Protein 6R88 (pdb70)

Solvent-accessible surface area: 40716 Å² total

Foldseek 3Di:
DFEAEEWDAPEPCQFKHADPPDAFDMDHLQVLLVVLLQVPDPDHDDYTYGYDDPNPFTAQLQVSLVCQQVVVGQWYTTQHFPDVVNVVFWFWAAFLFKKFKFKKAQPDDQPQTVVSVLVDQWAEEEEPNDCVLVCCCPVSVHDNVSYDYAGYLVSQLVLRVCDRVNPHTRIYMYMPLSVQVSCLVPVSMDTGDDRDTITHGTMIGHPPDCCSVSSNVSSVVCVVVCVSVVSCCVRRDGRGSD/DFEAEEKQAPEPCQFKHADPPDFFHMDHLQVLLVVLLQVPDPDHDDYTYGYDDPNPFTAQLQVSLVCQQVVVGQWYTTQHFPDDVSVVFWFWAAFLFKKFKFKKAFPVDPQQTVVSVLPDQFAEEEEPNDCVLVCCVPVSVHDNVRYDHDGYLVRQVVLRVCDRVNNHHRIYMYMPQRVLVSCVVPVRMDTHDDGPTMTHGTMIGHPPDCCSVSSNVSSVVCVVVVVSVVSCCVRRND/DFEEEEWDAPEPCQFKHDDPPDDFDIDHLQVVLVVQLQVPDPDHDDYTYDYDDDNPFTAQLQVSLVCQQVVVGQWYTTQHKDDVVNVVFWDWADFLFWWFKFKKAFPPDQPQTDVSVLVDLWAEEEEPNDCVLVCCCPVSVRDNVSYHYDGYLVSLLVLRVCDRVRVHTRIYIYIPLSVLVSCVVVVRMDGGDDRPDGIGGTMIGHPPPPVSVSSNVSSVVCVVVCNSVVSCCVRPDD/DAFEAEEWQALAPCQFKHADPPDQFDMDHLQVVLVVLLQVPFPDHHHYGYHYDDDNPFTAQLQVRLVCQQVVVGQWYTTQHWDDDVSVVFWPWADFLFWWFKFKKAFPPDQCQTDVSVLVDQFAEEEEPNDCVLVCCCPVSVRPNVSYDYDGYLVLVLVLRVCDRVRNHTRIYITIVLSVLQSCQAAVRMDGGDDRPDRIGGTMIGHPPDVVSVSSNVSSVVCVVVCVSVVSCCVRRNPGHYD

Secondary structure (DSSP, 8-state):
-EEEEEE--SS-TTS-EEPTTBSS-EESHHHHHHHHHHHTSSS---EEEEEES-SSS---HHHHHHHHHTTS-SEEEEEEE--HHHHTTSEEPSPSB---EEEEEESSSS--SHHHHHHS---EEEETT-THHHIIIIIS---GGGEEEE-SHHHHHHHHHH-GGGT--SEEEEEHHHHHHHHHT-TTEEEES-------EEEEE-TT-HHHHHHHHHHHHHHHHTHHHHHHHHHH------/-EEEEEE--SS-TTT-EEPTT-SS-EESHHHHHHHHHHTTSSS---EEEEEES-SSS---HHHHHHHHHTTS-SEE-SS-B--HHHHTTSEEPSPSB---EEEEEETT-S--SHHHHHH--S-EEEETT-THHHIIIIIS---GGGEEEE-SHHHHHHHHHHTTTTT--SEEEEEHHHHHHHHHH-TTEEEES--S----B--EE-TT-HHHHHHHHHHHHHHHHTHHHHHHHHHH--/-EEEEEE--SS-TTT-EEPTT-SS-EESHHHHHHHHHHHTSSS---EEEEEES-SSS---HHHHHHHHHTTS-SEEEEEEE--HHHHTTSEE-S-SEE--EEEEEETTSS--SHHHHHHS---EEEETT-THHHHHHTTT---GGGEEEE-SHHHHHHHHHH-GGGT--SEEEEEHHHHHHHHHH-TTEEEES------EEEEEE-TT-HHHHHHHHHHHHHHHTTHHHHHHHHHH--/--EEEEEE--SS-TTT-EEPTT-SS-EESHHHHHHHHHHHTSSS---EEEEEES-SSS---HHHHHHHHHTTS-SEEEEEEE--HHHHTTSEE-S-SEE--EEEEEETTSS--SHHHHHHS---EEEETT-THHHIIIIIS---GGGEEEE-SHHHHHHHHHH-TTTTS-SEEEEEHHHHHHHHHH-TTEEEES------EEEEEESTT-HHHHHHHHHHHHHHHHTHHHHHHHHHHS-----

B-factor: mean 23.09, std 10.53, range [10.16, 86.89]

Organism: Arabidopsis thaliana (NCBI:txid3702)

Sequence (961 aa):
ELKIGVPLRVSYKEFVSQIRGTENMMFKGFCIDVFTTAAVNLLPYAVPVKFIPYGNGKENPSYTHMVVEMITTGNNFDGVVGDVAIVTNRTKIVDFTQPYAASGLVVVAPGGTPIKGIESLRERDDPIIGYQVGSFAESSYLRNELNISESRLVPLGTPEAYAKALKDGPSKGGVAAIVDERPYVELFLSSNCAYRIVGQEFTKSGWGFAFPRDSPLAIDLSTAILELAENGDLQRIHDKWLMKNACTELKIGVPLRVSYKEFVSQIRGTENMMFKGFCIDVFTTAAVNLLPYAVPVKFIPYGNGKENPSYTHMVEMITTGNNFDGVVGDVAIVTNRTKIVDFTQPYAASGLVVVAPGGTPIKGIESLRERDDPIGYQVGSFAESYLRNELNISESRLVPLGTPEAYAKALKDGPSKGGVAAIVDERPYVELFLSSNCAYRIVGQEFTKSGWGFAFPRDSPLAIDLSTAILELAENGDLQRIHDKWLMCELKIGVPLRVSYKEFVSQIRGTENMFKGFCIDVFTAAVNLLPYAVPVKFIPYGNGKENPSYTHMVEMITTGNFDGVVGDVAIVTNRTKIVDFTQPYAASSGLVVVVAPGGTPIKGIESLRERDDPIGYQVGSFAESYLRNELNISESRLVPLGTPEAYAKALKDGPSKGGVAAIVDERPYVEELFLSSSNCAYRIVGQEFTKSGWGFAFPRDSPLAIDLSTAILEELAENGDLQRIHDKWLMCKELKIGVPLRVSYKEFVSQIRGTENMMFKGFCIDVFTAAVNLLPYAVPVVKFIPYGNGKENPSYTHMVVEMITTGNFDGVVGDVAIVTTNRTKIVDFTQPYAASGLVVVVAPGGTPIKGIESLRERDDPIIGYQVGSFAESYLRNELNISESRLVPLGTPEAYAKALKDGPSKGGVAAIVDERPYVELFLSSNCAYRIVGQEFTKSGWGFAFPRDSPLAIDLSTAILELAENGDLQRIHDKWLMKNACT

InterPro domains:
  IPR001320 Ionotropic glutamate receptor, C-terminal [PF00060] (589-840)
  IPR001320 Ionotropic glutamate receptor, C-terminal [SM00079] (465-809)
  IPR001828 Receptor, ligand binding region [PF01094] (46-404)
  IPR015683 Ionotropic glutamate receptor [PTHR18966] (30-866)
  IPR017103 Ionotropic glutamate receptor, plant [PIRSF037090] (5-925)
  IPR019594 Ionotropic glutamate receptor, L-glutamate and glycine-binding domain [PF10613] (482-569)
  IPR028082 Periplasmic binding protein-like I [SSF53822] (25-457)
  IPR044440 Plant glutamate receptor, periplasmic ligand-binding domain [cd19990] (30-423)

Nearest PDB structures (foldseek):
  6r89-assembly4_D  TM=9.942E-01  e=1.234E-53  Arabidopsis thaliana
  6r8a-assembly2_B  TM=9.853E-01  e=6.670E-42  Arabidopsis thaliana
  7lz0-assembly1_A  TM=9.707E-01  e=1.935E-39  Arabidopsis thaliana
  4io7-assembly1_A  TM=8.207E-01  e=1.107E-19  Adineta vaga
  4io4-assembly1_A  TM=8.016E-01  e=4.493E-19  Adineta vaga

Structure (mmCIF, N/CA/C/O backbone):
data_6R88
#
_entry.id   6R88
#
_cell.length_a   96.972
_cell.length_b   98.239
_cell.length_c   114.256
_cell.angle_alpha   90.000
_cell.angle_beta   90.000
_cell.angle_gamma   90.000
#
_symmetry.space_group_name_H-M   'P 21 21 21'
#
loop_
_entity.id
_entity.type
_entity.pdbx_description
1 polymer 'Glutamate receptor 3.3,Glutamate receptor 3.3'
2 non-polymer GLYCINE
3 non-polymer GLYCEROL
4 non-polymer 'SODIUM ION'
5 non-polymer 'CHLORIDE ION'
6 non-polymer 'SULFATE ION'
7 water water
#
loop_
_atom_site.group_PDB
_atom_site.id
_atom_site.type_symbol
_atom_site.label_atom_id
_atom_site.label_alt_id
_atom_site.label_comp_id
_atom_site.label_asym_id
_atom_site.label_entity_id
_atom_site.label_seq_id
_atom_site.pdbx_PDB_ins_code
_atom_site.Cartn_x
_atom_site.Cartn_y
_atom_site.Cartn_z
_atom_site.occupancy
_atom_site.B_iso_or_equiv
_atom_site.auth_seq_id
_atom_site.auth_comp_id
_atom_site.auth_asym_id
_atom_site.auth_atom_id
_atom_site.pdbx_PDB_model_num
ATOM 1 N N . GLU A 1 6 ? -26.700 -33.941 11.229 1.00 35.07 3 GLU A N 1
ATOM 2 C CA . GLU A 1 6 ? -27.199 -32.572 11.652 1.00 31.26 3 GLU A CA 1
ATOM 3 C C . GLU A 1 6 ? -26.805 -31.529 10.614 1.00 28.44 3 GLU A C 1
ATOM 4 O O . GLU A 1 6 ? -25.601 -31.426 10.326 1.00 28.79 3 GLU A O 1
ATOM 10 N N . LEU A 1 7 ? -27.755 -30.807 10.011 1.00 20.65 4 LEU A N 1
ATOM 11 C CA . LEU A 1 7 ? -27.375 -29.823 8.987 1.00 19.57 4 LEU A CA 1
ATOM 12 C C . LEU A 1 7 ? -26.981 -28.509 9.670 1.00 16.33 4 LEU A C 1
ATOM 13 O O . LEU A 1 7 ? -27.684 -28.054 10.582 1.00 18.20 4 LEU A O 1
ATOM 18 N N . LYS A 1 8 ? -25.946 -27.885 9.145 1.00 17.25 5 LYS A N 1
ATOM 19 C CA . LYS A 1 8 ? -25.507 -26.543 9.579 1.00 18.03 5 LYS A CA 1
ATOM 20 C C . LYS A 1 8 ? -26.249 -25.585 8.671 1.00 14.51 5 LYS A C 1
ATOM 21 O O . LYS A 1 8 ? -25.891 -25.443 7.503 1.00 16.48 5 LYS A O 1
ATOM 27 N N . ILE A 1 9 ? -27.220 -24.898 9.223 1.00 13.67 6 ILE A N 1
ATOM 28 C CA . ILE A 1 9 ? -28.100 -23.999 8.443 1.00 13.84 6 ILE A CA 1
ATOM 29 C C . ILE A 1 9 ? -27.745 -22.567 8.830 1.00 13.25 6 ILE A C 1
ATOM 30 O O . ILE A 1 9 ? -27.994 -22.136 9.982 1.00 14.75 6 ILE A O 1
ATOM 35 N N . GLY A 1 10 ? -27.257 -21.823 7.864 1.00 13.23 7 GLY A N 1
ATOM 36 C CA . GLY A 1 10 ? -26.995 -20.386 8.031 1.00 12.16 7 GLY A CA 1
ATOM 37 C C . GLY A 1 10 ? -28.270 -19.599 8.208 1.00 11.33 7 GLY A C 1
ATOM 38 O O . GLY A 1 10 ? -29.235 -19.884 7.419 1.00 12.56 7 GLY A O 1
ATOM 39 N N . VAL A 1 11 ? -28.304 -18.645 9.147 1.00 12.85 8 VAL A N 1
ATOM 40 C CA . VAL A 1 11 ? -29.487 -17.779 9.315 1.00 11.91 8 VAL A CA 1
ATOM 41 C C . VAL A 1 11 ? -28.975 -16.352 9.401 1.00 13.00 8 VAL A C 1
ATOM 42 O O . VAL A 1 11 ? -28.020 -16.110 10.155 1.00 13.90 8 VAL A O 1
ATOM 46 N N . PRO A 1 12 ? -29.562 -15.397 8.674 1.00 12.96 9 PRO A N 1
ATOM 47 C CA . PRO A 1 12 ? -29.049 -14.019 8.712 1.00 13.70 9 PRO A CA 1
ATOM 48 C C . PRO A 1 12 ? -29.248 -13.430 10.114 1.00 13.77 9 PRO A C 1
ATOM 49 O O . PRO A 1 12 ? -30.367 -13.543 10.685 1.00 14.55 9 PRO A O 1
ATOM 53 N N . LEU A 1 13 ? -28.181 -12.811 10.628 1.00 13.55 10 LEU A N 1
ATOM 54 C CA . LEU A 1 13 ? -28.241 -12.130 11.930 1.00 13.93 10 LEU A CA 1
ATOM 55 C C . LEU A 1 13 ? -28.727 -10.708 11.700 1.00 14.84 10 LEU A C 1
ATOM 56 O O . LEU A 1 13 ? -27.929 -9.804 11.474 1.00 16.25 10 LEU A O 1
ATOM 61 N N . ARG A 1 14 ? -30.050 -10.529 11.698 1.00 16.48 11 ARG A N 1
ATOM 62 C CA . ARG A 1 14 ? -30.663 -9.232 11.357 1.00 16.04 11 ARG A CA 1
ATOM 63 C C . ARG A 1 14 ? -30.612 -8.284 12.559 1.00 17.44 11 ARG A C 1
ATOM 64 O O . ARG A 1 14 ? -30.806 -8.728 13.708 1.00 15.88 11 ARG A O 1
ATOM 72 N N . VAL A 1 15 ? -30.383 -6.999 12.275 1.00 16.09 12 VAL A N 1
ATOM 73 C CA . VAL A 1 15 ? -30.380 -5.906 13.286 1.00 17.28 12 VAL A CA 1
ATOM 74 C C . VAL A 1 15 ? -31.695 -5.135 13.179 1.00 17.09 12 VAL A C 1
ATOM 75 O O . VAL A 1 15 ? -32.020 -4.424 14.111 1.00 20.16 12 VAL A O 1
ATOM 79 N N . SER A 1 16 ? -32.462 -5.263 12.098 1.00 15.69 13 SER A N 1
ATOM 80 C CA . SER A 1 16 ? -33.715 -4.532 11.861 1.00 15.08 13 SER A CA 1
ATOM 81 C C . SER A 1 16 ? -34.732 -5.473 11.213 1.00 15.81 13 SER A C 1
ATOM 82 O O . SER A 1 16 ? -34.312 -6.540 10.709 1.00 15.12 13 SER A O 1
ATOM 85 N N . TYR A 1 17 ? -36.007 -5.082 11.215 1.00 14.47 14 TYR A N 1
ATOM 86 C CA . TYR A 1 17 ? -37.116 -5.896 10.676 1.00 13.94 14 TYR A CA 1
ATOM 87 C C . TYR A 1 17 ? -36.953 -7.311 11.215 1.00 13.43 14 TYR A C 1
ATOM 88 O O . TYR A 1 17 ? -37.066 -8.289 10.434 1.00 14.59 14 TYR A O 1
ATOM 97 N N . LYS A 1 18 ? -36.846 -7.426 12.537 1.00 14.43 15 LYS A N 1
ATOM 98 C CA . LYS A 1 18 ? -36.589 -8.736 13.201 1.00 15.33 15 LYS A CA 1
ATOM 99 C C . LYS A 1 18 ? -37.846 -9.603 13.223 1.00 14.73 15 LYS A C 1
ATOM 100 O O . LYS A 1 18 ? -37.689 -10.850 13.565 1.00 15.33 15 LYS A O 1
ATOM 106 N N . GLU A 1 19 ? -39.016 -9.077 12.844 1.00 14.22 16 GLU A N 1
ATOM 107 C CA . GLU A 1 19 ? -40.246 -9.883 12.669 1.00 15.93 16 GLU A CA 1
ATOM 108 C C . GLU A 1 19 ? -39.963 -11.066 11.726 1.00 14.36 16 GLU A C 1
ATOM 109 O O . GLU A 1 19 ? -40.553 -12.147 11.877 1.00 14.37 16 GLU A O 1
ATOM 115 N N . PHE A 1 20 ? -39.114 -10.864 10.736 1.00 13.16 17 PHE A N 1
ATOM 116 C CA . PHE A 1 20 ? -38.826 -11.915 9.749 1.00 13.55 17 PHE A CA 1
ATOM 117 C C . PHE A 1 20 ? -37.981 -13.006 10.371 1.00 13.83 17 PHE A C 1
ATOM 118 O O . PHE A 1 20 ? -38.300 -14.188 10.166 1.00 14.00 17 PHE A O 1
ATOM 126 N N . VAL A 1 21 ? -36.889 -12.620 11.022 1.00 14.07 18 VAL A N 1
ATOM 127 C CA . VAL A 1 21 ? -35.982 -13.572 11.697 1.00 14.84 18 VAL A CA 1
ATOM 128 C C . VAL A 1 21 ? -35.104 -12.783 12.635 1.00 14.76 18 VAL A C 1
ATOM 129 O O . VAL A 1 21 ? -34.562 -11.720 12.236 1.00 14.41 18 VAL A O 1
ATOM 133 N N . SER A 1 22 ? -34.915 -13.328 13.842 1.00 15.76 19 SER A N 1
ATOM 134 C CA . SER A 1 22 ? -33.968 -12.704 14.790 1.00 18.72 19 SER A CA 1
ATOM 135 C C . SER A 1 22 ? -33.378 -13.781 15.660 1.00 17.40 19 SER A C 1
ATOM 136 O O . SER A 1 22 ? -34.021 -14.808 15.870 1.00 16.54 19 SER A O 1
ATOM 139 N N . GLN A 1 23 ? -32.148 -13.527 16.093 1.00 16.88 20 GLN A N 1
ATOM 140 C CA . GLN A 1 23 ? -31.470 -14.367 17.096 1.00 15.43 20 GLN A CA 1
ATOM 141 C C . GLN A 1 23 ? -32.116 -14.065 18.442 1.00 16.23 20 GLN A C 1
ATOM 142 O O . GLN A 1 23 ? -32.253 -12.890 18.806 1.00 19.13 20 GLN A O 1
ATOM 148 N N . ILE A 1 24 ? -32.436 -15.115 19.175 1.00 15.88 21 ILE A N 1
ATOM 149 C CA . ILE A 1 24 ? -32.980 -14.975 20.546 1.00 17.11 21 ILE A CA 1
ATOM 150 C C . ILE A 1 24 ? -31.877 -14.411 21.445 1.00 18.97 21 ILE A C 1
ATOM 151 O O . ILE A 1 24 ? -30.711 -14.868 21.386 1.00 16.72 21 ILE A O 1
ATOM 156 N N . ARG A 1 25 ? -32.208 -13.326 22.158 1.00 21.54 22 ARG A N 1
ATOM 157 C CA . ARG A 1 25 ? -31.233 -12.567 22.963 1.00 22.11 22 ARG A CA 1
ATOM 158 C C . ARG A 1 25 ? -30.594 -13.540 23.958 1.00 18.24 22 ARG A C 1
ATOM 159 O O . ARG A 1 25 ? -31.272 -14.336 24.543 1.00 18.83 22 ARG A O 1
ATOM 167 N N . GLY A 1 26 ? -29.284 -13.411 24.090 1.00 16.60 23 GLY A N 1
ATOM 168 C CA . GLY A 1 26 ? -28.463 -14.205 24.996 1.00 15.98 23 GLY A CA 1
ATOM 169 C C . GLY A 1 26 ? -28.095 -15.559 24.416 1.00 15.78 23 GLY A C 1
ATOM 170 O O . GLY A 1 26 ? -27.457 -16.361 25.141 1.00 16.48 23 GLY A O 1
ATOM 171 N N . THR A 1 27 ? -28.448 -15.832 23.164 1.00 14.41 24 THR A N 1
ATOM 172 C CA . THR A 1 27 ? -28.166 -17.152 22.535 1.00 13.32 24 THR A CA 1
ATOM 173 C C . THR A 1 27 ? -27.404 -16.960 21.237 1.00 13.27 24 THR A C 1
ATOM 174 O O . THR A 1 27 ? -27.463 -15.868 20.665 1.00 14.51 24 THR A O 1
ATOM 178 N N . GLU A 1 28 ? -26.677 -17.997 20.863 1.00 13.95 25 GLU A N 1
ATOM 179 C CA . GLU A 1 28 ? -25.933 -17.990 19.598 1.00 14.63 25 GLU A CA 1
ATOM 180 C C . GLU A 1 28 ? -26.727 -18.718 18.500 1.00 15.05 25 GLU A C 1
ATOM 181 O O . GLU A 1 28 ? -26.737 -18.234 17.409 1.00 14.56 25 GLU A O 1
ATOM 187 N N . ASN A 1 29 ? -27.422 -19.798 18.855 1.00 13.40 26 ASN A N 1
ATOM 188 C CA . ASN A 1 29 ? -27.968 -20.715 17.814 1.00 12.95 26 ASN A CA 1
ATOM 189 C C . ASN A 1 29 ? -29.492 -20.751 17.835 1.00 14.86 26 ASN A C 1
ATOM 190 O O . ASN A 1 29 ? -30.067 -21.607 17.075 1.00 15.26 26 ASN A O 1
ATOM 195 N N . MET A 1 30 ? -30.158 -19.926 18.622 1.00 13.63 27 MET A N 1
ATOM 196 C CA A MET A 1 30 ? -31.638 -19.988 18.681 0.50 15.00 27 MET A CA 1
ATOM 197 C CA B MET A 1 30 ? -31.645 -19.982 18.693 0.50 14.04 27 MET A CA 1
ATOM 198 C C . MET A 1 30 ? -32.224 -18.763 17.980 1.00 14.14 27 MET A C 1
ATOM 199 O O . MET A 1 30 ? -31.742 -17.667 18.186 1.00 13.78 27 MET A O 1
ATOM 208 N N . PHE A 1 31 ? -33.204 -19.016 17.136 1.00 13.61 28 PHE A N 1
ATOM 209 C CA . PHE A 1 31 ? -33.838 -18.001 16.294 1.00 14.74 28 PHE A CA 1
ATOM 210 C C . PHE A 1 31 ? -35.354 -18.112 16.380 1.00 14.33 28 PHE A C 1
ATOM 211 O O . PHE A 1 31 ? -35.908 -19.162 16.653 1.00 15.78 28 PHE A O 1
ATOM 219 N N . LYS A 1 32 ? -35.996 -16.982 16.090 1.00 13.06 29 LYS A N 1
ATOM 220 C CA . LYS A 1 32 ? -37.464 -16.878 15.966 1.00 15.01 29 LYS A CA 1
ATOM 221 C C . LYS A 1 32 ? -37.813 -15.913 14.852 1.00 15.20 29 LYS A C 1
ATOM 222 O O . LYS A 1 32 ? -36.971 -15.134 14.400 1.00 16.16 29 LYS A O 1
ATOM 228 N N . GLY A 1 33 ? -39.089 -15.998 14.475 1.00 13.85 30 GLY A N 1
ATOM 229 C CA . GLY A 1 33 ? -39.657 -15.087 13.491 1.00 12.85 30 GLY A CA 1
ATOM 230 C C . GLY A 1 33 ? -40.464 -15.805 12.463 1.00 12.05 30 GLY A C 1
ATOM 231 O O . GLY A 1 33 ? -40.540 -17.043 12.427 1.00 13.42 30 GLY A O 1
ATOM 232 N N . PHE A 1 34 ? -41.078 -15.010 11.610 1.00 12.74 31 PHE A N 1
ATOM 233 C CA . PHE A 1 34 ? -41.893 -15.521 10.485 1.00 13.33 31 PHE A CA 1
ATOM 234 C C . PHE A 1 34 ? -41.153 -16.638 9.715 1.00 12.66 31 PHE A C 1
ATOM 235 O O . PHE A 1 34 ? -41.690 -17.742 9.477 1.00 12.70 31 PHE A O 1
ATOM 243 N N . CYS A 1 35 ? -39.932 -16.343 9.278 1.00 12.77 32 CYS A N 1
ATOM 244 C CA . CYS A 1 35 ? -39.197 -17.269 8.375 1.00 13.43 32 CYS A CA 1
ATOM 245 C C . CYS A 1 35 ? -38.879 -18.564 9.120 1.00 13.71 32 CYS A C 1
ATOM 246 O O . CYS A 1 35 ? -38.857 -19.648 8.485 1.00 13.96 32 CYS A O 1
ATOM 249 N N . ILE A 1 36 ? -38.539 -18.470 10.408 1.00 13.24 33 ILE A N 1
ATOM 250 C CA . ILE A 1 36 ? -38.229 -19.659 11.232 1.00 13.17 33 ILE A CA 1
ATOM 251 C C . ILE A 1 36 ? -39.494 -20.509 11.393 1.00 13.04 33 ILE A C 1
ATOM 252 O O . ILE A 1 36 ? -39.419 -21.729 11.253 1.00 13.90 33 ILE A O 1
ATOM 257 N N . ASP A 1 37 ? -40.628 -19.884 11.714 1.00 13.83 34 ASP A N 1
ATOM 258 C CA . ASP A 1 37 ? -41.885 -20.649 11.913 1.00 15.19 34 ASP A CA 1
ATOM 259 C C . ASP A 1 37 ? -42.312 -21.319 10.624 1.00 13.83 34 ASP A C 1
ATOM 260 O O . ASP A 1 37 ? -42.736 -22.517 10.675 1.00 14.90 34 ASP A O 1
ATOM 265 N N . VAL A 1 38 ? -42.123 -20.685 9.465 1.00 12.49 35 VAL A N 1
ATOM 266 C CA . VAL A 1 38 ? -42.483 -21.348 8.186 1.00 12.53 35 VAL A CA 1
ATOM 267 C C . VAL A 1 38 ? -41.541 -22.534 7.939 1.00 12.38 35 VAL A C 1
ATOM 268 O O . VAL A 1 38 ? -42.005 -23.613 7.583 1.00 13.27 35 VAL A O 1
ATOM 272 N N . PHE A 1 39 ? -40.218 -22.349 8.110 1.00 12.26 36 PHE A N 1
ATOM 273 C CA . PHE A 1 39 ? -39.269 -23.442 7.916 1.00 13.31 36 PHE A CA 1
ATOM 274 C C . PHE A 1 39 ? -39.582 -24.608 8.858 1.00 13.54 36 PHE A C 1
ATOM 275 O O . PHE A 1 39 ? -39.611 -25.726 8.383 1.00 14.42 36 PHE A O 1
ATOM 283 N N . THR A 1 40 ? -39.846 -24.369 10.128 1.00 14.08 37 THR A N 1
ATOM 284 C CA A THR A 1 40 ? -40.126 -25.429 11.130 0.50 13.96 37 THR A CA 1
ATOM 285 C CA B THR A 1 40 ? -40.055 -25.516 11.051 0.50 15.15 37 THR A CA 1
ATOM 286 C C . THR A 1 40 ? -41.397 -26.180 10.708 1.00 14.30 37 THR A C 1
ATOM 287 O O . THR A 1 40 ? -41.434 -27.439 10.754 1.00 14.88 37 THR A O 1
ATOM 294 N N . ALA A 1 41 ? -42.426 -25.406 10.360 1.00 14.14 38 ALA A N 1
ATOM 295 C CA . ALA A 1 41 ? -43.746 -25.974 9.987 1.00 14.45 38 ALA A 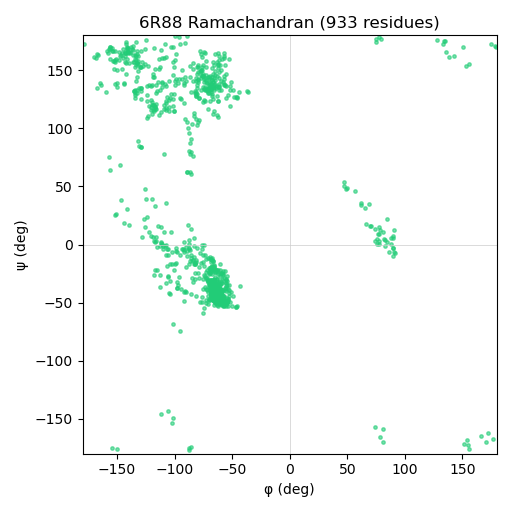CA 1
ATOM 296 C C . ALA A 1 41 ? -43.546 -26.842 8.752 1.00 15.74 38 ALA A C 1
ATOM 297 O O . ALA A 1 41 ? -44.133 -27.947 8.657 1.00 15.25 38 ALA A O 1
ATOM 299 N N . ALA A 1 42 ? -42.755 -26.368 7.803 1.00 13.93 39 ALA A N 1
ATOM 300 C CA . ALA A 1 42 ? -42.497 -27.143 6.570 1.00 15.00 39 ALA A CA 1
ATOM 301 C C . ALA A 1 42 ? -41.724 -28.411 6.868 1.00 13.86 39 ALA A C 1
ATOM 302 O O . ALA A 1 42 ? -42.113 -29.530 6.352 1.00 13.58 39 ALA A O 1
ATOM 304 N N . VAL A 1 43 ? -40.627 -28.309 7.644 1.00 15.08 40 VAL A N 1
ATOM 305 C CA . VAL A 1 43 ? -39.824 -29.509 7.989 1.00 14.49 40 VAL A CA 1
ATOM 306 C C . VAL A 1 43 ? -40.704 -30.537 8.723 1.00 14.86 40 VAL A C 1
ATOM 307 O O . VAL A 1 43 ? -40.538 -31.755 8.440 1.00 14.48 40 VAL A O 1
ATOM 311 N N . ASN A 1 44 ? -41.665 -30.073 9.501 1.00 15.18 41 ASN A N 1
ATOM 312 C CA . ASN A 1 44 ? -42.468 -30.998 10.327 1.00 16.51 41 ASN A CA 1
ATOM 313 C C . ASN A 1 44 ? -43.421 -31.776 9.394 1.00 17.46 41 ASN A C 1
ATOM 314 O O . ASN A 1 44 ? -43.921 -32.841 9.818 1.00 19.88 41 ASN A O 1
ATOM 319 N N . LEU A 1 45 ? -43.592 -31.366 8.121 1.00 16.23 42 LEU A N 1
ATOM 320 C CA . LEU A 1 45 ? -44.462 -32.112 7.183 1.00 16.78 42 LEU A CA 1
ATOM 321 C C . LEU A 1 45 ? -43.679 -33.151 6.384 1.00 17.79 42 LEU A C 1
ATOM 322 O O . LEU A 1 45 ? -44.341 -33.900 5.610 1.00 18.68 42 LEU A O 1
ATOM 327 N N . LEU A 1 46 ? -42.367 -33.220 6.529 1.00 17.09 43 LEU A N 1
ATOM 328 C CA . LEU A 1 46 ? -41.548 -34.206 5.808 1.00 17.31 43 LEU A CA 1
ATOM 329 C C . LEU A 1 46 ? -41.676 -35.549 6.491 1.00 17.23 43 LEU A C 1
ATOM 330 O O . LEU A 1 46 ? -41.815 -35.650 7.717 1.00 17.43 43 LEU A O 1
ATOM 335 N N . PRO A 1 47 ? -41.575 -36.632 5.702 1.00 19.29 44 PRO A N 1
ATOM 336 C CA . PRO A 1 47 ? -41.683 -37.974 6.267 1.00 20.42 44 PRO A CA 1
ATOM 337 C C . PRO A 1 47 ? -40.370 -38.496 6.866 1.00 24.19 44 PRO A C 1
ATOM 338 O O . PRO A 1 47 ? -40.294 -39.657 7.280 1.00 27.98 44 PRO A O 1
ATOM 342 N N . TYR A 1 48 ? -39.335 -37.670 6.928 1.00 18.30 45 TYR A N 1
ATOM 343 C CA . TYR A 1 48 ? -38.026 -38.008 7.513 1.00 17.71 45 TYR A CA 1
ATOM 344 C C . TYR A 1 48 ? -37.604 -36.868 8.433 1.00 17.95 45 TYR A C 1
ATOM 345 O O . TYR A 1 48 ? -38.078 -35.734 8.245 1.00 19.38 45 TYR A O 1
ATOM 354 N N . ALA A 1 49 ? -36.749 -37.188 9.376 1.00 19.96 46 ALA A N 1
ATOM 355 C CA . ALA A 1 49 ? -36.173 -36.192 10.293 1.00 21.03 46 ALA A CA 1
ATOM 356 C C . ALA A 1 49 ? -35.133 -35.360 9.542 1.00 17.76 46 ALA A C 1
ATOM 357 O O . ALA A 1 49 ? -34.379 -35.901 8.678 1.00 18.54 46 ALA A O 1
ATOM 359 N N . VAL A 1 50 ? -35.090 -34.074 9.875 1.00 17.79 47 VAL A N 1
ATOM 360 C CA . VAL A 1 50 ? -34.062 -33.141 9.351 1.00 19.17 47 VAL A CA 1
ATOM 361 C C . VAL A 1 50 ? -33.493 -32.407 10.553 1.00 18.27 47 VAL A C 1
ATOM 362 O O . VAL A 1 50 ? -33.936 -31.331 10.921 1.00 20.11 47 VAL A O 1
ATOM 366 N N . PRO A 1 51 ? -32.510 -32.997 11.221 1.00 18.86 48 PRO A N 1
ATOM 367 C CA . PRO A 1 51 ? -31.904 -32.337 12.360 1.00 20.33 48 PRO A CA 1
ATOM 368 C C . PRO A 1 51 ? -31.101 -31.136 11.852 1.00 19.81 48 PRO A C 1
ATOM 369 O O . PRO A 1 51 ? -30.420 -31.246 10.855 1.00 19.56 48 PRO A O 1
ATOM 373 N N . VAL A 1 52 ? -31.268 -30.035 12.545 1.00 17.88 49 VAL A N 1
ATOM 374 C CA . VAL A 1 52 ? -30.694 -28.729 12.110 1.00 17.11 49 VAL A CA 1
ATOM 375 C C . VAL A 1 52 ? -30.011 -28.067 13.296 1.00 17.35 49 VAL A C 1
ATOM 376 O O . VAL A 1 52 ? -30.501 -28.156 14.420 1.00 19.75 49 VAL A O 1
ATOM 380 N N . LYS A 1 53 ? -28.926 -27.390 13.010 1.00 16.41 50 LYS A N 1
ATOM 381 C CA . LYS A 1 53 ? -28.368 -26.394 13.945 1.00 16.20 50 LYS A CA 1
ATOM 382 C C . LYS A 1 53 ? -28.274 -25.067 13.197 1.00 14.89 50 LYS A C 1
ATOM 383 O O . LYS A 1 53 ? -27.628 -25.049 12.126 1.00 16.16 50 LYS A O 1
ATOM 389 N N . PHE A 1 54 ? -28.901 -24.038 13.739 1.00 14.82 51 PHE A N 1
ATOM 390 C CA . PHE A 1 54 ? -28.883 -22.702 13.121 1.00 14.28 51 PHE A CA 1
ATOM 391 C C . PHE A 1 54 ? -27.576 -21.991 13.467 1.00 15.30 51 PHE A C 1
ATOM 392 O O . PHE A 1 54 ? -27.219 -21.938 14.668 1.00 15.73 51 PHE A O 1
ATOM 400 N N . ILE A 1 55 ? -26.905 -21.463 12.453 1.00 13.51 52 ILE A N 1
ATOM 401 C CA . ILE A 1 55 ? -25.617 -20.757 12.581 1.00 14.14 52 ILE A CA 1
ATOM 402 C C . ILE A 1 55 ? -25.815 -19.310 12.167 1.00 14.29 52 ILE A C 1
ATOM 403 O O . ILE A 1 55 ? -26.144 -19.041 11.011 1.00 13.68 52 ILE A O 1
ATOM 408 N N . PRO A 1 56 ? -25.553 -18.318 13.031 1.00 13.55 53 PRO A N 1
ATOM 409 C CA . PRO A 1 56 ? -25.747 -16.933 12.645 1.00 14.60 53 PRO A CA 1
ATOM 410 C C . PRO A 1 56 ? -24.719 -16.537 11.591 1.00 13.90 53 PRO A C 1
ATOM 411 O O . PRO A 1 56 ? -23.503 -16.864 11.714 1.00 16.77 53 PRO A O 1
ATOM 415 N N . TYR A 1 57 ? -25.178 -15.801 10.586 1.00 13.36 54 TYR A N 1
ATOM 416 C CA . TYR A 1 57 ? -24.346 -15.149 9.567 1.00 13.94 54 TYR A CA 1
ATOM 417 C C . TYR A 1 57 ? -24.553 -13.641 9.659 1.00 14.13 54 TYR A C 1
ATOM 418 O O . TYR A 1 57 ? -25.644 -13.116 9.457 1.00 14.83 54 TYR A O 1
ATOM 427 N N . GLY A 1 58 ? -23.431 -12.961 9.924 1.00 17.18 55 GLY A N 1
ATOM 428 C CA . GLY A 1 58 ? -23.376 -11.503 10.086 1.00 16.88 55 GLY A CA 1
ATOM 429 C C . GLY A 1 58 ? -22.485 -11.095 11.238 1.00 19.11 55 GLY A C 1
ATOM 430 O O . GLY A 1 58 ? -22.258 -11.901 12.143 1.00 18.98 55 GLY A O 1
ATOM 431 N N . ASN A 1 59 ? -22.082 -9.820 11.210 1.00 18.73 56 ASN A N 1
ATOM 432 C CA . ASN A 1 59 ? -21.171 -9.302 12.267 1.00 21.74 56 ASN A CA 1
ATOM 433 C C . ASN A 1 59 ? -21.953 -8.791 13.464 1.00 23.52 56 ASN A C 1
ATOM 434 O O . ASN A 1 59 ? -21.285 -8.272 14.424 1.00 23.89 56 ASN A O 1
ATOM 439 N N . GLY A 1 60 ? -23.290 -8.774 13.426 1.00 20.16 57 GLY A N 1
ATOM 440 C CA . GLY A 1 60 ? -24.073 -8.345 14.595 1.00 22.23 57 GLY A CA 1
ATOM 441 C C . GLY A 1 60 ? -24.268 -6.839 14.648 1.00 23.95 57 GLY A C 1
ATOM 442 O O . GLY A 1 60 ? -25.053 -6.394 15.502 1.00 27.14 57 GLY A O 1
ATOM 443 N N . LYS A 1 61 ? -23.625 -6.077 13.752 1.00 23.73 58 LYS A N 1
ATOM 444 C CA . LYS A 1 61 ? -23.622 -4.584 13.762 1.00 24.66 58 LYS A CA 1
ATOM 445 C C . LYS A 1 61 ? -24.508 -4.051 12.645 1.00 25.92 58 LYS A C 1
ATOM 446 O O . LYS A 1 61 ? -24.979 -2.925 12.743 1.00 24.23 58 LYS A O 1
ATOM 452 N N . GLU A 1 62 ? -24.686 -4.811 11.555 1.00 20.77 59 GLU A N 1
ATOM 453 C CA . GLU A 1 62 ? -25.473 -4.370 10.393 1.00 20.84 59 GLU A CA 1
ATOM 454 C C . GLU A 1 62 ? -26.002 -5.632 9.734 1.00 17.32 59 GLU A C 1
ATOM 455 O O . GLU A 1 62 ? -25.398 -6.709 9.921 1.00 16.65 59 GLU A O 1
ATOM 461 N N . ASN A 1 63 ? -27.069 -5.499 8.966 1.00 17.69 60 ASN A N 1
ATOM 462 C CA . ASN A 1 63 ? -27.604 -6.677 8.233 1.00 17.02 60 ASN A CA 1
ATOM 463 C C . ASN A 1 63 ? -26.525 -7.208 7.306 1.00 17.29 60 ASN A C 1
ATOM 464 O O . ASN A 1 63 ? -25.767 -6.427 6.683 1.00 17.72 60 ASN A O 1
ATOM 469 N N . PRO A 1 64 ? -26.382 -8.546 7.167 1.00 15.22 61 PRO A N 1
ATOM 470 C CA . PRO A 1 64 ? -25.331 -9.090 6.319 1.00 17.36 61 PRO A CA 1
ATOM 471 C C . PRO A 1 64 ? -25.673 -9.010 4.836 1.00 16.11 61 PRO A C 1
ATOM 472 O O . PRO A 1 64 ? -26.848 -8.835 4.453 1.00 15.53 61 PRO A O 1
ATOM 476 N N . SER A 1 65 ? -24.649 -9.233 4.000 1.00 16.30 62 SER A N 1
ATOM 477 C CA . SER A 1 65 ? -24.820 -9.495 2.557 1.00 15.69 62 SER A CA 1
ATOM 478 C C . SER A 1 65 ? -25.550 -10.829 2.391 1.00 13.88 62 SER A C 1
ATOM 479 O O . SER A 1 65 ? -24.942 -11.858 2.708 1.00 14.20 62 SER A O 1
ATOM 482 N N . TYR A 1 66 ? -26.755 -10.823 1.857 1.00 14.23 63 TYR A N 1
ATOM 483 C CA . TYR A 1 66 ? -27.545 -12.084 1.669 1.00 13.79 63 TYR A CA 1
ATOM 484 C C . TYR A 1 66 ? -26.904 -12.916 0.562 1.00 14.55 63 TYR A C 1
ATOM 485 O O . TYR A 1 66 ? -26.905 -14.128 0.624 1.00 14.75 63 TYR A O 1
ATOM 494 N N . THR A 1 67 ? -26.293 -12.283 -0.453 1.00 14.84 64 THR A N 1
ATOM 495 C CA . THR A 1 67 ? -25.613 -13.074 -1.520 1.00 15.42 64 THR A CA 1
ATOM 496 C C . THR A 1 67 ? -24.385 -13.766 -0.943 1.00 14.08 64 THR A C 1
ATOM 497 O O . THR A 1 67 ? -24.179 -15.007 -1.189 1.00 14.91 64 THR A O 1
ATOM 501 N N . HIS A 1 68 ? -23.579 -13.039 -0.156 1.00 14.90 65 HIS A N 1
ATOM 502 C CA . HIS A 1 68 ? -22.437 -13.694 0.518 1.00 16.16 65 HIS A CA 1
ATOM 503 C C . HIS A 1 68 ? -22.895 -14.823 1.430 1.00 16.09 65 HIS A C 1
ATOM 504 O O . HIS A 1 68 ? -22.170 -15.815 1.580 1.00 15.49 65 HIS A O 1
ATOM 511 N N . MET A 1 69 ? -24.028 -14.644 2.119 1.00 15.68 66 MET A N 1
ATOM 512 C CA . MET A 1 69 ? -24.566 -15.698 2.989 1.00 13.71 66 MET A CA 1
ATOM 513 C C . MET A 1 69 ? -24.837 -16.954 2.160 1.00 13.76 66 MET A C 1
ATOM 514 O O . MET A 1 69 ? -24.413 -18.060 2.586 1.00 13.99 66 MET A O 1
ATOM 519 N N . VAL A 1 70 ? -25.502 -16.839 1.027 1.00 14.23 67 VAL A N 1
ATOM 520 C CA A VAL A 1 70 ? -25.819 -18.100 0.292 0.50 14.26 67 VAL A CA 1
ATOM 521 C CA B VAL A 1 70 ? -25.843 -17.999 0.171 0.50 14.21 67 VAL A CA 1
ATOM 522 C C . VAL A 1 70 ? -24.557 -18.649 -0.371 1.00 14.74 67 VAL A C 1
ATOM 523 O O . VAL A 1 70 ? -24.515 -19.870 -0.493 1.00 14.85 67 VAL A O 1
ATOM 530 N N . GLU A 1 71 ? -23.604 -17.814 -0.744 1.00 15.15 68 GLU A N 1
ATOM 531 C CA . GLU A 1 71 ? -22.287 -18.319 -1.235 1.00 16.37 68 GLU A CA 1
ATOM 532 C C . GLU A 1 71 ? -21.632 -19.272 -0.237 1.00 16.43 68 GLU A C 1
ATOM 533 O O . GLU A 1 71 ? -20.880 -20.135 -0.684 1.00 19.24 68 GLU A O 1
ATOM 539 N N . MET A 1 72 ? -21.899 -19.163 1.066 1.00 17.46 69 MET A N 1
ATOM 540 C CA . MET A 1 72 ? -21.342 -20.082 2.076 1.00 16.93 69 MET A CA 1
ATOM 541 C C . MET A 1 72 ? -21.879 -21.492 1.898 1.00 15.40 69 MET A C 1
ATOM 542 O O . MET A 1 72 ? -21.257 -22.414 2.456 1.00 16.36 69 MET A O 1
ATOM 547 N N . ILE A 1 73 ? -22.994 -21.697 1.182 1.00 14.30 70 ILE A N 1
ATOM 548 C CA . ILE A 1 73 ? -23.420 -23.076 0.827 1.00 14.72 70 ILE A CA 1
ATOM 549 C C . ILE A 1 73 ? -22.401 -23.661 -0.161 1.00 15.91 70 ILE A C 1
ATOM 550 O O . ILE A 1 73 ? -22.084 -24.878 -0.029 1.00 18.20 70 ILE A O 1
ATOM 555 N N . THR A 1 74 ? -21.923 -22.872 -1.088 1.00 16.46 71 THR A N 1
ATOM 556 C CA . THR A 1 74 ? -21.115 -23.387 -2.252 1.00 18.40 71 THR A CA 1
ATOM 557 C C . THR A 1 74 ? -19.751 -23.813 -1.736 1.00 23.37 71 THR A C 1
ATOM 558 O O . THR A 1 74 ? -19.167 -24.767 -2.322 1.00 24.34 71 THR A O 1
ATOM 562 N N . THR A 1 75 ? -19.271 -23.203 -0.670 1.00 22.21 72 THR A N 1
ATOM 563 C CA . THR A 1 75 ? -17.939 -23.523 -0.106 1.00 28.40 72 THR A CA 1
ATOM 564 C C . THR A 1 75 ? -18.057 -24.643 0.919 1.00 29.52 72 THR A C 1
ATOM 565 O O . THR A 1 75 ? -17.003 -25.067 1.411 1.00 31.64 72 THR A O 1
ATOM 569 N N . GLY A 1 76 ? -19.277 -25.033 1.328 1.00 24.28 73 GLY A N 1
ATOM 570 C CA . GLY A 1 76 ? -19.522 -26.119 2.286 1.00 22.60 73 GLY A CA 1
ATOM 571 C C . GLY A 1 76 ? -19.544 -25.620 3.718 1.00 21.34 73 GLY A C 1
ATOM 572 O O . GLY A 1 76 ? -19.757 -26.439 4.626 1.00 24.83 73 GLY A O 1
ATOM 573 N N . ASN A 1 77 ? -19.467 -24.326 3.969 1.00 17.95 74 ASN A N 1
ATOM 574 C CA A ASN A 1 77 ? -19.605 -23.798 5.347 0.50 18.27 74 ASN A CA 1
ATOM 575 C CA B ASN A 1 77 ? -19.608 -23.775 5.344 0.50 18.59 74 ASN A CA 1
ATOM 576 C C . ASN A 1 77 ? -21.012 -24.092 5.885 1.00 18.33 74 ASN A C 1
ATOM 577 O O . ASN A 1 77 ? -21.124 -24.391 7.080 1.00 19.55 74 ASN A O 1
ATOM 586 N N . PHE A 1 78 ? -22.028 -23.942 5.033 1.00 16.15 75 PHE A N 1
ATOM 587 C CA . PHE A 1 78 ? -23.439 -24.194 5.393 1.00 14.88 75 PHE A CA 1
ATOM 588 C C . PHE A 1 78 ? -23.970 -25.341 4.518 1.00 14.82 75 PHE A C 1
ATOM 589 O O . PHE A 1 78 ? -23.611 -25.415 3.326 1.00 15.20 75 PHE A O 1
ATOM 597 N N . ASP A 1 79 ? -24.821 -26.164 5.114 1.00 14.13 76 ASP A N 1
ATOM 598 C CA . ASP A 1 79 ? -25.635 -27.195 4.423 1.00 15.01 76 ASP A CA 1
ATOM 599 C C . ASP A 1 79 ? -26.906 -26.560 3.835 1.00 14.38 76 ASP A C 1
ATOM 600 O O . ASP A 1 79 ? -27.569 -27.245 3.016 1.00 15.22 76 ASP A O 1
ATOM 605 N N . GLY A 1 80 ? -27.229 -25.309 4.178 1.00 13.10 77 GLY A N 1
ATOM 606 C CA . GLY A 1 80 ? -28.423 -24.621 3.655 1.00 12.75 77 GLY A CA 1
ATOM 607 C C . GLY A 1 80 ? -28.520 -23.284 4.357 1.00 12.99 77 GLY A C 1
ATOM 608 O O . GLY A 1 80 ? -27.719 -23.045 5.305 1.00 12.56 77 GLY A O 1
ATOM 609 N N . VAL A 1 81 ? -29.445 -22.451 3.902 1.00 12.77 78 VAL A N 1
ATOM 610 C CA . VAL A 1 81 ? -29.654 -21.107 4.487 1.00 12.28 78 VAL A CA 1
ATOM 611 C C . VAL A 1 81 ? -31.153 -20.960 4.649 1.00 10.90 78 VAL A C 1
ATOM 612 O O . VAL A 1 81 ? -31.886 -21.143 3.670 1.00 12.16 78 VAL A O 1
ATOM 616 N N . VAL A 1 82 ? -31.580 -20.509 5.815 1.00 11.32 79 VAL A N 1
ATOM 617 C CA . VAL A 1 82 ? -32.998 -20.266 6.150 1.00 12.59 79 VAL A CA 1
ATOM 618 C C . VAL A 1 82 ? -33.158 -18.805 6.552 1.00 12.85 79 VAL A C 1
ATOM 619 O O . VAL A 1 82 ? -32.538 -18.356 7.523 1.00 12.62 79 VAL A O 1
ATOM 623 N N . GLY A 1 83 ? -33.969 -18.084 5.819 1.00 13.63 80 GLY A N 1
ATOM 624 C CA . GLY A 1 83 ? -34.163 -16.664 6.096 1.00 14.13 80 GLY A CA 1
ATOM 625 C C . GLY A 1 83 ? -35.070 -16.039 5.055 1.00 13.19 80 GLY A C 1
ATOM 626 O O . GLY A 1 83 ? -35.557 -16.746 4.137 1.00 14.03 80 GLY A O 1
ATOM 627 N N . ASP A 1 84 ? -35.080 -14.729 5.083 1.00 12.68 81 ASP A N 1
ATOM 628 C CA . ASP A 1 84 ? -35.863 -13.886 4.149 1.00 13.50 81 ASP A CA 1
ATOM 629 C C . ASP A 1 84 ? -35.043 -13.649 2.877 1.00 12.39 81 ASP A C 1
ATOM 630 O O . ASP A 1 84 ? -34.754 -12.481 2.555 1.00 12.54 81 ASP A O 1
ATOM 635 N N . VAL A 1 85 ? -34.733 -14.717 2.176 1.00 12.66 82 VAL A N 1
ATOM 636 C CA . VAL A 1 85 ? -33.737 -14.695 1.081 1.00 12.67 82 VAL A CA 1
ATOM 637 C C . VAL A 1 85 ? -34.464 -14.642 -0.274 1.00 12.74 82 VAL A C 1
ATOM 638 O O . VAL A 1 85 ? -35.127 -15.613 -0.669 1.00 12.82 82 VAL A O 1
ATOM 642 N N . ALA A 1 86 ? -34.286 -13.541 -1.014 1.00 13.16 83 ALA A N 1
ATOM 643 C CA . ALA A 1 86 ? -34.900 -13.402 -2.336 1.00 13.02 83 ALA A CA 1
ATOM 644 C C . ALA A 1 86 ? -34.267 -14.366 -3.352 1.00 13.75 83 ALA A C 1
ATOM 645 O O . ALA A 1 86 ? -33.037 -14.575 -3.385 1.00 13.46 83 ALA A O 1
ATOM 647 N N . ILE A 1 87 ? -35.151 -14.951 -4.142 1.00 13.85 84 ILE A N 1
ATOM 648 C CA . ILE A 1 87 ? -34.788 -15.977 -5.154 1.00 14.01 84 ILE A CA 1
ATOM 649 C C . ILE A 1 87 ? -34.420 -15.247 -6.432 1.00 14.63 84 ILE A C 1
ATOM 650 O O . ILE A 1 87 ? -35.256 -15.104 -7.354 1.00 18.21 84 ILE A O 1
ATOM 655 N N . VAL A 1 88 ? -33.207 -14.750 -6.502 1.00 15.46 85 VAL A N 1
ATOM 656 C CA . VAL A 1 88 ? -32.745 -13.929 -7.656 1.00 17.52 85 VAL A CA 1
ATOM 657 C C . VAL A 1 88 ? -31.660 -14.688 -8.429 1.00 19.71 85 VAL A C 1
ATOM 658 O O . VAL A 1 88 ? -30.951 -15.596 -7.899 1.00 21.22 85 VAL A O 1
ATOM 662 N N . THR A 1 89 ? -31.445 -14.288 -9.691 1.00 24.49 86 THR A N 1
ATOM 663 C CA . THR A 1 89 ? -30.645 -15.092 -10.661 1.00 24.78 86 THR A CA 1
ATOM 664 C C . THR A 1 89 ? -29.199 -15.288 -10.249 1.00 26.34 86 THR A C 1
ATOM 665 O O . THR A 1 89 ? -28.661 -16.410 -10.413 1.00 31.52 86 THR A O 1
ATOM 669 N N . ASN A 1 90 ? -28.506 -14.311 -9.729 1.00 27.18 87 ASN A N 1
ATOM 670 C CA . ASN A 1 90 ? -27.103 -14.646 -9.415 1.00 31.55 87 ASN A CA 1
ATOM 671 C C . ASN A 1 90 ? -27.094 -15.670 -8.249 1.00 33.04 87 ASN A C 1
ATOM 672 O O . ASN A 1 90 ? -25.994 -16.225 -7.979 1.00 38.65 87 ASN A O 1
ATOM 677 N N . ARG A 1 91 ? -28.217 -15.902 -7.530 1.00 20.15 88 ARG A N 1
ATOM 678 C CA . ARG A 1 91 ? -28.197 -16.922 -6.452 1.00 16.91 88 ARG A CA 1
ATOM 679 C C . ARG A 1 91 ? -28.690 -18.291 -6.965 1.00 16.89 88 ARG A C 1
ATOM 680 O O . ARG A 1 91 ? -28.159 -19.317 -6.528 1.00 16.28 88 ARG A O 1
ATOM 688 N N . THR A 1 92 ? -29.685 -18.349 -7.831 1.00 17.20 89 THR A N 1
ATOM 689 C CA . THR A 1 92 ? -30.247 -19.630 -8.343 1.00 17.15 89 THR A CA 1
ATOM 690 C C . THR A 1 92 ? -29.191 -20.320 -9.229 1.00 18.31 89 THR A C 1
ATOM 691 O O . THR A 1 92 ? -29.307 -21.520 -9.430 1.00 18.43 89 THR A O 1
ATOM 695 N N . LYS A 1 93 ? -28.203 -19.571 -9.687 1.00 19.19 90 LYS A N 1
ATOM 696 C CA . LYS A 1 93 ? -27.154 -20.214 -10.526 1.00 21.84 90 LYS A CA 1
ATOM 697 C C . LYS A 1 93 ? -26.115 -20.927 -9.667 1.00 22.38 90 LYS A C 1
ATOM 698 O O . LYS A 1 93 ? -25.470 -21.838 -10.214 1.00 23.92 90 LYS A O 1
ATOM 704 N N . ILE A 1 94 ? -26.072 -20.701 -8.345 1.00 17.89 91 ILE A N 1
ATOM 705 C CA . ILE A 1 94 ? -25.046 -21.325 -7.479 1.00 18.89 91 ILE A CA 1
ATOM 706 C C . ILE A 1 94 ? -25.668 -22.263 -6.430 1.00 17.46 91 ILE A C 1
ATOM 707 O O . ILE A 1 94 ? -24.899 -23.108 -5.918 1.00 18.79 91 ILE A O 1
ATOM 712 N N . VAL A 1 95 ? -26.955 -22.103 -6.092 1.00 16.05 92 VAL A N 1
ATOM 713 C CA . VAL A 1 95 ? -27.612 -22.957 -5.068 1.00 15.10 92 VAL A CA 1
ATOM 714 C C . VAL A 1 95 ? -29.027 -23.255 -5.550 1.00 15.74 92 VAL A C 1
ATOM 715 O O . VAL A 1 95 ? -29.487 -22.551 -6.443 1.00 15.66 92 VAL A O 1
ATOM 719 N N . ASP A 1 96 ? -29.695 -24.214 -4.946 1.00 15.22 93 ASP A N 1
ATOM 720 C CA . ASP A 1 96 ? -31.093 -24.537 -5.285 1.00 14.86 93 ASP A CA 1
ATOM 721 C C . ASP A 1 96 ? -32.000 -24.009 -4.195 1.00 15.84 93 ASP A C 1
ATOM 722 O O . ASP A 1 96 ? -31.811 -24.366 -3.025 1.00 17.22 93 ASP A O 1
ATOM 727 N N . PHE A 1 97 ? -32.960 -23.198 -4.580 1.00 14.22 94 PHE A N 1
ATOM 728 C CA . PHE A 1 97 ? -34.026 -22.715 -3.704 1.00 12.84 94 PHE A CA 1
ATOM 729 C C . PHE A 1 97 ? -35.268 -23.599 -3.788 1.00 13.29 94 PHE A C 1
ATOM 730 O O . PHE A 1 97 ? -35.603 -24.148 -4.816 1.00 13.76 94 PHE A O 1
ATOM 738 N N . THR A 1 98 ? -35.968 -23.649 -2.688 1.00 13.15 95 THR A N 1
ATOM 739 C CA . THR A 1 98 ? -37.401 -23.996 -2.694 1.00 12.04 95 THR A CA 1
ATOM 740 C C . THR A 1 98 ? -38.128 -23.020 -3.587 1.00 12.51 95 THR A C 1
ATOM 741 O O . THR A 1 98 ? -37.670 -21.908 -3.898 1.00 13.05 95 THR A O 1
ATOM 745 N N . GLN A 1 99 ? -39.329 -23.406 -3.976 1.00 13.19 96 GLN A N 1
ATOM 746 C CA . GLN A 1 99 ? -40.322 -22.416 -4.421 1.00 13.38 96 GLN A CA 1
ATOM 747 C C . GLN A 1 99 ? -40.555 -21.390 -3.320 1.00 12.42 96 GLN A C 1
ATOM 748 O O . GLN A 1 99 ? -40.295 -21.628 -2.139 1.00 13.45 96 GLN A O 1
ATOM 754 N N . PRO A 1 100 ? -41.098 -20.207 -3.653 1.00 13.81 97 PRO A N 1
ATOM 755 C CA . PRO A 1 100 ? -41.324 -19.184 -2.637 1.00 13.12 97 PRO A CA 1
ATOM 756 C C . PRO A 1 100 ? -42.295 -19.626 -1.554 1.00 14.22 97 PRO A C 1
ATOM 757 O O . PRO A 1 100 ? -43.342 -20.163 -1.877 1.00 15.70 97 PRO A O 1
ATOM 761 N N . TYR A 1 101 ? -41.964 -19.351 -0.292 1.00 13.34 98 TYR A N 1
ATOM 762 C CA . TYR A 1 101 ? -42.922 -19.484 0.840 1.00 15.19 98 TYR A CA 1
ATOM 763 C C . TYR A 1 101 ? -43.570 -18.146 1.137 1.00 14.71 98 TYR A C 1
ATOM 764 O O . TYR A 1 101 ? -44.517 -18.061 1.917 1.00 16.37 98 TYR A O 1
ATOM 773 N N . ALA A 1 102 ? -43.086 -17.075 0.524 1.00 14.24 99 ALA A N 1
ATOM 774 C CA . ALA A 1 102 ? -43.588 -15.708 0.721 1.00 14.39 99 ALA A CA 1
ATOM 775 C C . ALA A 1 102 ? -43.364 -14.943 -0.563 1.00 15.92 99 ALA A C 1
ATOM 776 O O . ALA A 1 102 ? -42.264 -15.055 -1.155 1.00 14.45 99 ALA A O 1
ATOM 778 N N . ALA A 1 103 ? -44.368 -14.138 -0.924 1.00 15.36 100 ALA A N 1
ATOM 779 C CA . ALA A 1 103 ? -44.233 -13.278 -2.090 1.00 15.80 100 ALA A CA 1
ATOM 780 C C . ALA A 1 103 ? -43.379 -12.077 -1.732 1.00 16.22 100 ALA A C 1
ATOM 781 O O . ALA A 1 103 ? -43.434 -11.512 -0.570 1.00 16.49 100 ALA A O 1
ATOM 783 N N . SER A 1 104 ? -42.607 -11.617 -2.695 1.00 15.25 101 SER A N 1
ATOM 784 C CA . SER A 1 104 ? -41.846 -10.364 -2.527 1.00 14.52 101 SER A CA 1
ATOM 785 C C . SER A 1 104 ? -41.667 -9.684 -3.889 1.00 16.18 101 SER A C 1
ATOM 786 O O . SER A 1 104 ? -42.251 -10.133 -4.886 1.00 16.52 101 SER A O 1
ATOM 789 N N . GLY A 1 105 ? -40.943 -8.602 -3.889 1.00 14.94 102 GLY A N 1
ATOM 790 C CA . GLY A 1 105 ? -40.798 -7.761 -5.076 1.00 15.49 102 GLY A CA 1
ATOM 791 C C . GLY A 1 105 ? -40.445 -6.368 -4.662 1.00 15.63 102 GLY A C 1
ATOM 792 O O . GLY A 1 105 ? -40.733 -5.948 -3.518 1.00 14.94 102 GLY A O 1
ATOM 793 N N . LEU A 1 106 ? -39.794 -5.631 -5.562 1.00 13.46 103 LEU A N 1
ATOM 794 C CA . LEU A 1 106 ? -39.289 -4.277 -5.223 1.00 13.57 103 LEU A CA 1
ATOM 795 C C . LEU A 1 106 ? -40.405 -3.245 -5.466 1.00 14.53 103 LEU A C 1
ATOM 796 O O . LEU A 1 106 ? -41.202 -3.314 -6.432 1.00 16.37 103 LEU A O 1
ATOM 801 N N . VAL A 1 107 ? -40.413 -2.263 -4.594 1.00 13.38 104 VAL A N 1
ATOM 802 C CA . VAL A 1 107 ? -41.260 -1.043 -4.676 1.00 15.61 104 VAL A CA 1
ATOM 803 C C . VAL A 1 107 ? -40.397 0.190 -4.438 1.00 13.34 104 VAL A C 1
ATOM 804 O O . VAL A 1 107 ? -39.314 0.112 -3.816 1.00 14.06 104 VAL A O 1
ATOM 808 N N . VAL A 1 108 ? -40.940 1.357 -4.852 1.00 15.60 105 VAL A N 1
ATOM 809 C CA . VAL A 1 108 ? -40.380 2.690 -4.560 1.00 15.07 105 VAL A CA 1
ATOM 810 C C . VAL A 1 108 ? -41.176 3.334 -3.415 1.00 16.25 105 VAL A C 1
ATOM 811 O O . VAL A 1 108 ? -42.422 3.378 -3.488 1.00 17.36 105 VAL A O 1
ATOM 815 N N . VAL A 1 109 ? -40.464 3.735 -2.374 1.00 16.84 106 VAL A N 1
ATOM 816 C CA . VAL A 1 109 ? -41.053 4.497 -1.233 1.00 18.18 106 VAL A CA 1
ATOM 817 C C . VAL A 1 109 ? -40.574 5.932 -1.340 1.00 18.12 106 VAL A C 1
ATOM 818 O O . VAL A 1 109 ? -39.366 6.187 -1.488 1.00 18.21 106 VAL A O 1
ATOM 822 N N . ALA A 1 110 ? -41.479 6.890 -1.139 1.00 16.63 107 ALA A N 1
ATOM 823 C CA . ALA A 1 110 ? -41.111 8.309 -1.294 1.00 17.20 107 ALA A CA 1
ATOM 824 C C . ALA A 1 110 ? -42.124 9.088 -0.470 1.00 21.14 107 ALA A C 1
ATOM 825 O O . ALA A 1 110 ? -43.148 8.554 -0.075 1.00 20.94 107 ALA A O 1
ATOM 827 N N . PRO A 1 111 ? -41.861 10.382 -0.255 1.00 21.44 108 PRO A N 1
ATOM 828 C CA . PRO A 1 111 ? -42.929 11.262 0.259 1.00 23.13 108 PRO A CA 1
ATOM 829 C C . PRO A 1 111 ? -43.987 11.335 -0.857 1.00 25.15 108 PRO A C 1
ATOM 830 O O . PRO A 1 111 ? -43.644 11.172 -2.032 1.00 29.04 108 PRO A O 1
ATOM 834 N N . GLY A 1 112 ? -45.250 11.599 -0.567 1.00 34.60 109 GLY A N 1
ATOM 835 C CA . GLY A 1 112 ? -46.151 11.994 -1.688 1.00 36.00 109 GLY A CA 1
ATOM 836 C C . GLY A 1 112 ? -45.681 13.300 -2.344 1.00 30.49 109 GLY A C 1
ATOM 837 O O . GLY A 1 112 ? -44.859 14.014 -1.753 1.00 28.21 109 GLY A O 1
ATOM 838 N N . GLY A 1 113 ? -46.181 13.633 -3.535 1.00 32.08 110 GLY A N 1
ATOM 839 C CA . GLY A 1 113 ? -46.112 15.024 -4.030 1.00 30.15 110 GLY A CA 1
ATOM 840 C C . GLY A 1 113 ? -44.711 15.500 -4.367 1.00 33.69 110 GLY A C 1
ATOM 841 O O . GLY A 1 113 ? -44.407 16.709 -4.166 1.00 38.13 110 GLY A O 1
ATOM 842 N N . THR A 1 114 ? -43.854 14.607 -4.873 1.00 32.11 111 THR A N 1
ATOM 843 C CA . THR A 1 114 ? -42.544 14.987 -5.446 1.00 26.76 111 THR A CA 1
ATOM 844 C C . THR A 1 114 ? -42.481 14.441 -6.869 1.00 25.06 111 THR A C 1
ATOM 845 O O . THR A 1 114 ? -43.372 13.724 -7.315 1.00 27.38 111 THR A O 1
ATOM 849 N N . PRO A 1 115 ? -41.394 14.745 -7.600 1.00 29.53 112 PRO A N 1
ATOM 850 C CA . PRO A 1 115 ? -41.204 14.172 -8.943 1.00 28.98 112 PRO A CA 1
ATOM 851 C C . PRO A 1 115 ? -41.108 12.633 -9.015 1.00 32.67 112 PRO A C 1
ATOM 852 O O . PRO A 1 115 ? -41.316 12.050 -10.108 1.00 28.90 112 PRO A O 1
ATOM 856 N N . ILE A 1 116 ? -40.865 11.985 -7.870 1.00 27.08 113 ILE A N 1
ATOM 857 C CA . ILE A 1 116 ? -40.776 10.502 -7.834 1.00 24.33 113 ILE A CA 1
ATOM 858 C C . ILE A 1 116 ? -42.194 9.927 -7.817 1.00 25.86 113 ILE A C 1
ATOM 859 O O . ILE A 1 116 ? -42.830 9.935 -6.755 1.00 25.71 113 ILE A O 1
ATOM 864 N N . LYS A 1 117 ? -42.656 9.371 -8.940 1.00 24.34 114 LYS A N 1
ATOM 865 C CA . LYS A 1 117 ? -43.978 8.742 -9.064 1.00 24.89 114 LYS A CA 1
ATOM 866 C C . LYS A 1 117 ? -43.869 7.230 -9.246 1.00 22.68 114 LYS A C 1
ATOM 867 O O . LYS A 1 117 ? -44.880 6.572 -9.408 1.00 24.68 114 LYS A O 1
ATOM 873 N N . GLY A 1 118 ? -42.658 6.691 -9.267 1.00 22.64 115 GLY A N 1
ATOM 874 C CA . GLY A 1 118 ? -42.496 5.258 -9.550 1.00 21.77 115 GLY A CA 1
ATOM 875 C C . GLY A 1 118 ? -41.105 5.043 -10.100 1.00 19.54 115 GLY A C 1
ATOM 876 O O . GLY A 1 118 ? -40.290 5.971 -10.059 1.00 19.02 115 GLY A O 1
ATOM 877 N N . ILE A 1 119 ? -40.798 3.798 -10.501 1.00 20.79 116 ILE A N 1
ATOM 878 C CA . ILE A 1 119 ? -39.391 3.456 -10.818 1.00 19.81 116 ILE A CA 1
ATOM 879 C C . ILE A 1 119 ? -38.955 4.212 -12.095 1.00 20.35 116 ILE A C 1
ATOM 880 O O . ILE A 1 119 ? -37.785 4.591 -12.142 1.00 20.46 116 ILE A O 1
ATOM 885 N N . GLU A 1 120 ? -39.872 4.497 -13.016 1.00 22.82 117 GLU A N 1
ATOM 886 C CA . GLU A 1 120 ? -39.419 5.088 -14.316 1.00 24.43 117 GLU A CA 1
ATOM 887 C C . GLU A 1 120 ? -39.001 6.530 -14.070 1.00 25.50 117 GLU A C 1
ATOM 888 O O . GLU A 1 120 ? -37.909 6.889 -14.490 1.00 24.78 117 GLU A O 1
ATOM 894 N N . SER A 1 121 ? -39.810 7.317 -13.365 1.00 24.68 118 SER A N 1
ATOM 895 C CA . SER A 1 121 ? -39.456 8.709 -13.020 1.00 25.34 118 SER A CA 1
ATOM 896 C C . SER A 1 121 ? -38.220 8.725 -12.134 1.00 23.16 118 SER A C 1
ATOM 897 O O . SER A 1 121 ? -37.417 9.633 -12.263 1.00 27.47 118 SER A O 1
ATOM 900 N N . LEU A 1 122 ? -37.991 7.723 -11.292 1.00 24.63 119 LEU A N 1
ATOM 901 C CA . LEU A 1 122 ? -36.725 7.656 -10.516 1.00 22.37 119 LEU A CA 1
ATOM 902 C C . LEU A 1 122 ? -35.506 7.461 -11.439 1.00 24.60 119 LEU A C 1
ATOM 903 O O . LEU A 1 122 ? -34.448 8.113 -11.241 1.00 25.85 119 LEU A O 1
ATOM 908 N N . ARG A 1 123 ? -35.601 6.551 -12.417 1.00 25.56 120 ARG A N 1
ATOM 909 C CA . ARG A 1 123 ? -34.479 6.297 -13.371 1.00 28.22 120 ARG A CA 1
ATOM 910 C C . ARG A 1 123 ? -34.235 7.505 -14.283 1.00 29.45 120 ARG A C 1
ATOM 911 O O . ARG A 1 123 ? -33.103 7.732 -14.662 1.00 34.95 120 ARG A O 1
ATOM 919 N N . GLU A 1 124 ? -35.270 8.264 -14.616 1.00 31.94 121 GLU A N 1
ATOM 920 C CA . GLU A 1 124 ? -35.143 9.453 -15.516 1.00 32.02 121 GLU A CA 1
ATOM 921 C C . GLU A 1 124 ? -34.373 10.555 -14.800 1.00 31.03 121 GLU A C 1
ATOM 922 O O . GLU A 1 124 ? -33.851 11.460 -15.486 1.00 33.46 121 GLU A O 1
ATOM 928 N N . ARG A 1 125 ? -34.377 10.549 -13.468 1.00 28.62 122 ARG A N 1
ATOM 929 C CA . ARG A 1 125 ? -33.777 11.608 -12.613 1.00 26.37 122 ARG A CA 1
ATOM 930 C C . ARG A 1 125 ? -32.391 11.191 -12.098 1.00 24.61 122 ARG A C 1
ATOM 931 O O . ARG A 1 125 ? -31.886 10.115 -12.514 1.00 27.51 122 ARG A O 1
ATOM 939 N N . ASP A 1 126 ? -31.722 12.044 -11.329 1.00 21.32 123 ASP A N 1
ATOM 940 C CA . ASP A 1 126 ? -30.329 11.814 -10.875 1.00 25.36 123 ASP A CA 1
ATOM 941 C C . ASP A 1 126 ? -30.219 11.941 -9.350 1.00 25.58 123 ASP A C 1
ATOM 942 O O . ASP A 1 126 ? -29.139 12.156 -8.845 1.00 28.02 123 ASP A O 1
ATOM 947 N N . ASP A 1 127 ? -31.342 11.772 -8.644 1.00 28.24 124 ASP A N 1
ATOM 948 C CA . ASP A 1 127 ? -31.447 11.938 -7.175 1.00 26.96 124 ASP A CA 1
ATOM 949 C C . ASP A 1 127 ? -30.816 10.742 -6.446 1.00 24.84 124 ASP A C 1
ATOM 950 O O . ASP A 1 127 ? -30.799 9.639 -6.986 1.00 23.08 124 ASP A O 1
ATOM 955 N N . PRO A 1 128 ? -30.350 10.920 -5.199 1.00 22.98 125 PRO A N 1
ATOM 956 C CA . PRO A 1 128 ? -29.904 9.799 -4.367 1.00 23.02 125 PRO A CA 1
ATOM 957 C C . PRO A 1 128 ? -31.099 8.891 -4.034 1.00 19.81 125 PRO A C 1
ATOM 958 O O . PRO A 1 128 ? -32.226 9.329 -3.811 1.00 18.23 125 PRO A O 1
ATOM 962 N N . ILE A 1 129 ? -30.786 7.598 -4.001 1.00 17.82 126 ILE A N 1
ATOM 963 C CA A ILE A 1 129 ? -31.783 6.510 -3.798 0.50 16.52 126 ILE A CA 1
ATOM 964 C CA B ILE A 1 129 ? -31.770 6.498 -3.810 0.50 16.69 126 ILE A CA 1
ATOM 965 C C . ILE A 1 129 ? -31.263 5.620 -2.676 1.00 15.84 126 ILE A C 1
ATOM 966 O O . ILE A 1 129 ? -30.108 5.158 -2.769 1.00 18.54 126 ILE A O 1
ATOM 975 N N . GLY A 1 130 ? -32.081 5.424 -1.645 1.00 14.06 127 GLY A N 1
ATOM 976 C CA . GLY A 1 130 ? -31.741 4.493 -0.574 1.00 14.09 127 GLY A CA 1
ATOM 977 C C . GLY A 1 130 ? -32.041 3.068 -0.966 1.00 13.22 127 GLY A C 1
ATOM 978 O O . GLY A 1 130 ? -32.921 2.802 -1.798 1.00 15.25 127 GLY A O 1
ATOM 979 N N . TYR A 1 131 ? -31.294 2.154 -0.358 1.00 14.00 128 TYR A N 1
ATOM 980 C CA . TYR A 1 131 ? -31.610 0.699 -0.435 1.00 13.42 128 TYR A CA 1
ATOM 981 C C . TYR A 1 131 ? -31.169 0.066 0.871 1.00 13.47 128 TYR A C 1
ATOM 982 O O . TYR A 1 131 ? -30.440 0.682 1.675 1.00 14.27 128 TYR A O 1
ATOM 991 N N . GLN A 1 132 ? -31.636 -1.156 1.107 1.00 14.10 129 GLN A N 1
ATOM 992 C CA . GLN A 1 132 ? -31.361 -1.798 2.421 1.00 14.13 129 GLN A CA 1
ATOM 993 C C . GLN A 1 132 ? -29.958 -2.415 2.399 1.00 13.86 129 GLN A C 1
ATOM 994 O O . GLN A 1 132 ? -29.653 -3.223 1.469 1.00 13.91 129 GLN A O 1
ATOM 1000 N N . VAL A 1 133 ? -29.158 -2.120 3.414 1.00 14.43 130 VAL A N 1
ATOM 1001 C CA . VAL A 1 133 ? -27.801 -2.710 3.626 1.00 16.56 130 VAL A CA 1
ATOM 1002 C C . VAL A 1 133 ? -27.879 -4.238 3.431 1.00 17.01 130 VAL A C 1
ATOM 1003 O O . VAL A 1 133 ? -28.755 -4.876 4.062 1.00 15.54 130 VAL A O 1
ATOM 1007 N N . GLY A 1 134 ? -27.014 -4.788 2.565 1.00 16.33 131 GLY A N 1
ATOM 1008 C CA . GLY A 1 134 ? -26.910 -6.250 2.386 1.00 15.19 131 GLY A CA 1
ATOM 1009 C C . GLY A 1 134 ? -27.845 -6.817 1.313 1.00 14.66 131 GLY A C 1
ATOM 1010 O O . GLY A 1 134 ? -27.776 -8.056 1.072 1.00 16.31 131 GLY A O 1
ATOM 1011 N N . SER A 1 135 ? -28.787 -6.029 0.779 1.00 14.09 132 SER A N 1
ATOM 1012 C CA . SER A 1 135 ? -29.839 -6.490 -0.140 1.00 15.25 132 SER A CA 1
ATOM 1013 C C . SER A 1 135 ? -29.291 -6.699 -1.547 1.00 15.62 132 SER A C 1
ATOM 1014 O O . SER A 1 135 ? -28.376 -5.945 -1.975 1.00 15.81 132 SER A O 1
ATOM 1017 N N . PHE A 1 136 ? -29.898 -7.637 -2.255 1.00 13.59 133 PHE A N 1
ATOM 1018 C CA . PHE A 1 136 ? -29.679 -7.750 -3.726 1.00 13.07 133 PHE A CA 1
ATOM 1019 C C . PHE A 1 136 ? -30.060 -6.446 -4.417 1.00 15.97 133 PHE A C 1
ATOM 1020 O O . PHE A 1 136 ? -29.629 -6.270 -5.592 1.00 14.82 133 PHE A O 1
ATOM 1028 N N . ALA A 1 137 ? -30.919 -5.590 -3.832 1.00 13.66 134 ALA A N 1
ATOM 1029 C CA . ALA A 1 137 ? -31.463 -4.415 -4.541 1.00 14.21 134 ALA A CA 1
ATOM 1030 C C . ALA A 1 137 ? -30.335 -3.512 -5.070 1.00 14.14 134 ALA A C 1
ATOM 1031 O O . ALA A 1 137 ? -30.525 -2.882 -6.107 1.00 16.30 134 ALA A O 1
ATOM 1033 N N . GLU A 1 138 ? -29.215 -3.448 -4.361 1.00 14.94 135 GLU A N 1
ATOM 1034 C CA . GLU A 1 138 ? -28.074 -2.600 -4.775 1.00 17.06 135 GLU A CA 1
ATOM 1035 C C . GLU A 1 138 ? -27.604 -3.022 -6.178 1.00 17.36 135 GLU A C 1
ATOM 1036 O O . GLU A 1 138 ? -27.499 -2.199 -7.070 1.00 16.81 135 GLU A O 1
ATOM 1042 N N . SER A 1 139 ? -27.354 -4.316 -6.333 1.00 17.77 136 SER A N 1
ATOM 1043 C CA A SER A 1 139 ? -26.899 -4.878 -7.636 0.50 18.13 136 SER A CA 1
ATOM 1044 C CA B SER A 1 139 ? -26.910 -4.914 -7.621 0.50 18.94 136 SER A CA 1
ATOM 1045 C C . SER A 1 139 ? -27.972 -4.729 -8.699 1.00 18.54 136 SER A C 1
ATOM 1046 O O . SER A 1 139 ? -27.636 -4.468 -9.873 1.00 17.76 136 SER A O 1
ATOM 1051 N N . TYR A 1 140 ? -29.227 -4.935 -8.331 1.00 16.96 137 TYR A N 1
ATOM 1052 C CA . TYR A 1 140 ? -30.344 -4.822 -9.270 1.00 16.97 137 TYR A CA 1
ATOM 1053 C C . TYR A 1 140 ? -30.366 -3.385 -9.804 1.00 17.09 137 TYR A C 1
ATOM 1054 O O . TYR A 1 140 ? -30.426 -3.171 -11.037 1.00 17.56 137 TYR A O 1
ATOM 1063 N N . LEU A 1 141 ? -30.343 -2.407 -8.908 1.00 15.96 138 LEU A N 1
ATOM 1064 C CA . LEU A 1 141 ? -30.385 -0.993 -9.354 1.00 16.00 138 LEU A CA 1
ATOM 1065 C C . LEU A 1 141 ? -29.172 -0.719 -10.264 1.00 16.51 138 LEU A C 1
ATOM 1066 O O . LEU A 1 141 ? -29.394 -0.064 -11.298 1.00 18.10 138 LEU A O 1
ATOM 1071 N N . ARG A 1 142 ? -27.976 -1.073 -9.813 1.00 16.81 139 ARG A N 1
ATOM 1072 C CA . ARG A 1 142 ? -26.720 -0.764 -10.568 1.00 19.06 139 ARG A CA 1
ATOM 1073 C C . ARG A 1 142 ? -26.724 -1.482 -11.913 1.00 19.73 139 ARG A C 1
ATOM 1074 O O . ARG A 1 142 ? -26.371 -0.871 -12.947 1.00 19.96 139 ARG A O 1
ATOM 1082 N N . ASN A 1 143 ? -27.009 -2.768 -11.923 1.00 16.65 140 ASN A N 1
ATOM 1083 C CA . ASN A 1 143 ? -26.770 -3.613 -13.127 1.00 16.96 140 ASN A CA 1
ATOM 1084 C C . ASN A 1 143 ? -27.983 -3.682 -14.027 1.00 18.60 140 ASN A C 1
ATOM 1085 O O . ASN A 1 143 ? -27.782 -3.483 -15.214 1.00 20.93 140 ASN A O 1
ATOM 1090 N N . GLU A 1 144 ? -29.182 -3.958 -13.528 1.00 16.39 141 GLU A N 1
ATOM 1091 C CA . GLU A 1 144 ? -30.362 -4.140 -14.368 1.00 16.34 141 GLU A CA 1
ATOM 1092 C C . GLU A 1 144 ? -30.839 -2.769 -14.841 1.00 16.98 141 GLU A C 1
ATOM 1093 O O . GLU A 1 144 ? -31.211 -2.627 -16.040 1.00 17.84 141 GLU A O 1
ATOM 1099 N N . LEU A 1 145 ? -30.900 -1.791 -13.932 1.00 17.86 142 LEU A N 1
ATOM 1100 C CA . LEU A 1 145 ? -31.475 -0.449 -14.251 1.00 19.10 142 LEU A CA 1
ATOM 1101 C C . LEU A 1 145 ? -30.407 0.591 -14.561 1.00 19.80 142 LEU A C 1
ATOM 1102 O O . LEU A 1 145 ? -30.800 1.741 -14.935 1.00 22.29 142 LEU A O 1
ATOM 1107 N N . ASN A 1 146 ? -29.122 0.276 -14.471 1.00 19.89 143 ASN A N 1
ATOM 1108 C CA . ASN A 1 146 ? -28.017 1.162 -14.878 1.00 23.55 143 ASN A CA 1
ATOM 1109 C C . ASN A 1 146 ? -28.042 2.445 -14.043 1.00 23.89 143 ASN A C 1
ATOM 1110 O O . ASN A 1 146 ? -27.791 3.558 -14.567 1.00 22.60 143 ASN A O 1
ATOM 1115 N N . ILE A 1 147 ? -28.438 2.351 -12.778 1.00 19.80 144 ILE A N 1
ATOM 1116 C CA . ILE A 1 147 ? -28.365 3.521 -11.878 1.00 21.88 144 ILE A CA 1
ATOM 1117 C C . ILE A 1 147 ? -26.937 3.659 -11.382 1.00 20.29 144 ILE A C 1
ATOM 1118 O O . ILE A 1 147 ? -26.300 2.702 -10.950 1.00 24.01 144 ILE A O 1
ATOM 1123 N N . SER A 1 148 ? -26.400 4.894 -11.400 1.00 24.64 145 SER A N 1
ATOM 1124 C CA . SER A 1 148 ? -25.014 5.172 -10.973 1.00 26.37 145 SER A CA 1
ATOM 1125 C C . SER A 1 148 ? -24.795 4.770 -9.520 1.00 26.50 145 SER A C 1
ATOM 1126 O O . SER A 1 148 ? -25.664 5.158 -8.687 1.00 23.63 145 SER A O 1
ATOM 1129 N N . GLU A 1 149 ? -23.719 4.069 -9.208 1.00 27.01 146 GLU A N 1
ATOM 1130 C CA . GLU A 1 149 ? -23.410 3.625 -7.828 1.00 32.12 146 GLU A CA 1
ATOM 1131 C C . GLU A 1 149 ? -23.358 4.882 -6.942 1.00 29.37 146 GLU A C 1
ATOM 1132 O O . GLU A 1 149 ? -23.696 4.805 -5.755 1.00 25.84 146 GLU A O 1
ATOM 1138 N N . SER A 1 150 ? -22.996 6.027 -7.506 1.00 26.53 147 SER A N 1
ATOM 1139 C CA . SER A 1 150 ? -22.855 7.287 -6.728 1.00 28.73 147 SER A CA 1
ATOM 1140 C C . SER A 1 150 ? -24.208 7.745 -6.173 1.00 25.44 147 SER A C 1
ATOM 1141 O O . SER A 1 150 ? -24.190 8.527 -5.234 1.00 28.90 147 SER A O 1
ATOM 1144 N N . ARG A 1 151 ? -25.332 7.345 -6.759 1.00 22.38 148 ARG A N 1
ATOM 1145 C CA . ARG A 1 151 ? -26.666 7.734 -6.249 1.00 20.24 148 ARG A CA 1
ATOM 1146 C C . ARG A 1 151 ? -27.092 6.795 -5.123 1.00 20.13 148 ARG A C 1
ATOM 1147 O O . ARG A 1 151 ? -28.074 7.094 -4.496 1.00 21.46 148 ARG A O 1
ATOM 1155 N N . LEU A 1 152 ? -26.431 5.674 -4.922 1.00 20.29 149 LEU A N 1
ATOM 1156 C CA . LEU A 1 152 ? -27.051 4.612 -4.065 1.00 20.26 149 LEU A CA 1
ATOM 1157 C C . LEU A 1 152 ? -26.549 4.734 -2.639 1.00 21.21 149 LEU A C 1
ATOM 1158 O O . LEU A 1 152 ? -25.329 4.699 -2.404 1.00 22.37 149 LEU A O 1
ATOM 1163 N N . VAL A 1 153 ? -27.491 4.825 -1.702 1.00 17.36 150 VAL A N 1
ATOM 1164 C CA . VAL A 1 153 ? -27.189 5.091 -0.281 1.00 17.48 150 VAL A CA 1
ATOM 1165 C C . VAL A 1 153 ? -27.666 3.908 0.553 1.00 17.31 150 VAL A C 1
ATOM 1166 O O . VAL A 1 153 ? -28.877 3.655 0.632 1.00 18.03 150 VAL A O 1
ATOM 1170 N N . PRO A 1 154 ? -26.772 3.169 1.216 1.00 17.89 151 PRO A N 1
ATOM 1171 C CA . PRO A 1 154 ? -27.213 2.061 2.061 1.00 17.89 151 PRO A CA 1
ATOM 1172 C C . PRO A 1 154 ? -27.808 2.553 3.373 1.00 17.74 151 PRO A C 1
ATOM 1173 O O . PRO A 1 154 ? -27.238 3.452 4.013 1.00 17.02 151 PRO A O 1
ATOM 1177 N N . LEU A 1 155 ? -28.945 1.947 3.726 1.00 17.01 152 LEU A N 1
ATOM 1178 C CA . LEU A 1 155 ? -29.685 2.274 4.966 1.00 15.43 152 LEU A CA 1
ATOM 1179 C C . LEU A 1 155 ? -29.961 0.976 5.704 1.00 16.20 152 LEU A C 1
ATOM 1180 O O . LEU A 1 155 ? -30.395 0.024 5.100 1.00 16.86 152 LEU A O 1
ATOM 1185 N N . GLY A 1 156 ? -29.738 0.969 7.014 1.00 16.59 153 GLY A N 1
ATOM 1186 C CA . GLY A 1 156 ? -29.720 -0.265 7.796 1.00 16.70 153 GLY A CA 1
ATOM 1187 C C . GLY A 1 156 ? -30.982 -0.554 8.570 1.00 16.81 153 GLY A C 1
ATOM 1188 O O . GLY A 1 156 ? -31.189 -1.732 8.875 1.00 19.15 153 GLY A O 1
ATOM 1189 N N . THR A 1 157 ? -31.816 0.455 8.875 1.00 16.37 154 THR A N 1
ATOM 1190 C CA . THR A 1 157 ? -32.961 0.363 9.815 1.00 15.16 154 THR A CA 1
ATOM 1191 C C . THR A 1 157 ? -34.117 1.238 9.342 1.00 13.99 154 THR A C 1
ATOM 1192 O O . THR A 1 157 ? -33.917 2.217 8.590 1.00 15.06 154 THR A O 1
ATOM 1196 N N . PRO A 1 158 ? -35.356 0.976 9.835 1.00 14.78 155 PRO A N 1
ATOM 1197 C CA . PRO A 1 158 ? -36.480 1.864 9.546 1.00 15.60 155 PRO A CA 1
ATOM 1198 C C . PRO A 1 158 ? -36.240 3.286 10.077 1.00 17.59 155 PRO A C 1
ATOM 1199 O O . PRO A 1 158 ? -36.608 4.240 9.388 1.00 16.19 155 PRO A O 1
ATOM 1203 N N . GLU A 1 159 ? -35.542 3.433 11.210 1.00 16.90 156 GLU A N 1
ATOM 1204 C CA . GLU A 1 159 ? -35.183 4.813 11.654 1.00 18.52 156 GLU A CA 1
ATOM 1205 C C . GLU A 1 159 ? -34.258 5.475 10.639 1.00 17.31 156 GLU A C 1
ATOM 1206 O O . GLU A 1 159 ? -34.443 6.674 10.375 1.00 18.42 156 GLU A O 1
ATOM 1212 N N . ALA A 1 160 ? -33.322 4.737 10.052 1.00 15.69 157 ALA A N 1
ATOM 1213 C CA . ALA A 1 160 ? -32.405 5.286 9.034 1.00 14.98 157 ALA A CA 1
ATOM 1214 C C . ALA A 1 160 ? -33.216 5.634 7.780 1.00 16.13 157 ALA A C 1
ATOM 1215 O O . ALA A 1 160 ? -32.909 6.681 7.136 1.00 15.84 157 ALA A O 1
ATOM 1217 N N . TYR A 1 161 ? -34.174 4.785 7.416 1.00 13.86 158 TYR A N 1
ATOM 1218 C CA . TYR A 1 161 ? -35.013 5.051 6.221 1.00 14.28 158 TYR A CA 1
ATOM 1219 C C . TYR A 1 161 ? -35.751 6.383 6.415 1.00 15.38 158 TYR A C 1
ATOM 1220 O O . TYR A 1 161 ? -35.766 7.192 5.566 1.00 15.78 158 TYR A O 1
ATOM 1229 N N . ALA A 1 162 ? -36.377 6.525 7.569 1.00 15.42 159 ALA A N 1
ATOM 1230 C CA . ALA A 1 162 ? -37.179 7.720 7.884 1.00 16.61 159 ALA A CA 1
ATOM 1231 C C . ALA A 1 162 ? -36.309 8.966 7.915 1.00 16.31 159 ALA A C 1
ATOM 1232 O O . ALA A 1 162 ? -36.748 9.996 7.308 1.00 16.23 159 ALA A O 1
ATOM 1234 N N . LYS A 1 163 ? -35.118 8.877 8.491 1.00 16.95 160 LYS A N 1
ATOM 1235 C CA . LYS A 1 163 ? -34.234 10.066 8.602 1.00 18.32 160 LYS A CA 1
ATOM 1236 C C . LYS A 1 163 ? -33.831 10.459 7.174 1.00 19.37 160 LYS A C 1
ATOM 1237 O O . LYS A 1 163 ? -33.811 11.673 6.833 1.00 17.88 160 LYS A O 1
ATOM 1243 N N . ALA A 1 164 ? -33.455 9.486 6.341 1.00 17.14 161 ALA A N 1
ATOM 1244 C CA . ALA A 1 164 ? -32.967 9.799 4.982 1.00 18.08 161 ALA A CA 1
ATOM 1245 C C . ALA A 1 164 ? -34.096 10.425 4.160 1.00 16.37 161 ALA A C 1
ATOM 1246 O O . ALA A 1 164 ? -33.814 11.377 3.342 1.00 17.48 161 ALA A O 1
ATOM 1248 N N . LEU A 1 165 ? -35.326 9.957 4.310 1.00 16.77 162 LEU A N 1
ATOM 1249 C CA . LEU A 1 165 ? -36.464 10.480 3.535 1.00 15.85 162 LEU A CA 1
ATOM 1250 C C . LEU A 1 165 ? -36.805 11.870 4.072 1.00 18.05 162 LEU A C 1
ATOM 1251 O O . LEU A 1 165 ? -37.198 12.726 3.271 1.00 19.95 162 LEU A O 1
ATOM 1256 N N . LYS A 1 166 ? -36.726 12.048 5.370 1.00 17.25 163 LYS A N 1
ATOM 1257 C CA . LYS A 1 166 ? -37.083 13.346 6.010 1.00 18.07 163 LYS A CA 1
ATOM 1258 C C . LYS A 1 166 ? -36.065 14.388 5.544 1.00 19.85 163 LYS A C 1
ATOM 1259 O O . LYS A 1 166 ? -36.524 15.534 5.147 1.00 22.67 163 LYS A O 1
ATOM 1265 N N . ASP A 1 167 ? -34.783 14.082 5.614 1.00 20.68 164 ASP A N 1
ATOM 1266 C CA . ASP A 1 167 ? -33.670 15.004 5.255 1.00 22.93 164 ASP A CA 1
ATOM 1267 C C . ASP A 1 167 ? -33.717 15.310 3.764 1.00 26.81 164 ASP A C 1
ATOM 1268 O O . ASP A 1 167 ? -33.530 16.485 3.367 1.00 25.12 164 ASP A O 1
ATOM 1273 N N . GLY A 1 168 ? -33.943 14.304 2.944 1.00 21.25 165 GLY A N 1
ATOM 1274 C CA . GLY A 1 168 ? -34.066 14.470 1.490 1.00 22.35 165 GLY A CA 1
ATOM 1275 C C . GLY A 1 168 ? -32.701 14.706 0.852 1.00 21.27 165 GLY A C 1
ATOM 1276 O O . GLY A 1 168 ? -31.668 14.728 1.507 1.00 24.66 165 GLY A O 1
ATOM 1277 N N . PRO A 1 169 ? -32.642 14.818 -0.485 1.00 27.51 166 PRO A N 1
ATOM 1278 C CA . PRO A 1 169 ? -31.337 14.883 -1.165 1.00 30.75 166 PRO A CA 1
ATOM 1279 C C . PRO A 1 169 ? -30.351 16.015 -0.804 1.00 38.76 166 PRO A C 1
ATOM 1280 O O . PRO A 1 169 ? -29.131 15.831 -0.905 1.00 37.60 166 PRO A O 1
ATOM 1284 N N . SER A 1 170 ? -30.874 17.165 -0.393 1.00 34.51 167 SER A N 1
ATOM 1285 C CA . SER A 1 170 ? -30.059 18.373 -0.110 1.00 38.95 167 SER A CA 1
ATOM 1286 C C . SER A 1 170 ? -29.380 18.285 1.248 1.00 42.23 167 SER A C 1
ATOM 1287 O O . SER A 1 170 ? -28.466 19.086 1.471 1.00 43.30 167 SER A O 1
ATOM 1290 N N . LYS A 1 171 ? -29.864 17.428 2.152 1.00 36.52 168 LYS A N 1
ATOM 1291 C CA . LYS A 1 171 ? -29.340 17.340 3.537 1.00 40.28 168 LYS A CA 1
ATOM 1292 C C . LYS A 1 171 ? -28.748 15.955 3.768 1.00 36.41 168 LYS A C 1
ATOM 1293 O O . LYS A 1 171 ? -28.836 15.455 4.886 1.00 38.55 168 LYS A O 1
ATOM 1299 N N . GLY A 1 172 ? -28.169 15.346 2.738 1.00 31.54 169 GLY A N 1
ATOM 1300 C CA . GLY A 1 172 ? -27.459 14.062 2.888 1.00 31.71 169 GLY A CA 1
ATOM 1301 C C . GLY A 1 172 ? -28.412 12.866 2.983 1.00 27.42 169 GLY A C 1
ATOM 1302 O O . GLY A 1 172 ? -27.904 11.783 3.262 1.00 31.30 169 GLY A O 1
ATOM 1303 N N . GLY A 1 173 ? -29.691 13.018 2.623 1.00 26.16 170 GLY A N 1
ATOM 1304 C CA . GLY A 1 173 ? -30.631 11.871 2.532 1.00 24.11 170 GLY A CA 1
ATOM 1305 C C . GLY A 1 173 ? -30.927 11.488 1.109 1.00 22.45 170 GLY A C 1
ATOM 1306 O O . GLY A 1 173 ? -30.018 11.601 0.245 1.00 21.69 170 GLY A O 1
ATOM 1307 N N . VAL A 1 174 ? -32.173 11.084 0.836 1.00 18.14 171 VAL A N 1
ATOM 1308 C CA . VAL A 1 174 ? -32.556 10.436 -0.427 1.00 18.84 171 VAL A CA 1
ATOM 1309 C C . VAL A 1 174 ? -33.897 10.960 -0.888 1.00 18.99 171 VAL A C 1
ATOM 1310 O O . VAL A 1 174 ? -34.679 11.432 -0.056 1.00 19.62 171 VAL A O 1
ATOM 1314 N N . ALA A 1 175 ? -34.167 10.869 -2.190 1.00 16.80 172 ALA A N 1
ATOM 1315 C CA . ALA A 1 175 ? -35.481 11.207 -2.785 1.00 19.08 172 ALA A CA 1
ATOM 1316 C C . ALA A 1 175 ? -36.464 10.079 -2.603 1.00 18.53 172 ALA A C 1
ATOM 1317 O O . ALA A 1 175 ? -37.667 10.300 -2.716 1.00 18.70 172 ALA A O 1
ATOM 1319 N N . ALA A 1 176 ? -35.939 8.852 -2.446 1.00 18.64 173 ALA A N 1
ATOM 1320 C CA . ALA A 1 176 ? -36.771 7.634 -2.464 1.00 16.03 173 ALA A CA 1
ATOM 1321 C C . ALA A 1 176 ? -35.908 6.477 -1.981 1.00 14.59 173 ALA A C 1
ATOM 1322 O O . ALA A 1 176 ? -34.693 6.591 -1.958 1.00 15.44 173 ALA A O 1
ATOM 1324 N N . ILE A 1 177 ? -36.587 5.424 -1.557 1.00 15.57 174 ILE A N 1
ATOM 1325 C CA . ILE A 1 177 ? -35.915 4.176 -1.150 1.00 14.18 174 ILE A CA 1
ATOM 1326 C C . ILE A 1 177 ? -36.512 3.100 -2.045 1.00 13.94 174 ILE A C 1
ATOM 1327 O O . ILE A 1 177 ? -37.736 3.032 -2.225 1.00 15.13 174 ILE A O 1
ATOM 1332 N N . VAL A 1 178 ? -35.643 2.225 -2.532 1.00 14.51 175 VAL A N 1
ATOM 1333 C CA . VAL A 1 178 ? -36.092 1.023 -3.235 1.00 13.01 175 VAL A CA 1
ATOM 1334 C C . VAL A 1 178 ? -35.818 -0.190 -2.362 1.00 13.05 175 VAL A C 1
ATOM 1335 O O . VAL A 1 178 ? -34.683 -0.404 -1.965 1.00 13.96 175 VAL A O 1
ATOM 1339 N N . ASP A 1 179 ? -36.865 -0.918 -2.021 1.00 14.66 176 ASP A N 1
ATOM 1340 C CA . ASP A 1 179 ? -36.700 -2.110 -1.162 1.00 14.04 176 ASP A CA 1
ATOM 1341 C C . ASP A 1 179 ? -37.862 -3.060 -1.409 1.00 13.64 176 ASP A C 1
ATOM 1342 O O . ASP A 1 179 ? -38.870 -2.719 -2.030 1.00 14.78 176 ASP A O 1
ATOM 1347 N N . GLU A 1 180 ? -37.756 -4.273 -0.868 1.00 13.13 177 GLU A N 1
ATOM 1348 C CA . GLU A 1 180 ? -38.767 -5.310 -1.035 1.00 13.15 177 GLU A CA 1
ATOM 1349 C C . GLU A 1 180 ? -40.011 -4.939 -0.255 1.00 13.52 177 GLU A C 1
ATOM 1350 O O . GLU A 1 180 ? -39.883 -4.454 0.894 1.00 13.63 177 GLU A O 1
ATOM 1356 N N . ARG A 1 181 ? -41.144 -5.278 -0.818 1.00 14.03 178 ARG A N 1
ATOM 1357 C CA . ARG A 1 181 ? -42.451 -4.924 -0.248 1.00 15.09 178 ARG A CA 1
ATOM 1358 C C . ARG A 1 181 ? -42.580 -5.339 1.212 1.00 14.08 178 ARG A C 1
ATOM 1359 O O . ARG A 1 181 ? -43.141 -4.562 1.975 1.00 15.36 178 ARG A O 1
ATOM 1367 N N . PRO A 1 182 ? -42.183 -6.541 1.651 1.00 13.04 179 PRO A N 1
ATOM 1368 C CA . PRO A 1 182 ? -42.446 -6.902 3.053 1.00 13.50 179 PRO A CA 1
ATOM 1369 C C . PRO A 1 182 ? -41.780 -5.941 4.046 1.00 14.09 179 PRO A C 1
ATOM 1370 O O . PRO A 1 182 ? -42.401 -5.576 5.071 1.00 14.37 179 PRO A O 1
ATOM 1374 N N . TYR A 1 183 ? -40.554 -5.499 3.777 1.00 12.91 180 TYR A N 1
ATOM 1375 C CA . TYR A 1 183 ? -39.864 -4.557 4.659 1.00 12.57 180 TYR A CA 1
ATOM 1376 C C . TYR A 1 183 ? -40.603 -3.236 4.594 1.00 13.07 180 TYR A C 1
ATOM 1377 O O . TYR A 1 183 ? -40.796 -2.529 5.600 1.00 14.47 180 TYR A O 1
ATOM 1386 N N . VAL A 1 184 ? -40.927 -2.814 3.379 1.00 13.70 181 VAL A N 1
ATOM 1387 C CA . VAL A 1 184 ? -41.575 -1.499 3.188 1.00 14.84 181 VAL A CA 1
ATOM 1388 C C . VAL A 1 184 ? -42.932 -1.435 3.912 1.00 16.06 181 VAL A C 1
ATOM 1389 O O . VAL A 1 184 ? -43.238 -0.396 4.497 1.00 15.29 181 VAL A O 1
ATOM 1393 N N . GLU A 1 185 ? -43.739 -2.491 3.895 1.00 15.43 182 GLU A N 1
ATOM 1394 C CA . GLU A 1 185 ? -45.035 -2.440 4.618 1.00 17.30 182 GLU A CA 1
ATOM 1395 C C . GLU A 1 185 ? -44.769 -2.248 6.123 1.00 17.86 182 GLU A C 1
ATOM 1396 O O . GLU A 1 185 ? -45.519 -1.490 6.772 1.00 16.26 182 GLU A O 1
ATOM 1402 N N . LEU A 1 186 ? -43.786 -2.955 6.708 1.00 17.06 183 LEU A N 1
ATOM 1403 C CA . LEU A 1 186 ? -43.449 -2.760 8.139 1.00 17.21 183 LEU A CA 1
ATOM 1404 C C . LEU A 1 186 ? -42.982 -1.331 8.360 1.00 18.86 183 LEU A C 1
ATOM 1405 O O . LEU A 1 186 ? -43.349 -0.699 9.359 1.00 19.20 183 LEU A O 1
ATOM 1410 N N . PHE A 1 187 ? -42.088 -0.850 7.520 1.00 16.09 184 PHE A N 1
ATOM 1411 C CA . PHE A 1 187 ? -41.584 0.527 7.606 1.00 17.03 184 PHE A CA 1
ATOM 1412 C C . PHE A 1 187 ? -42.774 1.509 7.620 1.00 18.42 184 PHE A C 1
ATOM 1413 O O . PHE A 1 187 ? -42.910 2.373 8.559 1.00 18.22 184 PHE A O 1
ATOM 1421 N N . LEU A 1 188 ? -43.675 1.416 6.655 1.00 16.85 185 LEU A N 1
ATOM 1422 C CA . LEU A 1 188 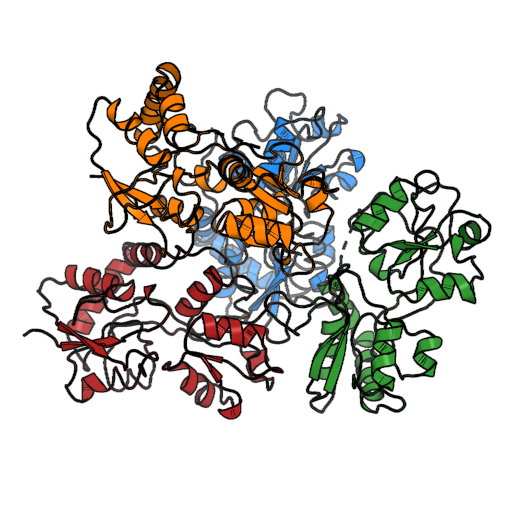? -44.738 2.469 6.500 1.00 16.91 185 LEU A CA 1
ATOM 1423 C C . LEU A 1 188 ? -45.712 2.387 7.666 1.00 19.54 185 LEU A C 1
ATOM 1424 O O . LEU A 1 188 ? -46.185 3.429 8.064 1.00 19.19 185 LEU A O 1
ATOM 1429 N N . SER A 1 189 ? -45.986 1.207 8.185 1.00 18.33 186 SER A N 1
ATOM 1430 C CA . SER A 1 189 ? -46.936 1.063 9.315 1.00 21.53 186 SER A CA 1
ATOM 1431 C C . SER A 1 189 ? -46.476 1.893 10.521 1.00 19.66 186 SER A C 1
ATOM 1432 O O . SER A 1 189 ? -47.361 2.227 11.340 1.00 21.85 186 SER A O 1
ATOM 1435 N N . SER A 1 190 ? -45.183 2.192 10.668 1.00 19.56 187 SER A N 1
ATOM 1436 C CA . SER A 1 190 ? -44.645 3.072 11.754 1.00 22.02 187 SER A CA 1
ATOM 1437 C C . SER A 1 190 ? -44.168 4.427 11.211 1.00 20.31 187 SER A C 1
ATOM 1438 O O . SER A 1 190 ? -43.416 5.054 11.922 1.00 19.68 187 SER A O 1
ATOM 1441 N N . ASN A 1 191 ? -44.470 4.772 9.953 1.00 17.96 188 ASN A N 1
ATOM 1442 C CA . ASN A 1 191 ? -43.882 5.957 9.270 1.00 18.16 188 ASN A CA 1
ATOM 1443 C C . ASN A 1 191 ? -44.826 6.382 8.152 1.00 18.20 188 ASN A C 1
ATOM 1444 O O . ASN A 1 191 ? -44.469 6.332 6.958 1.00 18.12 188 ASN A O 1
ATOM 1449 N N . CYS A 1 192 ? -46.049 6.812 8.501 1.00 18.28 189 CYS A N 1
ATOM 1450 C CA . CYS A 1 192 ? -47.098 7.077 7.493 1.00 16.06 189 CYS A CA 1
ATOM 1451 C C . CYS A 1 192 ? -46.903 8.391 6.710 1.00 16.92 189 CYS A C 1
ATOM 1452 O O . CYS A 1 192 ? -47.737 8.661 5.799 1.00 19.18 189 CYS A O 1
ATOM 1455 N N . ALA A 1 193 ? -45.885 9.166 6.974 1.00 17.94 190 ALA A N 1
ATOM 1456 C CA . ALA A 1 193 ? -45.574 10.375 6.173 1.00 20.36 190 ALA A CA 1
ATOM 1457 C C . ALA A 1 193 ? -45.095 9.962 4.781 1.00 21.38 190 ALA A C 1
ATOM 1458 O O . ALA A 1 193 ? -44.920 10.880 3.957 1.00 21.51 190 ALA A O 1
ATOM 1460 N N . TYR A 1 194 ? -44.820 8.655 4.577 1.00 18.88 191 TYR A N 1
ATOM 1461 C CA . TYR A 1 194 ? -44.259 8.153 3.298 1.00 18.05 191 TYR A CA 1
ATOM 1462 C C . TYR A 1 194 ? -45.272 7.178 2.699 1.00 17.70 191 TYR A C 1
ATOM 1463 O O . TYR A 1 194 ? -46.237 6.735 3.354 1.00 19.56 191 TYR A O 1
ATOM 1472 N N . ARG A 1 195 ? -45.038 6.794 1.421 1.00 19.64 192 ARG A N 1
ATOM 1473 C CA . ARG A 1 195 ? -45.925 5.879 0.713 1.00 18.04 192 ARG A CA 1
ATOM 1474 C C . ARG A 1 195 ? -45.171 5.159 -0.422 1.00 18.31 192 ARG A C 1
ATOM 1475 O O . ARG A 1 195 ? -44.105 5.648 -0.853 1.00 17.89 192 ARG A O 1
ATOM 1483 N N . ILE A 1 196 ? -45.732 4.033 -0.838 1.00 18.93 193 ILE A N 1
ATOM 1484 C CA . ILE A 1 196 ? -45.340 3.375 -2.117 1.00 17.62 193 ILE A CA 1
ATOM 1485 C C . ILE A 1 196 ? -45.872 4.257 -3.240 1.00 18.81 193 ILE A C 1
ATOM 1486 O O . ILE A 1 196 ? -47.068 4.645 -3.191 1.00 20.53 193 ILE A O 1
ATOM 1491 N N . VAL A 1 197 ? -45.012 4.564 -4.189 1.00 18.51 194 VAL A N 1
ATOM 1492 C CA . VAL A 1 197 ? -45.375 5.305 -5.421 1.00 18.62 194 VAL A CA 1
ATOM 1493 C C . VAL A 1 197 ? -45.162 4.357 -6.595 1.00 21.98 194 VAL A C 1
ATOM 1494 O O . VAL A 1 197 ? -44.123 3.641 -6.658 1.00 19.35 194 VAL A O 1
ATOM 1498 N N . GLY A 1 198 ? -46.146 4.288 -7.463 1.00 24.29 195 GLY A N 1
ATOM 1499 C CA . GLY A 1 198 ? -46.049 3.384 -8.614 1.00 26.46 195 GLY A CA 1
ATOM 1500 C C . GLY A 1 198 ? -46.337 1.947 -8.228 1.00 28.88 195 GLY A C 1
ATOM 1501 O O . GLY A 1 198 ? -46.848 1.679 -7.126 1.00 29.38 195 GLY A O 1
ATOM 1502 N N . GLN A 1 199 ? -45.994 1.031 -9.117 1.00 27.11 196 GLN A N 1
ATOM 1503 C CA . GLN A 1 199 ? -46.284 -0.404 -8.954 1.00 29.05 196 GLN A CA 1
ATOM 1504 C C . GLN A 1 199 ? -45.048 -1.153 -8.453 1.00 24.25 196 GLN A C 1
ATOM 1505 O O . GLN A 1 199 ? -43.963 -0.646 -8.587 1.00 23.98 196 GLN A O 1
ATOM 1511 N N . GLU A 1 200 ? -45.284 -2.307 -7.867 1.00 23.97 197 GLU A N 1
ATOM 1512 C CA . GLU A 1 200 ? -44.247 -3.313 -7.585 1.00 21.89 197 GLU A CA 1
ATOM 1513 C C . GLU A 1 200 ? -43.681 -3.763 -8.936 1.00 21.77 197 GLU A C 1
ATOM 1514 O O . GLU A 1 200 ? -44.485 -4.088 -9.838 1.00 24.28 197 GLU A O 1
ATOM 1520 N N . PHE A 1 201 ? -42.376 -3.635 -9.130 1.00 18.73 198 PHE A N 1
ATOM 1521 C CA . PHE A 1 201 ? -41.802 -3.737 -10.485 1.00 19.28 198 PHE A CA 1
ATOM 1522 C C . PHE A 1 201 ? -40.834 -4.922 -10.617 1.00 20.83 198 PHE A C 1
ATOM 1523 O O . PHE A 1 201 ? -40.247 -5.108 -11.707 1.00 21.05 198 PHE A O 1
ATOM 1531 N N . THR A 1 202 ? -40.663 -5.712 -9.556 1.00 17.19 199 THR A N 1
ATOM 1532 C CA . THR A 1 202 ? -40.085 -7.086 -9.628 1.00 16.01 199 THR A CA 1
ATOM 1533 C C . THR A 1 202 ? -40.968 -8.020 -8.790 1.00 16.01 199 THR A C 1
ATOM 1534 O O . THR A 1 202 ? -41.857 -7.511 -8.075 1.00 18.01 199 THR A O 1
ATOM 1538 N N . LYS A 1 203 ? -40.699 -9.330 -8.799 1.00 16.60 200 LYS A N 1
ATOM 1539 C CA . LYS A 1 203 ? -41.600 -10.282 -8.125 1.00 17.54 200 LYS A CA 1
ATOM 1540 C C . LYS A 1 203 ? -40.867 -11.522 -7.622 1.00 15.13 200 LYS A C 1
ATOM 1541 O O . LYS A 1 203 ? -41.553 -12.554 -7.441 1.00 17.70 200 LYS A O 1
ATOM 1547 N N . SER A 1 204 ? -39.577 -11.469 -7.324 1.00 13.86 201 SER A N 1
ATOM 1548 C CA . SER A 1 204 ? -38.909 -12.661 -6.764 1.00 15.83 201 SER A CA 1
ATOM 1549 C C . SER A 1 204 ? -39.415 -12.867 -5.341 1.00 13.58 201 SER A C 1
ATOM 1550 O O . SER A 1 204 ? -39.433 -11.925 -4.587 1.00 16.12 201 SER A O 1
ATOM 1553 N N . GLY A 1 205 ? -39.749 -14.088 -5.003 1.00 13.97 202 GLY A N 1
ATOM 1554 C CA . GLY A 1 205 ? -40.161 -14.425 -3.649 1.00 14.09 202 GLY A CA 1
ATOM 1555 C C . GLY A 1 205 ? -38.984 -14.784 -2.746 1.00 13.77 202 GLY A C 1
ATOM 1556 O O . GLY A 1 205 ? -37.807 -14.666 -3.161 1.00 14.61 202 GLY A O 1
ATOM 1557 N N . TRP A 1 206 ? -39.317 -15.195 -1.536 1.00 13.81 203 TRP A N 1
ATOM 1558 C CA . TRP A 1 206 ? -38.330 -15.715 -0.575 1.00 13.34 203 TRP A CA 1
ATOM 1559 C C . TRP A 1 206 ? -38.367 -17.243 -0.583 1.00 13.69 203 TRP A C 1
ATOM 1560 O O . TRP A 1 206 ? -39.489 -17.805 -0.530 1.00 13.02 203 TRP A O 1
ATOM 1571 N N . GLY A 1 207 ? -37.213 -17.871 -0.562 1.00 13.34 204 GLY A N 1
ATOM 1572 C CA . GLY A 1 207 ? -37.130 -19.339 -0.483 1.00 13.14 204 GLY A CA 1
ATOM 1573 C C . GLY A 1 207 ? -36.061 -19.757 0.494 1.00 13.54 204 GLY A C 1
ATOM 1574 O O . GLY A 1 207 ? -35.224 -18.917 0.894 1.00 14.24 204 GLY A O 1
ATOM 1575 N N . PHE A 1 208 ? -36.059 -21.032 0.821 1.00 12.85 205 PHE A N 1
ATOM 1576 C CA . PHE A 1 208 ? -34.990 -21.693 1.591 1.00 13.41 205 PHE A CA 1
ATOM 1577 C C . PHE A 1 208 ? -33.957 -22.230 0.605 1.00 14.26 205 PHE A C 1
ATOM 1578 O O . PHE A 1 208 ? -34.356 -22.748 -0.451 1.00 13.72 205 PHE A O 1
ATOM 1586 N N . ALA A 1 209 ? -32.683 -22.124 0.934 1.00 12.55 206 ALA A N 1
ATOM 1587 C CA . ALA A 1 209 ? -31.600 -22.415 -0.025 1.00 12.57 206 ALA A CA 1
ATOM 1588 C C . ALA A 1 209 ? -30.812 -23.644 0.430 1.00 12.23 206 ALA A C 1
ATOM 1589 O O . ALA A 1 209 ? -30.459 -23.738 1.644 1.00 13.66 206 ALA A O 1
ATOM 1591 N N . PHE A 1 210 ? -30.449 -24.484 -0.541 1.00 12.49 207 PHE A N 1
ATOM 1592 C CA . PHE A 1 210 ? -29.694 -25.734 -0.337 1.00 12.34 207 PHE A CA 1
ATOM 1593 C C . PHE A 1 210 ? -28.694 -25.939 -1.464 1.00 13.14 207 PHE A C 1
ATOM 1594 O O . PHE A 1 210 ? -28.705 -25.221 -2.470 1.00 13.88 207 PHE A O 1
ATOM 1602 N N . PRO A 1 211 ? -27.781 -26.903 -1.337 1.00 15.05 208 PRO A N 1
ATOM 1603 C CA . PRO A 1 211 ? -26.855 -27.121 -2.433 1.00 14.94 208 PRO A CA 1
ATOM 1604 C C . PRO A 1 211 ? -27.585 -27.534 -3.711 1.00 14.58 208 PRO A C 1
ATOM 1605 O O . PRO A 1 211 ? -28.702 -28.101 -3.725 1.00 17.15 208 PRO A O 1
ATOM 1609 N N . ARG A 1 212 ? -26.948 -27.264 -4.844 1.00 16.19 209 ARG A N 1
ATOM 1610 C CA . ARG A 1 212 ? -27.445 -27.688 -6.168 1.00 19.34 209 ARG A CA 1
ATOM 1611 C C . ARG A 1 212 ? -27.721 -29.179 -6.115 1.00 18.13 209 ARG A C 1
ATOM 1612 O O . ARG A 1 212 ? -26.894 -29.924 -5.500 1.00 19.27 209 ARG A O 1
ATOM 1620 N N . ASP A 1 213 ? -28.883 -29.540 -6.624 1.00 20.51 210 ASP A N 1
ATOM 1621 C CA . ASP A 1 213 ? -29.411 -30.930 -6.731 1.00 20.70 210 ASP A CA 1
ATOM 1622 C C . ASP A 1 213 ? -29.935 -31.458 -5.397 1.00 21.16 210 ASP A C 1
ATOM 1623 O O . ASP A 1 213 ? -30.295 -32.656 -5.290 1.00 21.29 210 ASP A O 1
ATOM 1628 N N . SER A 1 214 ? -30.047 -30.628 -4.361 1.00 19.61 211 SER A N 1
ATOM 1629 C CA . SER A 1 214 ? -30.533 -31.089 -3.046 1.00 18.35 211 SER A CA 1
ATOM 1630 C C . SER A 1 214 ? -31.995 -31.501 -3.116 1.00 18.51 211 SER A C 1
ATOM 1631 O O . SER A 1 214 ? -32.857 -30.728 -3.535 1.00 18.52 211 SER A O 1
ATOM 1634 N N . PRO A 1 215 ? -32.364 -32.718 -2.715 1.00 17.54 212 PRO A N 1
ATOM 1635 C CA . PRO A 1 215 ? -33.768 -33.078 -2.688 1.00 20.98 212 PRO A CA 1
ATOM 1636 C C . PRO A 1 215 ? -34.566 -32.266 -1.664 1.00 18.18 212 PRO A C 1
ATOM 1637 O O . PRO A 1 215 ? -35.804 -32.251 -1.773 1.00 18.08 212 PRO A O 1
ATOM 1641 N N . LEU A 1 216 ? -33.926 -31.648 -0.672 1.00 18.83 213 LEU A N 1
ATOM 1642 C CA . LEU A 1 216 ? -34.689 -30.795 0.300 1.00 19.79 213 LEU A CA 1
ATOM 1643 C C . LEU A 1 216 ? -35.377 -29.629 -0.421 1.00 17.55 213 LEU A C 1
ATOM 1644 O O . LEU A 1 216 ? -36.468 -29.190 0.005 1.00 17.48 213 LEU A O 1
ATOM 1649 N N . ALA A 1 217 ? -34.753 -29.068 -1.422 1.00 16.42 214 ALA A N 1
ATOM 1650 C CA . ALA A 1 217 ? -35.277 -27.893 -2.128 1.00 18.25 214 ALA A CA 1
ATOM 1651 C C . ALA A 1 217 ? -36.554 -28.356 -2.834 1.00 20.04 214 ALA A C 1
ATOM 1652 O O . ALA A 1 217 ? -37.493 -27.570 -2.964 1.00 18.25 214 ALA A O 1
ATOM 1654 N N . ILE A 1 218 ? -36.596 -29.626 -3.270 1.00 15.60 215 ILE A N 1
ATOM 1655 C CA . ILE A 1 218 ? -37.832 -30.170 -3.899 1.00 16.25 215 ILE A CA 1
ATOM 1656 C C . ILE A 1 218 ? -38.884 -30.458 -2.846 1.00 13.92 215 ILE A C 1
ATOM 1657 O O . ILE A 1 218 ? -40.043 -29.982 -2.965 1.00 14.89 215 ILE A O 1
ATOM 1662 N N . ASP A 1 219 ? -38.557 -31.328 -1.877 1.00 14.73 216 ASP A N 1
ATOM 1663 C CA . ASP A 1 219 ? -39.550 -31.813 -0.897 1.00 14.17 216 ASP A CA 1
ATOM 1664 C C . ASP A 1 219 ? -40.152 -30.647 -0.114 1.00 13.20 216 ASP A C 1
ATOM 1665 O O . ASP A 1 219 ? -41.368 -30.657 0.117 1.00 14.41 216 ASP A O 1
ATOM 1670 N N . LEU A 1 220 ? -39.370 -29.629 0.265 1.00 13.82 217 LEU A N 1
ATOM 1671 C CA . LEU A 1 220 ? -39.948 -28.518 1.038 1.00 14.21 217 LEU A CA 1
ATOM 1672 C C . LEU A 1 220 ? -40.900 -27.694 0.165 1.00 12.53 217 LEU A C 1
ATOM 1673 O O . LEU A 1 220 ? -41.766 -27.047 0.734 1.00 13.42 217 LEU A O 1
ATOM 1678 N N . SER A 1 221 ? -40.809 -27.724 -1.172 1.00 13.45 218 SER A N 1
ATOM 1679 C CA . SER A 1 221 ? -41.790 -26.982 -1.983 1.00 14.40 218 SER A CA 1
ATOM 1680 C C . SER A 1 221 ? -43.166 -27.684 -1.930 1.00 13.73 218 SER A C 1
ATOM 1681 O O . SER A 1 221 ? -44.206 -26.996 -1.942 1.00 14.70 218 SER A O 1
ATOM 1684 N N . THR A 1 222 ? -43.172 -29.008 -1.786 1.00 14.00 219 THR A N 1
ATOM 1685 C CA . THR A 1 222 ? -44.443 -29.725 -1.555 1.00 14.24 219 THR A CA 1
ATOM 1686 C C . THR A 1 222 ? -44.998 -29.381 -0.174 1.00 14.76 219 THR A C 1
ATOM 1687 O O . THR A 1 222 ? -46.226 -29.221 -0.002 1.00 14.22 219 THR A O 1
ATOM 1691 N N . ALA A 1 223 ? -44.145 -29.313 0.829 1.00 14.11 220 ALA A N 1
ATOM 1692 C CA . ALA A 1 223 ? -44.575 -28.901 2.174 1.00 14.15 220 ALA A CA 1
ATOM 1693 C C . ALA A 1 223 ? -45.195 -27.488 2.125 1.00 14.15 220 ALA A C 1
ATOM 1694 O O . ALA A 1 223 ? -46.205 -27.213 2.819 1.00 14.51 220 ALA A O 1
ATOM 1696 N N . ILE A 1 224 ? -44.569 -26.587 1.394 1.00 12.43 221 ILE A N 1
ATOM 1697 C CA . ILE A 1 224 ? -45.098 -25.213 1.226 1.00 13.60 221 ILE A CA 1
ATOM 1698 C C . ILE A 1 224 ? -46.535 -25.272 0.649 1.00 14.56 221 ILE A C 1
ATOM 1699 O O . ILE A 1 224 ? -47.400 -24.513 1.117 1.00 14.94 221 ILE A O 1
ATOM 1704 N N . LEU A 1 225 ? -46.782 -26.107 -0.351 1.00 14.39 222 LEU A N 1
ATOM 1705 C CA . LEU A 1 225 ? -48.134 -26.281 -0.910 1.00 15.02 222 LEU A CA 1
ATOM 1706 C C . LEU A 1 225 ? -49.100 -26.627 0.212 1.00 13.04 222 LEU A C 1
ATOM 1707 O O . LEU A 1 225 ? -50.169 -25.978 0.292 1.00 15.36 222 LEU A O 1
ATOM 1712 N N . GLU A 1 226 ? -48.713 -27.552 1.060 1.00 13.86 223 GLU A N 1
ATOM 1713 C CA . GLU A 1 226 ? -49.601 -28.033 2.140 1.00 15.70 223 GLU A CA 1
ATOM 1714 C C . GLU A 1 226 ? -49.842 -26.923 3.161 1.00 15.61 223 GLU A C 1
ATOM 1715 O O . GLU A 1 226 ? -51.017 -26.741 3.580 1.00 16.65 223 GLU A O 1
ATOM 1721 N N . LEU A 1 227 ? -48.811 -26.154 3.513 1.00 14.27 224 LEU A N 1
ATOM 1722 C CA . LEU A 1 227 ? -48.999 -24.991 4.428 1.00 15.46 224 LEU A CA 1
ATOM 1723 C C . LEU A 1 227 ? -49.925 -23.944 3.789 1.00 14.13 224 LEU A C 1
ATOM 1724 O O . LEU A 1 227 ? -50.742 -23.308 4.476 1.00 16.34 224 LEU A O 1
ATOM 1729 N N . ALA A 1 228 ? -49.789 -23.701 2.495 1.00 13.74 225 ALA A N 1
ATOM 1730 C CA . ALA A 1 228 ? -50.645 -22.751 1.769 1.00 14.51 225 ALA A CA 1
ATOM 1731 C C . ALA A 1 228 ? -52.088 -23.256 1.830 1.00 16.53 225 ALA A C 1
ATOM 1732 O O . ALA A 1 228 ? -52.982 -22.464 2.187 1.00 18.60 225 ALA A O 1
ATOM 1734 N N . GLU A 1 229 ? -52.321 -24.537 1.528 1.00 17.28 226 GLU A N 1
ATOM 1735 C CA . GLU A 1 229 ? -53.701 -25.087 1.463 1.00 17.93 226 GLU A CA 1
ATOM 1736 C C . GLU A 1 229 ? -54.334 -25.157 2.845 1.00 20.00 226 GLU A C 1
ATOM 1737 O O . GLU A 1 229 ? -55.568 -24.947 2.930 1.00 21.34 226 GLU A O 1
ATOM 1743 N N . ASN A 1 230 ? -53.565 -25.470 3.891 1.00 18.00 227 ASN A N 1
ATOM 1744 C CA . ASN A 1 230 ? -54.151 -25.745 5.229 1.00 20.50 227 ASN A CA 1
ATOM 1745 C C . ASN A 1 230 ? -54.339 -24.446 6.025 1.00 21.72 227 ASN A C 1
ATOM 1746 O O . ASN A 1 230 ? -54.832 -24.554 7.147 1.00 24.84 227 ASN A O 1
ATOM 1751 N N . GLY A 1 231 ? -53.899 -23.295 5.505 1.00 20.17 228 GLY A N 1
ATOM 1752 C CA . GLY A 1 231 ? -54.070 -21.967 6.100 1.00 21.65 228 GLY A CA 1
ATOM 1753 C C . GLY A 1 231 ? -52.911 -21.622 7.017 1.00 20.70 228 GLY A C 1
ATOM 1754 O O . GLY A 1 231 ? -52.915 -20.518 7.519 1.00 20.47 228 GLY A O 1
ATOM 1755 N N . ASP A 1 232 ? -51.945 -22.527 7.218 1.00 21.17 229 ASP A N 1
ATOM 1756 C CA . ASP A 1 232 ? -50.817 -22.264 8.149 1.00 20.83 229 ASP A CA 1
ATOM 1757 C C . ASP A 1 232 ? -49.896 -21.163 7.604 1.00 20.19 229 ASP A C 1
ATOM 1758 O O . ASP A 1 232 ? -49.386 -20.348 8.411 1.00 19.02 229 ASP A O 1
ATOM 1763 N N . LEU A 1 233 ? -49.707 -21.024 6.296 1.00 19.54 230 LEU A N 1
ATOM 1764 C CA . LEU A 1 233 ? -48.854 -19.938 5.789 1.00 19.79 230 LEU A CA 1
ATOM 1765 C C . LEU A 1 233 ? -49.457 -18.576 6.154 1.00 18.43 230 LEU A C 1
ATOM 1766 O O . LEU A 1 233 ? -48.776 -17.684 6.674 1.00 19.85 230 LEU A O 1
ATOM 1771 N N . GLN A 1 234 ? -50.767 -18.437 5.983 1.00 18.43 231 GLN A N 1
ATOM 1772 C CA . GLN A 1 234 ? -51.465 -17.184 6.352 1.00 19.76 231 GLN A CA 1
ATOM 1773 C C . GLN A 1 234 ? -51.433 -16.984 7.861 1.00 19.31 231 GLN A C 1
ATOM 1774 O O . GLN A 1 234 ? -51.284 -15.855 8.281 1.00 19.29 231 GLN A O 1
ATOM 1780 N N . ARG A 1 235 ? -51.675 -18.017 8.652 1.00 17.66 232 ARG A N 1
ATOM 1781 C CA . ARG A 1 235 ? -51.676 -17.923 10.133 1.00 19.69 232 ARG A CA 1
ATOM 1782 C C . ARG A 1 235 ? -50.279 -17.457 10.616 1.00 17.58 232 ARG A C 1
ATOM 1783 O O . ARG A 1 235 ? -50.204 -16.536 11.430 1.00 17.46 232 ARG A O 1
ATOM 1791 N N . ILE A 1 236 ? -49.208 -18.007 10.045 1.00 16.32 233 ILE A N 1
ATOM 1792 C CA . ILE A 1 236 ? -47.836 -17.619 10.497 1.00 15.34 233 ILE A CA 1
ATOM 1793 C C . ILE A 1 236 ? -47.582 -16.184 10.063 1.00 15.43 233 ILE A C 1
ATOM 1794 O O . ILE A 1 236 ? -47.006 -15.418 10.843 1.00 16.78 233 ILE A O 1
ATOM 1799 N N . HIS A 1 237 ? -48.040 -15.791 8.873 1.00 15.40 234 HIS A N 1
ATOM 1800 C CA . HIS A 1 237 ? -47.997 -14.373 8.435 1.00 18.53 234 HIS A CA 1
ATOM 1801 C C . HIS A 1 237 ? -48.710 -13.502 9.445 1.00 22.82 234 HIS A C 1
ATOM 1802 O O . HIS A 1 237 ? -48.108 -12.491 9.911 1.00 22.65 234 HIS A O 1
ATOM 1809 N N . ASP A 1 238 ? -49.930 -13.870 9.831 1.00 21.44 235 ASP A N 1
ATOM 1810 C CA . ASP A 1 238 ? -50.724 -13.028 10.766 1.00 24.42 235 ASP A CA 1
ATOM 1811 C C . ASP A 1 238 ? -50.049 -12.949 12.149 1.00 25.41 235 ASP A C 1
ATOM 1812 O O . ASP A 1 238 ? -50.133 -11.899 12.805 1.00 26.74 235 ASP A O 1
ATOM 1817 N N . LYS A 1 239 ? -49.386 -14.010 12.593 1.00 18.93 236 LYS A N 1
ATOM 1818 C CA . LYS A 1 239 ? -48.688 -14.057 13.876 1.00 18.40 236 LYS A CA 1
ATOM 1819 C C . LYS A 1 239 ? -47.630 -12.945 13.947 1.00 20.46 236 LYS A C 1
ATOM 1820 O O . LYS A 1 239 ? -47.484 -12.306 15.035 1.00 22.57 236 LYS A O 1
ATOM 1826 N N . TRP A 1 240 ? -46.871 -12.765 12.881 1.00 17.47 237 TRP A N 1
ATOM 1827 C CA . TRP A 1 240 ? -45.663 -11.922 12.947 1.00 16.19 237 TRP A CA 1
ATOM 1828 C C . TRP A 1 240 ? -45.849 -10.579 12.259 1.00 16.46 237 TRP A C 1
ATOM 1829 O O . TRP A 1 240 ? -45.097 -9.639 12.625 1.00 18.22 237 TRP A O 1
ATOM 1840 N N . LEU A 1 241 ? -46.724 -10.489 11.240 1.00 16.92 238 LEU A N 1
ATOM 1841 C CA . LEU A 1 241 ? -46.603 -9.384 10.245 1.00 18.84 238 LEU A CA 1
ATOM 1842 C C . LEU A 1 241 ? -47.897 -8.597 10.098 1.00 23.10 238 LEU A C 1
ATOM 1843 O O . LEU A 1 241 ? -47.956 -7.792 9.174 1.00 25.31 238 LEU A O 1
ATOM 1848 N N . MET A 1 242 ? -48.827 -8.750 11.031 1.00 25.89 239 MET A N 1
ATOM 1849 C CA . MET A 1 242 ? -50.057 -7.914 11.019 1.00 31.72 239 MET A CA 1
ATOM 1850 C C . MET A 1 242 ? -49.571 -6.508 11.323 1.00 32.51 239 MET A C 1
ATOM 1851 O O . MET A 1 242 ? -48.746 -6.347 12.221 1.00 36.55 239 MET A O 1
ATOM 1856 N N . LYS A 1 243 ? -49.958 -5.540 10.532 1.00 30.96 240 LYS A N 1
ATOM 1857 C CA . LYS A 1 243 ? -49.543 -4.148 10.817 1.00 37.73 240 LYS A CA 1
ATOM 1858 C C . LYS A 1 243 ? -50.766 -3.230 10.696 1.00 34.95 240 LYS A C 1
ATOM 1859 O O . LYS A 1 243 ? -51.799 -3.674 10.178 1.00 33.56 240 LYS A O 1
ATOM 1865 N N . ASN A 1 244 ? -50.608 -2.055 11.274 1.00 34.81 241 ASN A N 1
ATOM 1866 C CA . ASN A 1 244 ? -51.561 -0.928 11.290 1.00 36.38 241 ASN A CA 1
ATOM 1867 C C . ASN A 1 244 ? -51.394 -0.257 9.919 1.00 32.86 241 ASN A C 1
ATOM 1868 O O . ASN A 1 244 ? -50.340 0.338 9.680 1.00 33.12 241 ASN A O 1
ATOM 1873 N N . ALA A 1 245 ? -52.350 -0.398 9.007 1.00 30.92 242 ALA A N 1
ATOM 1874 C CA . ALA A 1 245 ? -52.330 0.288 7.701 1.00 30.18 242 ALA A CA 1
ATOM 1875 C C . ALA A 1 245 ? -52.346 1.802 7.954 1.00 25.43 242 ALA A C 1
ATOM 1876 O O . ALA A 1 245 ? -52.950 2.241 8.951 1.00 26.29 242 ALA A O 1
ATOM 1878 N N . CYS A 1 246 ? -51.717 2.578 7.083 1.00 23.54 243 CYS A N 1
ATOM 1879 C CA . CYS A 1 246 ? -51.725 4.066 7.181 1.00 23.99 243 CYS A CA 1
ATOM 1880 C C . CYS A 1 246 ? -53.047 4.621 6.637 1.00 28.05 243 CYS A C 1
ATOM 1881 O O . CYS A 1 246 ? -53.470 5.735 7.022 1.00 26.27 243 CYS A O 1
ATOM 1884 N N . THR A 1 247 ? -53.654 3.906 5.692 1.00 31.09 244 THR A N 1
ATOM 1885 C CA . THR A 1 247 ? -54.940 4.284 5.056 1.00 37.70 244 THR A CA 1
ATOM 1886 C C . THR A 1 247 ? -56.048 3.441 5.694 1.00 45.41 244 THR A C 1
ATOM 1887 O O . THR A 1 247 ? -57.102 3.965 6.041 1.00 51.32 244 THR A O 1
ATOM 1892 N N . GLU B 1 6 ? -58.775 1.822 40.469 1.00 32.03 3 GLU B N 1
ATOM 1893 C CA . GLU B 1 6 ? -57.366 2.223 40.825 1.00 33.67 3 GLU B CA 1
ATOM 1894 C C . GLU B 1 6 ? -56.354 1.691 39.790 1.00 26.69 3 GLU B C 1
ATOM 1895 O O . GLU B 1 6 ? -56.249 0.481 39.627 1.00 28.83 3 GLU B O 1
ATOM 1901 N N . LEU B 1 7 ? -55.591 2.561 39.155 1.00 20.84 4 LEU B N 1
ATOM 1902 C CA . LEU B 1 7 ? -54.590 2.142 38.154 1.00 17.76 4 LEU B CA 1
ATOM 1903 C C . LEU B 1 7 ? -53.312 1.655 38.858 1.00 15.49 4 LEU B C 1
ATOM 1904 O O . LEU B 1 7 ? -52.796 2.344 39.746 1.00 16.23 4 LEU B O 1
ATOM 1909 N N . LYS B 1 8 ? -52.753 0.559 38.370 1.00 14.77 5 LYS B N 1
ATOM 1910 C CA . LYS B 1 8 ? -51.449 0.055 38.823 1.00 15.85 5 LYS B CA 1
ATOM 1911 C C . LYS B 1 8 ? -50.373 0.693 37.959 1.00 14.26 5 LYS B C 1
ATOM 1912 O O . LYS B 1 8 ? -50.295 0.346 36.777 1.00 14.63 5 LYS B O 1
ATOM 1918 N N . ILE B 1 9 ? -49.649 1.648 38.513 1.00 13.16 6 ILE B N 1
ATOM 1919 C CA . ILE B 1 9 ? -48.690 2.436 37.718 1.00 12.54 6 ILE B CA 1
ATOM 1920 C C . ILE B 1 9 ? -47.281 1.989 38.120 1.00 12.78 6 ILE B C 1
ATOM 1921 O O . ILE B 1 9 ? -46.835 2.235 39.245 1.00 12.44 6 ILE B O 1
ATOM 1926 N N . GLY B 1 10 ? -46.562 1.400 37.173 1.00 11.97 7 GLY B N 1
ATOM 1927 C CA . GLY B 1 10 ? -45.175 1.028 37.413 1.00 12.35 7 GLY B CA 1
ATOM 1928 C C . GLY B 1 10 ? -44.279 2.261 37.505 1.00 12.18 7 GLY B C 1
ATOM 1929 O O . GLY B 1 10 ? -44.469 3.236 36.724 1.00 12.16 7 GLY B O 1
ATOM 1930 N N . VAL B 1 11 ? -43.293 2.235 38.403 1.00 12.40 8 VAL B N 1
ATOM 1931 C CA . VAL B 1 11 ? -42.312 3.333 38.583 1.00 11.89 8 VAL B CA 1
ATOM 1932 C C . VAL B 1 11 ? -40.937 2.709 38.683 1.00 12.64 8 VAL B C 1
ATOM 1933 O O . VAL B 1 11 ? -40.763 1.748 39.434 1.00 12.83 8 VAL B O 1
ATOM 1937 N N . PRO B 1 12 ? -39.947 3.120 37.864 1.00 12.07 9 PRO B N 1
ATOM 1938 C CA . PRO B 1 12 ? -38.637 2.486 37.958 1.00 12.84 9 PRO B CA 1
ATOM 1939 C C . PRO B 1 12 ? -37.955 2.715 39.311 1.00 11.86 9 PRO B C 1
ATOM 1940 O O . PRO B 1 12 ? -37.968 3.837 39.844 1.00 12.77 9 PRO B O 1
ATOM 1944 N N . LEU B 1 13 ? -37.404 1.637 39.865 1.00 13.34 10 LEU B N 1
ATOM 1945 C CA . LEU B 1 13 ? -36.694 1.681 41.149 1.00 13.81 10 LEU B CA 1
ATOM 1946 C C . LEU B 1 13 ? -35.249 2.130 40.870 1.00 14.18 10 LEU B C 1
ATOM 1947 O O . LEU B 1 13 ? -34.342 1.314 40.778 1.00 16.95 10 LEU B O 1
ATOM 1952 N N . ARG B 1 14 ? -35.039 3.420 40.620 1.00 13.93 11 ARG B N 1
ATOM 1953 C CA . ARG B 1 14 ? -33.726 3.954 40.310 1.00 13.19 11 ARG B CA 1
ATOM 1954 C C . ARG B 1 14 ? -32.808 3.851 41.520 1.00 13.74 11 ARG B C 1
ATOM 1955 O O . ARG B 1 14 ? -33.298 4.069 42.665 1.00 15.96 11 ARG B O 1
ATOM 1963 N N . VAL B 1 15 ? -31.523 3.635 41.258 1.00 13.90 12 VAL B N 1
ATOM 1964 C CA . VAL B 1 15 ? -30.476 3.529 42.269 1.00 13.67 12 VAL B CA 1
ATOM 1965 C C . VAL B 1 15 ? -29.566 4.732 42.200 1.00 14.95 12 VAL B C 1
ATOM 1966 O O . VAL B 1 15 ? -28.651 4.837 43.051 1.00 18.64 12 VAL B O 1
ATOM 1970 N N . SER B 1 16 ? -29.797 5.648 41.279 1.00 13.87 13 SER B N 1
ATOM 1971 C CA . SER B 1 16 ? -28.902 6.788 41.027 1.00 13.29 13 SER B CA 1
ATOM 1972 C C . SER B 1 16 ? -29.733 7.874 40.348 1.00 13.17 13 SER B C 1
ATOM 1973 O O . SER B 1 16 ? -30.840 7.589 39.860 1.00 12.78 13 SER B O 1
ATOM 1976 N N . TYR B 1 17 ? -29.209 9.100 40.320 1.00 13.75 14 TYR B N 1
ATOM 1977 C CA . TYR B 1 17 ? -29.914 10.254 39.722 1.00 13.49 14 TYR B CA 1
ATOM 1978 C C . TYR B 1 17 ? -31.341 10.280 40.263 1.00 13.26 14 TYR B C 1
ATOM 1979 O O . TYR B 1 17 ? -32.314 10.453 39.550 1.00 13.48 14 TYR B O 1
ATOM 1988 N N . LYS B 1 18 ? -31.460 10.150 41.585 1.00 14.15 15 LYS B N 1
ATOM 1989 C CA . LYS B 1 18 ? -32.762 10.018 42.273 1.00 14.38 15 LYS B CA 1
ATOM 1990 C C . LYS B 1 18 ? -33.556 11.326 42.262 1.00 15.77 15 LYS B C 1
ATOM 1991 O O . LYS B 1 18 ? -34.751 11.268 42.570 1.00 15.49 15 LYS B O 1
ATOM 1997 N N . GLU B 1 19 ? -32.960 12.445 41.883 1.00 15.19 16 GLU B N 1
ATOM 1998 C CA . GLU B 1 19 ? -33.689 13.709 41.679 1.00 15.44 16 GLU B CA 1
ATOM 1999 C C . GLU B 1 19 ? -34.824 13.473 40.685 1.00 14.84 16 GLU B C 1
ATOM 2000 O O . GLU B 1 19 ? -35.837 14.140 40.790 1.00 14.26 16 GLU B O 1
ATOM 2006 N N . PHE B 1 20 ? -34.684 12.537 39.745 1.00 13.61 17 PHE B N 1
ATOM 2007 C CA . PHE B 1 20 ? -35.767 12.334 38.755 1.00 13.49 17 PHE B CA 1
ATOM 2008 C C . PHE B 1 20 ? -36.919 11.535 39.374 1.00 14.52 17 PHE B C 1
ATOM 2009 O O . PHE B 1 20 ? -38.116 11.919 39.238 1.00 13.89 17 PHE B O 1
ATOM 2017 N N . VAL B 1 21 ? -36.576 10.419 40.009 1.00 14.67 18 VAL B N 1
ATOM 2018 C CA . VAL B 1 21 ? -37.596 9.576 40.685 1.00 15.20 18 VAL B CA 1
ATOM 2019 C C . VAL B 1 21 ? -36.865 8.619 41.610 1.00 15.18 18 VAL B C 1
ATOM 2020 O O . VAL B 1 21 ? -35.845 8.024 41.203 1.00 15.85 18 VAL B O 1
ATOM 2024 N N . SER B 1 22 ? -37.422 8.427 42.805 1.00 14.99 19 SER B N 1
ATOM 2025 C CA . SER B 1 22 ? -36.926 7.366 43.703 1.00 16.98 19 SER B CA 1
ATOM 2026 C C . SER B 1 22 ? -38.043 6.917 44.628 1.00 15.70 19 SER B C 1
ATOM 2027 O O . SER B 1 22 ? -39.047 7.619 44.821 1.00 15.29 19 SER B O 1
ATOM 2030 N N . GLN B 1 23 ? -37.874 5.703 45.135 1.00 15.95 20 GLN B N 1
ATOM 2031 C CA . GLN B 1 23 ? -38.786 5.166 46.135 1.00 14.63 20 GLN B CA 1
ATOM 2032 C C . GLN B 1 23 ? -38.387 5.784 47.480 1.00 17.16 20 GLN B C 1
ATOM 2033 O O . GLN B 1 23 ? -37.198 5.802 47.811 1.00 19.06 20 GLN B O 1
ATOM 2039 N N . ILE B 1 24 ? -39.374 6.146 48.270 1.00 15.60 21 ILE B N 1
ATOM 2040 C CA . ILE B 1 24 ? -39.169 6.708 49.635 1.00 18.42 21 ILE B CA 1
ATOM 2041 C C . ILE B 1 24 ? -38.747 5.538 50.524 1.00 19.61 21 ILE B C 1
ATOM 2042 O O . ILE B 1 24 ? -39.393 4.485 50.486 1.00 18.24 21 ILE B O 1
ATOM 2047 N N . ARG B 1 25 ? -37.584 5.666 51.179 1.00 20.10 22 ARG B N 1
ATOM 2048 C CA . ARG B 1 25 ? -36.974 4.579 51.977 1.00 23.35 22 ARG B CA 1
ATOM 2049 C C . ARG B 1 25 ? -37.974 4.135 53.057 1.00 18.60 22 ARG B C 1
ATOM 2050 O O . ARG B 1 25 ? -38.606 4.964 53.636 1.00 20.05 22 ARG B O 1
ATOM 2058 N N . GLY B 1 26 ? -38.039 2.828 53.228 1.00 20.89 23 GLY B N 1
ATOM 2059 C CA . GLY B 1 26 ? -38.940 2.181 54.190 1.00 21.85 23 GLY B CA 1
ATOM 2060 C C . GLY B 1 26 ? -40.324 1.988 53.605 1.00 21.60 23 GLY B C 1
ATOM 2061 O O . GLY B 1 26 ? -41.185 1.502 54.339 1.00 20.52 23 GLY B O 1
ATOM 2062 N N . THR B 1 27 ? -40.562 2.361 52.339 1.00 16.53 24 THR B N 1
ATOM 2063 C CA . THR B 1 27 ? -41.897 2.198 51.706 1.00 15.05 24 THR B CA 1
ATOM 2064 C C . THR B 1 27 ? -41.802 1.354 50.440 1.00 14.56 24 THR B C 1
ATOM 2065 O O . THR B 1 27 ? -40.737 1.287 49.807 1.00 15.35 24 THR B O 1
ATOM 2069 N N . GLU B 1 28 ? -42.912 0.702 50.122 1.00 14.09 25 GLU B N 1
ATOM 2070 C CA . GLU B 1 28 ? -43.033 -0.064 48.864 1.00 14.78 25 GLU B CA 1
ATOM 2071 C C . GLU B 1 28 ? -43.600 0.814 47.739 1.00 15.11 25 GLU B C 1
ATOM 2072 O O . GLU B 1 28 ? -43.068 0.736 46.582 1.00 15.05 25 GLU B O 1
ATOM 2078 N N . ASN B 1 29 ? -44.584 1.668 48.070 1.00 14.50 26 ASN B N 1
ATOM 2079 C CA . ASN B 1 29 ? -45.468 2.299 47.070 1.00 13.97 26 ASN B CA 1
ATOM 2080 C C . ASN B 1 29 ? -45.372 3.813 47.064 1.00 13.48 26 ASN B C 1
ATOM 2081 O O . ASN B 1 29 ? -46.159 4.429 46.333 1.00 14.63 26 ASN B O 1
ATOM 2086 N N . MET B 1 30 ? -44.471 4.416 47.800 1.00 12.86 27 MET B N 1
ATOM 2087 C CA A MET B 1 30 ? -44.361 5.883 47.852 0.50 14.04 27 MET B CA 1
ATOM 2088 C CA B MET B 1 30 ? -44.348 5.881 47.875 0.50 14.33 27 MET B CA 1
ATOM 2089 C C . MET B 1 30 ? -43.091 6.317 47.119 1.00 14.68 27 MET B C 1
ATOM 2090 O O . MET B 1 30 ? -41.996 5.710 47.316 1.00 14.55 27 MET B O 1
ATOM 2099 N N . PHE B 1 31 ? -43.259 7.307 46.242 1.00 14.32 28 PHE B N 1
ATOM 2100 C CA . PHE B 1 31 ? -42.174 7.793 45.359 1.00 14.66 28 PHE B CA 1
ATOM 2101 C C . PHE B 1 31 ? -42.128 9.308 45.390 1.00 15.01 28 PHE B C 1
ATOM 2102 O O . PHE B 1 31 ? -43.108 9.948 45.716 1.00 14.85 28 PHE B O 1
ATOM 2110 N N . LYS B 1 32 ? -40.946 9.843 45.110 1.00 14.13 29 LYS B N 1
ATOM 2111 C CA . LYS B 1 32 ? -40.780 11.300 45.029 1.00 16.10 29 LYS B CA 1
ATOM 2112 C C . LYS B 1 32 ? -39.832 11.606 43.884 1.00 15.11 29 LYS B C 1
ATOM 2113 O O . LYS B 1 32 ? -39.102 10.745 43.437 1.00 14.60 29 LYS B O 1
ATOM 2119 N N . GLY B 1 33 ? -39.774 12.877 43.522 1.00 14.15 30 GLY B N 1
ATOM 2120 C CA . GLY B 1 33 ? -38.840 13.332 42.493 1.00 13.90 30 GLY B CA 1
ATOM 2121 C C . GLY B 1 33 ? -39.518 14.232 41.482 1.00 12.19 30 GLY B C 1
ATOM 2122 O O . GLY B 1 33 ? -40.757 14.338 41.449 1.00 12.61 30 GLY B O 1
ATOM 2123 N N . PHE B 1 34 ? -38.693 14.806 40.608 1.00 12.50 31 PHE B N 1
ATOM 2124 C CA . PHE B 1 34 ? -39.145 15.645 39.466 1.00 12.11 31 PHE B CA 1
ATOM 2125 C C . PHE B 1 34 ? -40.295 14.985 38.698 1.00 12.30 31 PHE B C 1
ATOM 2126 O O . PHE B 1 34 ? -41.377 15.524 38.515 1.00 13.03 31 PHE B O 1
ATOM 2134 N N . CYS B 1 35 ? -40.068 13.735 38.282 1.00 12.94 32 CYS B N 1
ATOM 2135 C CA . CYS B 1 35 ? -41.065 13.044 37.426 1.00 12.85 32 CYS B CA 1
ATOM 2136 C C . CYS B 1 35 ? -42.391 12.801 38.162 1.00 12.55 32 CYS B C 1
ATOM 2137 O O . CYS B 1 35 ? -43.499 12.848 37.547 1.00 12.92 32 CYS B O 1
ATOM 2140 N N . ILE B 1 36 ? -42.338 12.464 39.449 1.00 12.91 33 ILE B N 1
ATOM 2141 C CA . ILE B 1 36 ? -43.535 12.261 40.308 1.00 14.17 33 ILE B CA 1
ATOM 2142 C C . ILE B 1 36 ? -44.269 13.584 40.493 1.00 13.54 33 ILE B C 1
ATOM 2143 O O . ILE B 1 36 ? -45.493 13.604 40.344 1.00 14.59 33 ILE B O 1
ATOM 2148 N N . ASP B 1 37 ? -43.534 14.655 40.798 1.00 14.07 34 ASP B N 1
ATOM 2149 C CA . ASP B 1 37 ? -44.180 15.974 40.962 1.00 14.00 34 ASP B CA 1
ATOM 2150 C C . ASP B 1 37 ? -44.893 16.386 39.664 1.00 14.54 34 ASP B C 1
ATOM 2151 O O . ASP B 1 37 ? -46.018 16.966 39.728 1.00 14.92 34 ASP B O 1
ATOM 2156 N N . VAL B 1 38 ? -44.257 16.212 38.505 1.00 12.89 35 VAL B N 1
ATOM 2157 C CA . VAL B 1 38 ? -44.934 16.569 37.229 1.00 12.34 35 VAL B CA 1
ATOM 2158 C C . VAL B 1 38 ? -46.205 15.752 37.070 1.00 13.68 35 VAL B C 1
ATOM 2159 O O . VAL B 1 38 ? -47.248 16.279 36.730 1.00 13.22 35 VAL B O 1
ATOM 2163 N N . PHE B 1 39 ? -46.102 14.435 37.258 1.00 13.23 36 PHE B N 1
ATOM 2164 C CA . PHE B 1 39 ? -47.271 13.558 37.089 1.00 12.71 36 PHE B CA 1
ATOM 2165 C C . PHE B 1 39 ? -48.414 13.962 38.008 1.00 13.93 36 PHE B C 1
ATOM 2166 O O . PHE B 1 39 ? -49.556 14.074 37.582 1.00 14.36 36 PHE B O 1
ATOM 2174 N N . THR B 1 40 ? -48.109 14.194 39.263 1.00 14.48 37 THR B N 1
ATOM 2175 C CA A THR B 1 40 ? -49.132 14.515 40.284 0.50 14.35 37 THR B CA 1
ATOM 2176 C CA B THR B 1 40 ? -49.216 14.465 40.219 0.50 14.68 37 THR B CA 1
ATOM 2177 C C . THR B 1 40 ? -49.795 15.846 39.920 1.00 14.43 37 THR B C 1
ATOM 2178 O O . THR B 1 40 ? -51.032 15.945 39.963 1.00 15.83 37 THR B O 1
ATOM 2185 N N . ALA B 1 41 ? -48.956 16.808 39.556 1.00 13.09 38 ALA B N 1
ATOM 2186 C CA . ALA B 1 41 ? -49.416 18.160 39.175 1.00 14.89 38 ALA B CA 1
ATOM 2187 C C . ALA B 1 41 ? -50.343 18.036 37.973 1.00 15.23 38 ALA B C 1
ATOM 2188 O O . ALA B 1 41 ? -51.358 18.742 37.921 1.00 15.20 38 ALA B O 1
ATOM 2190 N N . ALA B 1 42 ? -49.952 17.252 36.954 1.00 12.96 39 ALA B N 1
ATOM 2191 C CA . ALA B 1 42 ? -50.773 17.075 35.751 1.00 12.89 39 ALA B CA 1
ATOM 2192 C C . ALA B 1 42 ? -52.096 16.393 36.080 1.00 13.21 39 ALA B C 1
ATOM 2193 O O . ALA B 1 42 ? -53.168 16.843 35.611 1.00 14.68 39 ALA B O 1
ATOM 2195 N N . VAL B 1 43 ? -52.077 15.301 36.853 1.00 13.10 40 VAL B N 1
ATOM 2196 C CA . VAL B 1 43 ? -53.312 14.605 37.242 1.00 13.81 40 VAL B CA 1
ATOM 2197 C C . VAL B 1 43 ? -54.249 15.564 37.987 1.00 14.11 40 VAL B C 1
ATOM 2198 O O . VAL B 1 43 ? -55.468 15.525 37.721 1.00 15.99 40 VAL B O 1
ATOM 2202 N N . ASN B 1 44 ? -53.701 16.407 38.828 1.00 15.26 41 ASN B N 1
ATOM 2203 C CA . ASN B 1 44 ? -54.524 17.354 39.655 1.00 16.15 41 ASN B CA 1
ATOM 2204 C C . ASN B 1 44 ? -55.226 18.387 38.773 1.00 16.92 41 ASN B C 1
ATOM 2205 O O . ASN B 1 44 ? -56.152 19.061 39.282 1.00 19.11 41 ASN B O 1
ATOM 2210 N N . LEU B 1 45 ? -54.837 18.543 37.498 1.00 15.29 42 LEU B N 1
ATOM 2211 C CA . LEU B 1 45 ? -55.540 19.468 36.556 1.00 15.30 42 LEU B CA 1
ATOM 2212 C C . LEU B 1 45 ? -56.629 18.770 35.765 1.00 15.75 42 LEU B C 1
ATOM 2213 O O . LEU B 1 45 ? -57.340 19.458 34.951 1.00 18.69 42 LEU B O 1
ATOM 2218 N N . LEU B 1 46 ? -56.777 17.455 35.855 1.00 15.82 43 LEU B N 1
ATOM 2219 C CA . LEU B 1 46 ? -57.861 16.771 35.116 1.00 15.95 43 LEU B CA 1
ATOM 2220 C C . LEU B 1 46 ? -59.192 16.985 35.806 1.00 16.86 43 LEU B C 1
ATOM 2221 O O . LEU B 1 46 ? -59.252 17.097 37.021 1.00 18.75 43 LEU B O 1
ATOM 2226 N N . PRO B 1 47 ? -60.313 16.947 35.061 1.00 19.16 44 PRO B N 1
ATOM 2227 C CA . PRO B 1 47 ? -61.621 17.160 35.672 1.00 20.93 44 PRO B CA 1
ATOM 2228 C C . PRO B 1 47 ? -62.259 15.912 36.255 1.00 24.74 44 PRO B C 1
ATOM 2229 O O . PRO B 1 47 ? -63.458 15.916 36.567 1.00 29.56 44 PRO B O 1
ATOM 2233 N N . TYR B 1 48 ? -61.483 14.851 36.403 1.00 20.22 45 TYR B N 1
ATOM 2234 C CA . TYR B 1 48 ? -61.969 13.582 36.968 1.00 19.57 45 TYR B CA 1
ATOM 2235 C C . TYR B 1 48 ? -60.831 13.073 37.828 1.00 18.89 45 TYR B C 1
ATOM 2236 O O . TYR B 1 48 ? -59.689 13.492 37.603 1.00 17.62 45 TYR B O 1
ATOM 2245 N N . ALA B 1 49 ? -61.164 12.180 38.750 1.00 20.99 46 ALA B N 1
ATOM 2246 C CA . ALA B 1 49 ? -60.211 11.595 39.704 1.00 21.38 46 ALA B CA 1
ATOM 2247 C C . ALA B 1 49 ? -59.492 10.484 38.943 1.00 18.94 46 ALA B C 1
ATOM 2248 O O . ALA B 1 49 ? -60.077 9.847 38.072 1.00 21.57 46 ALA B O 1
ATOM 2250 N N . VAL B 1 50 ? -58.235 10.290 39.265 1.00 18.72 47 VAL B N 1
ATOM 2251 C CA . VAL B 1 50 ? -57.439 9.159 38.724 1.00 17.58 47 VAL B CA 1
ATOM 2252 C C . VAL B 1 50 ? -56.736 8.517 39.910 1.00 18.40 47 VAL B C 1
ATOM 2253 O O . VAL B 1 50 ? -55.558 8.776 40.208 1.00 20.38 47 VAL B O 1
ATOM 2257 N N . PRO B 1 51 ? -57.394 7.550 40.542 1.00 21.58 48 PRO B N 1
ATOM 2258 C CA . PRO B 1 51 ? -56.748 6.857 41.647 1.00 21.83 48 PRO B CA 1
ATOM 2259 C C . PRO B 1 51 ? -55.625 5.942 41.111 1.00 20.19 48 PRO B C 1
ATOM 2260 O O . PRO B 1 51 ? -55.808 5.251 40.119 1.00 20.69 48 PRO B O 1
ATOM 2264 N N . VAL B 1 52 ? -54.483 6.039 41.779 1.00 19.45 49 VAL B N 1
ATOM 2265 C CA . VAL B 1 52 ? -53.217 5.409 41.300 1.00 19.47 49 VAL B CA 1
ATOM 2266 C C . VAL B 1 52 ? -52.589 4.691 42.485 1.00 18.18 49 VAL B C 1
ATOM 2267 O O . VAL B 1 52 ? -52.542 5.274 43.593 1.00 20.62 49 VAL B O 1
ATOM 2271 N N . LYS B 1 53 ? -52.030 3.528 42.246 1.00 15.86 50 LYS B N 1
ATOM 2272 C CA . LYS B 1 53 ? -51.064 2.914 43.145 1.00 16.18 50 LYS B CA 1
ATOM 2273 C C . LYS B 1 53 ? -49.749 2.724 42.393 1.00 14.73 50 LYS B C 1
ATOM 2274 O O . LYS B 1 53 ? -49.770 2.084 41.360 1.00 15.85 50 LYS B O 1
ATOM 2280 N N . PHE B 1 54 ? -48.691 3.290 42.925 1.00 14.53 51 PHE B N 1
ATOM 2281 C CA . PHE B 1 54 ? -47.381 3.190 42.303 1.00 13.95 51 PHE B CA 1
ATOM 2282 C C . PHE B 1 54 ? -46.759 1.859 42.712 1.00 14.83 51 PHE B C 1
ATOM 2283 O O . PHE B 1 54 ? -46.703 1.562 43.942 1.00 15.44 51 PHE B O 1
ATOM 2291 N N . ILE B 1 55 ? -46.233 1.145 41.726 1.00 12.97 52 ILE B N 1
ATOM 2292 C CA . ILE B 1 55 ? -45.678 -0.232 41.913 1.00 14.43 52 ILE B CA 1
ATOM 2293 C C . ILE B 1 55 ? -44.213 -0.159 41.541 1.00 12.95 52 ILE B C 1
ATOM 2294 O O . ILE B 1 55 ? -43.874 0.179 40.380 1.00 13.35 52 ILE B O 1
ATOM 2299 N N . PRO B 1 56 ? -43.260 -0.471 42.425 1.00 12.94 53 PRO B N 1
ATOM 2300 C CA . PRO B 1 56 ? -41.850 -0.372 42.030 1.00 13.15 53 PRO B CA 1
ATOM 2301 C C . PRO B 1 56 ? -41.524 -1.434 40.984 1.00 13.40 53 PRO B C 1
ATOM 2302 O O . PRO B 1 56 ? -41.929 -2.649 41.103 1.00 14.58 53 PRO B O 1
ATOM 2306 N N . TYR B 1 57 ? -40.711 -1.052 40.021 1.00 12.23 54 TYR B N 1
ATOM 2307 C CA . TYR B 1 57 ? -40.126 -1.965 39.015 1.00 12.19 54 TYR B CA 1
ATOM 2308 C C . TYR B 1 57 ? -38.596 -1.960 39.096 1.00 12.82 54 TYR B C 1
ATOM 2309 O O . TYR B 1 57 ? -37.968 -0.970 38.714 1.00 13.52 54 TYR B O 1
ATOM 2318 N N . GLY B 1 58 ? -38.000 -3.074 39.521 1.00 13.41 55 GLY B N 1
ATOM 2319 C CA . GLY B 1 58 ? -36.547 -3.240 39.503 1.00 12.80 55 GLY B CA 1
ATOM 2320 C C . GLY B 1 58 ? -36.104 -4.175 40.621 1.00 17.20 55 GLY B C 1
ATOM 2321 O O . GLY B 1 58 ? -36.935 -4.460 41.516 1.00 16.70 55 GLY B O 1
ATOM 2322 N N . ASN B 1 59 ? -34.847 -4.570 40.590 1.00 17.16 56 ASN B N 1
ATOM 2323 C CA . ASN B 1 59 ? -34.318 -5.472 41.631 1.00 20.12 56 ASN B CA 1
ATOM 2324 C C . ASN B 1 59 ? -33.803 -4.712 42.836 1.00 21.87 56 ASN B C 1
ATOM 2325 O O . ASN B 1 59 ? -33.396 -5.394 43.780 1.00 20.61 56 ASN B O 1
ATOM 2330 N N . GLY B 1 60 ? -33.806 -3.376 42.840 1.00 19.16 57 GLY B N 1
ATOM 2331 C CA . GLY B 1 60 ? -33.303 -2.541 43.933 1.00 20.16 57 GLY B CA 1
ATOM 2332 C C . GLY B 1 60 ? -31.780 -2.474 44.003 1.00 19.03 57 GLY B C 1
ATOM 2333 O O . GLY B 1 60 ? -31.265 -1.811 44.925 1.00 22.46 57 GLY B O 1
ATOM 2334 N N . LYS B 1 61 ? -31.070 -3.125 43.121 1.00 17.29 58 LYS B N 1
ATOM 2335 C CA . LYS B 1 61 ? -29.570 -3.188 43.096 1.00 18.87 58 LYS B CA 1
ATOM 2336 C C . LYS B 1 61 ? -29.018 -2.311 41.989 1.00 17.60 58 LYS B C 1
ATOM 2337 O O . LYS B 1 61 ? -27.972 -1.687 42.176 1.00 18.44 58 LYS B O 1
ATOM 2343 N N . GLU B 1 62 ? -29.671 -2.356 40.843 1.00 17.03 59 GLU B N 1
ATOM 2344 C CA . GLU B 1 62 ? -29.305 -1.517 39.689 1.00 15.89 59 GLU B CA 1
ATOM 2345 C C . GLU B 1 62 ? -30.578 -1.063 38.989 1.00 15.39 59 GLU B C 1
ATOM 2346 O O . GLU B 1 62 ? -31.606 -1.643 39.204 1.00 15.39 59 GLU B O 1
ATOM 2352 N N . ASN B 1 63 ? -30.416 -0.069 38.142 1.00 14.72 60 ASN B N 1
ATOM 2353 C CA . ASN B 1 63 ? -31.589 0.399 37.378 1.00 14.07 60 ASN B CA 1
ATOM 2354 C C . ASN B 1 63 ? -32.164 -0.789 36.586 1.00 13.60 60 ASN B C 1
ATOM 2355 O O . ASN B 1 63 ? -31.439 -1.657 36.065 1.00 13.69 60 ASN B O 1
ATOM 2360 N N . PRO B 1 64 ? -33.503 -0.861 36.428 1.00 13.62 61 PRO B N 1
ATOM 2361 C CA . PRO B 1 64 ? -34.135 -1.882 35.603 1.00 13.64 61 PRO B CA 1
ATOM 2362 C C . PRO B 1 64 ? -33.959 -1.610 34.114 1.00 12.16 61 PRO B C 1
ATOM 2363 O O . PRO B 1 64 ? -33.615 -0.455 33.745 1.00 13.56 61 PRO B O 1
ATOM 2367 N N . SER B 1 65 ? -34.235 -2.613 33.296 1.00 13.25 62 SER B N 1
ATOM 2368 C CA . SER B 1 65 ? -34.481 -2.465 31.841 1.00 12.68 62 SER B CA 1
ATOM 2369 C C . SER B 1 65 ? -35.721 -1.592 31.650 1.00 12.09 62 SER B C 1
ATOM 2370 O O . SER B 1 65 ? -36.821 -1.998 32.019 1.00 12.94 62 SER B O 1
ATOM 2373 N N . TYR B 1 66 ? -35.544 -0.364 31.164 1.00 12.36 63 TYR B N 1
ATOM 2374 C CA . TYR B 1 66 ? -36.671 0.543 30.968 1.00 11.71 63 TYR B CA 1
ATOM 2375 C C . TYR B 1 66 ? -37.596 -0.001 29.893 1.00 11.91 63 TYR B C 1
ATOM 2376 O O . TYR B 1 66 ? -38.772 0.139 29.983 1.00 12.04 63 TYR B O 1
ATOM 2385 N N . THR B 1 67 ? -37.064 -0.610 28.851 1.00 12.30 64 THR B N 1
ATOM 2386 C CA . THR B 1 67 ? -37.922 -1.165 27.793 1.00 11.09 64 THR B CA 1
ATOM 2387 C C . THR B 1 67 ? -38.762 -2.329 28.347 1.00 11.91 64 THR B C 1
ATOM 2388 O O . THR B 1 67 ? -39.990 -2.365 28.083 1.00 12.73 64 THR B O 1
ATOM 2392 N N . HIS B 1 68 ? -38.185 -3.190 29.158 1.00 13.03 65 HIS B N 1
ATOM 2393 C CA . HIS B 1 68 ? -38.974 -4.305 29.760 1.00 12.30 65 HIS B CA 1
ATOM 2394 C C . HIS B 1 68 ? -40.029 -3.739 30.727 1.00 12.29 65 HIS B C 1
ATOM 2395 O O . HIS B 1 68 ? -41.122 -4.244 30.826 1.00 12.57 65 HIS B O 1
ATOM 2402 N N . MET B 1 69 ? -39.709 -2.649 31.420 1.00 11.85 66 MET B N 1
ATOM 2403 C CA . MET B 1 69 ? -40.679 -1.952 32.297 1.00 11.87 66 MET B CA 1
ATOM 2404 C C . MET B 1 69 ? -41.883 -1.547 31.435 1.00 11.93 66 MET B C 1
ATOM 2405 O O . MET B 1 69 ? -43.013 -1.766 31.877 1.00 12.07 66 MET B O 1
ATOM 2410 N N . VAL B 1 70 ? -41.665 -0.883 30.300 1.00 11.88 67 VAL B N 1
ATOM 2411 C CA . VAL B 1 70 ? -42.797 -0.415 29.469 1.00 13.58 67 VAL B CA 1
ATOM 2412 C C . VAL B 1 70 ? -43.571 -1.619 28.922 1.00 12.23 67 VAL B C 1
ATOM 2413 O O . VAL B 1 70 ? -44.826 -1.546 28.833 1.00 12.97 67 VAL B O 1
ATOM 2417 N N . GLU B 1 71 ? -42.892 -2.725 28.625 1.00 12.94 68 GLU B N 1
ATOM 2418 C CA . GLU B 1 71 ? -43.575 -3.957 28.143 1.00 13.58 68 GLU B CA 1
ATOM 2419 C C . GLU B 1 71 ? -44.589 -4.473 29.169 1.00 15.00 68 GLU B C 1
ATOM 2420 O O . GLU B 1 71 ? -45.493 -5.255 28.755 1.00 18.30 68 GLU B O 1
ATOM 2426 N N . MET B 1 72 ? -44.425 -4.154 30.448 1.00 13.98 69 MET B N 1
ATOM 2427 C CA . MET B 1 72 ? -45.382 -4.569 31.490 1.00 15.30 69 MET B CA 1
ATOM 2428 C C . MET B 1 72 ? -46.773 -4.033 31.150 1.00 16.13 69 MET B C 1
ATOM 2429 O O . MET B 1 72 ? -47.730 -4.598 31.654 1.00 15.70 69 MET B O 1
ATOM 2434 N N . ILE B 1 73 ? -46.880 -2.935 30.405 1.00 14.23 70 ILE B N 1
ATOM 2435 C CA . ILE B 1 73 ? -48.212 -2.412 30.025 1.00 15.06 70 ILE B CA 1
ATOM 2436 C C . ILE B 1 73 ? -48.889 -3.364 29.047 1.00 17.83 70 ILE B C 1
ATOM 2437 O O . ILE B 1 73 ? -50.092 -3.586 29.189 1.00 18.58 70 ILE B O 1
ATOM 2442 N N . THR B 1 74 ? -48.139 -3.875 28.063 1.00 18.91 71 THR B N 1
ATOM 2443 C CA . THR B 1 74 ? -48.713 -4.679 26.942 1.00 20.76 71 THR B CA 1
ATOM 2444 C C . THR B 1 74 ? -49.209 -6.026 27.438 1.00 27.49 71 THR B C 1
ATOM 2445 O O . THR B 1 74 ? -50.100 -6.580 26.761 1.00 29.14 71 THR B O 1
ATOM 2449 N N . THR B 1 75 ? -48.681 -6.535 28.545 1.00 29.90 72 THR B N 1
ATOM 2450 C CA . THR B 1 75 ? -49.128 -7.827 29.131 1.00 33.42 72 THR B CA 1
ATOM 2451 C C . THR B 1 75 ? -50.264 -7.595 30.112 1.00 34.46 72 THR B C 1
ATOM 2452 O O . THR B 1 75 ? -50.764 -8.601 30.626 1.00 37.67 72 THR B O 1
ATOM 2456 N N . GLY B 1 76 ? -50.613 -6.334 30.405 1.00 27.39 73 GLY B N 1
ATOM 2457 C CA . GLY B 1 76 ? -51.613 -5.949 31.397 1.00 23.20 73 GLY B CA 1
ATOM 2458 C C . GLY B 1 76 ? -51.130 -6.034 32.822 1.00 22.99 73 GLY B C 1
ATOM 2459 O O . GLY B 1 76 ? -51.917 -5.738 33.734 1.00 25.17 73 GLY B O 1
ATOM 2460 N N . ASN B 1 77 ? -49.831 -6.262 33.066 1.00 17.77 74 ASN B N 1
ATOM 2461 C CA A ASN B 1 77 ? -49.307 -6.221 34.448 0.50 16.42 74 ASN B CA 1
ATOM 2462 C CA B ASN B 1 77 ? -49.245 -6.210 34.425 0.50 16.78 74 ASN B CA 1
ATOM 2463 C C . ASN B 1 77 ? -49.425 -4.808 35.025 1.00 15.66 74 ASN B C 1
ATOM 2464 O O . ASN B 1 77 ? -49.745 -4.693 36.211 1.00 19.30 74 ASN B O 1
ATOM 2473 N N . PHE B 1 78 ? -49.172 -3.783 34.218 1.00 14.91 75 PHE B N 1
ATOM 2474 C CA . PHE B 1 78 ? -49.316 -2.378 34.659 1.00 14.03 75 PHE B CA 1
ATOM 2475 C C . PHE B 1 78 ? -50.406 -1.739 33.802 1.00 12.84 75 PHE B C 1
ATOM 2476 O O . PHE B 1 78 ? -50.454 -2.006 32.596 1.00 14.08 75 PHE B O 1
ATOM 2484 N N . ASP B 1 79 ? -51.091 -0.763 34.379 1.00 12.88 76 ASP B N 1
ATOM 2485 C CA . ASP B 1 79 ? -52.053 0.107 33.659 1.00 13.88 76 ASP B CA 1
ATOM 2486 C C . ASP B 1 79 ? -51.299 1.299 33.045 1.00 14.10 76 ASP B C 1
ATOM 2487 O O . ASP B 1 79 ? -51.896 2.059 32.301 1.00 14.86 76 ASP B O 1
ATOM 2492 N N . GLY B 1 80 ? -50.061 1.541 33.452 1.00 11.41 77 GLY B N 1
ATOM 2493 C CA . GLY B 1 80 ? -49.264 2.663 32.954 1.00 12.39 77 GLY B CA 1
ATOM 2494 C C . GLY B 1 80 ? -47.930 2.659 33.652 1.00 12.47 77 GLY B C 1
ATOM 2495 O O . GLY B 1 80 ? -47.693 1.806 34.527 1.00 13.25 77 GLY B O 1
ATOM 2496 N N . VAL B 1 81 ? -47.021 3.496 33.175 1.00 11.55 78 VAL B N 1
ATOM 2497 C CA . VAL B 1 81 ? -45.675 3.658 33.743 1.00 11.28 78 VAL B CA 1
ATOM 2498 C C . VAL B 1 81 ? -45.361 5.148 33.858 1.00 11.65 78 VAL B C 1
ATOM 2499 O O . VAL B 1 81 ? -45.555 5.892 32.868 1.00 11.75 78 VAL B O 1
ATOM 2503 N N . VAL B 1 82 ? -44.907 5.543 35.040 1.00 11.05 79 VAL B N 1
ATOM 2504 C CA . VAL B 1 82 ? -44.541 6.955 35.362 1.00 11.13 79 VAL B CA 1
ATOM 2505 C C . VAL B 1 82 ? -43.086 7.007 35.774 1.00 11.73 79 VAL B C 1
ATOM 2506 O O . VAL B 1 82 ? -42.708 6.388 36.782 1.00 11.35 79 VAL B O 1
ATOM 2510 N N . GLY B 1 83 ? -42.283 7.749 35.014 1.00 11.97 80 GLY B N 1
ATOM 2511 C CA . GLY B 1 83 ? -40.877 7.919 35.325 1.00 12.53 80 GLY B CA 1
ATOM 2512 C C . GLY B 1 83 ? -40.208 8.629 34.196 1.00 11.69 80 GLY B C 1
ATOM 2513 O O . GLY B 1 83 ? -40.915 9.249 33.359 1.00 13.57 80 GLY B O 1
ATOM 2514 N N . ASP B 1 84 ? -38.916 8.517 34.204 1.00 11.52 81 ASP B N 1
ATOM 2515 C CA . ASP B 1 84 ? -37.972 9.210 33.318 1.00 11.30 81 ASP B CA 1
ATOM 2516 C C . ASP B 1 84 ? -37.780 8.354 32.079 1.00 11.82 81 ASP B C 1
ATOM 2517 O O . ASP B 1 84 ? -36.672 7.903 31.785 1.00 12.70 81 ASP B O 1
ATOM 2522 N N . VAL B 1 85 ? -38.872 8.152 31.350 1.00 11.93 82 VAL B N 1
ATOM 2523 C CA . VAL B 1 85 ? -38.933 7.154 30.268 1.00 11.48 82 VAL B CA 1
ATOM 2524 C C . VAL B 1 85 ? -38.888 7.824 28.898 1.00 11.20 82 VAL B C 1
ATOM 2525 O O . VAL B 1 85 ? -39.816 8.594 28.551 1.00 11.85 82 VAL B O 1
ATOM 2529 N N . ALA B 1 86 ? -37.808 7.553 28.162 1.00 10.16 83 ALA B N 1
ATOM 2530 C CA . ALA B 1 86 ? -37.617 8.114 26.824 1.00 10.40 83 ALA B CA 1
ATOM 2531 C C . ALA B 1 86 ? -38.653 7.592 25.830 1.00 10.97 83 ALA B C 1
ATOM 2532 O O . ALA B 1 86 ? -38.923 6.392 25.780 1.00 10.99 83 ALA B O 1
ATOM 2534 N N . ILE B 1 87 ? -39.218 8.492 25.048 1.00 11.25 84 ILE B N 1
ATOM 2535 C CA . ILE B 1 87 ? -40.299 8.211 24.070 1.00 11.60 84 ILE B CA 1
ATOM 2536 C C . ILE B 1 87 ? -39.629 7.775 22.760 1.00 12.68 84 ILE B C 1
ATOM 2537 O O . ILE B 1 87 ? -39.485 8.596 21.823 1.00 13.97 84 ILE B O 1
ATOM 2542 N N . VAL B 1 88 ? -39.185 6.519 22.717 1.00 12.91 85 VAL B N 1
ATOM 2543 C CA . VAL B 1 88 ? -38.343 6.011 21.602 1.00 14.08 85 VAL B CA 1
ATOM 2544 C C . VAL B 1 88 ? -39.163 5.029 20.761 1.00 16.84 85 VAL B C 1
ATOM 2545 O O . VAL B 1 88 ? -40.149 4.454 21.246 1.00 15.27 85 VAL B O 1
ATOM 2549 N N . THR B 1 89 ? -38.705 4.811 19.524 1.00 16.62 86 THR B N 1
ATOM 2550 C CA . THR B 1 89 ? -39.567 4.198 18.486 1.00 18.19 86 THR B CA 1
ATOM 2551 C C . THR B 1 89 ? -40.003 2.810 18.910 1.00 17.44 86 THR B C 1
ATOM 2552 O O . THR B 1 89 ? -41.157 2.482 18.628 1.00 17.88 86 THR B O 1
ATOM 2556 N N . ASN B 1 90 ? -39.148 1.980 19.494 1.00 18.26 87 ASN B N 1
ATOM 2557 C CA . ASN B 1 90 ? -39.569 0.601 19.809 1.00 19.82 87 ASN B CA 1
ATOM 2558 C C . ASN B 1 90 ? -40.624 0.609 20.923 1.00 20.86 87 ASN B C 1
ATOM 2559 O O . ASN B 1 90 ? -41.374 -0.373 21.053 1.00 22.31 87 ASN B O 1
ATOM 2564 N N . ARG B 1 91 ? -40.729 1.684 21.701 1.00 14.77 88 ARG B N 1
ATOM 2565 C CA . ARG B 1 91 ? -41.739 1.755 22.774 1.00 14.07 88 ARG B CA 1
ATOM 2566 C C . ARG B 1 91 ? -43.037 2.356 22.227 1.00 14.27 88 ARG B C 1
ATOM 2567 O O . ARG B 1 91 ? -44.092 1.904 22.651 1.00 14.00 88 ARG B O 1
ATOM 2575 N N . THR B 1 92 ? -42.985 3.393 21.375 1.00 13.45 89 THR B N 1
ATOM 2576 C CA . THR B 1 92 ? -44.231 3.991 20.837 1.00 14.91 89 THR B CA 1
ATOM 2577 C C . THR B 1 92 ? -44.989 2.981 19.979 1.00 17.34 89 THR B C 1
ATOM 2578 O O . THR B 1 92 ? -46.205 3.189 19.781 1.00 17.81 89 THR B O 1
ATOM 2582 N N . LYS B 1 93 ? -44.306 1.971 19.467 1.00 17.94 90 LYS B N 1
ATOM 2583 C CA . LYS B 1 93 ? -44.960 0.928 18.661 1.00 22.51 90 LYS B CA 1
ATOM 2584 C C . LYS B 1 93 ? -45.938 0.152 19.552 1.00 20.72 90 LYS B C 1
ATOM 2585 O O . LYS B 1 93 ? -46.930 -0.387 19.040 1.00 24.02 90 LYS B O 1
ATOM 2591 N N . ILE B 1 94 ? -45.696 0.061 20.857 1.00 18.32 91 ILE B N 1
ATOM 2592 C CA . ILE B 1 94 ? -46.390 -0.895 21.744 1.00 16.62 91 ILE B CA 1
ATOM 2593 C C . ILE B 1 94 ? -47.253 -0.233 22.809 1.00 16.17 91 ILE B C 1
ATOM 2594 O O . ILE B 1 94 ? -48.141 -0.954 23.346 1.00 16.82 91 ILE B O 1
ATOM 2599 N N . VAL B 1 95 ? -46.994 1.028 23.157 1.00 14.59 92 VAL B N 1
ATOM 2600 C CA . VAL B 1 95 ? -47.765 1.767 24.182 1.00 14.37 92 VAL B CA 1
ATOM 2601 C C . VAL B 1 95 ? -47.970 3.197 23.670 1.00 13.38 92 VAL B C 1
ATOM 2602 O O . VAL B 1 95 ? -47.303 3.593 22.725 1.00 14.69 92 VAL B O 1
ATOM 2606 N N . ASP B 1 96 ? -48.890 3.907 24.307 1.00 12.98 93 ASP B N 1
ATOM 2607 C CA . ASP B 1 96 ? -49.096 5.339 24.005 1.00 14.04 93 ASP B CA 1
ATOM 2608 C C . ASP B 1 96 ? -48.463 6.160 25.098 1.00 15.56 93 ASP B C 1
ATOM 2609 O O . ASP B 1 96 ? -48.848 6.053 26.290 1.00 17.70 93 ASP B O 1
ATOM 2614 N N . PHE B 1 97 ? -47.659 7.103 24.692 1.00 13.99 94 PHE B N 1
ATOM 2615 C CA . PHE B 1 97 ? -47.076 8.087 25.630 1.00 11.78 94 PHE B CA 1
ATOM 2616 C C . PHE B 1 97 ? -47.865 9.410 25.556 1.00 12.99 94 PHE B C 1
ATOM 2617 O O . PHE B 1 97 ? -48.420 9.770 24.491 1.00 13.04 94 PHE B O 1
ATOM 2625 N N . THR B 1 98 ? -47.850 10.136 26.667 1.00 12.64 95 THR B N 1
ATOM 2626 C CA . THR B 1 98 ? -48.130 11.580 26.636 1.00 12.17 95 THR B CA 1
ATOM 2627 C C . THR B 1 98 ? -47.125 12.195 25.683 1.00 11.90 95 THR B C 1
ATOM 2628 O O . THR B 1 98 ? -46.026 11.625 25.396 1.00 12.71 95 THR B O 1
ATOM 2632 N N . GLN B 1 99 ? -47.411 13.447 25.270 1.00 13.21 96 GLN B N 1
ATOM 2633 C CA . GLN B 1 99 ? -46.372 14.306 24.758 1.00 13.49 96 GLN B CA 1
ATOM 2634 C C . GLN B 1 99 ? -45.308 14.476 25.830 1.00 13.49 96 GLN B C 1
ATOM 2635 O O . GLN B 1 99 ? -45.516 14.296 27.044 1.00 13.55 96 GLN B O 1
ATOM 2641 N N . PRO B 1 100 ? -44.087 14.879 25.462 1.00 12.72 97 PRO B N 1
ATOM 2642 C CA . PRO B 1 100 ? -43.025 15.031 26.427 1.00 13.10 97 PRO B CA 1
ATOM 2643 C C . PRO B 1 100 ? -43.305 16.068 27.514 1.00 15.60 97 PRO B C 1
ATOM 2644 O O . PRO B 1 100 ? -43.794 17.174 27.215 1.00 15.85 97 PRO B O 1
ATOM 2648 N N . TYR B 1 101 ? -43.013 15.733 28.758 1.00 12.72 98 TYR B N 1
ATOM 2649 C CA . TYR B 1 101 ? -43.047 16.717 29.861 1.00 14.28 98 TYR B CA 1
ATOM 2650 C C . TYR B 1 101 ? -41.632 17.218 30.163 1.00 15.84 98 TYR B C 1
ATOM 2651 O O . TYR B 1 101 ? -41.461 18.164 30.955 1.00 16.22 98 TYR B O 1
ATOM 2660 N N . ALA B 1 102 ? -40.609 16.660 29.519 1.00 15.34 99 ALA B N 1
ATOM 2661 C CA . ALA B 1 102 ? -39.197 17.044 29.695 1.00 14.30 99 ALA B CA 1
ATOM 2662 C C . ALA B 1 102 ? -38.495 16.744 28.379 1.00 14.50 99 ALA B C 1
ATOM 2663 O O . ALA B 1 102 ? -38.694 15.614 27.827 1.00 14.17 99 ALA B O 1
ATOM 2665 N N . ALA B 1 103 ? -37.615 17.651 27.924 1.00 14.89 100 ALA B N 1
ATOM 2666 C CA . ALA B 1 103 ? -36.766 17.388 26.767 1.00 15.28 100 ALA B CA 1
ATOM 2667 C C . ALA B 1 103 ? -35.607 16.477 27.135 1.00 13.35 100 ALA B C 1
ATOM 2668 O O . ALA B 1 103 ? -35.078 16.521 28.276 1.00 15.50 100 ALA B O 1
ATOM 2670 N N . SER B 1 104 ? -35.157 15.670 26.180 1.00 13.22 101 SER B N 1
ATOM 2671 C CA . SER B 1 104 ? -34.000 14.793 26.411 1.00 13.36 101 SER B CA 1
ATOM 2672 C C . SER B 1 104 ? -33.326 14.500 25.073 1.00 16.50 101 SER B C 1
ATOM 2673 O O . SER B 1 104 ? -33.734 15.108 24.037 1.00 16.66 101 SER B O 1
ATOM 2676 N N . GLY B 1 105 ? -32.327 13.645 25.094 1.00 15.81 102 GLY B N 1
ATOM 2677 C CA . GLY B 1 105 ? -31.549 13.301 23.902 1.00 15.79 102 GLY B CA 1
ATOM 2678 C C . GLY B 1 105 ? -30.163 12.872 24.270 1.00 16.09 102 GLY B C 1
ATOM 2679 O O . GLY B 1 105 ? -29.650 13.295 25.312 1.00 14.63 102 GLY B O 1
ATOM 2680 N N . LEU B 1 106 ? -29.547 12.044 23.434 1.00 13.67 103 LEU B N 1
ATOM 2681 C CA . LEU B 1 106 ? -28.219 11.483 23.751 1.00 14.06 103 LEU B CA 1
ATOM 2682 C C . LEU B 1 106 ? -27.117 12.511 23.458 1.00 15.24 103 LEU B C 1
ATOM 2683 O O . LEU B 1 106 ? -27.135 13.180 22.436 1.00 16.11 103 LEU B O 1
ATOM 2688 N N . VAL B 1 107 ? -26.138 12.514 24.341 1.00 13.49 104 VAL B N 1
ATOM 2689 C CA . VAL B 1 107 ? -24.875 13.288 24.169 1.00 14.55 104 VAL B CA 1
ATOM 2690 C C . VAL B 1 107 ? -23.692 12.415 24.524 1.00 14.16 104 VAL B C 1
ATOM 2691 O O . VAL B 1 107 ? -23.822 11.340 25.171 1.00 14.30 104 VAL B O 1
ATOM 2695 N N . VAL B 1 108 ? -22.512 12.867 24.086 1.00 15.00 105 VAL B N 1
ATOM 2696 C CA . VAL B 1 108 ? -21.217 12.265 24.427 1.00 16.16 105 VAL B CA 1
ATOM 2697 C C . VAL B 1 108 ? -20.588 13.106 25.537 1.00 16.19 105 VAL B C 1
ATOM 2698 O O . VAL B 1 108 ? -20.495 14.318 25.390 1.00 15.98 105 VAL B O 1
ATOM 2702 N N . VAL B 1 109 ? -20.164 12.438 26.598 1.00 16.91 106 VAL B N 1
ATOM 2703 C CA . VAL B 1 109 ? -19.403 13.071 27.712 1.00 17.31 106 VAL B CA 1
ATOM 2704 C C . VAL B 1 109 ? -18.015 12.444 27.758 1.00 17.55 106 VAL B C 1
ATOM 2705 O O . VAL B 1 109 ? -17.852 11.222 27.633 1.00 16.39 106 VAL B O 1
ATOM 2709 N N . ALA B 1 110 ? -16.976 13.273 27.943 1.00 18.06 107 ALA B N 1
ATOM 2710 C CA . ALA B 1 110 ? -15.569 12.824 27.895 1.00 18.15 107 ALA B CA 1
ATOM 2711 C C . ALA B 1 110 ? -14.729 13.785 28.741 1.00 17.32 107 ALA B C 1
ATOM 2712 O O . ALA B 1 110 ? -15.240 14.823 29.144 1.00 19.25 107 ALA B O 1
ATOM 2714 N N . PRO B 1 111 ? -13.463 13.421 29.002 1.00 20.33 108 PRO B N 1
ATOM 2715 C CA . PRO B 1 111 ? -12.550 14.316 29.718 1.00 23.21 108 PRO B CA 1
ATOM 2716 C C . PRO B 1 111 ? -12.333 15.622 28.959 1.00 27.12 108 PRO B C 1
ATOM 2717 O O . PRO B 1 111 ? -12.315 15.606 27.763 1.00 26.46 108 PRO B O 1
ATOM 2721 N N . GLY B 1 112 ? -12.217 16.709 29.737 1.00 35.90 109 GLY B N 1
ATOM 2722 C CA . GLY B 1 112 ? -12.145 18.125 29.308 1.00 41.96 109 GLY B CA 1
ATOM 2723 C C . GLY B 1 112 ? -11.254 18.407 28.104 1.00 48.06 109 GLY B C 1
ATOM 2724 O O . GLY B 1 112 ? -11.609 19.337 27.333 1.00 62.46 109 GLY B O 1
ATOM 2725 N N . GLY B 1 113 ? -10.122 17.713 27.949 1.00 42.97 110 GLY B N 1
ATOM 2726 C CA . GLY B 1 113 ? -9.143 18.047 26.892 1.00 41.70 110 GLY B CA 1
ATOM 2727 C C . GLY B 1 113 ? -9.079 16.975 25.825 1.00 46.59 110 GLY B C 1
ATOM 2728 O O . GLY B 1 113 ? -8.110 16.915 25.076 1.00 43.29 110 GLY B O 1
ATOM 2729 N N . THR B 1 114 ? -10.065 16.092 25.787 1.00 41.16 111 THR B N 1
ATOM 2730 C CA . THR B 1 114 ? -10.119 14.963 24.832 1.00 34.98 111 THR B CA 1
ATOM 2731 C C . THR B 1 114 ? -10.024 15.463 23.397 1.00 35.77 111 THR B C 1
ATOM 2732 O O . THR B 1 114 ? -10.475 16.563 23.066 1.00 41.31 111 THR B O 1
ATOM 2736 N N . PRO B 1 115 ? -9.535 14.588 22.513 1.00 33.58 112 PRO B N 1
ATOM 2737 C CA . PRO B 1 115 ? -9.655 14.758 21.077 1.00 39.92 112 PRO B CA 1
ATOM 2738 C C . PRO B 1 115 ? -10.976 14.241 20.483 1.00 42.54 112 PRO B C 1
ATOM 2739 O O . PRO B 1 115 ? -11.218 14.544 19.326 1.00 36.59 112 PRO B O 1
ATOM 2743 N N . ILE B 1 116 ? -11.751 13.440 21.243 1.00 36.83 113 ILE B N 1
ATOM 2744 C CA . ILE B 1 116 ? -13.121 12.989 20.837 1.00 33.16 113 ILE B CA 1
ATOM 2745 C C . ILE B 1 116 ? -13.958 14.222 20.545 1.00 26.90 113 ILE B C 1
ATOM 2746 O O . ILE B 1 116 ? -14.104 15.086 21.420 1.00 31.82 113 ILE B O 1
ATOM 2751 N N . LYS B 1 117 ? -14.555 14.289 19.361 1.00 29.05 114 LYS B N 1
ATOM 2752 C CA . LYS B 1 117 ? -15.325 15.474 18.936 1.00 32.08 114 LYS B CA 1
ATOM 2753 C C . LYS B 1 117 ? -16.823 15.246 19.144 1.00 33.03 114 LYS B C 1
ATOM 2754 O O . LYS B 1 117 ? -17.588 16.210 19.015 1.00 29.54 114 LYS B O 1
ATOM 2760 N N . GLY B 1 118 ? -17.241 14.000 19.341 1.00 26.87 115 GLY B N 1
ATOM 2761 C CA . GLY B 1 118 ? -18.681 13.674 19.267 1.00 23.67 115 GLY B CA 1
ATOM 2762 C C . GLY B 1 118 ? -18.892 12.240 18.886 1.00 19.97 115 GLY B C 1
ATOM 2763 O O . GLY B 1 118 ? -17.944 11.429 18.900 1.00 19.55 115 GLY B O 1
ATOM 2764 N N . ILE B 1 119 ? -20.130 11.881 18.549 1.00 20.75 116 ILE B N 1
ATOM 2765 C CA . ILE B 1 119 ? -20.486 10.459 18.341 1.00 20.56 116 ILE B CA 1
ATOM 2766 C C . ILE B 1 119 ? -19.760 9.882 17.103 1.00 20.44 116 ILE B C 1
ATOM 2767 O O . ILE B 1 119 ? -19.403 8.734 17.147 1.00 20.27 116 ILE B O 1
ATOM 2772 N N . GLU B 1 120 ? -19.545 10.645 16.045 1.00 24.24 117 GLU B N 1
ATOM 2773 C CA . GLU B 1 120 ? -18.778 10.122 14.880 1.00 26.34 117 GLU B CA 1
ATOM 2774 C C . GLU B 1 120 ? -17.341 9.727 15.270 1.00 23.74 117 GLU B C 1
ATOM 2775 O O . GLU B 1 120 ? -16.925 8.631 14.884 1.00 25.18 117 GLU B O 1
ATOM 2781 N N . SER B 1 121 ? -16.655 10.478 16.142 1.00 24.97 118 SER B N 1
ATOM 2782 C CA . SER B 1 121 ? -15.336 10.056 16.704 1.00 26.84 118 SER B CA 1
ATOM 2783 C C . SER B 1 121 ? -15.449 8.676 17.338 1.00 27.99 118 SER B C 1
ATOM 2784 O O . SER B 1 121 ? -14.595 7.829 17.094 1.00 25.37 118 SER B O 1
ATOM 2787 N N . LEU B 1 122 ? -16.456 8.459 18.188 1.00 24.07 119 LEU B N 1
ATOM 2788 C CA . LEU B 1 122 ? -16.646 7.134 18.839 1.00 24.02 119 LEU B CA 1
ATOM 2789 C C . LEU B 1 122 ? -16.888 6.030 17.836 1.00 24.03 119 LEU B C 1
ATOM 2790 O O . LEU B 1 122 ? -16.386 4.921 18.062 1.00 26.34 119 LEU B O 1
ATOM 2795 N N . ARG B 1 123 ? -17.683 6.280 16.801 1.00 22.92 120 ARG B N 1
ATOM 2796 C CA . ARG B 1 123 ? -17.969 5.203 15.818 1.00 23.99 120 ARG B CA 1
ATOM 2797 C C . ARG B 1 123 ? -16.665 4.834 15.083 1.00 26.31 120 ARG B C 1
ATOM 2798 O O . ARG B 1 123 ? -16.481 3.699 14.637 1.00 31.87 120 ARG B O 1
ATOM 2806 N N . GLU B 1 124 ? -15.775 5.782 14.924 1.00 29.12 121 GLU B N 1
ATOM 2807 C CA . GLU B 1 124 ? -14.489 5.539 14.214 1.00 31.64 121 GLU B CA 1
ATOM 2808 C C . GLU B 1 124 ? -13.500 4.730 15.068 1.00 32.77 121 GLU B C 1
ATOM 2809 O O . GLU B 1 124 ? -12.647 4.078 14.465 1.00 36.20 121 GLU B O 1
ATOM 2815 N N . ARG B 1 125 ? -13.573 4.768 16.414 1.00 29.94 122 ARG B N 1
ATOM 2816 C CA . ARG B 1 125 ? -12.603 4.118 17.334 1.00 31.27 122 ARG B CA 1
ATOM 2817 C C . ARG B 1 125 ? -13.063 2.707 17.674 1.00 28.79 122 ARG B C 1
ATOM 2818 O O . ARG B 1 125 ? -14.168 2.334 17.238 1.00 33.60 122 ARG B O 1
ATOM 2826 N N . ASP B 1 126 ? -12.227 1.945 18.382 1.00 27.75 123 ASP B N 1
ATOM 2827 C CA . ASP B 1 126 ? -12.448 0.527 18.748 1.00 31.60 123 ASP B CA 1
ATOM 2828 C C . ASP B 1 126 ? -12.513 0.384 20.283 1.00 25.31 123 ASP B C 1
ATOM 2829 O O . ASP B 1 126 ? -12.589 -0.789 20.765 1.00 31.10 123 ASP B O 1
ATOM 2834 N N . ASP B 1 127 ? -12.427 1.486 20.989 1.00 22.75 124 ASP B N 1
ATOM 2835 C CA . ASP B 1 127 ? -12.214 1.337 22.451 1.00 28.93 124 ASP B CA 1
ATOM 2836 C C . ASP B 1 127 ? -13.553 1.557 23.162 1.00 24.76 124 ASP B C 1
ATOM 2837 O O . ASP B 1 127 ? -14.600 1.847 22.552 1.00 20.46 124 ASP B O 1
ATOM 2842 N N . PRO B 1 128 ? -13.570 1.251 24.477 1.00 23.43 125 PRO B N 1
ATOM 2843 C CA . PRO B 1 128 ? -14.849 1.144 25.166 1.00 20.41 125 PRO B CA 1
ATOM 2844 C C . PRO B 1 128 ? -15.607 2.452 25.299 1.00 18.11 125 PRO B C 1
ATOM 2845 O O . PRO B 1 128 ? -15.043 3.514 25.421 1.00 18.33 125 PRO B O 1
ATOM 2849 N N . ILE B 1 129 ? -16.943 2.296 25.365 1.00 17.20 126 ILE B N 1
ATOM 2850 C CA . ILE B 1 129 ? -17.926 3.384 25.485 1.00 16.65 126 ILE B CA 1
ATOM 2851 C C . ILE B 1 129 ? -18.850 3.015 26.655 1.00 14.85 126 ILE B C 1
ATOM 2852 O O . ILE B 1 129 ? -19.369 1.857 26.647 1.00 16.91 126 ILE B O 1
ATOM 2857 N N . GLY B 1 130 ? -18.969 3.908 27.617 1.00 13.55 127 GLY B N 1
ATOM 2858 C CA . GLY B 1 130 ? -19.940 3.746 28.715 1.00 14.84 127 GLY B CA 1
ATOM 2859 C C . GLY B 1 130 ? -21.355 4.138 28.299 1.00 14.00 127 GLY B C 1
ATOM 2860 O O . GLY B 1 130 ? -21.548 4.999 27.427 1.00 14.05 127 GLY B O 1
ATOM 2861 N N . TYR B 1 131 ? -22.349 3.559 28.984 1.00 13.48 128 TYR B N 1
ATOM 2862 C CA . TYR B 1 131 ? -23.751 3.989 28.871 1.00 12.12 128 TYR B CA 1
ATOM 2863 C C . TYR B 1 131 ? -24.441 3.611 30.178 1.00 12.18 128 TYR B C 1
ATOM 2864 O O . TYR B 1 131 ? -23.859 2.880 30.981 1.00 12.38 128 TYR B O 1
ATOM 2873 N N . GLN B 1 132 ? -25.626 4.144 30.416 1.00 12.29 129 GLN B N 1
ATOM 2874 C CA . GLN B 1 132 ? -26.356 3.948 31.682 1.00 11.54 129 GLN B CA 1
ATOM 2875 C C . GLN B 1 132 ? -27.110 2.617 31.717 1.00 11.18 129 GLN B C 1
ATOM 2876 O O . GLN B 1 132 ? -27.853 2.303 30.766 1.00 11.76 129 GLN B O 1
ATOM 2882 N N . VAL B 1 133 ? -26.867 1.859 32.773 1.00 12.36 130 VAL B N 1
ATOM 2883 C CA . VAL B 1 133 ? -27.542 0.557 32.991 1.00 12.74 130 VAL B CA 1
ATOM 2884 C C . VAL B 1 133 ? -29.054 0.749 32.720 1.00 12.37 130 VAL B C 1
ATOM 2885 O O . VAL B 1 133 ? -29.660 1.682 33.321 1.00 12.81 130 VAL B O 1
ATOM 2889 N N . GLY B 1 134 ? -29.628 -0.068 31.857 1.00 13.27 131 GLY B N 1
ATOM 2890 C CA . GLY B 1 134 ? -31.078 -0.150 31.665 1.00 13.20 131 GLY B CA 1
ATOM 2891 C C . GLY B 1 134 ? -31.617 0.790 30.595 1.00 13.73 131 GLY B C 1
ATOM 2892 O O . GLY B 1 134 ? -32.800 0.703 30.287 1.00 13.75 131 GLY B O 1
ATOM 2893 N N . SER B 1 135 ? -30.771 1.647 30.058 1.00 13.16 132 SER B N 1
ATOM 2894 C CA . SER B 1 135 ? -31.113 2.699 29.080 1.00 12.69 132 SER B CA 1
ATOM 2895 C C . SER B 1 135 ? -31.350 2.094 27.698 1.00 14.28 132 SER B C 1
ATOM 2896 O O . SER B 1 135 ? -30.693 1.114 27.286 1.00 14.18 132 SER B O 1
ATOM 2899 N N . PHE B 1 136 ? -32.260 2.712 26.963 1.00 11.96 133 PHE B N 1
ATOM 2900 C CA . PHE B 1 136 ? -32.420 2.438 25.518 1.00 12.62 133 PHE B CA 1
ATOM 2901 C C . PHE B 1 136 ? -31.085 2.676 24.794 1.00 13.17 133 PHE B C 1
ATOM 2902 O O . PHE B 1 136 ? -30.971 2.210 23.653 1.00 13.34 133 PHE B O 1
ATOM 2910 N N . ALA B 1 137 ? -30.177 3.466 25.328 1.00 12.08 134 ALA B N 1
ATOM 2911 C CA . ALA B 1 137 ? -28.949 3.868 24.617 1.00 14.11 134 ALA B CA 1
ATOM 2912 C C . ALA B 1 137 ? -28.175 2.625 24.146 1.00 14.53 134 ALA B C 1
ATOM 2913 O O . ALA B 1 137 ? -27.581 2.693 23.068 1.00 16.14 134 ALA B O 1
ATOM 2915 N N . GLU B 1 138 ? -28.211 1.522 24.896 1.00 15.16 135 GLU B N 1
ATOM 2916 C CA . GLU B 1 138 ? -27.471 0.256 24.577 1.00 18.08 135 GLU B CA 1
ATOM 2917 C C . GLU B 1 138 ? -27.932 -0.196 23.187 1.00 16.77 135 GLU B C 1
ATOM 2918 O O . GLU B 1 138 ? -27.108 -0.380 22.267 1.00 17.98 135 GLU B O 1
ATOM 2924 N N . SER B 1 139 ? -29.230 -0.297 23.024 1.00 14.93 136 SER B N 1
ATOM 2925 C CA . SER B 1 139 ? -29.840 -0.792 21.767 1.00 17.59 136 SER B CA 1
ATOM 2926 C C . SER B 1 139 ? -29.578 0.228 20.649 1.00 16.53 136 SER B C 1
ATOM 2927 O O . SER B 1 139 ? -29.370 -0.163 19.475 1.00 18.30 136 SER B O 1
ATOM 2930 N N . TYR B 1 140 ? -29.673 1.520 20.945 1.00 14.47 137 TYR B N 1
ATOM 2931 C CA . TYR B 1 140 ? -29.447 2.594 19.952 1.00 15.31 137 TYR B CA 1
ATOM 2932 C C . TYR B 1 140 ? -27.998 2.473 19.415 1.00 16.58 137 TYR B C 1
ATOM 2933 O O . TYR B 1 140 ? -27.761 2.487 18.183 1.00 15.91 137 TYR B O 1
ATOM 2942 N N . LEU B 1 141 ? -27.023 2.384 20.320 1.00 15.47 138 LEU B N 1
ATOM 2943 C CA . LEU B 1 141 ? -25.605 2.299 19.906 1.00 16.95 138 LEU B CA 1
ATOM 2944 C C . LEU B 1 141 ? -25.351 1.039 19.061 1.00 19.99 138 LEU B C 1
ATOM 2945 O O . LEU B 1 141 ? -24.667 1.169 18.006 1.00 19.90 138 LEU B O 1
ATOM 2950 N N . ARG B 1 142 ? -25.918 -0.099 19.452 1.00 19.08 139 ARG B N 1
ATOM 2951 C CA . ARG B 1 142 ? -25.719 -1.391 18.762 1.00 19.39 139 ARG B CA 1
ATOM 2952 C C . ARG B 1 142 ? -26.441 -1.381 17.422 1.00 22.00 139 ARG B C 1
ATOM 2953 O O . ARG B 1 142 ? -25.798 -1.771 16.400 1.00 25.86 139 ARG B O 1
ATOM 2961 N N . ASN B 1 143 ? -27.713 -1.025 17.396 1.00 17.79 140 ASN B N 1
ATOM 2962 C CA . ASN B 1 143 ? -28.535 -1.312 16.195 1.00 20.02 140 ASN B CA 1
ATOM 2963 C C . ASN B 1 143 ? -28.610 -0.119 15.248 1.00 20.85 140 ASN B C 1
ATOM 2964 O O . ASN B 1 143 ? -28.763 -0.349 14.007 1.00 20.95 140 ASN B O 1
ATOM 2969 N N . GLU B 1 144 ? -28.499 1.122 15.731 1.00 17.00 141 GLU B N 1
ATOM 2970 C CA . GLU B 1 144 ? -28.586 2.285 14.825 1.00 16.62 141 GLU B CA 1
ATOM 2971 C C . GLU B 1 144 ? -27.187 2.772 14.419 1.00 18.80 141 GLU B C 1
ATOM 2972 O O . GLU B 1 144 ? -27.069 3.328 13.285 1.00 21.35 141 GLU B O 1
ATOM 2978 N N . LEU B 1 145 ? -26.201 2.686 15.319 1.00 18.76 142 LEU B N 1
ATOM 2979 C CA . LEU B 1 145 ? -24.861 3.289 15.087 1.00 19.25 142 LEU B CA 1
ATOM 2980 C C . LEU B 1 145 ? -23.802 2.225 14.839 1.00 22.49 142 LEU B C 1
ATOM 2981 O O . LEU B 1 145 ? -22.668 2.668 14.611 1.00 21.91 142 LEU B O 1
ATOM 2986 N N . ASN B 1 146 ? -24.154 0.925 14.884 1.00 20.84 143 ASN B N 1
ATOM 2987 C CA . ASN B 1 146 ? -23.263 -0.192 14.447 1.00 22.68 143 ASN B CA 1
ATOM 2988 C C . ASN B 1 146 ? -22.048 -0.275 15.366 1.00 23.03 143 ASN B C 1
ATOM 2989 O O . ASN B 1 146 ? -21.002 -0.755 14.927 1.00 23.58 143 ASN B O 1
ATOM 2994 N N . ILE B 1 147 ? -22.228 0.093 16.635 1.00 20.51 144 ILE B N 1
ATOM 2995 C CA . ILE B 1 147 ? -21.151 -0.051 17.647 1.00 20.19 144 ILE B CA 1
ATOM 2996 C C . ILE B 1 147 ? -21.112 -1.473 18.146 1.00 21.28 144 ILE B C 1
ATOM 2997 O O . ILE B 1 147 ? -22.152 -2.014 18.598 1.00 20.28 144 ILE B O 1
ATOM 3002 N N . SER B 1 148 ? -19.934 -2.115 18.111 1.00 20.83 145 SER B N 1
ATOM 3003 C CA . SER B 1 148 ? -19.810 -3.496 18.604 1.00 21.31 145 SER B CA 1
ATOM 3004 C C . SER B 1 148 ? -20.294 -3.593 20.050 1.00 23.35 145 SER B C 1
ATOM 3005 O O . SER B 1 148 ? -19.847 -2.807 20.897 1.00 20.88 145 SER B O 1
ATOM 3008 N N . GLU B 1 149 ? -21.067 -4.639 20.328 1.00 25.70 146 GLU B N 1
ATOM 3009 C CA . GLU B 1 149 ? -21.530 -4.965 21.699 1.00 28.51 146 GLU B CA 1
ATOM 3010 C C . GLU B 1 149 ? -20.342 -5.062 22.664 1.00 25.86 146 GLU B C 1
ATOM 3011 O O . GLU B 1 149 ? -20.470 -4.633 23.828 1.00 23.11 146 GLU B O 1
ATOM 3017 N N . SER B 1 150 ? -19.212 -5.602 22.239 1.00 23.42 147 SER B N 1
ATOM 3018 C CA . SER B 1 150 ? -18.015 -5.844 23.083 1.00 26.40 147 SER B CA 1
ATOM 3019 C C . SER B 1 150 ? -17.381 -4.524 23.553 1.00 23.56 147 SER B C 1
ATOM 3020 O O . SER B 1 150 ? -16.593 -4.552 24.507 1.00 23.37 147 SER B O 1
ATOM 3023 N N . ARG B 1 151 ? -17.726 -3.370 22.969 1.00 20.62 148 ARG B N 1
ATOM 3024 C CA . ARG B 1 151 ? -17.181 -2.070 23.380 1.00 19.30 148 ARG B CA 1
ATOM 3025 C C . ARG B 1 151 ? -18.019 -1.476 24.515 1.00 19.05 148 ARG B C 1
ATOM 3026 O O . ARG B 1 151 ? -17.583 -0.497 25.095 1.00 19.48 148 ARG B O 1
ATOM 3034 N N . LEU B 1 152 ? -19.240 -1.969 24.729 1.00 20.73 149 LEU B N 1
ATOM 3035 C CA . LEU B 1 152 ? -20.219 -1.246 25.582 1.00 19.58 149 LEU B CA 1
ATOM 3036 C C . LEU B 1 152 ? -20.028 -1.612 27.055 1.00 20.10 149 LEU B C 1
ATOM 3037 O O . LEU B 1 152 ? -19.913 -2.831 27.414 1.00 24.00 149 LEU B O 1
ATOM 3042 N N . VAL B 1 153 ? -19.974 -0.592 27.900 1.00 16.80 150 VAL B N 1
ATOM 3043 C CA . VAL B 1 153 ? -19.686 -0.795 29.340 1.00 17.24 150 VAL B CA 1
ATOM 3044 C C . VAL B 1 153 ? -20.829 -0.167 30.141 1.00 14.41 150 VAL B C 1
ATOM 3045 O O . VAL B 1 153 ? -20.957 1.045 30.152 1.00 15.32 150 VAL B O 1
ATOM 3049 N N . PRO B 1 154 ? -21.698 -0.961 30.771 1.00 14.86 151 PRO B N 1
ATOM 3050 C CA . PRO B 1 154 ? -22.809 -0.429 31.557 1.00 13.96 151 PRO B CA 1
ATOM 3051 C C . PRO B 1 154 ? -22.312 0.191 32.855 1.00 14.01 151 PRO B C 1
ATOM 3052 O O . PRO B 1 154 ? -21.499 -0.396 33.519 1.00 15.38 151 PRO B O 1
ATOM 3056 N N . LEU B 1 155 ? -22.776 1.386 33.142 1.00 12.85 152 LEU B N 1
ATOM 3057 C CA . LEU B 1 155 ? -22.375 2.170 34.316 1.00 12.78 152 LEU B CA 1
ATOM 3058 C C . LEU B 1 155 ? -23.625 2.676 35.002 1.00 13.16 152 LEU B C 1
ATOM 3059 O O . LEU B 1 155 ? -24.576 3.124 34.328 1.00 13.10 152 LEU B O 1
ATOM 3064 N N . GLY B 1 156 ? -23.688 2.571 36.333 1.00 13.27 153 GLY B N 1
ATOM 3065 C CA . GLY B 1 156 ? -24.989 2.688 37.011 1.00 13.84 153 GLY B CA 1
ATOM 3066 C C . GLY B 1 156 ? -25.197 3.988 37.751 1.00 14.48 153 GLY B C 1
ATOM 3067 O O . GLY B 1 156 ? -26.347 4.193 38.190 1.00 16.35 153 GLY B O 1
ATOM 3068 N N . THR B 1 157 ? -24.118 4.736 38.057 1.00 13.14 154 THR B N 1
ATOM 3069 C CA . THR B 1 157 ? -24.105 5.926 38.970 1.00 13.10 154 THR B CA 1
ATOM 3070 C C . THR B 1 157 ? -23.147 6.982 38.449 1.00 14.24 154 THR B C 1
ATOM 3071 O O . THR B 1 157 ? -22.198 6.659 37.718 1.00 14.92 154 THR B O 1
ATOM 3075 N N . PRO B 1 158 ? -23.334 8.266 38.827 1.00 13.83 155 PRO B N 1
ATOM 3076 C CA . PRO B 1 158 ? -22.396 9.317 38.426 1.00 15.20 155 PRO B CA 1
ATOM 3077 C C . PRO B 1 158 ? -21.004 9.048 39.022 1.00 14.75 155 PRO B C 1
ATOM 3078 O O . PRO B 1 158 ? -19.991 9.327 38.354 1.00 15.23 155 PRO B O 1
ATOM 3082 N N . GLU B 1 159 ? -20.924 8.395 40.192 1.00 15.14 156 GLU B N 1
ATOM 3083 C CA . GLU B 1 159 ? -19.595 8.038 40.769 1.00 16.29 156 GLU B CA 1
ATOM 3084 C C . GLU B 1 159 ? -18.874 7.072 39.848 1.00 14.98 156 GLU B C 1
ATOM 3085 O O . GLU B 1 159 ? -17.654 7.242 39.638 1.00 16.30 156 GLU B O 1
ATOM 3091 N N . ALA B 1 160 ? -19.591 6.080 39.294 1.00 14.65 157 ALA B N 1
ATOM 3092 C CA . ALA B 1 160 ? -19.015 5.094 38.359 1.00 13.71 157 ALA B CA 1
ATOM 3093 C C . ALA B 1 160 ? -18.694 5.773 37.027 1.00 13.76 157 ALA B C 1
ATOM 3094 O O . ALA B 1 160 ? -17.708 5.395 36.385 1.00 15.69 157 ALA B O 1
ATOM 3096 N N . TYR B 1 161 ? -19.515 6.714 36.601 1.00 13.68 158 TYR B N 1
ATOM 3097 C CA . TYR B 1 161 ? -19.206 7.496 35.367 1.00 13.79 158 TYR B CA 1
ATOM 3098 C C . TYR B 1 161 ? -17.815 8.141 35.523 1.00 14.98 158 TYR B C 1
ATOM 3099 O O . TYR B 1 161 ? -16.977 7.989 34.630 1.00 16.38 158 TYR B O 1
ATOM 3108 N N . ALA B 1 162 ? -17.625 8.864 36.629 1.00 16.35 159 ALA B N 1
ATOM 3109 C CA . ALA B 1 162 ? -16.359 9.630 36.838 1.00 17.94 159 ALA B CA 1
ATOM 3110 C C . ALA B 1 162 ? -15.192 8.649 36.910 1.00 18.22 159 ALA B C 1
ATOM 3111 O O . ALA B 1 162 ? -14.117 8.928 36.328 1.00 19.75 159 ALA B O 1
ATOM 3113 N N . LYS B 1 163 ? -15.334 7.555 37.630 1.00 18.02 160 LYS B N 1
ATOM 3114 C CA . LYS B 1 163 ? -14.243 6.568 37.735 1.00 18.63 160 LYS B CA 1
ATOM 3115 C C . LYS B 1 163 ? -13.889 6.017 36.356 1.00 19.31 160 LYS B C 1
ATOM 3116 O O . LYS B 1 163 ? -12.709 5.869 36.014 1.00 18.76 160 LYS B O 1
ATOM 3122 N N . ALA B 1 164 ? -14.892 5.641 35.557 1.00 16.85 161 ALA B N 1
ATOM 3123 C CA . ALA B 1 164 ? -14.637 5.022 34.253 1.00 18.71 161 ALA B CA 1
ATOM 3124 C C . ALA B 1 164 ? -13.896 6.023 33.362 1.00 17.08 161 ALA B C 1
ATOM 3125 O O . ALA B 1 164 ? -13.013 5.577 32.614 1.00 19.24 161 ALA B O 1
ATOM 3127 N N . LEU B 1 165 ? -14.246 7.295 33.418 1.00 17.76 162 LEU B N 1
ATOM 3128 C CA . LEU B 1 165 ? -13.668 8.337 32.553 1.00 18.84 162 LEU B CA 1
ATOM 3129 C C . LEU B 1 165 ? -12.259 8.652 33.075 1.00 23.30 162 LEU B C 1
ATOM 3130 O O . LEU B 1 165 ? -11.372 8.906 32.249 1.00 23.88 162 LEU B O 1
ATOM 3135 N N . LYS B 1 166 ? -12.101 8.660 34.386 1.00 23.31 163 LYS B N 1
ATOM 3136 C CA . LYS B 1 166 ? -10.753 8.927 34.978 1.00 23.48 163 LYS B CA 1
ATOM 3137 C C . LYS B 1 166 ? -9.811 7.777 34.636 1.00 24.08 163 LYS B C 1
ATOM 3138 O O . LYS B 1 166 ? -8.652 8.025 34.184 1.00 27.66 163 LYS B O 1
ATOM 3144 N N . ASP B 1 167 ? -10.229 6.538 34.827 1.00 21.09 164 ASP B N 1
ATOM 3145 C CA . ASP B 1 167 ? -9.387 5.353 34.578 1.00 23.07 164 ASP B CA 1
ATOM 3146 C C . ASP B 1 167 ? -9.089 5.240 33.082 1.00 26.89 164 ASP B C 1
ATOM 3147 O O . ASP B 1 167 ? -7.946 4.932 32.692 1.00 26.54 164 ASP B O 1
ATOM 3152 N N . GLY B 1 168 ? -10.077 5.523 32.254 1.00 25.60 165 GLY B N 1
ATOM 3153 C CA . GLY B 1 168 ? -9.842 5.446 30.803 1.00 26.43 165 GLY B CA 1
ATOM 3154 C C . GLY B 1 168 ? -9.771 4.028 30.278 1.00 23.08 165 GLY B C 1
ATOM 3155 O O . GLY B 1 168 ? -9.855 3.009 30.980 1.00 26.78 165 GLY B O 1
ATOM 3156 N N . PRO B 1 169 ? -9.671 3.944 28.935 1.00 26.60 166 PRO B N 1
ATOM 3157 C CA . PRO B 1 169 ? -9.835 2.691 28.216 1.00 28.08 166 PRO B CA 1
ATOM 3158 C C . PRO B 1 169 ? -8.835 1.566 28.482 1.00 38.96 166 PRO B C 1
ATOM 3159 O O . PRO B 1 169 ? -9.208 0.454 28.244 1.00 47.47 166 PRO B O 1
ATOM 3163 N N . SER B 1 170 ? -7.644 1.872 28.990 1.00 41.32 167 SER B N 1
ATOM 3164 C CA . SER B 1 170 ? -6.599 0.863 29.315 1.00 50.15 167 SER B CA 1
ATOM 3165 C C . SER B 1 170 ? -6.816 0.268 30.717 1.00 51.59 167 SER B C 1
ATOM 3166 O O . SER B 1 170 ? -6.401 -0.892 30.922 1.00 56.88 167 SER B O 1
ATOM 3169 N N . LYS B 1 171 ? -7.422 1.019 31.647 1.00 41.56 168 LYS B N 1
ATOM 3170 C CA . LYS B 1 171 ? -7.530 0.632 33.081 1.00 39.35 168 LYS B CA 1
ATOM 3171 C C . LYS B 1 171 ? -8.967 0.235 33.410 1.00 35.66 168 LYS B C 1
ATOM 3172 O O . LYS B 1 171 ? -9.410 0.477 34.536 1.00 34.01 168 LYS B O 1
ATOM 3178 N N . GLY B 1 172 ? -9.643 -0.408 32.462 1.00 30.70 169 GLY B N 1
ATOM 3179 C CA . GLY B 1 172 ? -10.948 -1.037 32.673 1.00 30.00 169 GLY B CA 1
ATOM 3180 C C . GLY B 1 172 ? -12.056 -0.003 32.593 1.00 24.82 169 GLY B C 1
ATOM 3181 O O . GLY B 1 172 ? -13.202 -0.351 32.893 1.00 28.15 169 GLY B O 1
ATOM 3182 N N . GLY B 1 173 ? -11.725 1.200 32.151 1.00 23.38 170 GLY B N 1
ATOM 3183 C CA . GLY B 1 173 ? -12.663 2.323 31.991 1.00 21.01 170 GLY B CA 1
ATOM 3184 C C . GLY B 1 173 ? -13.065 2.543 30.564 1.00 17.91 170 GLY B C 1
ATOM 3185 O O . GLY B 1 173 ? -13.067 1.565 29.808 1.00 20.08 170 GLY B O 1
ATOM 3186 N N . VAL B 1 174 ? -13.427 3.772 30.234 1.00 16.21 171 VAL B N 1
ATOM 3187 C CA . VAL B 1 174 ? -14.032 4.080 28.904 1.00 18.25 171 VAL B CA 1
ATOM 3188 C C . VAL B 1 174 ? -13.406 5.346 28.350 1.00 19.57 171 VAL B C 1
ATOM 3189 O O . VAL B 1 174 ? -13.004 6.231 29.121 1.00 19.26 171 VAL B O 1
ATOM 3193 N N . ALA B 1 175 ? -13.467 5.501 27.029 1.00 18.72 172 ALA B N 1
ATOM 3194 C CA . ALA B 1 175 ? -13.032 6.742 26.356 1.00 20.70 172 ALA B CA 1
ATOM 3195 C C . ALA B 1 175 ? -14.050 7.862 26.526 1.00 19.18 172 ALA B C 1
ATOM 3196 O O . ALA B 1 175 ? -13.701 9.042 26.517 1.00 18.86 172 ALA B O 1
ATOM 3198 N N . ALA B 1 176 ? -15.349 7.499 26.658 1.00 18.04 173 ALA B N 1
ATOM 3199 C CA . ALA B 1 176 ? -16.465 8.443 26.707 1.00 15.88 173 ALA B CA 1
ATOM 3200 C C . ALA B 1 176 ? -17.698 7.697 27.189 1.00 13.89 173 ALA B C 1
ATOM 3201 O O . ALA B 1 176 ? -17.686 6.451 27.097 1.00 14.66 173 ALA B O 1
ATOM 3203 N N . ILE B 1 177 ? -18.668 8.478 27.605 1.00 14.65 174 ILE B N 1
ATOM 3204 C CA . ILE B 1 177 ? -20.016 7.929 27.980 1.00 14.64 174 ILE B CA 1
ATOM 3205 C C . ILE B 1 177 ? -21.071 8.555 27.087 1.00 13.80 174 ILE B C 1
ATOM 3206 O O . ILE B 1 177 ? -21.051 9.754 26.791 1.00 15.49 174 ILE B O 1
ATOM 3211 N N . VAL B 1 178 ? -21.989 7.722 26.635 1.00 13.44 175 VAL B N 1
ATOM 3212 C CA . VAL B 1 178 ? -23.173 8.149 25.875 1.00 14.59 175 VAL B CA 1
ATOM 3213 C C . VAL B 1 178 ? -24.355 8.052 26.819 1.00 13.40 175 VAL B C 1
ATOM 3214 O O . VAL B 1 178 ? -24.610 6.968 27.298 1.00 14.11 175 VAL B O 1
ATOM 3218 N N . ASP B 1 179 ? -25.017 9.155 27.097 1.00 12.75 176 ASP B N 1
ATOM 3219 C CA . ASP B 1 179 ? -26.234 9.095 27.933 1.00 12.34 176 ASP B CA 1
ATOM 3220 C C . ASP B 1 179 ? -27.113 10.303 27.626 1.00 13.23 176 ASP B C 1
ATOM 3221 O O . ASP B 1 179 ? -26.710 11.281 26.953 1.00 12.66 176 ASP B O 1
ATOM 3226 N N . GLU B 1 180 ? -28.333 10.270 28.143 1.00 13.03 177 GLU B N 1
ATOM 3227 C CA . GLU B 1 180 ? -29.284 11.362 27.905 1.00 12.82 177 GLU B CA 1
ATOM 3228 C C . GLU B 1 180 ? -28.858 12.616 28.661 1.00 13.63 177 GLU B C 1
ATOM 3229 O O . GLU B 1 180 ? -28.370 12.536 29.801 1.00 13.19 177 GLU B O 1
ATOM 3235 N N . ARG B 1 181 ? -29.098 13.757 28.038 1.00 13.14 178 ARG B N 1
ATOM 3236 C CA . ARG B 1 181 ? -28.644 15.064 28.560 1.00 15.03 178 ARG B CA 1
ATOM 3237 C C . ARG B 1 181 ? -29.065 15.303 30.010 1.00 15.10 178 ARG B C 1
ATOM 3238 O O . ARG B 1 181 ? -28.229 15.787 30.749 1.00 15.48 178 ARG B O 1
ATOM 3246 N N . PRO B 1 182 ? -30.289 14.979 30.509 1.00 14.57 179 PRO B N 1
ATOM 3247 C CA . PRO B 1 182 ? -30.631 15.316 31.906 1.00 14.37 179 PRO B CA 1
ATOM 3248 C C . PRO B 1 182 ? -29.691 14.660 32.905 1.00 14.80 179 PRO B C 1
ATOM 3249 O O . PRO B 1 182 ? -29.355 15.303 33.879 1.00 15.37 179 PRO B O 1
ATOM 3253 N N . TYR B 1 183 ? -29.344 13.389 32.741 1.00 12.53 180 TYR B N 1
ATOM 3254 C CA . TYR B 1 183 ? -28.416 12.712 33.679 1.00 13.18 180 TYR B CA 1
ATOM 3255 C C . TYR B 1 183 ? -27.032 13.351 33.554 1.00 14.63 180 TYR B C 1
ATOM 3256 O O . TYR B 1 183 ? -26.307 13.560 34.552 1.00 15.12 180 TYR B O 1
ATOM 3265 N N . VAL B 1 184 ? -26.632 13.605 32.310 1.00 13.15 181 VAL B N 1
ATOM 3266 C CA . VAL B 1 184 ? -25.269 14.155 32.037 1.00 14.08 181 VAL B CA 1
ATOM 3267 C C . VAL B 1 184 ? -25.146 15.531 32.697 1.00 14.61 181 VAL B C 1
ATOM 3268 O O . VAL B 1 184 ? -24.057 15.789 33.313 1.00 17.21 181 VAL B O 1
ATOM 3272 N N . GLU B 1 185 ? -26.194 16.365 32.673 1.00 15.40 182 GLU B N 1
ATOM 3273 C CA . GLU B 1 185 ? -26.133 17.689 33.372 1.00 17.68 182 GLU B CA 1
ATOM 3274 C C . GLU B 1 185 ? -25.949 17.501 34.893 1.00 18.25 182 GLU B C 1
ATOM 3275 O O . GLU B 1 185 ? -25.115 18.231 35.517 1.00 18.37 182 GLU B O 1
ATOM 3281 N N . LEU B 1 186 ? -26.653 16.553 35.514 1.00 16.25 183 LEU B N 1
ATOM 3282 C CA . LEU B 1 186 ? -26.437 16.296 36.964 1.00 15.44 183 LEU B CA 1
ATOM 3283 C C . LEU B 1 186 ? -25.032 15.756 37.188 1.00 16.58 183 LEU B C 1
ATOM 3284 O O . LEU B 1 186 ? -24.405 16.161 38.225 1.00 18.54 183 LEU B O 1
ATOM 3289 N N . PHE B 1 187 ? -24.562 14.844 36.355 1.00 16.29 184 PHE B N 1
ATOM 3290 C CA . PHE B 1 187 ? -23.208 14.290 36.459 1.00 15.27 184 PHE B CA 1
ATOM 3291 C C . PHE B 1 187 ? -22.212 15.459 36.434 1.00 17.84 184 PHE B C 1
ATOM 3292 O O . PHE B 1 187 ? -21.321 15.507 37.336 1.00 18.19 184 PHE B O 1
ATOM 3300 N N . LEU B 1 188 ? -22.339 16.350 35.438 1.00 16.97 185 LEU B N 1
ATOM 3301 C CA . LEU B 1 188 ? -21.297 17.407 35.267 1.00 18.08 185 LEU B CA 1
ATOM 3302 C C . LEU B 1 188 ? -21.325 18.315 36.478 1.00 20.51 185 LEU B C 1
ATOM 3303 O O . LEU B 1 188 ? -20.209 18.775 36.872 1.00 20.49 185 LEU B O 1
ATOM 3308 N N . SER B 1 189 ? -22.500 18.607 37.003 1.00 18.38 186 SER B N 1
ATOM 3309 C CA . SER B 1 189 ? -22.633 19.491 38.204 1.00 21.87 186 SER B CA 1
ATOM 3310 C C . SER B 1 189 ? -21.800 18.919 39.343 1.00 23.32 186 SER B C 1
ATOM 3311 O O . SER B 1 189 ? -21.204 19.757 40.089 1.00 31.56 186 SER B O 1
ATOM 3314 N N . SER B 1 190 ? -21.762 17.595 39.457 1.00 26.82 187 SER B N 1
ATOM 3315 C CA . SER B 1 190 ? -21.055 16.867 40.549 1.00 29.43 187 SER B CA 1
ATOM 3316 C C . SER B 1 190 ? -19.555 16.741 40.225 1.00 28.71 187 SER B C 1
ATOM 3317 O O . SER B 1 190 ? -18.801 16.430 41.163 1.00 29.95 187 SER B O 1
ATOM 3320 N N . ASN B 1 191 ? -19.130 16.943 38.966 1.00 24.72 188 ASN B N 1
ATOM 3321 C CA . ASN B 1 191 ? -17.842 16.449 38.450 1.00 25.37 188 ASN B CA 1
ATOM 3322 C C . ASN B 1 191 ? -17.457 17.322 37.264 1.00 23.47 188 ASN B C 1
ATOM 3323 O O . ASN B 1 191 ? -17.477 16.842 36.087 1.00 25.67 188 ASN B O 1
ATOM 3328 N N . CYS B 1 192 ? -16.995 18.558 37.519 1.00 22.80 189 CYS B N 1
ATOM 3329 C CA . CYS B 1 192 ? -16.775 19.565 36.451 1.00 22.78 189 CYS B CA 1
ATOM 3330 C C . CYS B 1 192 ? -15.532 19.305 35.570 1.00 21.33 189 CYS B C 1
ATOM 3331 O O . CYS B 1 192 ? -15.323 20.046 34.595 1.00 23.77 189 CYS B O 1
ATOM 3334 N N . ALA B 1 193 ? -14.763 18.251 35.815 1.00 23.33 190 ALA B N 1
ATOM 3335 C CA . ALA B 1 193 ? -13.533 17.912 35.066 1.00 24.86 190 ALA B CA 1
ATOM 3336 C C . ALA B 1 193 ? -13.911 17.277 33.725 1.00 26.00 190 ALA B C 1
ATOM 3337 O O . ALA B 1 193 ? -13.033 17.094 32.855 1.00 26.06 190 ALA B O 1
ATOM 3339 N N . TYR B 1 194 ? -15.197 16.994 33.518 1.00 20.92 191 TYR B N 1
ATOM 3340 C CA . TYR B 1 194 ? -15.677 16.348 32.272 1.00 20.15 191 TYR B CA 1
ATOM 3341 C C . TYR B 1 194 ? -16.515 17.326 31.488 1.00 19.13 191 TYR B C 1
ATOM 3342 O O . TYR B 1 194 ? -16.908 18.384 32.005 1.00 20.94 191 TYR B O 1
ATOM 3351 N N . ARG B 1 195 ? -16.827 17.011 30.221 1.00 18.92 192 ARG B N 1
ATOM 3352 C CA . ARG B 1 195 ? -17.642 17.939 29.433 1.00 20.01 192 ARG B CA 1
ATOM 3353 C C . ARG B 1 195 ? -18.423 17.157 28.385 1.00 16.81 192 ARG B C 1
ATOM 3354 O O . ARG B 1 195 ? -17.991 16.059 27.971 1.00 19.49 192 ARG B O 1
ATOM 3362 N N . ILE B 1 196 ? -19.497 17.760 27.945 1.00 18.32 193 ILE B N 1
ATOM 3363 C CA . ILE B 1 196 ? -20.130 17.274 26.688 1.00 18.53 193 ILE B CA 1
ATOM 3364 C C . ILE B 1 196 ? -19.279 17.681 25.493 1.00 20.08 193 ILE B C 1
ATOM 3365 O O . ILE B 1 196 ? -18.870 18.860 25.414 1.00 21.74 193 ILE B O 1
ATOM 3370 N N . VAL B 1 197 ? -19.087 16.752 24.574 1.00 20.41 194 VAL B N 1
ATOM 3371 C CA . VAL B 1 197 ? -18.431 17.054 23.261 1.00 20.79 194 VAL B CA 1
ATOM 3372 C C . VAL B 1 197 ? -19.430 16.815 22.134 1.00 21.64 194 VAL B C 1
ATOM 3373 O O . VAL B 1 197 ? -20.103 15.771 22.112 1.00 20.20 194 VAL B O 1
ATOM 3377 N N . GLY B 1 198 ? -19.555 17.793 21.233 1.00 22.25 195 GLY B N 1
ATOM 3378 C CA . GLY B 1 198 ? -20.539 17.712 20.153 1.00 23.73 195 GLY B CA 1
ATOM 3379 C C . GLY B 1 198 ? -21.920 18.109 20.651 1.00 24.39 195 GLY B C 1
ATOM 3380 O O . GLY B 1 198 ? -22.072 18.717 21.707 1.00 29.27 195 GLY B O 1
ATOM 3381 N N . GLN B 1 199 ? -22.913 17.874 19.834 1.00 27.73 196 GLN B N 1
ATOM 3382 C CA . GLN B 1 199 ? -24.289 18.318 20.100 1.00 28.28 196 GLN B CA 1
ATOM 3383 C C . GLN B 1 199 ? -25.088 17.056 20.436 1.00 22.74 196 GLN B C 1
ATOM 3384 O O . GLN B 1 199 ? -24.531 15.942 20.233 1.00 22.59 196 GLN B O 1
ATOM 3390 N N . GLU B 1 200 ? -26.332 17.204 20.857 1.00 23.44 197 GLU B N 1
ATOM 3391 C CA . GLU B 1 200 ? -27.229 16.039 21.038 1.00 21.63 197 GLU B CA 1
ATOM 3392 C C . GLU B 1 200 ? -27.388 15.369 19.683 1.00 19.80 197 GLU B C 1
ATOM 3393 O O . GLU B 1 200 ? -27.565 16.102 18.687 1.00 24.59 197 GLU B O 1
ATOM 3399 N N . PHE B 1 201 ? -27.359 14.064 19.629 1.00 18.72 198 PHE B N 1
ATOM 3400 C CA . PHE B 1 201 ? -27.464 13.321 18.345 1.00 18.53 198 PHE B CA 1
ATOM 3401 C C . PHE B 1 201 ? -28.749 12.499 18.311 1.00 17.88 198 PHE B C 1
ATOM 3402 O O . PHE B 1 201 ? -29.032 11.854 17.293 1.00 20.13 198 PHE B O 1
ATOM 3410 N N . THR B 1 202 ? -29.535 12.529 19.390 1.00 15.89 199 THR B N 1
ATOM 3411 C CA . THR B 1 202 ? -30.962 12.151 19.368 1.00 16.48 199 THR B CA 1
ATOM 3412 C C . THR B 1 202 ? -31.740 13.136 20.203 1.00 16.15 199 THR B C 1
ATOM 3413 O O . THR B 1 202 ? -31.069 13.985 20.825 1.00 16.79 199 THR B O 1
ATOM 3417 N N . LYS B 1 203 ? -33.085 13.086 20.137 1.00 17.92 200 LYS B N 1
ATOM 3418 C CA . LYS B 1 203 ? -33.888 14.199 20.720 1.00 17.94 200 LYS B CA 1
ATOM 3419 C C . LYS B 1 203 ? -35.192 13.727 21.359 1.00 17.29 200 LYS B C 1
ATOM 3420 O O . LYS B 1 203 ? -36.088 14.538 21.520 1.00 15.71 200 LYS B O 1
ATOM 3426 N N . SER B 1 204 ? -35.351 12.444 21.687 1.00 15.37 201 SER B N 1
ATOM 3427 C CA . SER B 1 204 ? -36.614 11.976 22.294 1.00 14.27 201 SER B CA 1
ATOM 3428 C C . SER B 1 204 ? -36.759 12.534 23.698 1.00 13.44 201 SER B C 1
ATOM 3429 O O . SER B 1 204 ? -35.803 12.502 24.509 1.00 14.73 201 SER B O 1
ATOM 3432 N N . GLY B 1 205 ? -37.962 12.995 23.977 1.00 13.62 202 GLY B N 1
ATOM 3433 C CA . GLY B 1 205 ? -38.287 13.492 25.320 1.00 13.59 202 GLY B CA 1
ATOM 3434 C C . GLY B 1 205 ? -38.721 12.369 26.270 1.00 13.36 202 GLY B C 1
ATOM 3435 O O . GLY B 1 205 ? -38.691 11.167 25.911 1.00 13.06 202 GLY B O 1
ATOM 3436 N N . TRP B 1 206 ? -39.131 12.768 27.452 1.00 12.59 203 TRP B N 1
ATOM 3437 C CA . TRP B 1 206 ? -39.686 11.837 28.440 1.00 12.70 203 TRP B CA 1
ATOM 3438 C C . TRP B 1 206 ? -41.187 12.023 28.494 1.00 11.83 203 TRP B C 1
ATOM 3439 O O . TRP B 1 206 ? -41.661 13.173 28.509 1.00 12.43 203 TRP B O 1
ATOM 3450 N N . GLY B 1 207 ? -41.901 10.884 28.631 1.00 11.31 204 GLY B N 1
ATOM 3451 C CA . GLY B 1 207 ? -43.352 10.892 28.680 1.00 11.49 204 GLY B CA 1
ATOM 3452 C C . GLY B 1 207 ? -43.871 9.897 29.692 1.00 11.70 204 GLY B C 1
ATOM 3453 O O . GLY B 1 207 ? -43.136 8.980 30.078 1.00 12.88 204 GLY B O 1
ATOM 3454 N N . PHE B 1 208 ? -45.141 10.006 30.050 1.00 11.47 205 PHE B N 1
ATOM 3455 C CA . PHE B 1 208 ? -45.846 8.986 30.844 1.00 11.50 205 PHE B CA 1
ATOM 3456 C C . PHE B 1 208 ? -46.502 8.012 29.863 1.00 12.21 205 PHE B C 1
ATOM 3457 O O . PHE B 1 208 ? -47.066 8.428 28.814 1.00 12.33 205 PHE B O 1
ATOM 3465 N N . ALA B 1 209 ? -46.434 6.723 30.175 1.00 12.07 206 ALA B N 1
ATOM 3466 C CA . ALA B 1 209 ? -46.860 5.657 29.239 1.00 12.93 206 ALA B CA 1
ATOM 3467 C C . ALA B 1 209 ? -48.120 4.969 29.724 1.00 12.98 206 ALA B C 1
ATOM 3468 O O . ALA B 1 209 ? -48.227 4.657 30.908 1.00 13.70 206 ALA B O 1
ATOM 3470 N N . PHE B 1 210 ? -49.002 4.692 28.765 1.00 13.03 207 PHE B N 1
ATOM 3471 C CA . PHE B 1 210 ? -50.327 4.077 28.990 1.00 13.23 207 PHE B CA 1
ATOM 3472 C C . PHE B 1 210 ? -50.591 3.088 27.873 1.00 14.23 207 PHE B C 1
ATOM 3473 O O . PHE B 1 210 ? -49.900 3.083 26.849 1.00 13.99 207 PHE B O 1
ATOM 3481 N N . PRO B 1 211 ? -51.640 2.241 27.991 1.00 13.40 208 PRO B N 1
ATOM 3482 C CA . PRO B 1 211 ? -51.988 1.351 26.896 1.00 14.81 208 PRO B CA 1
ATOM 3483 C C . PRO B 1 211 ? -52.341 2.111 25.610 1.00 15.50 208 PRO B C 1
ATOM 3484 O O . PRO B 1 211 ? -52.790 3.266 25.664 1.00 15.74 208 PRO B O 1
ATOM 3488 N N . ARG B 1 212 ? -52.065 1.473 24.465 1.00 16.32 209 ARG B N 1
ATOM 3489 C CA . ARG B 1 212 ? -52.549 1.970 23.158 1.00 17.73 209 ARG B CA 1
ATOM 3490 C C . ARG B 1 212 ? -54.022 2.411 23.262 1.00 17.50 209 ARG B C 1
ATOM 3491 O O . ARG B 1 212 ? -54.862 1.698 23.838 1.00 18.68 209 ARG B O 1
ATOM 3499 N N . ASP B 1 213 ? -54.284 3.608 22.746 1.00 18.21 210 ASP B N 1
ATOM 3500 C CA . ASP B 1 213 ? -55.597 4.288 22.619 1.00 20.88 210 ASP B CA 1
ATOM 3501 C C . ASP B 1 213 ? -56.085 4.816 23.976 1.00 18.98 210 ASP B C 1
ATOM 3502 O O . ASP B 1 213 ? -57.268 5.243 24.106 1.00 19.80 210 ASP B O 1
ATOM 3507 N N . SER B 1 214 ? -55.198 4.861 24.987 1.00 17.47 211 SER B N 1
ATOM 3508 C CA . SER B 1 214 ? -55.587 5.407 26.302 1.00 16.52 211 SER B CA 1
ATOM 3509 C C . SER B 1 214 ? -55.956 6.873 26.187 1.00 16.11 211 SER B C 1
ATOM 3510 O O . SER B 1 214 ? -55.140 7.673 25.770 1.00 17.54 211 SER B O 1
ATOM 3513 N N . PRO B 1 215 ? -57.140 7.298 26.683 1.00 16.67 212 PRO B N 1
ATOM 3514 C CA . PRO B 1 215 ? -57.487 8.720 26.711 1.00 18.04 212 PRO B CA 1
ATOM 3515 C C . PRO B 1 215 ? -56.666 9.508 27.733 1.00 18.36 212 PRO B C 1
ATOM 3516 O O . PRO B 1 215 ? -56.544 10.701 27.651 1.00 19.36 212 PRO B O 1
ATOM 3520 N N . LEU B 1 216 ? -56.083 8.838 28.722 1.00 17.63 213 LEU B N 1
ATOM 3521 C CA . LEU B 1 216 ? -55.163 9.499 29.662 1.00 20.68 213 LEU B CA 1
ATOM 3522 C C . LEU B 1 216 ? -53.947 10.070 28.961 1.00 18.39 213 LEU B C 1
ATOM 3523 O O . LEU B 1 216 ? -53.454 11.152 29.376 1.00 18.50 213 LEU B O 1
ATOM 3528 N N . ALA B 1 217 ? -53.383 9.373 28.000 1.00 16.75 214 ALA B N 1
ATOM 3529 C CA . ALA B 1 217 ? -52.186 9.879 27.289 1.00 17.94 214 ALA B CA 1
ATOM 3530 C C . ALA B 1 217 ? -52.568 11.212 26.620 1.00 18.88 214 ALA B C 1
ATOM 3531 O O . ALA B 1 217 ? -51.692 12.060 26.440 1.00 20.86 214 ALA B O 1
ATOM 3533 N N . ILE B 1 218 ? -53.825 11.346 26.142 1.00 16.20 215 ILE B N 1
ATOM 3534 C CA . ILE B 1 218 ? -54.276 12.594 25.470 1.00 16.90 215 ILE B CA 1
ATOM 3535 C C . ILE B 1 218 ? -54.496 13.681 26.520 1.00 14.16 215 ILE B C 1
ATOM 3536 O O . ILE B 1 218 ? -53.919 14.782 26.427 1.00 15.60 215 ILE B O 1
ATOM 3541 N N . ASP B 1 219 ? -55.327 13.385 27.533 1.00 14.64 216 ASP B N 1
ATOM 3542 C CA . ASP B 1 219 ? -55.731 14.418 28.506 1.00 15.53 216 ASP B CA 1
ATOM 3543 C C . ASP B 1 219 ? -54.499 14.958 29.239 1.00 13.54 216 ASP B C 1
ATOM 3544 O O . ASP B 1 219 ? -54.410 16.151 29.524 1.00 14.59 216 ASP B O 1
ATOM 3549 N N . LEU B 1 220 ? -53.572 14.080 29.646 1.00 12.80 217 LEU B N 1
ATOM 3550 C CA . LEU B 1 220 ? -52.419 14.568 30.395 1.00 12.78 217 LEU B CA 1
ATOM 3551 C C . LEU B 1 220 ? -51.499 15.444 29.522 1.00 12.33 217 LEU B C 1
ATOM 3552 O O . LEU B 1 220 ? -50.814 16.277 30.078 1.00 13.17 217 LEU B O 1
ATOM 3557 N N . SER B 1 221 ? -51.539 15.344 28.200 1.00 12.38 218 SER B N 1
ATOM 3558 C CA . SER B 1 221 ? -50.757 16.252 27.317 1.00 13.52 218 SER B CA 1
ATOM 3559 C C . SER B 1 221 ? -51.352 17.677 27.371 1.00 13.11 218 SER B C 1
ATOM 3560 O O . SER B 1 221 ? -50.588 18.681 27.321 1.00 12.83 218 SER B O 1
ATOM 3563 N N . THR B 1 222 ? -52.654 17.792 27.521 1.00 12.28 219 THR B N 1
ATOM 3564 C CA . THR B 1 222 ? -53.279 19.126 27.753 1.00 12.95 219 THR B CA 1
ATOM 3565 C C . THR B 1 222 ? -52.872 19.638 29.124 1.00 12.26 219 THR B C 1
ATOM 3566 O O . THR B 1 222 ? -52.548 20.853 29.258 1.00 12.06 219 THR B O 1
ATOM 3570 N N . ALA B 1 223 ? -52.852 18.776 30.138 1.00 13.45 220 ALA B N 1
ATOM 3571 C CA . ALA B 1 223 ? -52.371 19.191 31.469 1.00 14.29 220 ALA B CA 1
ATOM 3572 C C . ALA B 1 223 ? -50.934 19.690 31.387 1.00 13.53 220 ALA B C 1
ATOM 3573 O O . ALA B 1 223 ? -50.566 20.690 32.057 1.00 13.98 220 ALA B O 1
ATOM 3575 N N . ILE B 1 224 ? -50.081 19.022 30.606 1.00 12.78 221 ILE B N 1
ATOM 3576 C CA . ILE B 1 224 ? -48.668 19.419 30.448 1.00 13.65 221 ILE B CA 1
ATOM 3577 C C . ILE B 1 224 ? -48.605 20.844 29.842 1.00 13.44 221 ILE B C 1
ATOM 3578 O O . ILE B 1 224 ? -47.755 21.635 30.268 1.00 15.08 221 ILE B O 1
ATOM 3583 N N . LEU B 1 225 ? -49.417 21.130 28.835 1.00 13.22 222 LEU B N 1
ATOM 3584 C CA . LEU B 1 225 ? -49.493 22.511 28.283 1.00 12.99 222 LEU B CA 1
ATOM 3585 C C . LEU B 1 225 ? -49.769 23.497 29.412 1.00 14.06 222 LEU B C 1
ATOM 3586 O O . LEU B 1 225 ? -49.091 24.561 29.483 1.00 14.52 222 LEU B O 1
ATOM 3591 N N . GLU B 1 226 ? -50.717 23.192 30.262 1.00 14.37 223 GLU B N 1
ATOM 3592 C CA . GLU B 1 226 ? -51.117 24.130 31.361 1.00 16.31 223 GLU B CA 1
ATOM 3593 C C . GLU B 1 226 ? -49.947 24.293 32.329 1.00 15.65 223 GLU B C 1
ATOM 3594 O O . GLU B 1 226 ? -49.671 25.426 32.751 1.00 16.21 223 GLU B O 1
ATOM 3600 N N . LEU B 1 227 ? -49.267 23.220 32.737 1.00 15.03 224 LEU B N 1
ATOM 3601 C CA . LEU B 1 227 ? -48.095 23.342 33.625 1.00 14.77 224 LEU B CA 1
ATOM 3602 C C . LEU B 1 227 ? -47.009 24.172 32.962 1.00 14.65 224 LEU B C 1
ATOM 3603 O O . LEU B 1 227 ? -46.281 24.874 33.630 1.00 16.03 224 LEU B O 1
ATOM 3608 N N . ALA B 1 228 ? -46.794 24.034 31.656 1.00 14.01 225 ALA B N 1
ATOM 3609 C CA . ALA B 1 228 ? -45.778 24.794 30.920 1.00 14.41 225 ALA B CA 1
ATOM 3610 C C . ALA B 1 228 ? -46.155 26.288 30.992 1.00 16.72 225 ALA B C 1
ATOM 3611 O O . ALA B 1 228 ? -45.317 27.096 31.317 1.00 17.69 225 ALA B O 1
ATOM 3613 N N . GLU B 1 229 ? -47.378 26.602 30.635 1.00 17.05 226 GLU B N 1
ATOM 3614 C CA . GLU B 1 229 ? -47.825 28.023 30.576 1.00 18.33 226 GLU B CA 1
ATOM 3615 C C . GLU B 1 229 ? -47.838 28.671 31.963 1.00 19.86 226 GLU B C 1
ATOM 3616 O O . GLU B 1 229 ? -47.528 29.900 32.042 1.00 20.93 226 GLU B O 1
ATOM 3622 N N . ASN B 1 230 ? -48.256 27.956 32.993 1.00 19.39 227 ASN B N 1
ATOM 3623 C CA . ASN B 1 230 ? -48.448 28.538 34.345 1.00 20.94 227 ASN B CA 1
ATOM 3624 C C . ASN B 1 230 ? -47.138 28.601 35.121 1.00 21.26 227 ASN B C 1
ATOM 3625 O O . ASN B 1 230 ? -47.204 29.165 36.225 1.00 22.79 227 ASN B O 1
ATOM 3630 N N . GLY B 1 231 ? -46.008 28.133 34.565 1.00 20.11 228 GLY B N 1
ATOM 3631 C CA . GLY B 1 231 ? -44.679 28.134 35.188 1.00 21.05 228 GLY B CA 1
ATOM 3632 C C . GLY B 1 231 ? -44.394 26.987 36.141 1.00 19.56 228 GLY B C 1
ATOM 3633 O O . GLY B 1 231 ? -43.222 26.928 36.672 1.00 20.64 228 GLY B O 1
ATOM 3634 N N . ASP B 1 232 ? -45.367 26.106 36.358 1.00 20.70 229 ASP B N 1
ATOM 3635 C CA . ASP B 1 232 ? -45.217 24.986 37.317 1.00 21.01 229 ASP B CA 1
ATOM 3636 C C . ASP B 1 232 ? -44.173 24.002 36.779 1.00 19.58 229 ASP B C 1
ATOM 3637 O O . ASP B 1 232 ? -43.395 23.436 37.555 1.00 17.48 229 ASP B O 1
ATOM 3642 N N . LEU B 1 233 ? -44.087 23.785 35.469 1.00 20.01 230 LEU B N 1
ATOM 3643 C CA . LEU B 1 233 ? -43.087 22.848 34.938 1.00 19.82 230 LEU B CA 1
ATOM 3644 C C . LEU B 1 233 ? -41.686 23.353 35.249 1.00 21.37 230 LEU B C 1
ATOM 3645 O O . LEU B 1 233 ? -40.829 22.565 35.655 1.00 19.67 230 LEU B O 1
ATOM 3650 N N . GLN B 1 234 ? -41.426 24.645 35.004 1.00 18.43 231 GLN B N 1
ATOM 3651 C CA . GLN B 1 234 ? -40.112 25.215 35.324 1.00 20.50 231 GLN B CA 1
ATOM 3652 C C . GLN B 1 234 ? -39.891 25.211 36.847 1.00 19.62 231 GLN B C 1
ATOM 3653 O O . GLN B 1 234 ? -38.765 24.931 37.300 1.00 19.06 231 GLN B O 1
ATOM 3659 N N . ARG B 1 235 ? -40.914 25.487 37.634 1.00 17.12 232 ARG B N 1
ATOM 3660 C CA . ARG B 1 235 ? -40.799 25.504 39.122 1.00 18.93 232 ARG B CA 1
ATOM 3661 C C . ARG B 1 235 ? -40.385 24.115 39.625 1.00 18.16 232 ARG B C 1
ATOM 3662 O O . ARG B 1 235 ? -39.525 24.002 40.515 1.00 18.05 232 ARG B O 1
ATOM 3670 N N . ILE B 1 236 ? -41.062 23.096 39.112 1.00 17.03 233 ILE B N 1
ATOM 3671 C CA . ILE B 1 236 ? -40.762 21.688 39.523 1.00 15.66 233 ILE B CA 1
ATOM 3672 C C . ILE B 1 236 ? -39.352 21.325 39.077 1.00 16.98 233 ILE B C 1
ATOM 3673 O O . ILE B 1 236 ? -38.637 20.703 39.835 1.00 17.10 233 ILE B O 1
ATOM 3678 N N . HIS B 1 237 ? -38.938 21.711 37.876 1.00 17.61 234 HIS B N 1
ATOM 3679 C CA . HIS B 1 237 ? -37.542 21.539 37.411 1.00 20.35 234 HIS B CA 1
ATOM 3680 C C . HIS B 1 23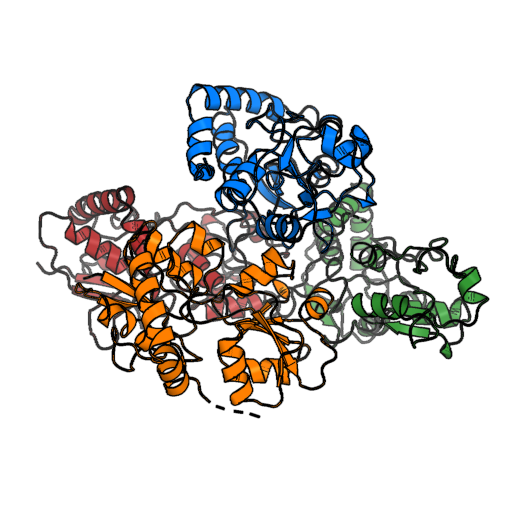7 ? -36.569 22.177 38.420 1.00 22.80 234 HIS B C 1
ATOM 3681 O O . HIS B 1 237 ? -35.605 21.529 38.842 1.00 21.32 234 HIS B O 1
ATOM 3688 N N . ASP B 1 238 ? -36.821 23.411 38.829 1.00 23.34 235 ASP B N 1
ATOM 3689 C CA . ASP B 1 238 ? -35.886 24.141 39.727 1.00 27.63 235 ASP B CA 1
ATOM 3690 C C . ASP B 1 238 ? -35.890 23.508 41.131 1.00 24.39 235 ASP B C 1
ATOM 3691 O O . ASP B 1 238 ? -34.870 23.553 41.806 1.00 27.50 235 ASP B O 1
ATOM 3696 N N . LYS B 1 239 ? -36.992 22.934 41.586 1.00 20.55 236 LYS B N 1
ATOM 3697 C CA . LYS B 1 239 ? -37.096 22.298 42.902 1.00 20.02 236 LYS B CA 1
ATOM 3698 C C . LYS B 1 239 ? -36.070 21.155 42.957 1.00 20.93 236 LYS B C 1
ATOM 3699 O O . LYS B 1 239 ? -35.500 20.925 44.046 1.00 20.70 236 LYS B O 1
ATOM 3705 N N . TRP B 1 240 ? -35.965 20.378 41.873 1.00 19.53 237 TRP B N 1
ATOM 3706 C CA . TRP B 1 240 ? -35.195 19.122 41.899 1.00 17.48 237 TRP B CA 1
ATOM 3707 C C . TRP B 1 240 ? -33.844 19.226 41.203 1.00 17.30 237 TRP B C 1
ATOM 3708 O O . TRP B 1 240 ? -32.982 18.409 41.602 1.00 18.33 237 TRP B O 1
ATOM 3719 N N . LEU B 1 241 ? -33.693 20.046 40.158 1.00 18.95 238 LEU B N 1
ATOM 3720 C CA . LEU B 1 241 ? -32.624 19.891 39.123 1.00 20.70 238 LEU B CA 1
ATOM 3721 C C . LEU B 1 241 ? -31.683 21.107 38.997 1.00 27.43 238 LEU B C 1
ATOM 3722 O O . LEU B 1 241 ? -30.824 21.046 38.141 1.00 28.85 238 LEU B O 1
ATOM 3727 N N . MET B 1 242 ? -31.748 22.120 39.854 1.00 31.01 239 MET B N 1
ATOM 3728 C CA . MET B 1 242 ? -30.895 23.343 39.684 1.00 39.81 239 MET B CA 1
ATOM 3729 C C . MET B 1 242 ? -29.381 23.047 39.762 1.00 40.27 239 MET B C 1
ATOM 3730 O O . MET B 1 242 ? -29.009 22.363 40.685 1.00 44.98 239 MET B O 1
ATOM 3735 N N . CYS B 1 246 ? -20.233 24.893 37.591 1.00 39.00 243 CYS B N 1
ATOM 3736 C CA . CYS B 1 246 ? -18.923 24.548 36.950 1.00 43.05 243 CYS B CA 1
ATOM 3737 C C . CYS B 1 246 ? -18.225 25.833 36.440 1.00 43.61 243 CYS B C 1
ATOM 3738 O O . CYS B 1 246 ? -16.952 25.869 36.443 1.00 42.74 243 CYS B O 1
ATOM 3741 N N . GLU C 1 6 ? 0.423 -29.234 30.298 1.00 34.70 3 GLU C N 1
ATOM 3742 C CA . GLU C 1 6 ? -0.288 -27.970 29.822 1.00 35.31 3 GLU C CA 1
ATOM 3743 C C . GLU C 1 6 ? 0.699 -26.909 29.288 1.00 28.56 3 GLU C C 1
ATOM 3744 O O . GLU C 1 6 ? 1.389 -26.257 30.072 1.00 29.48 3 GLU C O 1
ATOM 3750 N N . LEU C 1 7 ? 0.650 -26.622 27.985 1.00 25.25 4 LEU C N 1
ATOM 3751 C CA . LEU C 1 7 ? 1.555 -25.673 27.337 1.00 23.15 4 LEU C CA 1
ATOM 3752 C C . LEU C 1 7 ? 1.156 -24.228 27.624 1.00 21.38 4 LEU C C 1
ATOM 3753 O O . LEU C 1 7 ? -0.066 -23.915 27.552 1.00 21.05 4 LEU C O 1
ATOM 3758 N N . LYS C 1 8 ? 2.146 -23.431 27.986 1.00 18.58 5 LYS C N 1
ATOM 3759 C CA . LYS C 1 8 ? 2.037 -21.968 28.150 1.00 19.71 5 LYS C CA 1
ATOM 3760 C C . LYS C 1 8 ? 2.136 -21.317 26.763 1.00 20.96 5 LYS C C 1
ATOM 3761 O O . LYS C 1 8 ? 3.254 -21.220 26.245 1.00 21.42 5 LYS C O 1
ATOM 3767 N N . ILE C 1 9 ? 1.001 -20.888 26.204 1.00 18.76 6 ILE C N 1
ATOM 3768 C CA . ILE C 1 9 ? 1.016 -20.394 24.802 1.00 16.82 6 ILE C CA 1
ATOM 3769 C C . ILE C 1 9 ? 0.737 -18.906 24.824 1.00 16.10 6 ILE C C 1
ATOM 3770 O O . ILE C 1 9 ? -0.393 -18.493 25.188 1.00 16.51 6 ILE C O 1
ATOM 3775 N N . GLY C 1 10 ? 1.719 -18.099 24.426 1.00 15.81 7 GLY C N 1
ATOM 3776 C CA . GLY C 1 10 ? 1.567 -16.658 24.317 1.00 15.44 7 GLY C CA 1
ATOM 3777 C C . GLY C 1 10 ? 0.655 -16.360 23.142 1.00 16.35 7 GLY C C 1
ATOM 3778 O O . GLY C 1 10 ? 0.737 -17.056 22.125 1.00 15.37 7 GLY C O 1
ATOM 3779 N N . VAL C 1 11 ? -0.218 -15.386 23.357 1.00 16.23 8 VAL C N 1
ATOM 3780 C CA . VAL C 1 11 ? -1.180 -14.899 22.321 1.00 14.18 8 VAL C CA 1
ATOM 3781 C C . VAL C 1 11 ? -1.159 -13.399 22.372 1.00 14.24 8 VAL C C 1
ATOM 3782 O O . VAL C 1 11 ? -1.290 -12.786 23.452 1.00 15.70 8 VAL C O 1
ATOM 3786 N N . PRO C 1 12 ? -1.033 -12.729 21.212 1.00 13.28 9 PRO C N 1
ATOM 3787 C CA . PRO C 1 12 ? -0.969 -11.285 21.212 1.00 13.59 9 PRO C CA 1
ATOM 3788 C C . PRO C 1 12 ? -2.311 -10.684 21.624 1.00 14.53 9 PRO C C 1
ATOM 3789 O O . PRO C 1 12 ? -3.382 -11.113 21.121 1.00 14.55 9 PRO C O 1
ATOM 3793 N N . LEU C 1 13 ? -2.245 -9.700 22.524 1.00 15.28 10 LEU C N 1
ATOM 3794 C CA . LEU C 1 13 ? -3.428 -8.935 22.968 1.00 16.19 10 LEU C CA 1
ATOM 3795 C C . LEU C 1 13 ? -3.648 -7.793 21.981 1.00 17.23 10 LEU C C 1
ATOM 3796 O O . LEU C 1 13 ? -3.067 -6.702 22.130 1.00 17.67 10 LEU C O 1
ATOM 3801 N N . ARG C 1 14 ? -4.450 -8.062 20.944 1.00 17.16 11 ARG C N 1
ATOM 3802 C CA . ARG C 1 14 ? -4.626 -7.063 19.870 1.00 16.51 11 ARG C CA 1
ATOM 3803 C C . ARG C 1 14 ? -5.647 -6.019 20.308 1.00 17.83 11 ARG C C 1
ATOM 3804 O O . ARG C 1 14 ? -6.677 -6.397 20.965 1.00 18.92 11 ARG C O 1
ATOM 3812 N N . VAL C 1 15 ? -5.411 -4.779 19.921 1.00 17.92 12 VAL C N 1
ATOM 3813 C CA . VAL C 1 15 ? -6.320 -3.628 20.180 1.00 19.38 12 VAL C CA 1
ATOM 3814 C C . VAL C 1 15 ? -7.035 -3.227 18.901 1.00 20.77 12 VAL C C 1
ATOM 3815 O O . VAL C 1 15 ? -7.914 -2.356 18.953 1.00 19.74 12 VAL C O 1
ATOM 3819 N N . SER C 1 16 ? -6.634 -3.802 17.770 1.00 17.69 13 SER C N 1
ATOM 3820 C CA . SER C 1 16 ? -7.199 -3.542 16.439 1.00 17.91 13 SER C CA 1
ATOM 3821 C C . SER C 1 16 ? -7.219 -4.833 15.639 1.00 15.41 13 SER C C 1
ATOM 3822 O O . SER C 1 16 ? -6.473 -5.766 15.939 1.00 16.11 13 SER C O 1
ATOM 3825 N N . TYR C 1 17 ? -8.016 -4.840 14.582 1.00 15.37 14 TYR C N 1
ATOM 3826 C CA . TYR C 1 17 ? -8.115 -5.970 13.638 1.00 15.00 14 TYR C CA 1
ATOM 3827 C C . TYR C 1 17 ? -8.326 -7.246 14.438 1.00 15.13 14 TYR C C 1
ATOM 3828 O O . TYR C 1 17 ? -7.684 -8.276 14.202 1.00 14.66 14 TYR C O 1
ATOM 3837 N N . LYS C 1 18 ? -9.278 -7.186 15.370 1.00 15.34 15 LYS C N 1
ATOM 3838 C CA . LYS C 1 18 ? -9.560 -8.292 16.320 1.00 15.94 15 LYS C CA 1
ATOM 3839 C C . LYS C 1 18 ? -10.175 -9.505 15.634 1.00 16.30 15 LYS C C 1
ATOM 3840 O O . LYS C 1 18 ? -10.214 -10.591 16.256 1.00 16.06 15 LYS C O 1
ATOM 3846 N N . GLU C 1 19 ? -10.624 -9.403 14.386 1.00 16.05 16 GLU C N 1
ATOM 3847 C CA . GLU C 1 19 ? -11.102 -10.583 13.622 1.00 15.84 16 GLU C CA 1
ATOM 3848 C C . GLU C 1 19 ? -10.022 -11.665 13.568 1.00 15.33 16 GLU C C 1
ATOM 3849 O O . GLU C 1 19 ? -10.327 -12.860 13.428 1.00 16.72 16 GLU C O 1
ATOM 3855 N N . PHE C 1 20 ? -8.749 -11.292 13.585 1.00 14.32 17 PHE C N 1
ATOM 3856 C CA . PHE C 1 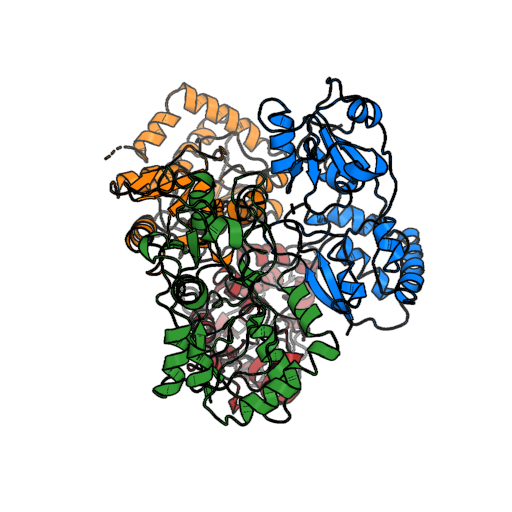20 ? -7.644 -12.282 13.501 1.00 13.56 17 PHE C CA 1
ATOM 3857 C C . PHE C 1 20 ? -7.476 -12.999 14.856 1.00 13.85 17 PHE C C 1
ATOM 3858 O O . PHE C 1 20 ? -7.350 -14.203 14.899 1.00 15.03 17 PHE C O 1
ATOM 3866 N N . VAL C 1 21 ? -7.398 -12.227 15.918 1.00 14.27 18 VAL C N 1
ATOM 3867 C CA . VAL C 1 21 ? -7.263 -12.768 17.295 1.00 16.19 18 VAL C CA 1
ATOM 3868 C C . VAL C 1 21 ? -7.700 -11.689 18.264 1.00 15.94 18 VAL C C 1
ATOM 3869 O O . VAL C 1 21 ? -7.279 -10.560 18.198 1.00 15.23 18 VAL C O 1
ATOM 3873 N N . SER C 1 22 ? -8.550 -12.096 19.186 1.00 16.63 19 SER C N 1
ATOM 3874 C CA . SER C 1 22 ? -9.155 -11.171 20.157 1.00 17.97 19 SER C CA 1
ATOM 3875 C C . SER C 1 22 ? -9.294 -11.910 21.499 1.00 16.69 19 SER C C 1
ATOM 3876 O O . SER C 1 22 ? -9.697 -13.089 21.516 1.00 16.62 19 SER C O 1
ATOM 3879 N N . GLN C 1 23 ? -8.989 -11.210 22.579 1.00 17.42 20 GLN C N 1
ATOM 3880 C CA . GLN C 1 23 ? -9.325 -11.708 23.933 1.00 17.46 20 GLN C CA 1
ATOM 3881 C C . GLN C 1 23 ? -10.841 -11.648 24.041 1.00 18.40 20 GLN C C 1
ATOM 3882 O O . GLN C 1 23 ? -11.430 -10.629 23.751 1.00 20.05 20 GLN C O 1
ATOM 3888 N N . ILE C 1 24 ? -11.467 -12.702 24.515 1.00 15.90 21 ILE C N 1
ATOM 3889 C CA . ILE C 1 24 ? -12.954 -12.771 24.583 1.00 16.46 21 ILE C CA 1
ATOM 3890 C C . ILE C 1 24 ? -13.446 -11.978 25.798 1.00 18.15 21 ILE C C 1
ATOM 3891 O O . ILE C 1 24 ? -12.973 -12.198 26.929 1.00 16.26 21 ILE C O 1
ATOM 3896 N N . ARG C 1 25 ? -14.357 -11.047 25.569 1.00 18.22 22 ARG C N 1
ATOM 3897 C CA . ARG C 1 25 ? -14.943 -10.220 26.658 1.00 20.76 22 ARG C CA 1
ATOM 3898 C C . ARG C 1 25 ? -15.544 -11.190 27.684 1.00 16.79 22 ARG C C 1
ATOM 3899 O O . ARG C 1 25 ? -16.180 -12.158 27.323 1.00 19.38 22 ARG C O 1
ATOM 3907 N N . GLY C 1 26 ? -15.303 -10.881 28.935 1.00 17.53 23 GLY C N 1
ATOM 3908 C CA . GLY C 1 26 ? -15.799 -11.672 30.068 1.00 17.38 23 GLY C CA 1
ATOM 3909 C C . GLY C 1 26 ? -14.857 -12.795 30.455 1.00 16.81 23 GLY C C 1
ATOM 3910 O O . GLY C 1 26 ? -15.252 -13.658 31.214 1.00 18.21 23 GLY C O 1
ATOM 3911 N N . THR C 1 27 ? -13.681 -12.874 29.840 1.00 15.84 24 THR C N 1
ATOM 3912 C CA . THR C 1 27 ? -12.678 -13.896 30.156 1.00 14.70 24 THR C CA 1
ATOM 3913 C C . THR C 1 27 ? -11.347 -13.219 30.397 1.00 15.31 24 THR C C 1
ATOM 3914 O O . THR C 1 27 ? -11.071 -12.134 29.786 1.00 17.12 24 THR C O 1
ATOM 3918 N N . GLU C 1 28 ? -10.531 -13.862 31.202 1.00 17.95 25 GLU C N 1
ATOM 3919 C CA . GLU C 1 28 ? -9.129 -13.409 31.433 1.00 20.21 25 GLU C CA 1
ATOM 3920 C C . GLU C 1 28 ? -8.188 -13.911 30.354 1.00 19.99 25 GLU C C 1
ATOM 3921 O O . GLU C 1 28 ? -7.155 -13.199 30.154 1.00 23.22 25 GLU C O 1
ATOM 3927 N N . ASN C 1 29 ? -8.427 -15.088 29.776 1.00 18.15 26 ASN C N 1
ATOM 3928 C CA . ASN C 1 29 ? -7.387 -15.663 28.877 1.00 19.78 26 ASN C CA 1
ATOM 3929 C C . ASN C 1 29 ? -7.978 -16.556 27.811 1.00 19.83 26 ASN C C 1
ATOM 3930 O O . ASN C 1 29 ? -7.292 -17.509 27.402 1.00 20.86 26 ASN C O 1
ATOM 3935 N N . MET C 1 30 ? -9.237 -16.364 27.440 1.00 16.53 27 MET C N 1
ATOM 3936 C CA . MET C 1 30 ? -9.831 -17.086 26.299 1.00 16.23 27 MET C CA 1
ATOM 3937 C C . MET C 1 30 ? -9.716 -16.143 25.103 1.00 15.13 27 MET C C 1
ATOM 3938 O O . MET C 1 30 ? -9.770 -14.903 25.269 1.00 15.61 27 MET C O 1
ATOM 3943 N N . PHE C 1 31 ? -9.442 -16.717 23.938 1.00 14.89 28 PHE C N 1
ATOM 3944 C CA . PHE C 1 31 ? -9.266 -15.954 22.692 1.00 13.99 28 PHE C CA 1
ATOM 3945 C C . PHE C 1 31 ? -10.126 -16.557 21.584 1.00 15.56 28 PHE C C 1
ATOM 3946 O O . PHE C 1 31 ? -10.361 -17.781 21.561 1.00 15.75 28 PHE C O 1
ATOM 3954 N N . LYS C 1 32 ? -10.516 -15.718 20.623 1.00 14.27 29 LYS C N 1
ATOM 3955 C CA . LYS C 1 32 ? -11.274 -16.124 19.453 1.00 14.34 29 LYS C CA 1
ATOM 3956 C C . LYS C 1 32 ? -10.678 -15.455 18.219 1.00 13.95 29 LYS C C 1
ATOM 3957 O O . LYS C 1 32 ? -9.864 -14.521 18.382 1.00 15.58 29 LYS C O 1
ATOM 3963 N N . GLY C 1 33 ? -11.130 -15.866 17.060 1.00 15.61 30 GLY C N 1
ATOM 3964 C CA . GLY C 1 33 ? -10.781 -15.206 15.806 1.00 14.95 30 GLY C CA 1
ATOM 3965 C C . GLY C 1 33 ? -10.253 -16.204 14.801 1.00 13.76 30 GLY C C 1
ATOM 3966 O O . GLY C 1 33 ? -10.091 -17.407 15.083 1.00 14.68 30 GLY C O 1
ATOM 3967 N N . PHE C 1 34 ? -9.983 -15.721 13.614 1.00 12.65 31 PHE C N 1
ATOM 3968 C CA . PHE C 1 34 ? -9.482 -16.555 12.503 1.00 12.28 31 PHE C CA 1
ATOM 3969 C C . PHE C 1 34 ? -8.244 -17.390 12.903 1.00 13.57 31 PHE C C 1
ATOM 3970 O O . PHE C 1 34 ? -8.228 -18.601 12.682 1.00 12.85 31 PHE C O 1
ATOM 3978 N N . CYS C 1 35 ? -7.249 -16.755 13.509 1.00 13.39 32 CYS C N 1
ATOM 3979 C CA . CYS C 1 35 ? -5.964 -17.425 13.837 1.00 13.45 32 CYS C CA 1
ATOM 3980 C C . CYS C 1 35 ? -6.197 -18.512 14.895 1.00 14.45 32 CYS C C 1
ATOM 3981 O O . CYS C 1 35 ? -5.567 -19.557 14.859 1.00 13.52 32 CYS C O 1
ATOM 3984 N N . ILE C 1 36 ? -7.045 -18.209 15.868 1.00 14.00 33 ILE C N 1
ATOM 3985 C CA . ILE C 1 36 ? -7.396 -19.185 16.926 1.00 13.94 33 ILE C CA 1
ATOM 3986 C C . ILE C 1 36 ? -8.161 -20.346 16.332 1.00 14.25 33 ILE C C 1
ATOM 3987 O O . ILE C 1 36 ? -7.861 -21.499 16.686 1.00 14.27 33 ILE C O 1
ATOM 3992 N N . ASP C 1 37 ? -9.135 -20.097 15.440 1.00 13.08 34 ASP C N 1
ATOM 3993 C CA . ASP C 1 37 ? -9.883 -21.192 14.825 1.00 13.71 34 ASP C CA 1
ATOM 3994 C C . ASP C 1 37 ? -8.961 -22.099 14.006 1.00 14.02 34 ASP C C 1
ATOM 3995 O O . ASP C 1 37 ? -9.144 -23.326 14.055 1.00 14.19 34 ASP C O 1
ATOM 4000 N N . VAL C 1 38 ? -7.958 -21.537 13.318 1.00 13.80 35 VAL C N 1
ATOM 4001 C CA . VAL C 1 38 ? -6.969 -22.402 12.605 1.00 13.77 35 VAL C CA 1
ATOM 4002 C C . VAL C 1 38 ? -6.211 -23.262 13.621 1.00 14.64 35 VAL C C 1
ATOM 4003 O O . VAL C 1 38 ? -6.030 -24.475 13.361 1.00 14.89 35 VAL C O 1
ATOM 4007 N N . PHE C 1 39 ? -5.713 -22.662 14.689 1.00 13.50 36 PHE C N 1
ATOM 4008 C CA . PHE C 1 39 ? -5.007 -23.441 15.740 1.00 15.31 36 PHE C CA 1
ATOM 4009 C C . PHE C 1 39 ? -5.883 -24.569 16.270 1.00 15.70 36 PHE C C 1
ATOM 4010 O O . PHE C 1 39 ? -5.472 -25.767 16.288 1.00 16.82 36 PHE C O 1
ATOM 4018 N N . THR C 1 40 ? -7.133 -24.239 16.635 1.00 14.92 37 THR C N 1
ATOM 4019 C CA . THR C 1 40 ? -8.104 -25.246 17.122 1.00 15.33 37 THR C CA 1
ATOM 4020 C C . THR C 1 40 ? -8.315 -26.365 16.104 1.00 15.82 37 THR C C 1
ATOM 4021 O O . THR C 1 40 ? -8.228 -27.582 16.471 1.00 16.62 37 THR C O 1
ATOM 4025 N N . ALA C 1 41 ? -8.541 -26.026 14.839 1.00 16.09 38 ALA C N 1
ATOM 4026 C CA . ALA C 1 41 ? -8.801 -26.999 13.763 1.00 16.37 38 ALA C CA 1
ATOM 4027 C C . ALA C 1 41 ? -7.564 -27.883 13.563 1.00 17.19 38 ALA C C 1
ATOM 4028 O O . ALA C 1 41 ? -7.693 -29.111 13.325 1.00 17.85 38 ALA C O 1
ATOM 4030 N N . ALA C 1 42 ? -6.379 -27.284 13.652 1.00 15.30 39 ALA C N 1
ATOM 4031 C CA . ALA C 1 42 ? -5.120 -28.030 13.437 1.00 15.66 39 ALA C CA 1
ATOM 4032 C C . ALA C 1 42 ? -4.884 -28.978 14.604 1.00 16.64 39 ALA C C 1
ATOM 4033 O O . ALA C 1 42 ? -4.590 -30.182 14.339 1.00 16.42 39 ALA C O 1
ATOM 4035 N N . VAL C 1 43 ? -5.090 -28.506 15.831 1.00 16.36 40 VAL C N 1
ATOM 4036 C CA . VAL C 1 43 ? -4.949 -29.391 17.032 1.00 18.23 40 VAL C CA 1
ATOM 4037 C C . VAL C 1 43 ? -5.974 -30.537 16.934 1.00 19.70 40 VAL C C 1
ATOM 4038 O O . VAL C 1 43 ? -5.630 -31.732 17.307 1.00 20.07 40 VAL C O 1
ATOM 4042 N N . ASN C 1 44 ? -7.166 -30.275 16.412 1.00 18.37 41 ASN C N 1
ATOM 4043 C CA . ASN C 1 44 ? -8.236 -31.323 16.389 1.00 21.75 41 ASN C CA 1
ATOM 4044 C C . ASN C 1 44 ? -7.851 -32.443 15.412 1.00 22.48 41 ASN C C 1
ATOM 4045 O O . ASN C 1 44 ? -8.335 -33.579 15.601 1.00 22.92 41 ASN C O 1
ATOM 4050 N N . LEU C 1 45 ? -6.949 -32.190 14.456 1.00 20.26 42 LEU C N 1
ATOM 4051 C CA . LEU C 1 45 ? -6.464 -33.233 13.515 1.00 21.29 42 LEU C CA 1
ATOM 4052 C C . LEU C 1 45 ? -5.376 -34.095 14.133 1.00 23.00 42 LEU C C 1
ATOM 4053 O O . LEU C 1 45 ? -5.089 -35.146 13.501 1.00 24.89 42 LEU C O 1
ATOM 4058 N N . LEU C 1 46 ? -4.759 -33.704 15.237 1.00 20.03 43 LEU C N 1
ATOM 4059 C CA . LEU C 1 46 ? -3.660 -34.488 15.833 1.00 20.53 43 LEU C CA 1
ATOM 4060 C C . LEU C 1 46 ? -4.282 -35.688 16.540 1.00 24.32 43 LEU C C 1
ATOM 4061 O O . LEU C 1 46 ? -5.377 -35.574 17.070 1.00 23.54 43 LEU C O 1
ATOM 4066 N N . PRO C 1 47 ? -3.564 -36.824 16.631 1.00 26.05 44 PRO C N 1
ATOM 4067 C CA . PRO C 1 47 ? -4.100 -38.004 17.330 1.00 30.15 44 PRO C CA 1
ATOM 4068 C C . PRO C 1 47 ? -3.812 -38.055 18.834 1.00 32.75 44 PRO C C 1
ATOM 4069 O O . PRO C 1 47 ? -3.909 -39.113 19.431 1.00 36.04 44 PRO C O 1
ATOM 4073 N N . TYR C 1 48 ? -3.441 -36.926 19.425 1.00 28.17 45 TYR C N 1
ATOM 4074 C CA . TYR C 1 48 ? -3.116 -36.802 20.854 1.00 25.86 45 TYR C CA 1
ATOM 4075 C C . TYR C 1 48 ? -3.658 -35.454 21.310 1.00 30.59 45 TYR C C 1
ATOM 4076 O O . TYR C 1 48 ? -3.851 -34.538 20.460 1.00 27.73 45 TYR C O 1
ATOM 4085 N N . ALA C 1 49 ? -3.909 -35.347 22.606 1.00 28.93 46 ALA C N 1
ATOM 4086 C CA . ALA C 1 49 ? -4.393 -34.108 23.241 1.00 28.50 46 ALA C CA 1
ATOM 4087 C C . ALA C 1 49 ? -3.241 -33.111 23.357 1.00 25.14 46 ALA C C 1
ATOM 4088 O O . ALA C 1 49 ? -2.106 -33.504 23.604 1.00 27.15 46 ALA C O 1
ATOM 4090 N N . VAL C 1 50 ? -3.557 -31.828 23.214 1.00 23.87 47 VAL C N 1
ATOM 4091 C CA . VAL C 1 50 ? -2.619 -30.689 23.399 1.00 25.03 47 VAL C CA 1
ATOM 4092 C C . VAL C 1 50 ? -3.279 -29.690 24.341 1.00 24.89 47 VAL C C 1
ATOM 4093 O O . VAL C 1 50 ? -3.885 -28.700 23.922 1.00 25.83 47 VAL C O 1
ATOM 4097 N N . PRO C 1 51 ? -3.165 -29.917 25.654 1.00 26.40 48 PRO C N 1
ATOM 4098 C CA . PRO C 1 51 ? -3.762 -29.015 26.629 1.00 27.65 48 PRO C CA 1
ATOM 4099 C C . PRO C 1 51 ? -2.969 -27.710 26.614 1.00 25.87 48 PRO C C 1
ATOM 4100 O O . PRO C 1 51 ? -1.731 -27.785 26.622 1.00 23.14 48 PRO C O 1
ATOM 4104 N N . VAL C 1 52 ? -3.669 -26.574 26.513 1.00 22.46 49 VAL C N 1
ATOM 4105 C CA . VAL C 1 52 ? -2.980 -25.264 26.462 1.00 23.53 49 VAL C CA 1
ATOM 4106 C C . VAL C 1 52 ? -3.613 -24.303 27.439 1.00 20.71 49 VAL C C 1
ATOM 4107 O O . VAL C 1 52 ? -4.818 -24.351 27.659 1.00 23.69 49 VAL C O 1
ATOM 4111 N N . LYS C 1 53 ? -2.794 -23.410 27.938 1.00 18.81 50 LYS C N 1
ATOM 4112 C CA . LYS C 1 53 ? -3.207 -22.204 28.669 1.00 21.45 50 LYS C CA 1
ATOM 4113 C C . LYS C 1 53 ? -2.732 -21.014 27.856 1.00 22.38 50 LYS C C 1
ATOM 4114 O O . LYS C 1 53 ? -1.484 -20.844 27.696 1.00 19.44 50 LYS C O 1
ATOM 4120 N N . PHE C 1 54 ? -3.648 -20.183 27.360 1.00 16.87 51 PHE C N 1
ATOM 4121 C CA . PHE C 1 54 ? -3.208 -18.982 26.640 1.00 18.14 51 PHE C CA 1
ATOM 4122 C C . PHE C 1 54 ? -2.750 -17.935 27.628 1.00 16.77 51 PHE C C 1
ATOM 4123 O O . PHE C 1 54 ? -3.357 -17.719 28.728 1.00 20.08 51 PHE C O 1
ATOM 4131 N N . ILE C 1 55 ? -1.709 -17.213 27.251 1.00 18.03 52 ILE C N 1
ATOM 4132 C CA . ILE C 1 55 ? -1.148 -16.118 28.063 1.00 18.10 52 ILE C CA 1
ATOM 4133 C C . ILE C 1 55 ? -1.167 -14.865 27.212 1.00 18.12 52 ILE C C 1
ATOM 4134 O O . ILE C 1 55 ? -0.369 -14.733 26.276 1.00 17.96 52 ILE C O 1
ATOM 4139 N N . PRO C 1 56 ? -2.017 -13.884 27.550 1.00 16.36 53 PRO C N 1
ATOM 4140 C CA . PRO C 1 56 ? -2.077 -12.638 26.807 1.00 18.26 53 PRO C CA 1
ATOM 4141 C C . PRO C 1 56 ? -0.737 -11.915 26.864 1.00 21.56 53 PRO C C 1
ATOM 4142 O O . PRO C 1 56 ? -0.129 -11.820 27.928 1.00 22.10 53 PRO C O 1
ATOM 4146 N N . TYR C 1 57 ? -0.266 -11.456 25.707 1.00 18.59 54 TYR C N 1
ATOM 4147 C CA . TYR C 1 57 ? 0.992 -10.698 25.605 1.00 16.70 54 TYR C CA 1
ATOM 4148 C C . TYR C 1 57 ? 0.679 -9.314 25.013 1.00 19.72 54 TYR C C 1
ATOM 4149 O O . TYR C 1 57 ? 0.197 -9.180 23.877 1.00 16.96 54 TYR C O 1
ATOM 4158 N N . GLY C 1 58 ? 0.897 -8.268 25.798 1.00 19.04 55 GLY C N 1
ATOM 4159 C CA . GLY C 1 58 ? 0.612 -6.885 25.446 1.00 20.31 55 GLY C CA 1
ATOM 4160 C C . GLY C 1 58 ? 0.097 -6.086 26.607 1.00 21.35 55 GLY C C 1
ATOM 4161 O O . GLY C 1 58 ? -0.416 -6.701 27.575 1.00 21.00 55 GLY C O 1
ATOM 4162 N N . ASN C 1 59 ? 0.167 -4.771 26.482 1.00 20.85 56 ASN C N 1
ATOM 4163 C CA . ASN C 1 59 ? -0.201 -3.856 27.590 1.00 23.32 56 ASN C CA 1
ATOM 4164 C C . ASN C 1 59 ? -1.661 -3.438 27.483 1.00 24.33 56 ASN C C 1
ATOM 4165 O O . ASN C 1 59 ? -2.103 -2.683 28.351 1.00 27.38 56 ASN C O 1
ATOM 4170 N N . GLY C 1 60 ? -2.367 -3.839 26.431 1.00 24.85 57 GLY C N 1
ATOM 4171 C CA . GLY C 1 60 ? -3.782 -3.476 26.241 1.00 25.36 57 GLY C CA 1
ATOM 4172 C C . GLY C 1 60 ? -4.029 -2.071 25.752 1.00 24.19 57 GLY C C 1
ATOM 4173 O O . GLY C 1 60 ? -5.205 -1.750 25.536 1.00 28.05 57 GLY C O 1
ATOM 4174 N N . LYS C 1 61 ? -2.996 -1.267 25.511 1.00 22.72 58 LYS C N 1
ATOM 4175 C CA . LYS C 1 61 ? -3.110 0.084 24.933 1.00 24.25 58 LYS C CA 1
ATOM 4176 C C . LYS C 1 61 ? -2.691 0.057 23.466 1.00 22.92 58 LYS C C 1
ATOM 4177 O O . LYS C 1 61 ? -3.276 0.752 22.669 1.00 29.29 58 LYS C O 1
ATOM 4183 N N . GLU C 1 62 ? -1.617 -0.652 23.163 1.00 20.92 59 GLU C N 1
ATOM 4184 C CA . GLU C 1 62 ? -1.072 -0.729 21.801 1.00 19.65 59 GLU C CA 1
ATOM 4185 C C . GLU C 1 62 ? -0.875 -2.205 21.490 1.00 18.84 59 GLU C C 1
ATOM 4186 O O . GLU C 1 62 ? -0.636 -3.004 22.395 1.00 18.86 59 GLU C O 1
ATOM 4192 N N . ASN C 1 63 ? -0.934 -2.566 20.216 1.00 17.06 60 ASN C N 1
ATOM 4193 C CA . ASN C 1 63 ? -0.504 -3.910 19.822 1.00 16.77 60 ASN C CA 1
ATOM 4194 C C . ASN C 1 63 ? 0.947 -4.126 20.254 1.00 16.34 60 ASN C C 1
ATOM 4195 O O . ASN C 1 63 ? 1.789 -3.220 20.179 1.00 17.47 60 ASN C O 1
ATOM 4200 N N . PRO C 1 64 ? 1.286 -5.351 20.697 1.00 16.96 61 PRO C N 1
ATOM 4201 C CA . PRO C 1 64 ? 2.623 -5.646 21.164 1.00 17.40 61 PRO C CA 1
ATOM 4202 C C . PRO C 1 64 ? 3.642 -5.755 20.025 1.00 18.48 61 PRO C C 1
ATOM 4203 O O . PRO C 1 64 ? 3.298 -5.923 18.838 1.00 16.30 61 PRO C O 1
ATOM 4207 N N . SER C 1 65 ? 4.916 -5.707 20.402 1.00 18.64 62 SER C N 1
ATOM 4208 C CA . SER C 1 65 ? 6.027 -6.110 19.521 1.00 17.46 62 SER C CA 1
ATOM 4209 C C . SER C 1 65 ? 5.928 -7.611 19.272 1.00 15.60 62 SER C C 1
ATOM 4210 O O . SER C 1 65 ? 6.086 -8.391 20.223 1.00 16.80 62 SER C O 1
ATOM 4213 N N . TYR C 1 66 ? 5.626 -8.073 18.059 1.00 14.09 63 TYR C N 1
ATOM 4214 C CA . TYR C 1 66 ? 5.533 -9.505 17.765 1.00 14.64 63 TYR C CA 1
ATOM 4215 C C . TYR C 1 66 ? 6.911 -10.186 17.877 1.00 16.19 63 TYR C C 1
ATOM 4216 O O . TYR C 1 66 ? 6.970 -11.359 18.263 1.00 16.76 63 TYR C O 1
ATOM 4225 N N . THR C 1 67 ? 8.000 -9.464 17.586 1.00 16.61 64 THR C N 1
ATOM 4226 C CA . THR C 1 67 ? 9.342 -10.043 17.761 1.00 18.01 64 THR C CA 1
ATOM 4227 C C . THR C 1 67 ? 9.602 -10.264 19.257 1.00 16.83 64 THR C C 1
ATOM 4228 O O . THR C 1 67 ? 10.033 -11.367 19.599 1.00 18.71 64 THR C O 1
ATOM 4232 N N . HIS C 1 68 ? 9.325 -9.292 20.126 1.00 18.49 65 HIS C N 1
ATOM 4233 C CA . HIS C 1 68 ? 9.528 -9.490 21.591 1.00 19.66 65 HIS C CA 1
ATOM 4234 C C . HIS C 1 68 ? 8.625 -10.629 22.096 1.00 18.04 65 HIS C C 1
ATOM 4235 O O . HIS C 1 68 ? 9.034 -11.429 22.914 1.00 18.08 65 HIS C O 1
ATOM 4242 N N . MET C 1 69 ? 7.419 -10.753 21.554 1.00 17.67 66 MET C N 1
ATOM 4243 C CA . MET C 1 69 ? 6.530 -11.853 21.933 1.00 16.22 66 MET C CA 1
ATOM 4244 C C . MET C 1 69 ? 7.239 -13.192 21.654 1.00 16.78 66 MET C C 1
ATOM 4245 O O . MET C 1 69 ? 7.197 -14.108 22.487 1.00 17.37 66 MET C O 1
ATOM 4250 N N . VAL C 1 70 ? 7.744 -13.396 20.438 1.00 15.66 67 VAL C N 1
ATOM 4251 C CA . VAL C 1 70 ? 8.382 -14.672 20.042 1.00 16.39 67 VAL C CA 1
ATOM 4252 C C . VAL C 1 70 ? 9.647 -14.909 20.895 1.00 17.45 67 VAL C C 1
ATOM 4253 O O . VAL C 1 70 ? 9.944 -16.099 21.173 1.00 16.74 67 VAL C O 1
ATOM 4257 N N . GLU C 1 71 ? 10.358 -13.832 21.251 1.00 17.62 68 GLU C N 1
ATOM 4258 C CA . GLU C 1 71 ? 11.601 -13.953 22.076 1.00 18.79 68 GLU C CA 1
ATOM 4259 C C . GLU C 1 71 ? 11.281 -14.553 23.458 1.00 22.74 68 GLU C C 1
ATOM 4260 O O . GLU C 1 71 ? 12.187 -15.133 24.094 1.00 21.84 68 GLU C O 1
ATOM 4266 N N . MET C 1 72 ? 10.043 -14.462 23.914 1.00 20.12 69 MET C N 1
ATOM 4267 C CA . MET C 1 72 ? 9.620 -15.056 25.202 1.00 20.96 69 MET C CA 1
ATOM 4268 C C . MET C 1 72 ? 9.650 -16.565 25.126 1.00 20.51 69 MET C C 1
ATOM 4269 O O . MET C 1 72 ? 9.655 -17.180 26.184 1.00 22.18 69 MET C O 1
ATOM 4274 N N . ILE C 1 73 ? 9.641 -17.180 23.927 1.00 19.00 70 ILE C N 1
ATOM 4275 C CA . ILE C 1 73 ? 9.828 -18.643 23.811 1.00 18.04 70 ILE C CA 1
ATOM 4276 C C . ILE C 1 73 ? 11.291 -18.955 24.245 1.00 21.33 70 ILE C C 1
ATOM 4277 O O . ILE C 1 73 ? 11.502 -19.998 24.913 1.00 22.60 70 ILE C O 1
ATOM 4282 N N . THR C 1 74 ? 12.239 -18.111 23.860 1.00 22.36 71 THR C N 1
ATOM 4283 C CA . THR C 1 74 ? 13.697 -18.394 24.036 1.00 26.70 71 THR C CA 1
ATOM 4284 C C . THR C 1 74 ? 14.069 -18.252 25.513 1.00 30.30 71 THR C C 1
ATOM 4285 O O . THR C 1 74 ? 14.975 -18.940 25.932 1.00 31.49 71 THR C O 1
ATOM 4289 N N . THR C 1 75 ? 13.354 -17.445 26.280 1.00 29.41 72 THR C N 1
ATOM 4290 C CA . THR C 1 75 ? 13.581 -17.330 27.753 1.00 33.92 72 THR C CA 1
ATOM 4291 C C . THR C 1 75 ? 12.774 -18.377 28.534 1.00 36.54 72 THR C C 1
ATOM 4292 O O . THR C 1 75 ? 12.835 -18.321 29.778 1.00 40.89 72 THR C O 1
ATOM 4296 N N . GLY C 1 76 ? 12.050 -19.297 27.889 1.00 30.38 73 GLY C N 1
ATOM 4297 C CA . GLY C 1 76 ? 11.214 -20.301 28.575 1.00 31.79 73 GLY C CA 1
ATOM 4298 C C . GLY C 1 76 ? 9.912 -19.752 29.186 1.00 32.38 73 GLY C C 1
ATOM 4299 O O . GLY C 1 76 ? 9.156 -20.546 29.734 1.00 36.82 73 GLY C O 1
ATOM 4300 N N . ASN C 1 77 ? 9.572 -18.475 29.032 1.00 29.34 74 ASN C N 1
ATOM 4301 C CA . ASN C 1 77 ? 8.281 -17.928 29.552 1.00 28.04 74 ASN C CA 1
ATOM 4302 C C . ASN C 1 77 ? 7.102 -18.569 28.796 1.00 26.85 74 ASN C C 1
ATOM 4303 O O . ASN C 1 77 ? 6.042 -18.879 29.419 1.00 25.71 74 ASN C O 1
ATOM 4308 N N . PHE C 1 78 ? 7.249 -18.792 27.482 1.00 21.89 75 PHE C N 1
ATOM 4309 C CA . PHE C 1 78 ? 6.220 -19.456 26.648 1.00 20.83 75 PHE C CA 1
ATOM 4310 C C . PHE C 1 78 ? 6.784 -20.746 26.055 1.00 20.85 75 PHE C C 1
ATOM 4311 O O . PHE C 1 78 ? 7.983 -20.758 25.667 1.00 22.56 75 PHE C O 1
ATOM 4319 N N . ASP C 1 79 ? 5.946 -21.763 25.938 1.00 17.64 76 ASP C N 1
ATOM 4320 C CA . ASP C 1 79 ? 6.164 -23.031 25.232 1.00 19.30 76 ASP C CA 1
ATOM 4321 C C . ASP C 1 79 ? 5.881 -22.844 23.739 1.00 17.62 76 ASP C C 1
ATOM 4322 O O . ASP C 1 79 ? 6.261 -23.723 22.963 1.00 19.13 76 ASP C O 1
ATOM 4327 N N . GLY C 1 80 ? 5.185 -21.747 23.398 1.00 17.53 77 GLY C N 1
ATOM 4328 C CA . GLY C 1 80 ? 4.831 -21.487 21.995 1.00 16.43 77 GLY C CA 1
ATOM 4329 C C . GLY C 1 80 ? 4.027 -20.205 21.913 1.00 15.46 77 GLY C C 1
ATOM 4330 O O . GLY C 1 80 ? 3.688 -19.605 22.961 1.00 15.89 77 GLY C O 1
ATOM 4331 N N . VAL C 1 81 ? 3.819 -19.741 20.691 1.00 14.90 78 VAL C N 1
ATOM 4332 C CA . VAL C 1 81 ? 3.087 -18.473 20.448 1.00 13.94 78 VAL C CA 1
ATOM 4333 C C . VAL C 1 81 ? 2.119 -18.803 19.312 1.00 14.09 78 VAL C C 1
ATOM 4334 O O . VAL C 1 81 ? 2.523 -19.288 18.244 1.00 15.50 78 VAL C O 1
ATOM 4338 N N . VAL C 1 82 ? 0.857 -18.473 19.540 1.00 14.11 79 VAL C N 1
ATOM 4339 C CA . VAL C 1 82 ? -0.243 -18.680 18.579 1.00 13.72 79 VAL C CA 1
ATOM 4340 C C . VAL C 1 82 ? -0.872 -17.316 18.256 1.00 14.72 79 VAL C C 1
ATOM 4341 O O . VAL C 1 82 ? -1.347 -16.613 19.174 1.00 13.56 79 VAL C O 1
ATOM 4345 N N . GLY C 1 83 ? -0.928 -16.980 16.976 1.00 15.14 80 GLY C N 1
ATOM 4346 C CA . GLY C 1 83 ? -1.456 -15.679 16.552 1.00 13.86 80 GLY C CA 1
ATOM 4347 C C . GLY C 1 83 ? -1.104 -15.422 15.117 1.00 13.25 80 GLY C C 1
ATOM 4348 O O . GLY C 1 83 ? -0.605 -16.342 14.441 1.00 13.99 80 GLY C O 1
ATOM 4349 N N . ASP C 1 84 ? -1.244 -14.172 14.745 1.00 13.69 81 ASP C N 1
ATOM 4350 C CA . ASP C 1 84 ? -1.041 -13.629 13.380 1.00 12.96 81 ASP C CA 1
ATOM 4351 C C . ASP C 1 84 ? 0.440 -13.224 13.262 1.00 13.66 81 ASP C C 1
ATOM 4352 O O . ASP C 1 84 ? 0.762 -12.048 13.041 1.00 14.11 81 ASP C O 1
ATOM 4357 N N . VAL C 1 85 ? 1.329 -14.221 13.391 1.00 13.37 82 VAL C N 1
ATOM 4358 C CA . VAL C 1 85 ? 2.788 -13.962 13.524 1.00 13.86 82 VAL C CA 1
ATOM 4359 C C . VAL C 1 85 ? 3.472 -14.189 12.187 1.00 12.72 82 VAL C C 1
ATOM 4360 O O . VAL C 1 85 ? 3.563 -15.316 11.726 1.00 13.22 82 VAL C O 1
ATOM 4364 N N . ALA C 1 86 ? 4.021 -13.126 11.617 1.00 14.60 83 ALA C N 1
ATOM 4365 C CA . ALA C 1 86 ? 4.767 -13.265 10.359 1.00 13.63 83 ALA C CA 1
ATOM 4366 C C . ALA C 1 86 ? 6.049 -14.083 10.561 1.00 13.66 83 ALA C C 1
ATOM 4367 O O . ALA C 1 86 ? 6.831 -13.875 11.533 1.00 14.27 83 ALA C O 1
ATOM 4369 N N . ILE C 1 87 ? 6.292 -14.915 9.579 1.00 13.01 84 ILE C N 1
ATOM 4370 C CA . ILE C 1 87 ? 7.492 -15.785 9.545 1.00 13.64 84 ILE C CA 1
ATOM 4371 C C . ILE C 1 87 ? 8.627 -15.009 8.860 1.00 14.65 84 ILE C C 1
ATOM 4372 O O . ILE C 1 87 ? 8.614 -14.871 7.639 1.00 16.11 84 ILE C O 1
ATOM 4377 N N . VAL C 1 88 ? 9.540 -14.438 9.633 1.00 15.22 85 VAL C N 1
ATOM 4378 C CA . VAL C 1 88 ? 10.569 -13.489 9.110 1.00 16.43 85 VAL C CA 1
ATOM 4379 C C . VAL C 1 88 ? 11.919 -13.872 9.705 1.00 16.97 85 VAL C C 1
ATOM 4380 O O . VAL C 1 88 ? 11.945 -14.544 10.734 1.00 16.65 85 VAL C O 1
ATOM 4384 N N . THR C 1 89 ? 12.996 -13.556 8.969 1.00 17.01 86 THR C N 1
ATOM 4385 C CA . THR C 1 89 ? 14.371 -14.031 9.297 1.00 18.67 86 THR C CA 1
ATOM 4386 C C . THR C 1 89 ? 14.752 -13.794 10.767 1.00 19.02 86 THR C C 1
ATOM 4387 O O . THR C 1 89 ? 15.315 -14.712 11.390 1.00 21.97 86 THR C O 1
ATOM 4391 N N . ASN C 1 90 ? 14.471 -12.644 11.333 1.00 21.06 87 ASN C N 1
ATOM 4392 C CA . ASN C 1 90 ? 15.015 -12.415 12.695 1.00 24.71 87 ASN C CA 1
ATOM 4393 C C . ASN C 1 90 ? 14.304 -13.350 13.697 1.00 25.57 87 ASN C C 1
ATOM 4394 O O . ASN C 1 90 ? 14.877 -13.645 14.740 1.00 28.18 87 ASN C O 1
ATOM 4399 N N . ARG C 1 91 ? 13.127 -13.874 13.354 1.00 19.00 88 ARG C N 1
ATOM 4400 C CA . ARG C 1 91 ? 12.378 -14.818 14.200 1.00 16.93 88 ARG C CA 1
ATOM 4401 C C . ARG C 1 91 ? 12.731 -16.263 13.853 1.00 16.80 88 ARG C C 1
ATOM 4402 O O . ARG C 1 91 ? 12.916 -17.060 14.787 1.00 17.33 88 ARG C O 1
ATOM 4410 N N . THR C 1 92 ? 12.890 -16.631 12.587 1.00 16.27 89 THR C N 1
ATOM 4411 C CA . THR C 1 92 ? 13.270 -18.026 12.261 1.00 17.71 89 THR C CA 1
ATOM 4412 C C . THR C 1 92 ? 14.690 -18.342 12.796 1.00 17.53 89 THR C C 1
ATOM 4413 O O . THR C 1 92 ? 15.009 -19.527 13.045 1.00 17.20 89 THR C O 1
ATOM 4417 N N . LYS C 1 93 ? 15.494 -17.321 13.043 1.00 19.87 90 LYS C N 1
ATOM 4418 C CA . LYS C 1 93 ? 16.842 -17.539 13.619 1.00 23.90 90 LYS C CA 1
ATOM 4419 C C . LYS C 1 93 ? 16.762 -18.054 15.042 1.00 24.10 90 LYS C C 1
ATOM 4420 O O . LYS C 1 93 ? 17.736 -18.700 15.472 1.00 25.55 90 LYS C O 1
ATOM 4426 N N . ILE C 1 94 ? 15.663 -17.851 15.764 1.00 19.64 91 ILE C N 1
ATOM 4427 C CA . ILE C 1 94 ? 15.590 -18.205 17.205 1.00 20.84 91 ILE C CA 1
ATOM 4428 C C . ILE C 1 94 ? 14.515 -19.264 17.484 1.00 20.69 91 ILE C C 1
ATOM 4429 O O . ILE C 1 94 ? 14.636 -19.974 18.509 1.00 21.18 91 ILE C O 1
ATOM 4434 N N . VAL C 1 95 ? 13.477 -19.367 16.658 1.00 18.43 92 VAL C N 1
ATOM 4435 C CA . VAL C 1 95 ? 12.378 -20.335 16.911 1.00 17.47 92 VAL C CA 1
ATOM 4436 C C . VAL C 1 95 ? 11.988 -21.054 15.612 1.00 16.32 92 VAL C C 1
ATOM 4437 O O . VAL C 1 95 ? 12.273 -20.527 14.487 1.00 18.14 92 VAL C O 1
ATOM 4441 N N . ASP C 1 96 ? 11.272 -22.175 15.739 1.00 16.05 93 ASP C N 1
ATOM 4442 C CA . ASP C 1 96 ? 10.643 -22.882 14.611 1.00 16.02 93 ASP C CA 1
ATOM 4443 C C . ASP C 1 96 ? 9.221 -22.337 14.446 1.00 17.09 93 ASP C C 1
ATOM 4444 O O . ASP C 1 96 ? 8.547 -22.026 15.417 1.00 19.67 93 ASP C O 1
ATOM 4449 N N . PHE C 1 97 ? 8.800 -22.257 13.210 1.00 15.74 94 PHE C N 1
ATOM 4450 C CA . PHE C 1 97 ? 7.418 -21.978 12.834 1.00 14.40 94 PHE C CA 1
ATOM 4451 C C . PHE C 1 97 ? 6.825 -23.191 12.165 1.00 14.47 94 PHE C C 1
ATOM 4452 O O . PHE C 1 97 ? 7.503 -23.944 11.405 1.00 16.08 94 PHE C O 1
ATOM 4460 N N . THR C 1 98 ? 5.500 -23.317 12.328 1.00 14.26 95 THR C N 1
ATOM 4461 C CA . THR C 1 98 ? 4.704 -24.162 11.440 1.00 14.30 95 THR C CA 1
ATOM 4462 C C . THR C 1 98 ? 4.768 -23.665 9.993 1.00 15.35 95 THR C C 1
ATOM 4463 O O . THR C 1 98 ? 5.043 -22.481 9.733 1.00 15.12 95 THR C O 1
ATOM 4467 N N . GLN C 1 99 ? 4.408 -24.543 9.090 1.00 15.62 96 GLN C N 1
ATOM 4468 C CA . GLN C 1 99 ? 3.862 -24.219 7.749 1.00 14.89 96 GLN C CA 1
ATOM 4469 C C . GLN C 1 99 ? 2.991 -22.976 7.916 1.00 14.31 96 GLN C C 1
ATOM 4470 O O . GLN C 1 99 ? 2.132 -22.926 8.793 1.00 14.18 96 GLN C O 1
ATOM 4476 N N . PRO C 1 100 ? 3.135 -21.944 7.082 1.00 12.85 97 PRO C N 1
ATOM 4477 C CA . PRO C 1 100 ? 2.224 -20.821 7.184 1.00 13.62 97 PRO C CA 1
ATOM 4478 C C . PRO C 1 100 ? 0.795 -21.197 6.809 1.00 14.74 97 PRO C C 1
ATOM 4479 O O . PRO C 1 100 ? 0.590 -22.000 5.921 1.00 14.21 97 PRO C O 1
ATOM 4483 N N . TYR C 1 101 ? -0.154 -20.662 7.553 1.00 13.43 98 TYR C N 1
ATOM 4484 C CA . TYR C 1 101 ? -1.589 -20.984 7.369 1.00 14.32 98 TYR C CA 1
ATOM 4485 C C . TYR C 1 101 ? -2.338 -19.811 6.718 1.00 14.56 98 TYR C C 1
ATOM 4486 O O . TYR C 1 101 ? -3.513 -19.966 6.371 1.00 16.18 98 TYR C O 1
ATOM 4495 N N . ALA C 1 102 ? -1.664 -18.705 6.489 1.00 14.42 99 ALA C N 1
ATOM 4496 C CA . ALA C 1 102 ? -2.241 -17.523 5.806 1.00 15.98 99 ALA C CA 1
ATOM 4497 C C . ALA C 1 102 ? -1.143 -16.786 5.072 1.00 17.11 99 ALA C C 1
ATOM 4498 O O . ALA C 1 102 ? -0.075 -16.558 5.657 1.00 17.36 99 ALA C O 1
ATOM 4500 N N . ALA C 1 103 ? -1.409 -16.390 3.852 1.00 14.93 100 ALA C N 1
ATOM 4501 C CA . ALA C 1 103 ? -0.472 -15.544 3.099 1.00 17.09 100 ALA C CA 1
ATOM 4502 C C . ALA C 1 103 ? -0.555 -14.134 3.661 1.00 18.36 100 ALA C C 1
ATOM 4503 O O . ALA C 1 103 ? -1.699 -13.725 4.011 1.00 19.92 100 ALA C O 1
ATOM 4505 N N . SER C 1 104 ? 0.548 -13.387 3.768 1.00 19.29 101 SER C N 1
ATOM 4506 C CA A SER C 1 104 ? 0.508 -12.036 4.393 0.50 19.68 101 SER C CA 1
ATOM 4507 C CA B SER C 1 104 ? 0.485 -12.030 4.350 0.50 19.87 101 SER C CA 1
ATOM 4508 C C . SER C 1 104 ? 1.558 -11.023 3.884 1.00 25.18 101 SER C C 1
ATOM 4509 O O . SER C 1 104 ? 2.085 -10.264 4.709 1.00 30.45 101 SER C O 1
ATOM 4514 N N . GLY C 1 105 ? 1.686 -10.794 2.623 1.00 20.11 102 GLY C N 1
ATOM 4515 C CA . GLY C 1 105 ? 2.793 -9.968 2.127 1.00 17.67 102 GLY C CA 1
ATOM 4516 C C . GLY C 1 105 ? 2.537 -8.491 2.389 1.00 17.16 102 GLY C C 1
ATOM 4517 O O . GLY C 1 105 ? 1.305 -8.066 2.495 1.00 17.79 102 GLY C O 1
ATOM 4518 N N . LEU C 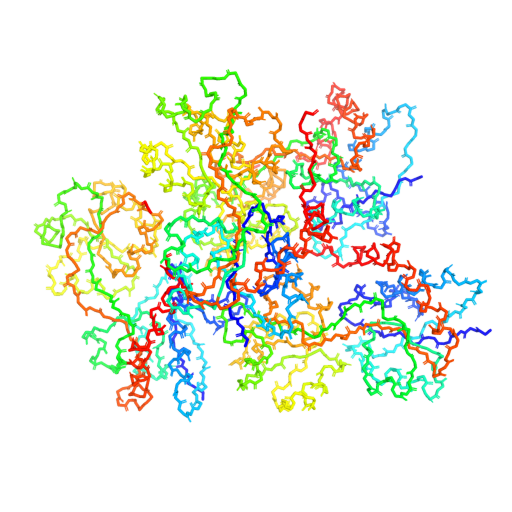1 106 ? 3.613 -7.741 2.340 1.00 15.82 103 LEU C N 1
ATOM 4519 C CA . LEU C 1 106 ? 3.536 -6.246 2.494 1.00 14.71 103 LEU C CA 1
ATOM 4520 C C . LEU C 1 106 ? 2.922 -5.613 1.240 1.00 15.79 103 LEU C C 1
ATOM 4521 O O . LEU C 1 106 ? 3.244 -6.012 0.100 1.00 16.09 103 LEU C O 1
ATOM 4526 N N . VAL C 1 107 ? 2.094 -4.591 1.491 1.00 14.63 104 VAL C N 1
ATOM 4527 C CA . VAL C 1 107 ? 1.515 -3.760 0.424 1.00 13.86 104 VAL C CA 1
ATOM 4528 C C . VAL C 1 107 ? 1.694 -2.311 0.821 1.00 13.54 104 VAL C C 1
ATOM 4529 O O . VAL C 1 107 ? 1.895 -2.019 2.029 1.00 14.15 104 VAL C O 1
ATOM 4533 N N . VAL C 1 108 ? 1.479 -1.467 -0.178 1.00 12.45 105 VAL C N 1
ATOM 4534 C CA . VAL C 1 108 ? 1.438 0.015 -0.008 1.00 13.65 105 VAL C CA 1
ATOM 4535 C C . VAL C 1 108 ? -0.005 0.456 -0.121 1.00 14.36 105 VAL C C 1
ATOM 4536 O O . VAL C 1 108 ? -0.708 0.128 -1.103 1.00 13.24 105 VAL C O 1
ATOM 4540 N N . VAL C 1 109 ? -0.483 1.212 0.887 1.00 13.91 106 VAL C N 1
ATOM 4541 C CA A VAL C 1 109 ? -1.851 1.794 0.849 0.50 14.94 106 VAL C CA 1
ATOM 4542 C CA B VAL C 1 109 ? -1.861 1.796 0.859 0.50 14.81 106 VAL C CA 1
ATOM 4543 C C . VAL C 1 109 ? -1.721 3.313 0.793 1.00 14.39 106 VAL C C 1
ATOM 4544 O O . VAL C 1 109 ? -0.918 3.878 1.556 1.00 15.89 106 VAL C O 1
ATOM 4551 N N . ALA C 1 110 ? -2.513 3.914 -0.100 1.00 14.33 107 ALA C N 1
ATOM 4552 C CA . ALA C 1 110 ? -2.446 5.366 -0.338 1.00 13.98 107 ALA C CA 1
ATOM 4553 C C . ALA C 1 110 ? -3.803 5.816 -0.831 1.00 15.02 107 ALA C C 1
ATOM 4554 O O . ALA C 1 110 ? -4.624 5.009 -1.220 1.00 16.30 107 ALA C O 1
ATOM 4556 N N . PRO C 1 111 ? -4.055 7.140 -0.845 1.00 15.67 108 PRO C N 1
ATOM 4557 C CA . PRO C 1 111 ? -5.180 7.634 -1.607 1.00 18.04 108 PRO C CA 1
ATOM 4558 C C . PRO C 1 111 ? -4.906 7.317 -3.087 1.00 18.06 108 PRO C C 1
ATOM 4559 O O . PRO C 1 111 ? -3.753 7.156 -3.493 1.00 18.34 108 PRO C O 1
ATOM 4563 N N . GLY C 1 112 ? -5.970 7.244 -3.867 1.00 19.40 109 GLY C N 1
ATOM 4564 C CA . GLY C 1 112 ? -5.887 7.024 -5.316 1.00 19.88 109 GLY C CA 1
ATOM 4565 C C . GLY C 1 112 ? -5.355 8.236 -6.060 1.00 20.82 109 GLY C C 1
ATOM 4566 O O . GLY C 1 112 ? -5.823 9.318 -5.799 1.00 22.85 109 GLY C O 1
ATOM 4567 N N . GLY C 1 113 ? -4.424 8.066 -6.976 1.00 19.51 110 GLY C N 1
ATOM 4568 C CA . GLY C 1 113 ? -4.062 9.133 -7.923 1.00 20.92 110 GLY C CA 1
ATOM 4569 C C . GLY C 1 113 ? -3.066 10.115 -7.384 1.00 23.53 110 GLY C C 1
ATOM 4570 O O . GLY C 1 113 ? -3.010 11.231 -7.918 1.00 24.41 110 GLY C O 1
ATOM 4571 N N . THR C 1 114 ? -2.271 9.754 -6.373 1.00 21.72 111 THR C N 1
ATOM 4572 C CA . THR C 1 114 ? -1.137 10.560 -5.874 1.00 21.65 111 THR C CA 1
ATOM 4573 C C . THR C 1 114 ? 0.158 10.068 -6.531 1.00 20.23 111 THR C C 1
ATOM 4574 O O . THR C 1 114 ? 0.149 9.113 -7.321 1.00 22.68 111 THR C O 1
ATOM 4578 N N . PRO C 1 115 ? 1.305 10.708 -6.225 1.00 23.31 112 PRO C N 1
ATOM 4579 C CA . PRO C 1 115 ? 2.588 10.282 -6.770 1.00 23.68 112 PRO C CA 1
ATOM 4580 C C . PRO C 1 115 ? 3.039 8.926 -6.212 1.00 24.34 112 PRO C C 1
ATOM 4581 O O . PRO C 1 115 ? 3.890 8.291 -6.832 1.00 25.34 112 PRO C O 1
ATOM 4585 N N . ILE C 1 116 ? 2.363 8.455 -5.155 1.00 22.91 113 ILE C N 1
ATOM 4586 C CA . ILE C 1 116 ? 2.667 7.093 -4.631 1.00 22.19 113 ILE C CA 1
ATOM 4587 C C . ILE C 1 116 ? 1.919 6.057 -5.448 1.00 20.88 113 ILE C C 1
ATOM 4588 O O . ILE C 1 116 ? 0.701 5.930 -5.309 1.00 21.10 113 ILE C O 1
ATOM 4593 N N . LYS C 1 117 ? 2.665 5.272 -6.230 1.00 21.20 114 LYS C N 1
ATOM 4594 C CA . LYS C 1 117 ? 2.129 4.260 -7.144 1.00 21.12 114 LYS C CA 1
ATOM 4595 C C . LYS C 1 117 ? 2.504 2.843 -6.693 1.00 19.34 114 LYS C C 1
ATOM 4596 O O . LYS C 1 117 ? 2.132 1.878 -7.371 1.00 19.58 114 LYS C O 1
ATOM 4602 N N . GLY C 1 118 ? 3.248 2.732 -5.609 1.00 18.27 115 GLY C N 1
ATOM 4603 C CA . GLY C 1 118 ? 3.784 1.444 -5.140 1.00 18.05 115 GLY C CA 1
ATOM 4604 C C . GLY C 1 118 ? 5.080 1.650 -4.390 1.00 18.49 115 GLY C C 1
ATOM 4605 O O . GLY C 1 118 ? 5.454 2.774 -4.074 1.00 18.84 115 GLY C O 1
ATOM 4606 N N . ILE C 1 119 ? 5.764 0.569 -4.052 1.00 17.61 116 ILE C N 1
ATOM 4607 C CA . ILE C 1 119 ? 6.910 0.631 -3.133 1.00 17.97 116 ILE C CA 1
ATOM 4608 C C . ILE C 1 119 ? 8.081 1.342 -3.805 1.00 18.61 116 ILE C C 1
ATOM 4609 O O . ILE C 1 119 ? 8.770 2.091 -3.093 1.00 19.19 116 ILE C O 1
ATOM 4614 N N . GLU C 1 120 ? 8.228 1.212 -5.119 1.00 19.59 117 GLU C N 1
ATOM 4615 C CA . GLU C 1 120 ? 9.416 1.841 -5.780 1.00 24.08 117 GLU C CA 1
ATOM 4616 C C . GLU C 1 120 ? 9.281 3.371 -5.745 1.00 22.84 117 GLU C C 1
ATOM 4617 O O . GLU C 1 120 ? 10.256 4.012 -5.386 1.00 23.13 117 GLU C O 1
ATOM 4623 N N . SER C 1 121 ? 8.133 3.919 -6.117 1.00 22.66 118 SER C N 1
ATOM 4624 C CA . SER C 1 121 ? 7.903 5.387 -6.091 1.00 22.03 118 SER C CA 1
ATOM 4625 C C . SER C 1 121 ? 8.018 5.870 -4.642 1.00 23.47 118 SER C C 1
ATOM 4626 O O . SER C 1 121 ? 8.583 6.953 -4.375 1.00 24.40 118 SER C O 1
ATOM 4629 N N . LEU C 1 122 ? 7.519 5.088 -3.686 1.00 21.02 119 LEU C N 1
ATOM 4630 C CA . LEU C 1 122 ? 7.593 5.493 -2.274 1.00 22.64 119 LEU C CA 1
ATOM 4631 C C . LEU C 1 122 ? 9.063 5.531 -1.792 1.00 25.20 119 LEU C C 1
ATOM 4632 O O . LEU C 1 122 ? 9.458 6.556 -1.175 1.00 24.94 119 LEU C O 1
ATOM 4637 N N . ARG C 1 123 ? 9.883 4.545 -2.136 1.00 24.39 120 ARG C N 1
ATOM 4638 C CA . ARG C 1 123 ? 11.335 4.498 -1.812 1.00 30.43 120 ARG C CA 1
ATOM 4639 C C . ARG C 1 123 ? 12.092 5.696 -2.399 1.00 27.90 120 ARG C C 1
ATOM 4640 O O . ARG C 1 123 ? 12.980 6.232 -1.691 1.00 35.18 120 ARG C O 1
ATOM 4648 N N . GLU C 1 124 ? 11.843 6.028 -3.659 1.00 30.68 121 GLU C N 1
ATOM 4649 C CA . GLU C 1 124 ? 12.557 7.094 -4.413 1.00 30.59 121 GLU C CA 1
ATOM 4650 C C . GLU C 1 124 ? 12.250 8.461 -3.776 1.00 31.50 121 GLU C C 1
ATOM 4651 O O . GLU C 1 124 ? 13.077 9.393 -3.855 1.00 30.69 121 GLU C O 1
ATOM 4657 N N . ARG C 1 125 ? 11.079 8.639 -3.189 1.00 25.90 122 ARG C N 1
ATOM 4658 C CA . ARG C 1 125 ? 10.646 9.958 -2.673 1.00 25.27 122 ARG C CA 1
ATOM 4659 C C . ARG C 1 125 ? 11.127 10.088 -1.224 1.00 25.36 122 ARG C C 1
ATOM 4660 O O . ARG C 1 125 ? 11.803 9.163 -0.705 1.00 26.06 122 ARG C O 1
ATOM 4668 N N . ASP C 1 126 ? 10.841 11.222 -0.591 1.00 28.68 123 ASP C N 1
ATOM 4669 C CA . ASP C 1 126 ? 11.300 11.497 0.789 1.00 31.24 123 ASP C CA 1
ATOM 4670 C C . ASP C 1 126 ? 10.105 11.594 1.732 1.00 29.79 123 ASP C C 1
ATOM 4671 O O . ASP C 1 126 ? 10.323 12.023 2.826 1.00 32.73 123 ASP C O 1
ATOM 4676 N N . ASP C 1 127 ? 8.906 11.136 1.355 1.00 25.73 124 ASP C N 1
ATOM 4677 C CA . ASP C 1 127 ? 7.693 11.373 2.166 1.00 26.76 124 ASP C CA 1
ATOM 4678 C C . ASP C 1 127 ? 7.697 10.514 3.427 1.00 23.83 124 ASP C C 1
ATOM 4679 O O . ASP C 1 127 ? 8.273 9.442 3.432 1.00 25.10 124 ASP C O 1
ATOM 4684 N N . PRO C 1 128 ? 6.942 10.899 4.472 1.00 23.60 125 PRO C N 1
ATOM 4685 C CA . PRO C 1 128 ? 6.738 10.039 5.632 1.00 22.00 125 PRO C CA 1
ATOM 4686 C C . PRO C 1 128 ? 5.892 8.822 5.206 1.00 21.63 125 PRO C C 1
ATOM 4687 O O . PRO C 1 128 ? 4.962 8.996 4.390 1.00 19.68 125 PRO C O 1
ATOM 4691 N N . ILE C 1 129 ? 6.218 7.678 5.810 1.00 19.71 126 ILE C N 1
ATOM 4692 C CA . ILE C 1 129 ? 5.560 6.363 5.546 1.00 18.54 126 ILE C CA 1
ATOM 4693 C C . ILE C 1 129 ? 5.047 5.845 6.885 1.00 17.92 126 ILE C C 1
ATOM 4694 O O . ILE C 1 129 ? 5.881 5.734 7.829 1.00 18.84 126 ILE C O 1
ATOM 4699 N N . GLY C 1 130 ? 3.778 5.467 6.931 1.00 17.07 127 GLY C N 1
ATOM 4700 C CA . GLY C 1 130 ? 3.190 4.861 8.119 1.00 15.90 127 GLY C CA 1
ATOM 4701 C C . GLY C 1 130 ? 3.464 3.377 8.167 1.00 16.74 127 GLY C C 1
ATOM 4702 O O . GLY C 1 130 ? 3.631 2.735 7.120 1.00 16.44 127 GLY C O 1
ATOM 4703 N N . TYR C 1 131 ? 3.531 2.820 9.376 1.00 17.40 128 TYR C N 1
ATOM 4704 C CA . TYR C 1 131 ? 3.614 1.344 9.579 1.00 17.37 128 TYR C CA 1
ATOM 4705 C C . TYR C 1 131 ? 2.877 1.026 10.879 1.00 16.10 128 TYR C C 1
ATOM 4706 O O . TYR C 1 131 ? 2.570 1.923 11.675 1.00 15.69 128 TYR C O 1
ATOM 4715 N N . GLN C 1 132 ? 2.527 -0.232 11.029 1.00 15.75 129 GLN C N 1
ATOM 4716 C CA . GLN C 1 132 ? 1.716 -0.701 12.178 1.00 16.62 129 GLN C CA 1
ATOM 4717 C C . GLN C 1 132 ? 2.635 -0.824 13.391 1.00 17.96 129 GLN C C 1
ATOM 4718 O O . GLN C 1 132 ? 3.599 -1.602 13.337 1.00 17.52 129 GLN C O 1
ATOM 4724 N N . VAL C 1 133 ? 2.243 -0.159 14.479 1.00 17.88 130 VAL C N 1
ATOM 4725 C CA . VAL C 1 133 ? 2.913 -0.328 15.804 1.00 19.77 130 VAL C CA 1
ATOM 4726 C C . VAL C 1 133 ? 3.118 -1.831 16.071 1.00 16.38 130 VAL C C 1
ATOM 4727 O O . VAL C 1 133 ? 2.153 -2.614 16.003 1.00 17.82 130 VAL C O 1
ATOM 4731 N N . GLY C 1 134 ? 4.361 -2.211 16.363 1.00 17.05 131 GLY C N 1
ATOM 4732 C CA . GLY C 1 134 ? 4.673 -3.590 16.788 1.00 17.78 131 GLY C CA 1
ATOM 4733 C C . GLY C 1 134 ? 5.011 -4.569 15.688 1.00 19.53 131 GLY C C 1
ATOM 4734 O O . GLY C 1 134 ? 5.434 -5.712 15.987 1.00 18.87 131 GLY C O 1
ATOM 4735 N N . SER C 1 135 ? 4.941 -4.131 14.433 1.00 16.78 132 SER C N 1
ATOM 4736 C CA . SER C 1 135 ? 5.118 -5.022 13.276 1.00 17.87 132 SER C CA 1
ATOM 4737 C C . SER C 1 135 ? 6.599 -5.140 12.927 1.00 19.25 132 SER C C 1
ATOM 4738 O O . SER C 1 135 ? 7.333 -4.148 13.068 1.00 20.21 132 SER C O 1
ATOM 4741 N N . PHE C 1 136 ? 6.943 -6.260 12.316 1.00 18.76 133 PHE C N 1
ATOM 4742 C CA . PHE C 1 136 ? 8.247 -6.428 11.630 1.00 18.98 133 PHE C CA 1
ATOM 4743 C C . PHE C 1 136 ? 8.408 -5.426 10.496 1.00 21.67 133 PHE C C 1
ATOM 4744 O O . PHE C 1 136 ? 9.539 -5.254 10.038 1.00 21.77 133 PHE C O 1
ATOM 4752 N N . ALA C 1 137 ? 7.316 -4.868 9.964 1.00 20.18 134 ALA C N 1
ATOM 4753 C CA . ALA C 1 137 ? 7.420 -4.004 8.771 1.00 20.69 134 ALA C CA 1
ATOM 4754 C C . ALA C 1 137 ? 8.452 -2.893 9.002 1.00 22.42 134 ALA C C 1
ATOM 4755 O O . ALA C 1 137 ? 9.133 -2.502 8.009 1.00 22.65 134 ALA C O 1
ATOM 4757 N N . GLU C 1 138 ? 8.504 -2.322 10.200 1.00 22.27 135 GLU C N 1
ATOM 4758 C CA . GLU C 1 138 ? 9.433 -1.197 10.487 1.00 25.43 135 GLU C CA 1
ATOM 4759 C C . GLU C 1 138 ? 10.838 -1.662 10.109 1.00 28.18 135 GLU C C 1
ATOM 4760 O O . GLU C 1 138 ? 11.527 -0.991 9.310 1.00 27.27 135 GLU C O 1
ATOM 4766 N N . SER C 1 139 ? 11.217 -2.847 10.582 1.00 28.21 136 SER C N 1
ATOM 4767 C CA . SER C 1 139 ? 12.550 -3.409 10.296 1.00 29.62 136 SER C CA 1
ATOM 4768 C C . SER C 1 139 ? 12.728 -3.705 8.805 1.00 27.99 136 SER C C 1
ATOM 4769 O O . SER C 1 139 ? 13.862 -3.467 8.331 1.00 30.49 136 SER C O 1
ATOM 4772 N N . TYR C 1 140 ? 11.704 -4.210 8.080 1.00 25.15 137 TYR C N 1
ATOM 4773 C CA . TYR C 1 140 ? 11.815 -4.517 6.632 1.00 24.05 137 TYR C CA 1
ATOM 4774 C C . TYR C 1 140 ? 12.144 -3.204 5.898 1.00 27.14 137 TYR C C 1
ATOM 4775 O O . TYR C 1 140 ? 13.039 -3.177 4.976 1.00 27.06 137 TYR C O 1
ATOM 4784 N N . LEU C 1 141 ? 11.439 -2.138 6.283 1.00 25.94 138 LEU C N 1
ATOM 4785 C CA . LEU C 1 141 ? 11.586 -0.819 5.629 1.00 24.76 138 LEU C CA 1
ATOM 4786 C C . LEU C 1 141 ? 13.015 -0.283 5.865 1.00 26.31 138 LEU C C 1
ATOM 4787 O O . LEU C 1 141 ? 13.652 0.099 4.870 1.00 27.64 138 LEU C O 1
ATOM 4792 N N . ARG C 1 142 ? 13.474 -0.285 7.115 1.00 27.02 139 ARG C N 1
ATOM 4793 C CA . ARG C 1 142 ? 14.833 0.193 7.512 1.00 31.85 139 ARG C CA 1
ATOM 4794 C C . ARG C 1 142 ? 15.928 -0.663 6.879 1.00 34.30 139 ARG C C 1
ATOM 4795 O O . ARG C 1 142 ? 16.949 -0.104 6.380 1.00 34.72 139 ARG C O 1
ATOM 4803 N N . ASN C 1 143 ? 15.774 -1.981 6.926 1.00 32.30 140 ASN C N 1
ATOM 4804 C CA . ASN C 1 143 ? 16.901 -2.889 6.619 1.00 34.08 140 ASN C CA 1
ATOM 4805 C C . ASN C 1 143 ? 16.798 -3.278 5.147 1.00 31.74 140 ASN C C 1
ATOM 4806 O O . ASN C 1 143 ? 17.601 -2.750 4.364 1.00 35.36 140 ASN C O 1
ATOM 4811 N N . GLU C 1 144 ? 15.872 -4.146 4.745 1.00 28.83 141 GLU C N 1
ATOM 4812 C CA . GLU C 1 144 ? 15.808 -4.644 3.353 1.00 33.19 141 GLU C CA 1
ATOM 4813 C C . GLU C 1 144 ? 15.687 -3.479 2.363 1.00 32.80 141 GLU C C 1
ATOM 4814 O O . GLU C 1 144 ? 16.226 -3.606 1.236 1.00 32.62 141 GLU C O 1
ATOM 4820 N N . LEU C 1 145 ? 14.919 -2.444 2.695 1.00 31.90 142 LEU C N 1
ATOM 4821 C CA . LEU C 1 145 ? 14.610 -1.410 1.673 1.00 30.85 142 LEU C CA 1
ATOM 4822 C C . LEU C 1 145 ? 15.477 -0.181 1.931 1.00 29.63 142 LEU C C 1
ATOM 4823 O O . LEU C 1 145 ? 15.437 0.713 1.084 1.00 28.14 142 LEU C O 1
ATOM 4828 N N . ASN C 1 146 ? 16.227 -0.168 3.032 1.00 31.42 143 ASN C N 1
ATOM 4829 C CA . ASN C 1 146 ? 17.212 0.891 3.377 1.00 32.06 143 ASN C CA 1
ATOM 4830 C C . ASN C 1 146 ? 16.497 2.241 3.393 1.00 35.84 143 ASN C C 1
ATOM 4831 O O . ASN C 1 146 ? 17.039 3.209 2.829 1.00 36.05 143 ASN C O 1
ATOM 4836 N N . ILE C 1 147 ? 15.328 2.311 4.027 1.00 30.07 144 ILE C N 1
ATOM 4837 C CA . ILE C 1 147 ? 14.572 3.582 4.154 1.00 29.98 144 ILE C CA 1
ATOM 4838 C C . ILE C 1 147 ? 14.996 4.226 5.454 1.00 32.66 144 ILE C C 1
ATOM 4839 O O . ILE C 1 147 ? 15.088 3.493 6.454 1.00 34.83 144 ILE C O 1
ATOM 4844 N N . SER C 1 148 ? 15.226 5.544 5.464 1.00 32.57 145 SER C N 1
ATOM 4845 C CA . SER C 1 148 ? 15.714 6.226 6.682 1.00 37.14 145 SER C CA 1
ATOM 4846 C C . SER C 1 148 ? 14.624 6.115 7.742 1.00 36.25 145 SER C C 1
ATOM 4847 O O . SER C 1 148 ? 13.456 6.350 7.393 1.00 32.42 145 SER C O 1
ATOM 4850 N N . GLU C 1 149 ? 15.000 5.843 8.994 1.00 39.97 146 GLU C N 1
ATOM 4851 C CA . GLU C 1 149 ? 14.063 5.704 10.142 1.00 38.58 146 GLU C CA 1
ATOM 4852 C C . GLU C 1 149 ? 13.299 7.022 10.332 1.00 35.38 146 GLU C C 1
ATOM 4853 O O . GLU C 1 149 ? 12.176 6.973 10.854 1.00 30.82 146 GLU C O 1
ATOM 4859 N N . SER C 1 150 ? 13.867 8.167 9.941 1.00 34.02 147 SER C N 1
ATOM 4860 C CA . SER C 1 150 ? 13.247 9.504 10.161 1.00 32.54 147 SER C CA 1
ATOM 4861 C C . SER C 1 150 ? 11.912 9.598 9.412 1.00 31.05 147 SER C C 1
ATOM 4862 O O . SER C 1 150 ? 11.061 10.387 9.818 1.00 32.42 147 SER C O 1
ATOM 4865 N N . ARG C 1 151 ? 11.772 8.809 8.346 1.00 28.65 148 ARG C N 1
ATOM 4866 C CA . ARG C 1 151 ? 10.595 8.811 7.444 1.00 27.79 148 ARG C CA 1
ATOM 4867 C C . ARG C 1 151 ? 9.487 7.943 8.033 1.00 26.32 148 ARG C C 1
ATOM 4868 O O . ARG C 1 151 ? 8.362 8.026 7.532 1.00 26.21 148 ARG C O 1
ATOM 4876 N N . LEU C 1 152 ? 9.803 7.082 8.995 1.00 24.21 149 LEU C N 1
ATOM 4877 C CA . LEU C 1 152 ? 8.882 5.991 9.425 1.00 25.06 149 LEU C CA 1
ATOM 4878 C C . LEU C 1 152 ? 8.026 6.476 10.582 1.00 25.95 149 LEU C C 1
ATOM 4879 O O . LEU C 1 152 ? 8.557 6.826 11.651 1.00 28.56 149 LEU C O 1
ATOM 4884 N N . VAL C 1 153 ? 6.709 6.443 10.402 1.00 23.48 150 VAL C N 1
ATOM 4885 C CA . VAL C 1 153 ? 5.694 6.939 11.359 1.00 21.48 150 VAL C CA 1
ATOM 4886 C C . VAL C 1 153 ? 4.865 5.787 11.914 1.00 22.61 150 VAL C C 1
ATOM 4887 O O . VAL C 1 153 ? 4.065 5.189 11.194 1.00 20.42 150 VAL C O 1
ATOM 4891 N N . PRO C 1 154 ? 4.971 5.426 13.222 1.00 22.11 151 PRO C N 1
ATOM 4892 C CA . PRO C 1 154 ? 4.163 4.359 13.803 1.00 20.03 151 PRO C CA 1
ATOM 4893 C C . PRO C 1 154 ? 2.705 4.797 13.951 1.00 21.62 151 PRO C C 1
ATOM 4894 O O . PRO C 1 154 ? 2.414 5.888 14.466 1.00 21.25 151 PRO C O 1
ATOM 4898 N N . LEU C 1 155 ? 1.795 3.935 13.518 1.00 19.61 152 LEU C N 1
ATOM 4899 C CA . LEU C 1 155 ? 0.342 4.120 13.648 1.00 19.24 152 LEU C CA 1
ATOM 4900 C C . LEU C 1 155 ? -0.278 2.886 14.265 1.00 19.67 152 LEU C C 1
ATOM 4901 O O . LEU C 1 155 ? 0.045 1.718 13.872 1.00 19.26 152 LEU C O 1
ATOM 4906 N N . GLY C 1 156 ? -1.169 3.088 15.231 1.00 22.26 153 GLY C N 1
ATOM 4907 C CA . GLY C 1 156 ? -1.597 1.967 16.062 1.00 21.08 153 GLY C CA 1
ATOM 4908 C C . GLY C 1 156 ? -2.949 1.408 15.764 1.00 18.88 153 GLY C C 1
ATOM 4909 O O . GLY C 1 156 ? -3.246 0.270 16.223 1.00 20.93 153 GLY C O 1
ATOM 4910 N N . THR C 1 157 ? -3.809 2.123 15.029 1.00 19.34 154 THR C N 1
ATOM 4911 C CA . THR C 1 157 ? -5.213 1.773 14.846 1.00 19.81 154 THR C CA 1
ATOM 4912 C C . THR C 1 157 ? -5.684 2.216 13.467 1.00 19.01 154 THR C C 1
ATOM 4913 O O . THR C 1 157 ? -5.092 3.108 12.879 1.00 19.43 154 THR C O 1
ATOM 4917 N N . PRO C 1 158 ? -6.761 1.625 12.974 1.00 18.58 155 PRO C N 1
ATOM 4918 C CA . PRO C 1 158 ? -7.305 2.030 11.683 1.00 18.04 155 PRO C CA 1
ATOM 4919 C C . PRO C 1 158 ? -7.757 3.501 11.682 1.00 21.39 155 PRO C C 1
ATOM 4920 O O . PRO C 1 158 ? -7.616 4.165 10.673 1.00 17.58 155 PRO C O 1
ATOM 4924 N N . GLU C 1 159 ? -8.233 4.041 12.804 1.00 21.04 156 GLU C N 1
ATOM 4925 C CA . GLU C 1 159 ? -8.555 5.497 12.867 1.00 21.04 156 GLU C CA 1
ATOM 4926 C C . GLU C 1 159 ? -7.282 6.301 12.669 1.00 21.12 156 GLU C C 1
ATOM 4927 O O . GLU C 1 159 ? -7.312 7.352 11.992 1.00 20.13 156 GLU C O 1
ATOM 4933 N N . ALA C 1 160 ? -6.146 5.829 13.197 1.00 18.44 157 ALA C N 1
ATOM 4934 C CA . ALA C 1 160 ? -4.895 6.580 13.077 1.00 18.45 157 ALA C CA 1
ATOM 4935 C C . ALA C 1 160 ? -4.409 6.453 11.635 1.00 15.78 157 ALA C C 1
ATOM 4936 O O . ALA C 1 160 ? -3.865 7.431 11.107 1.00 18.48 157 ALA C O 1
ATOM 4938 N N . TYR C 1 161 ? -4.613 5.286 11.028 1.00 17.93 158 TYR C N 1
ATOM 4939 C CA . TYR C 1 161 ? -4.260 5.083 9.588 1.00 15.80 158 TYR C CA 1
ATOM 4940 C C . TYR C 1 161 ? -5.015 6.128 8.752 1.00 16.12 158 TYR C C 1
ATOM 4941 O O . TYR C 1 161 ? -4.425 6.815 7.915 1.00 16.46 158 TYR C O 1
ATOM 4950 N N . ALA C 1 162 ? -6.315 6.192 8.949 1.00 16.11 159 ALA C N 1
ATOM 4951 C CA . ALA C 1 162 ? -7.210 7.069 8.138 1.00 17.78 159 ALA C CA 1
ATOM 4952 C C . ALA C 1 162 ? -6.781 8.508 8.336 1.00 18.71 159 ALA C C 1
ATOM 4953 O O . ALA C 1 162 ? -6.693 9.273 7.355 1.00 18.03 159 ALA C O 1
ATOM 4955 N N . LYS C 1 163 ? -6.598 8.901 9.591 1.00 18.73 160 LYS C N 1
ATOM 4956 C CA . LYS C 1 163 ? -6.281 10.318 9.863 1.00 20.74 160 LYS C CA 1
ATOM 4957 C C . LYS C 1 163 ? -4.923 10.681 9.269 1.00 21.33 160 LYS C C 1
ATOM 4958 O O . LYS C 1 163 ? -4.758 11.777 8.676 1.00 22.39 160 LYS C O 1
ATOM 4964 N N . ALA C 1 164 ? -3.939 9.777 9.358 1.00 19.28 161 ALA C N 1
ATOM 4965 C CA . ALA C 1 164 ? -2.616 10.050 8.793 1.00 18.70 161 ALA C CA 1
ATOM 4966 C C . ALA C 1 164 ? -2.689 10.193 7.268 1.00 19.45 161 ALA C C 1
ATOM 4967 O O . ALA C 1 164 ? -1.964 11.021 6.704 1.00 20.54 161 ALA C O 1
ATOM 4969 N N . LEU C 1 165 ? -3.465 9.332 6.594 1.00 17.82 162 LEU C N 1
ATOM 4970 C CA . LEU C 1 165 ? -3.612 9.401 5.123 1.00 17.38 162 LEU C CA 1
ATOM 4971 C C . LEU C 1 165 ? -4.366 10.689 4.757 1.00 17.88 162 LEU C C 1
ATOM 4972 O O . LEU C 1 165 ? -4.020 11.323 3.733 1.00 18.38 162 LEU C O 1
ATOM 4977 N N . LYS C 1 166 ? -5.370 11.034 5.512 1.00 18.71 163 LYS C N 1
ATOM 4978 C CA . LYS C 1 166 ? -6.231 12.197 5.151 1.00 20.69 163 LYS C CA 1
ATOM 4979 C C . LYS C 1 166 ? -5.478 13.504 5.342 1.00 21.45 163 LYS C C 1
ATOM 4980 O O . LYS C 1 166 ? -5.541 14.371 4.432 1.00 24.55 163 LYS C O 1
ATOM 4986 N N . ASP C 1 167 ? -4.723 13.605 6.416 1.00 24.25 164 ASP C N 1
ATOM 4987 C CA . ASP C 1 167 ? -3.878 14.799 6.690 1.00 25.84 164 ASP C CA 1
ATOM 4988 C C . ASP C 1 167 ? -2.723 14.884 5.690 1.00 25.31 164 ASP C C 1
ATOM 4989 O O . ASP C 1 167 ? -2.397 15.994 5.244 1.00 27.94 164 ASP C O 1
ATOM 4994 N N . GLY C 1 168 ? -2.041 13.771 5.373 1.00 24.14 165 GLY C N 1
ATOM 4995 C CA . GLY C 1 168 ? -0.954 13.735 4.394 1.00 23.30 165 GLY C CA 1
ATOM 4996 C C . GLY C 1 168 ? 0.369 14.257 4.953 1.00 23.96 165 GLY C C 1
ATOM 4997 O O . GLY C 1 168 ? 0.443 14.669 6.093 1.00 26.02 165 GLY C O 1
ATOM 4998 N N . PRO C 1 169 ? 1.438 14.208 4.158 1.00 28.52 166 PRO C N 1
ATOM 4999 C CA . PRO C 1 169 ? 2.777 14.525 4.650 1.00 35.77 166 PRO C CA 1
ATOM 5000 C C . PRO C 1 169 ? 2.928 15.949 5.203 1.00 41.62 166 PRO C C 1
ATOM 5001 O O . PRO C 1 169 ? 3.685 16.142 6.139 1.00 46.20 166 PRO C O 1
ATOM 5005 N N . SER C 1 170 ? 2.199 16.910 4.641 1.00 39.05 167 SER C N 1
ATOM 5006 C CA . SER C 1 170 ? 2.355 18.342 4.992 1.00 42.44 167 SER C CA 1
ATOM 5007 C C . SER C 1 170 ? 1.675 18.651 6.326 1.00 45.75 167 SER C C 1
ATOM 5008 O O . SER C 1 170 ? 1.949 19.720 6.875 1.00 48.51 167 SER C O 1
ATOM 5011 N N . LYS C 1 171 ? 0.795 17.781 6.822 1.00 39.35 168 LYS C N 1
ATOM 5012 C CA . LYS C 1 171 ? 0.038 18.052 8.073 1.00 35.92 168 LYS C CA 1
ATOM 5013 C C . LYS C 1 171 ? 0.334 16.988 9.121 1.00 32.51 168 LYS C C 1
ATOM 5014 O O . LYS C 1 171 ? -0.582 16.596 9.845 1.00 38.28 168 LYS C O 1
ATOM 5020 N N . GLY C 1 172 ? 1.587 16.545 9.210 1.00 29.28 169 GLY C N 1
ATOM 5021 C CA . GLY C 1 172 ? 2.019 15.564 10.228 1.00 29.91 169 GLY C CA 1
ATOM 5022 C C . GLY C 1 172 ? 1.458 14.161 9.997 1.00 27.83 169 GLY C C 1
ATOM 5023 O O . GLY C 1 172 ? 1.494 13.345 10.952 1.00 28.61 169 GLY C O 1
ATOM 5024 N N . GLY C 1 173 ? 0.947 13.898 8.795 1.00 26.42 170 GLY C N 1
ATOM 5025 C CA . GLY C 1 173 ? 0.469 12.559 8.399 1.00 23.30 170 GLY C CA 1
ATOM 5026 C C . GLY C 1 173 ? 1.487 11.850 7.541 1.00 22.42 170 GLY C C 1
ATOM 5027 O O . GLY C 1 173 ? 2.701 12.117 7.686 1.00 21.12 170 GLY C O 1
ATOM 5028 N N . VAL C 1 174 ? 1.015 10.989 6.623 1.00 20.93 171 VAL C N 1
ATOM 5029 C CA . VAL C 1 174 ? 1.902 10.157 5.780 1.00 17.95 171 VAL C CA 1
ATOM 5030 C C . VAL C 1 174 ? 1.454 10.207 4.324 1.00 16.36 171 VAL C C 1
ATOM 5031 O O . VAL C 1 174 ? 0.272 10.496 4.085 1.00 18.34 171 VAL C O 1
ATOM 5035 N N . ALA C 1 175 ? 2.336 9.890 3.413 1.00 16.60 172 ALA C N 1
ATOM 5036 C CA . ALA C 1 175 ? 2.013 9.802 1.965 1.00 16.91 172 ALA C CA 1
ATOM 5037 C C . ALA C 1 175 ? 1.385 8.427 1.702 1.00 16.51 172 ALA C C 1
ATOM 5038 O O . ALA C 1 175 ? 0.630 8.283 0.702 1.00 17.38 172 ALA C O 1
ATOM 5040 N N . ALA C 1 176 ? 1.685 7.447 2.569 1.00 15.33 173 ALA C N 1
ATOM 5041 C CA . ALA C 1 176 ? 1.288 6.039 2.350 1.00 13.94 173 ALA C CA 1
ATOM 5042 C C . ALA C 1 176 ? 1.562 5.251 3.611 1.00 15.33 173 ALA C C 1
ATOM 5043 O O . ALA C 1 176 ? 2.355 5.737 4.438 1.00 15.43 173 ALA C O 1
ATOM 5045 N N . ILE C 1 177 ? 0.919 4.094 3.709 1.00 14.23 174 ILE C N 1
ATOM 5046 C CA . ILE C 1 177 ? 1.154 3.156 4.826 1.00 14.45 174 ILE C CA 1
ATOM 5047 C C . ILE C 1 177 ? 1.638 1.855 4.228 1.00 12.85 174 ILE C C 1
ATOM 5048 O O . ILE C 1 177 ? 1.067 1.421 3.227 1.00 13.23 174 ILE C O 1
ATOM 5053 N N . VAL C 1 178 ? 2.668 1.282 4.850 1.00 13.15 175 VAL C N 1
ATOM 5054 C CA . VAL C 1 178 ? 3.146 -0.073 4.459 1.00 13.67 175 VAL C CA 1
ATOM 5055 C C . VAL C 1 178 ? 2.724 -1.026 5.554 1.00 14.15 175 VAL C C 1
ATOM 5056 O O . VAL C 1 178 ? 3.096 -0.834 6.747 1.00 15.34 175 VAL C O 1
ATOM 5060 N N . ASP C 1 179 ? 1.995 -2.055 5.187 1.00 14.72 176 ASP C N 1
ATOM 5061 C CA . ASP C 1 179 ? 1.557 -3.054 6.183 1.00 14.37 176 ASP C CA 1
ATOM 5062 C C . ASP C 1 179 ? 1.209 -4.364 5.486 1.00 14.60 176 ASP C C 1
ATOM 5063 O O . ASP C 1 179 ? 1.096 -4.441 4.241 1.00 13.59 176 ASP C O 1
ATOM 5068 N N . GLU C 1 180 ? 1.070 -5.410 6.280 1.00 14.94 177 GLU C N 1
ATOM 5069 C CA . GLU C 1 180 ? 0.651 -6.726 5.776 1.00 14.69 177 GLU C CA 1
ATOM 5070 C C . GLU C 1 180 ? -0.756 -6.681 5.215 1.00 15.24 177 GLU C C 1
ATOM 5071 O O . GLU C 1 180 ? -1.682 -6.090 5.826 1.00 14.23 177 GLU C O 1
ATOM 5077 N N . ARG C 1 181 ? -0.943 -7.329 4.054 1.00 14.99 178 ARG C N 1
ATOM 5078 C CA . ARG C 1 181 ? -2.212 -7.298 3.295 1.00 15.29 178 ARG C CA 1
ATOM 5079 C C . ARG C 1 181 ? -3.438 -7.642 4.143 1.00 14.16 178 ARG C C 1
ATOM 5080 O O . ARG C 1 181 ? -4.458 -6.969 3.985 1.00 14.55 178 ARG C O 1
ATOM 5088 N N . PRO C 1 182 ? -3.431 -8.630 5.065 1.00 13.42 179 PRO C N 1
ATOM 5089 C CA . PRO C 1 182 ? -4.672 -8.973 5.784 1.00 14.05 179 PRO C CA 1
ATOM 5090 C C . PRO C 1 182 ? -5.228 -7.778 6.559 1.00 13.56 179 PRO C C 1
ATOM 5091 O O . PRO C 1 182 ? -6.441 -7.589 6.588 1.00 15.03 179 PRO C O 1
ATOM 5095 N N . TYR C 1 183 ? -4.382 -7.014 7.248 1.00 13.02 180 TYR C N 1
ATOM 5096 C CA . TYR C 1 183 ? -4.821 -5.824 8.003 1.00 13.76 180 TYR C CA 1
ATOM 5097 C C . TYR C 1 183 ? -5.332 -4.788 7.015 1.00 13.64 180 TYR C C 1
ATOM 5098 O O . TYR C 1 183 ? -6.328 -4.159 7.257 1.00 15.68 180 TYR C O 1
ATOM 5107 N N . VAL C 1 184 ? -4.606 -4.615 5.924 1.00 14.06 181 VAL C N 1
ATOM 5108 C CA . VAL C 1 184 ? -4.961 -3.569 4.947 1.00 15.25 181 VAL C CA 1
ATOM 5109 C C . VAL C 1 184 ? -6.339 -3.885 4.373 1.00 16.03 181 VAL C C 1
ATOM 5110 O O . VAL C 1 184 ? -7.124 -2.949 4.220 1.00 15.88 181 VAL C O 1
ATOM 5114 N N . GLU C 1 185 ? -6.644 -5.143 4.057 1.00 17.06 182 GLU C N 1
ATOM 5115 C CA A GLU C 1 185 ? -7.976 -5.518 3.520 0.50 18.21 182 GLU C CA 1
ATOM 5116 C CA B GLU C 1 185 ? -7.980 -5.550 3.538 0.50 18.19 182 GLU C CA 1
ATOM 5117 C C . GLU C 1 185 ? -9.063 -5.126 4.533 1.00 17.53 182 GLU C C 1
ATOM 5118 O O . GLU C 1 185 ? -10.092 -4.610 4.115 1.00 18.17 182 GLU C O 1
ATOM 5129 N N . LEU C 1 186 ? -8.854 -5.375 5.834 1.00 16.21 183 LEU C N 1
ATOM 5130 C CA . LEU C 1 186 ? -9.865 -4.999 6.826 1.00 17.57 183 LEU C CA 1
ATOM 5131 C C . LEU C 1 186 ? -9.975 -3.463 6.888 1.00 18.54 183 LEU C C 1
ATOM 5132 O O . LEU C 1 186 ? -11.079 -2.941 6.988 1.00 19.23 183 LEU C O 1
ATOM 5137 N N . PHE C 1 187 ? -8.858 -2.761 6.902 1.00 15.46 184 PHE C N 1
ATOM 5138 C CA . PHE C 1 187 ? -8.852 -1.281 6.942 1.00 15.90 184 PHE C CA 1
ATOM 5139 C C . PHE C 1 187 ? -9.659 -0.759 5.750 1.00 16.28 184 PHE C C 1
ATOM 5140 O O . PHE C 1 187 ? -10.503 0.143 5.874 1.00 17.56 184 PHE C O 1
ATOM 5148 N N . LEU C 1 188 ? -9.381 -1.277 4.569 1.00 16.35 185 LEU C N 1
ATOM 5149 C CA . LEU C 1 188 ? -10.019 -0.721 3.349 1.00 18.00 185 LEU C CA 1
ATOM 5150 C C . LEU C 1 188 ? -11.516 -1.006 3.316 1.00 21.92 185 LEU C C 1
ATOM 5151 O O . LEU C 1 188 ? -12.267 -0.102 2.870 1.00 22.42 185 LEU C O 1
ATOM 5156 N N . SER C 1 189 ? -11.962 -2.122 3.893 1.00 20.64 186 SER C N 1
ATOM 5157 C CA A SER C 1 189 ? -13.406 -2.463 3.991 0.50 23.85 186 SER C CA 1
ATOM 5158 C CA B SER C 1 189 ? -13.408 -2.466 3.980 0.50 24.67 186 SER C CA 1
ATOM 5159 C C . SER C 1 189 ? -14.195 -1.363 4.713 1.00 25.37 186 SER C C 1
ATOM 5160 O O . SER C 1 189 ? -15.379 -1.202 4.377 1.00 27.75 186 SER C O 1
ATOM 5165 N N . SER C 1 190 ? -13.573 -0.626 5.637 1.00 24.56 187 SER C N 1
ATOM 5166 C CA . SER C 1 190 ? -14.159 0.440 6.487 1.00 26.39 187 SER C CA 1
ATOM 5167 C C . SER C 1 190 ? -13.734 1.835 6.021 1.00 24.54 187 SER C C 1
ATOM 5168 O O . SER C 1 190 ? -14.172 2.797 6.635 1.00 27.38 187 SER C O 1
ATOM 5171 N N . ASN C 1 191 ? -12.865 1.933 5.016 1.00 21.71 188 ASN C N 1
ATOM 5172 C CA . ASN C 1 191 ? -12.183 3.194 4.620 1.00 21.36 188 ASN C CA 1
ATOM 5173 C C . ASN C 1 191 ? -11.983 3.122 3.110 1.00 20.64 188 ASN C C 1
ATOM 5174 O O . ASN C 1 191 ? -10.848 3.057 2.631 1.00 20.09 188 ASN C O 1
ATOM 5179 N N . CYS C 1 192 ? -13.086 3.188 2.363 1.00 20.85 189 CYS C N 1
ATOM 5180 C CA . CYS C 1 192 ? -13.133 2.847 0.920 1.00 21.92 189 CYS C CA 1
ATOM 5181 C C . CYS C 1 192 ? -12.468 3.920 0.049 1.00 18.56 189 CYS C C 1
ATOM 5182 O O . CYS C 1 192 ? -12.213 3.687 -1.154 1.00 21.42 189 CYS C O 1
ATOM 5185 N N . ALA C 1 193 ? -12.105 5.083 0.616 1.00 17.25 190 ALA C N 1
ATOM 5186 C CA . ALA C 1 193 ? -11.341 6.108 -0.122 1.00 17.92 190 ALA C CA 1
ATOM 5187 C C . ALA C 1 193 ? -9.957 5.612 -0.537 1.00 18.72 190 ALA C C 1
ATOM 5188 O O . ALA C 1 193 ? -9.459 6.045 -1.568 1.00 18.95 190 ALA C O 1
ATOM 5190 N N . TYR C 1 194 ? -9.349 4.705 0.231 1.00 16.75 191 TYR C N 1
ATOM 5191 C CA . TYR C 1 194 ? -7.931 4.351 0.013 1.00 14.83 191 TYR C CA 1
ATOM 5192 C C . TYR C 1 194 ? -7.809 3.056 -0.789 1.00 15.92 191 TYR C C 1
ATOM 5193 O O . TYR C 1 194 ? -8.785 2.328 -0.967 1.00 16.49 191 TYR C O 1
ATOM 5202 N N . ARG C 1 195 ? -6.622 2.820 -1.318 1.00 16.53 192 ARG C N 1
ATOM 5203 C CA . ARG C 1 195 ? -6.344 1.723 -2.247 1.00 18.22 192 ARG C CA 1
ATOM 5204 C C . ARG C 1 195 ? -4.969 1.122 -1.980 1.00 16.09 192 ARG C C 1
ATOM 5205 O O . ARG C 1 195 ? -4.008 1.853 -1.611 1.00 16.19 192 ARG C O 1
ATOM 5213 N N . ILE C 1 196 ? -4.857 -0.183 -2.197 1.00 14.22 193 ILE C N 1
ATOM 5214 C CA . ILE C 1 196 ? -3.540 -0.795 -2.412 1.00 13.38 193 ILE C CA 1
ATOM 5215 C C . ILE C 1 196 ? -3.014 -0.313 -3.766 1.00 14.26 193 ILE C C 1
ATOM 5216 O O . ILE C 1 196 ? -3.689 -0.521 -4.752 1.00 15.14 193 ILE C O 1
ATOM 5221 N N . VAL C 1 197 ? -1.835 0.285 -3.773 1.00 13.72 194 VAL C N 1
ATOM 5222 C CA . VAL C 1 197 ? -1.168 0.758 -5.006 1.00 14.38 194 VAL C CA 1
ATOM 5223 C C . VAL C 1 197 ? 0.059 -0.113 -5.268 1.00 15.33 194 VAL C C 1
ATOM 5224 O O . VAL C 1 197 ? 0.844 -0.391 -4.358 1.00 15.41 194 VAL C O 1
ATOM 5228 N N . GLY C 1 198 ? 0.235 -0.524 -6.514 1.00 15.28 195 GLY C N 1
ATOM 5229 C CA . GLY C 1 198 ? 1.326 -1.428 -6.894 1.00 16.88 195 GLY C CA 1
ATOM 5230 C C . GLY C 1 198 ? 1.077 -2.860 -6.445 1.00 17.07 195 GLY C C 1
ATOM 5231 O O . GLY C 1 198 ? -0.053 -3.266 -6.295 1.00 19.35 195 GLY C O 1
ATOM 5232 N N . GLN C 1 199 ? 2.171 -3.618 -6.305 1.00 23.01 196 GLN C N 1
ATOM 5233 C CA . GLN C 1 199 ? 2.153 -5.082 -6.073 1.00 25.82 196 GLN C CA 1
ATOM 5234 C C . GLN C 1 199 ? 2.414 -5.371 -4.598 1.00 18.94 196 GLN C C 1
ATOM 5235 O O . GLN C 1 199 ? 2.947 -4.508 -3.924 1.00 19.65 196 GLN C O 1
ATOM 5241 N N . GLU C 1 200 ? 1.973 -6.527 -4.164 1.00 18.99 197 GLU C N 1
ATOM 5242 C CA . GLU C 1 200 ? 2.445 -7.139 -2.896 1.00 19.66 197 GLU C CA 1
ATOM 5243 C C . GLU C 1 200 ? 3.935 -7.367 -3.097 1.00 20.59 197 GLU C C 1
ATOM 5244 O O . GLU C 1 200 ? 4.318 -7.846 -4.192 1.00 26.56 197 GLU C O 1
ATOM 5250 N N . PHE C 1 201 ? 4.797 -6.846 -2.260 1.00 17.63 198 PHE C N 1
ATOM 5251 C CA . PHE C 1 201 ? 6.248 -6.867 -2.558 1.00 17.99 198 PHE C CA 1
ATOM 5252 C C . PHE C 1 201 ? 7.044 -7.776 -1.623 1.00 18.61 198 PHE C C 1
ATOM 5253 O O . PHE C 1 201 ? 8.279 -7.850 -1.743 1.00 19.55 198 PHE C O 1
ATOM 5261 N N . THR C 1 202 ? 6.389 -8.476 -0.699 1.00 18.31 199 THR C N 1
ATOM 5262 C CA . THR C 1 202 ? 6.992 -9.603 0.063 1.00 17.93 199 THR C CA 1
ATOM 5263 C C . THR C 1 202 ? 6.042 -10.787 -0.046 1.00 19.58 199 THR C C 1
ATOM 5264 O O . THR C 1 202 ? 4.919 -10.569 -0.425 1.00 18.42 199 THR C O 1
ATOM 5268 N N . LYS C 1 203 ? 6.504 -11.972 0.322 1.00 19.24 200 LYS C N 1
ATOM 5269 C CA . LYS C 1 203 ? 5.691 -13.213 0.278 1.00 20.71 200 LYS C CA 1
ATOM 5270 C C . LYS C 1 203 ? 5.720 -13.854 1.658 1.00 21.73 200 LYS C C 1
ATOM 5271 O O . LYS C 1 203 ? 5.828 -15.088 1.796 1.00 25.50 200 LYS C O 1
ATOM 5277 N N . SER C 1 204 ? 5.486 -13.006 2.638 1.00 24.98 201 SER C N 1
ATOM 5278 C CA . SER C 1 204 ? 5.367 -13.256 4.080 1.00 28.54 201 SER C CA 1
ATOM 5279 C C . SER C 1 204 ? 4.113 -14.142 4.294 1.00 22.62 201 SER C C 1
ATOM 5280 O O . SER C 1 204 ? 3.140 -14.106 3.450 1.00 22.83 201 SER C O 1
ATOM 5283 N N . GLY C 1 205 ? 4.147 -14.970 5.301 1.00 17.61 202 GLY C N 1
ATOM 5284 C CA . GLY C 1 205 ? 2.949 -15.658 5.788 1.00 15.04 202 GLY C CA 1
ATOM 5285 C C . GLY C 1 205 ? 2.987 -15.729 7.295 1.00 13.93 202 GLY C C 1
ATOM 5286 O O . GLY C 1 205 ? 4.0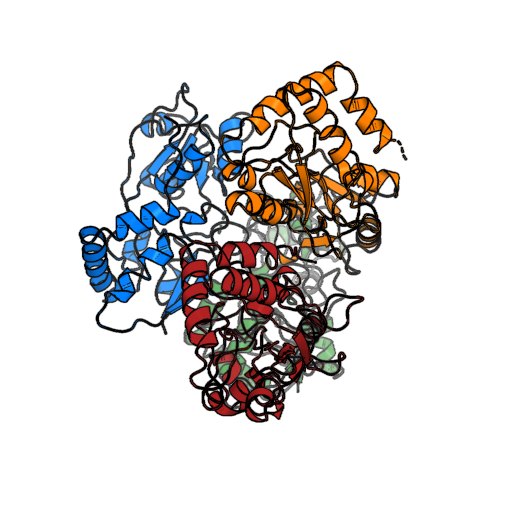13 -15.351 7.895 1.00 15.27 202 GLY C O 1
ATOM 5287 N N . TRP C 1 206 ? 1.845 -16.134 7.853 1.00 13.66 203 TRP C N 1
ATOM 5288 C CA . TRP C 1 206 ? 1.691 -16.279 9.313 1.00 13.30 203 TRP C CA 1
ATOM 5289 C C . TRP C 1 206 ? 1.850 -17.744 9.674 1.00 13.92 203 TRP C C 1
ATOM 5290 O O . TRP C 1 206 ? 1.280 -18.608 8.979 1.00 12.60 203 TRP C O 1
ATOM 5301 N N . GLY C 1 207 ? 2.530 -17.996 10.800 1.00 13.35 204 GLY C N 1
ATOM 5302 C CA . GLY C 1 207 ? 2.648 -19.350 11.350 1.00 13.17 204 GLY C CA 1
ATOM 5303 C C . GLY C 1 207 ? 2.575 -19.307 12.862 1.00 13.21 204 GLY C C 1
ATOM 5304 O O . GLY C 1 207 ? 2.631 -18.208 13.450 1.00 13.41 204 GLY C O 1
ATOM 5305 N N . PHE C 1 208 ? 2.544 -20.474 13.463 1.00 12.12 205 PHE C N 1
ATOM 5306 C CA . PHE C 1 208 ? 2.613 -20.595 14.922 1.00 13.30 205 PHE C CA 1
ATOM 5307 C C . PHE C 1 208 ? 4.063 -20.927 15.293 1.00 14.74 205 PHE C C 1
ATOM 5308 O O . PHE C 1 208 ? 4.721 -21.670 14.558 1.00 15.97 205 PHE C O 1
ATOM 5316 N N . ALA C 1 209 ? 4.542 -20.367 16.399 1.00 14.77 206 ALA C N 1
ATOM 5317 C CA . ALA C 1 209 ? 5.967 -20.421 16.784 1.00 14.80 206 ALA C CA 1
ATOM 5318 C C . ALA C 1 209 ? 6.155 -21.359 17.974 1.00 16.17 206 ALA C C 1
ATOM 5319 O O . ALA C 1 209 ? 5.386 -21.265 18.957 1.00 14.87 206 ALA C O 1
ATOM 5321 N N . PHE C 1 210 ? 7.215 -22.149 17.898 1.00 15.73 207 PHE C N 1
ATOM 5322 C CA . PHE C 1 210 ? 7.575 -23.148 18.938 1.00 15.03 207 PHE C CA 1
ATOM 5323 C C . PHE C 1 210 ? 9.094 -23.189 19.056 1.00 16.35 207 PHE C C 1
ATOM 5324 O O . PHE C 1 210 ? 9.831 -22.732 18.199 1.00 16.91 207 PHE C O 1
ATOM 5332 N N . PRO C 1 211 ? 9.615 -23.781 20.129 1.00 19.13 208 PRO C N 1
ATOM 5333 C CA . PRO C 1 211 ? 11.060 -23.942 20.198 1.00 18.03 208 PRO C CA 1
ATOM 5334 C C . PRO C 1 211 ? 11.629 -24.783 19.067 1.00 18.81 208 PRO C C 1
ATOM 5335 O O . PRO C 1 211 ? 10.961 -25.621 18.496 1.00 17.67 208 PRO C O 1
ATOM 5339 N N . ARG C 1 212 ? 12.915 -24.526 18.766 1.00 19.43 209 ARG C N 1
ATOM 5340 C CA . ARG C 1 212 ? 13.648 -25.296 17.730 1.00 21.31 209 ARG C CA 1
ATOM 5341 C C . ARG C 1 212 ? 13.449 -26.805 17.974 1.00 19.06 209 ARG C C 1
ATOM 5342 O O . ARG C 1 212 ? 13.595 -27.255 19.152 1.00 19.39 209 ARG C O 1
ATOM 5350 N N . ASP C 1 213 ? 13.135 -27.537 16.910 1.00 19.68 210 ASP C N 1
ATOM 5351 C CA . ASP C 1 213 ? 12.959 -29.016 16.863 1.00 20.77 210 ASP C CA 1
ATOM 5352 C C . ASP C 1 213 ? 11.698 -29.464 17.596 1.00 21.43 210 ASP C C 1
ATOM 5353 O O . ASP C 1 213 ? 11.536 -30.689 17.795 1.00 21.85 210 ASP C O 1
ATOM 5358 N N . SER C 1 214 ? 10.770 -28.535 17.875 1.00 19.72 211 SER C N 1
ATOM 5359 C CA . SER C 1 214 ? 9.466 -28.869 18.447 1.00 18.80 211 SER C CA 1
ATOM 5360 C C . SER C 1 214 ? 8.796 -29.958 17.622 1.00 19.75 211 SER C C 1
ATOM 5361 O O . SER C 1 214 ? 8.464 -29.746 16.445 1.00 19.61 211 SER C O 1
ATOM 5364 N N . PRO C 1 215 ? 8.482 -31.149 18.173 1.00 21.22 212 PRO C N 1
ATOM 5365 C CA . PRO C 1 215 ? 7.732 -32.140 17.408 1.00 21.40 212 PRO C CA 1
ATOM 5366 C C . PRO C 1 215 ? 6.270 -31.704 17.183 1.00 19.43 212 PRO C C 1
ATOM 5367 O O . PRO C 1 215 ? 5.659 -32.128 16.176 1.00 21.84 212 PRO C O 1
ATOM 5371 N N . LEU C 1 216 ? 5.762 -30.853 18.076 1.00 20.43 213 LEU C N 1
ATOM 5372 C CA . LEU C 1 216 ? 4.372 -30.356 17.983 1.00 20.30 213 LEU C CA 1
ATOM 5373 C C . LEU C 1 216 ? 4.288 -29.455 16.751 1.00 21.04 213 LEU C C 1
ATOM 5374 O O . LEU C 1 216 ? 3.344 -29.641 15.961 1.00 19.79 213 LEU C O 1
ATOM 5379 N N . ALA C 1 217 ? 5.293 -28.595 16.531 1.00 19.01 214 ALA C N 1
ATOM 5380 C CA . ALA C 1 217 ? 5.306 -27.738 15.310 1.00 17.93 214 ALA C CA 1
ATOM 5381 C C . ALA C 1 217 ? 5.242 -28.594 14.047 1.00 17.31 214 ALA C C 1
ATOM 5382 O O . ALA C 1 217 ? 4.462 -28.268 13.132 1.00 16.72 214 ALA C O 1
ATOM 5384 N N . ILE C 1 218 ? 6.035 -29.671 13.970 1.00 17.82 215 ILE C N 1
ATOM 5385 C CA . ILE C 1 218 ? 6.021 -30.560 12.778 1.00 17.23 215 ILE C CA 1
ATOM 5386 C C . ILE C 1 218 ? 4.625 -31.125 12.557 1.00 14.81 215 ILE C C 1
ATOM 5387 O O . ILE C 1 218 ? 4.185 -31.144 11.422 1.00 17.06 215 ILE C O 1
ATOM 5392 N N . ASP C 1 219 ? 3.975 -31.619 13.603 1.00 15.81 216 ASP C N 1
ATOM 5393 C CA . ASP C 1 219 ? 2.651 -32.245 13.462 1.00 16.80 216 ASP C CA 1
ATOM 5394 C C . ASP C 1 219 ? 1.616 -31.155 13.077 1.00 15.87 216 ASP C C 1
ATOM 5395 O O . ASP C 1 219 ? 0.726 -31.458 12.272 1.00 14.96 216 ASP C O 1
ATOM 5400 N N . LEU C 1 220 ? 1.684 -29.970 13.673 1.00 15.99 217 LEU C N 1
ATOM 5401 C CA . LEU C 1 220 ? 0.746 -28.892 13.305 1.00 15.93 217 LEU C CA 1
ATOM 5402 C C . LEU C 1 220 ? 0.960 -28.527 11.852 1.00 17.59 217 LEU C C 1
ATOM 5403 O O . LEU C 1 220 ? -0.005 -28.273 11.180 1.00 15.74 217 LEU C O 1
ATOM 5408 N N . SER C 1 221 ? 2.191 -28.581 11.341 1.00 16.44 218 SER C N 1
ATOM 5409 C CA . SER C 1 221 ? 2.435 -28.280 9.927 1.00 16.17 218 SER C CA 1
ATOM 5410 C C . SER C 1 221 ? 1.687 -29.290 9.052 1.00 15.26 218 SER C C 1
ATOM 5411 O O . SER C 1 221 ? 1.122 -28.866 8.029 1.00 16.55 218 SER C O 1
ATOM 5414 N N . THR C 1 222 ? 1.762 -30.586 9.375 1.00 15.68 219 THR C N 1
ATOM 5415 C CA . THR C 1 222 ? 1.034 -31.605 8.615 1.00 16.27 219 THR C CA 1
ATOM 5416 C C . THR C 1 222 ? -0.472 -31.290 8.624 1.00 16.00 219 THR C C 1
ATOM 5417 O O . THR C 1 222 ? -1.113 -31.290 7.550 1.00 17.12 219 THR C O 1
ATOM 5421 N N . ALA C 1 223 ? -0.990 -30.949 9.780 1.00 16.09 220 ALA C N 1
ATOM 5422 C CA . ALA C 1 223 ? -2.440 -30.650 9.913 1.00 15.92 220 ALA C CA 1
ATOM 5423 C C . ALA C 1 223 ? -2.767 -29.414 9.057 1.00 16.33 220 ALA C C 1
ATOM 5424 O O . ALA C 1 223 ? -3.826 -29.367 8.432 1.00 15.31 220 ALA C O 1
ATOM 5426 N N . ILE C 1 224 ? -1.923 -28.376 9.096 1.00 16.50 221 ILE C N 1
ATOM 5427 C CA . ILE C 1 224 ? -2.208 -27.107 8.390 1.00 16.09 221 ILE C CA 1
ATOM 5428 C C . ILE C 1 224 ? -2.245 -27.412 6.878 1.00 15.35 221 ILE C C 1
ATOM 5429 O O . ILE C 1 224 ? -3.124 -26.918 6.161 1.00 15.50 221 ILE C O 1
ATOM 5434 N N . LEU C 1 225 ? -1.305 -28.228 6.359 1.00 16.47 222 LEU C N 1
ATOM 5435 C CA . LEU C 1 225 ? -1.322 -28.554 4.905 1.00 18.33 222 LEU C CA 1
ATOM 5436 C C . LEU C 1 225 ? -2.614 -29.282 4.562 1.00 17.14 222 LEU C C 1
ATOM 5437 O O . LEU C 1 225 ? -3.179 -29.022 3.494 1.00 18.81 222 LEU C O 1
ATOM 5442 N N . GLU C 1 226 ? -3.074 -30.177 5.435 1.00 16.92 223 GLU C N 1
ATOM 5443 C CA A GLU C 1 226 ? -4.355 -30.912 5.219 0.50 19.86 223 GLU C CA 1
ATOM 5444 C CA B GLU C 1 226 ? -4.357 -30.916 5.235 0.50 20.33 223 GLU C CA 1
ATOM 5445 C C . GLU C 1 226 ? -5.522 -29.921 5.180 1.00 19.82 223 GLU C C 1
ATOM 5446 O O . GLU C 1 226 ? -6.352 -30.005 4.233 1.00 20.08 223 GLU C O 1
ATOM 5457 N N . LEU C 1 227 ? -5.571 -28.995 6.135 1.00 16.66 224 LEU C N 1
ATOM 5458 C CA . LEU C 1 227 ? -6.621 -27.958 6.181 1.00 17.27 224 LEU C CA 1
ATOM 5459 C C . LEU C 1 227 ? -6.560 -27.134 4.899 1.00 17.13 224 LEU C C 1
ATOM 5460 O O . LEU C 1 227 ? -7.608 -26.705 4.405 1.00 16.30 224 LEU C O 1
ATOM 5465 N N . ALA C 1 228 ? -5.358 -26.828 4.389 1.00 16.75 225 ALA C N 1
ATOM 5466 C CA . ALA C 1 228 ? -5.198 -26.040 3.160 1.00 17.18 225 ALA C CA 1
ATOM 5467 C C . ALA C 1 228 ? -5.827 -26.810 1.985 1.00 17.65 225 ALA C C 1
ATOM 5468 O O . ALA C 1 228 ? -6.592 -26.270 1.235 1.00 17.91 225 ALA C O 1
ATOM 5470 N N . GLU C 1 229 ? -5.431 -28.066 1.816 1.00 18.72 226 GLU C N 1
ATOM 5471 C CA . GLU C 1 229 ? -5.804 -28.886 0.638 1.00 21.57 226 GLU C CA 1
ATOM 5472 C C . GLU C 1 229 ? -7.293 -29.212 0.687 1.00 22.05 226 GLU C C 1
ATOM 5473 O O . GLU C 1 229 ? -7.902 -29.273 -0.402 1.00 24.55 226 GLU C O 1
ATOM 5479 N N . ASN C 1 230 ? -7.883 -29.359 1.867 1.00 20.20 227 ASN C N 1
ATOM 5480 C CA . ASN C 1 230 ? -9.279 -29.869 1.998 1.00 23.37 227 ASN C CA 1
ATOM 5481 C C . ASN C 1 230 ? -10.252 -28.691 1.967 1.00 23.28 227 ASN C C 1
ATOM 5482 O O . ASN C 1 230 ? -11.462 -28.950 2.043 1.00 25.85 227 ASN C O 1
ATOM 5487 N N . GLY C 1 231 ? -9.758 -27.445 1.874 1.00 21.83 228 GLY C N 1
ATOM 5488 C CA . GLY C 1 231 ? -10.606 -26.229 1.784 1.00 21.93 228 GLY C CA 1
ATOM 5489 C C . GLY C 1 231 ? -10.993 -25.645 3.144 1.00 21.49 228 GLY C C 1
ATOM 5490 O O . GLY C 1 231 ? -11.718 -24.638 3.184 1.00 21.63 228 GLY C O 1
ATOM 5491 N N . ASP C 1 232 ? -10.551 -26.239 4.231 1.00 22.17 229 ASP C N 1
ATOM 5492 C CA . ASP C 1 232 ? -10.936 -25.795 5.586 1.00 21.72 229 ASP C CA 1
ATOM 5493 C C . ASP C 1 232 ? -10.328 -24.421 5.898 1.00 20.55 229 ASP C C 1
ATOM 5494 O O . ASP C 1 232 ? -11.013 -23.614 6.508 1.00 18.13 229 ASP C O 1
ATOM 5499 N N . LEU C 1 233 ? -9.077 -24.131 5.527 1.00 18.41 230 LEU C N 1
ATOM 5500 C CA . LEU C 1 233 ? -8.563 -22.752 5.802 1.00 20.16 230 LEU C CA 1
ATOM 5501 C C . LEU C 1 233 ? -9.403 -21.715 5.125 1.00 19.05 230 LEU C C 1
ATOM 5502 O O . LEU C 1 233 ? -9.624 -20.675 5.733 1.00 20.06 230 LEU C O 1
ATOM 5507 N N . GLN C 1 234 ? -9.813 -21.951 3.881 1.00 19.93 231 GLN C N 1
ATOM 5508 C CA . GLN C 1 234 ? -10.647 -20.999 3.142 1.00 22.72 231 GLN C CA 1
ATOM 5509 C C . GLN C 1 234 ? -12.004 -20.824 3.875 1.00 17.38 231 GLN C C 1
ATOM 5510 O O . GLN C 1 234 ? -12.419 -19.688 4.059 1.00 18.99 231 GLN C O 1
ATOM 5516 N N . ARG C 1 235 ? -12.596 -21.916 4.332 1.00 17.22 232 ARG C N 1
ATOM 5517 C CA . ARG C 1 235 ? -13.866 -21.899 5.084 1.00 16.16 232 ARG C CA 1
ATOM 5518 C C . ARG C 1 235 ? -13.711 -21.114 6.377 1.00 18.24 232 ARG C C 1
ATOM 5519 O O . ARG C 1 235 ? -14.588 -20.315 6.695 1.00 17.68 232 ARG C O 1
ATOM 5527 N N . ILE C 1 236 ? -12.600 -21.297 7.092 1.00 16.64 233 ILE C N 1
ATOM 5528 C CA . ILE C 1 236 ? -12.366 -20.550 8.362 1.00 16.84 233 ILE C CA 1
ATOM 5529 C C . ILE C 1 236 ? -12.153 -19.095 8.026 1.00 16.48 233 ILE C C 1
ATOM 5530 O O . ILE C 1 236 ? -12.698 -18.237 8.708 1.00 17.10 233 ILE C O 1
ATOM 5535 N N . HIS C 1 237 ? -11.399 -18.791 6.975 1.00 18.38 234 HIS C N 1
ATOM 5536 C CA . HIS C 1 237 ? -11.234 -17.389 6.480 1.00 22.92 234 HIS C CA 1
ATOM 5537 C C . HIS C 1 237 ? -12.620 -16.755 6.230 1.00 24.02 234 HIS C C 1
ATOM 5538 O O . HIS C 1 237 ? -12.895 -15.636 6.758 1.00 23.68 234 HIS C O 1
ATOM 5545 N N . ASP C 1 238 ? -13.501 -17.472 5.529 1.00 21.48 235 ASP C N 1
ATOM 5546 C CA . ASP C 1 238 ? -14.815 -16.942 5.093 1.00 22.27 235 ASP C CA 1
ATOM 5547 C C . ASP C 1 238 ? -15.736 -16.763 6.324 1.00 22.92 235 ASP C C 1
ATOM 5548 O O . ASP C 1 238 ? -16.661 -15.942 6.301 1.00 25.57 235 ASP C O 1
ATOM 5553 N N . LYS C 1 239 ? -15.497 -17.477 7.418 1.00 19.25 236 LYS C N 1
ATOM 5554 C CA . LYS C 1 239 ? -16.301 -17.293 8.634 1.00 19.89 236 LYS C CA 1
ATOM 5555 C C . LYS C 1 239 ? -16.018 -15.930 9.278 1.00 20.58 236 LYS C C 1
ATOM 5556 O O . LYS C 1 239 ? -16.942 -15.361 9.884 1.00 20.56 236 LYS C O 1
ATOM 5562 N N . TRP C 1 240 ? -14.766 -15.436 9.190 1.00 17.36 237 TRP C N 1
ATOM 5563 C CA . TRP C 1 240 ? -14.268 -14.281 9.977 1.00 18.48 237 TRP C CA 1
ATOM 5564 C C . TRP C 1 240 ? -14.095 -13.034 9.127 1.00 18.90 237 TRP C C 1
ATOM 5565 O O . TRP C 1 240 ? -14.164 -11.942 9.736 1.00 20.88 237 TRP C O 1
ATOM 5576 N N . LEU C 1 241 ? -13.735 -13.171 7.857 1.00 20.86 238 LEU C N 1
ATOM 5577 C CA . LEU C 1 241 ? -13.065 -12.057 7.107 1.00 23.98 238 LEU C CA 1
ATOM 5578 C C . LEU C 1 241 ? -13.715 -11.701 5.773 1.00 34.21 238 LEU C C 1
ATOM 5579 O O . LEU C 1 241 ? -13.095 -10.872 5.045 1.00 46.47 238 LEU C O 1
ATOM 5584 N N . MET C 1 242 ? -14.844 -12.261 5.410 1.00 39.65 239 MET C N 1
ATOM 5585 C CA . MET C 1 242 ? -15.484 -11.840 4.124 1.00 53.86 239 MET C CA 1
ATOM 5586 C C . MET C 1 242 ? -15.669 -10.309 4.053 1.00 44.87 239 MET C C 1
ATOM 5587 O O . MET C 1 242 ? -16.444 -9.811 4.847 1.00 53.69 239 MET C O 1
ATOM 5592 N N . CYS C 1 246 ? -17.036 -2.051 -0.773 1.00 48.67 243 CYS C N 1
ATOM 5593 C CA . CYS C 1 246 ? -16.664 -0.639 -1.089 1.00 46.39 243 CYS C CA 1
ATOM 5594 C C . CYS C 1 246 ? -17.306 -0.236 -2.429 1.00 51.16 243 CYS C C 1
ATOM 5595 O O . CYS C 1 246 ? -17.171 -1.035 -3.374 1.00 46.54 243 CYS C O 1
ATOM 5598 N N . LYS D 1 5 ? -57.111 -29.432 57.919 1.00 49.42 2 LYS D N 1
ATOM 5599 C CA . LYS D 1 5 ? -55.649 -29.713 58.123 1.00 45.58 2 LYS D CA 1
ATOM 5600 C C . LYS D 1 5 ? -54.821 -28.604 57.451 1.00 40.35 2 LYS D C 1
ATOM 5601 O O . LYS D 1 5 ? -55.031 -28.373 56.227 1.00 43.05 2 LYS D O 1
ATOM 5607 N N . GLU D 1 6 ? -53.880 -28.020 58.187 1.00 35.12 3 GLU D N 1
ATOM 5608 C CA . GLU D 1 6 ? -52.832 -27.100 57.649 1.00 33.09 3 GLU D CA 1
ATOM 5609 C C . GLU D 1 6 ? -51.644 -27.887 57.061 1.00 27.86 3 GLU D C 1
ATOM 5610 O O . GLU D 1 6 ? -50.861 -28.518 57.804 1.00 28.48 3 GLU D O 1
ATOM 5616 N N . LEU D 1 7 ? -51.450 -27.808 55.745 1.00 23.08 4 LEU D N 1
ATOM 5617 C CA . LEU D 1 7 ? -50.451 -28.639 55.066 1.00 22.49 4 LEU D CA 1
ATOM 5618 C C . LEU D 1 7 ? -49.064 -28.097 55.365 1.00 19.41 4 LEU D C 1
ATOM 5619 O O . LEU D 1 7 ? -48.876 -26.882 55.259 1.00 23.27 4 LEU D O 1
ATOM 5624 N N . LYS D 1 8 ? -48.147 -28.977 55.705 1.00 19.37 5 LYS D N 1
ATOM 5625 C CA . LYS D 1 8 ? -46.730 -28.648 55.900 1.00 19.71 5 LYS D CA 1
ATOM 5626 C C . LYS D 1 8 ? -46.064 -28.696 54.521 1.00 16.90 5 LYS D C 1
ATOM 5627 O O . LYS D 1 8 ? -45.742 -29.787 54.057 1.00 18.25 5 LYS D O 1
ATOM 5633 N N . ILE D 1 9 ? -45.804 -27.530 53.951 1.00 16.53 6 ILE D N 1
ATOM 5634 C CA . ILE D 1 9 ? -45.217 -27.466 52.574 1.00 17.66 6 ILE D CA 1
ATOM 5635 C C . ILE D 1 9 ? -43.763 -27.036 52.673 1.00 16.51 6 ILE D C 1
ATOM 5636 O O . ILE D 1 9 ? -43.528 -25.876 53.059 1.00 17.28 6 ILE D O 1
ATOM 5641 N N . GLY D 1 10 ? -42.836 -27.904 52.251 1.00 14.25 7 GLY D N 1
ATOM 5642 C CA . GLY D 1 10 ? -41.420 -27.546 52.196 1.00 14.56 7 GLY D CA 1
ATOM 5643 C C . GLY D 1 10 ? -41.174 -26.588 51.057 1.00 14.96 7 GLY D C 1
ATOM 5644 O O . GLY D 1 10 ? -41.838 -26.721 50.012 1.00 16.35 7 GLY D O 1
ATOM 5645 N N . VAL D 1 11 ? -40.330 -25.601 51.319 1.00 15.56 8 VAL D N 1
ATOM 5646 C CA . VAL D 1 11 ? -39.984 -24.578 50.284 1.00 15.01 8 VAL D CA 1
ATOM 5647 C C . VAL D 1 11 ? -38.489 -24.470 50.325 1.00 14.34 8 VAL D C 1
ATOM 5648 O O . VAL D 1 11 ? -37.912 -24.269 51.396 1.00 15.92 8 VAL D O 1
ATOM 5652 N N . PRO D 1 12 ? -37.772 -24.534 49.186 1.00 14.69 9 PRO D N 1
ATOM 5653 C CA . PRO D 1 12 ? -36.318 -24.423 49.244 1.00 14.17 9 PRO D CA 1
ATOM 5654 C C . PRO D 1 12 ? -35.896 -23.017 49.703 1.00 15.45 9 PRO D C 1
ATOM 5655 O O . PRO D 1 12 ? -36.394 -21.981 49.207 1.00 16.02 9 PRO D O 1
ATOM 5659 N N . LEU D 1 13 ? -34.925 -22.983 50.620 1.00 16.61 10 LEU D N 1
ATOM 5660 C CA . LEU D 1 13 ? -34.390 -21.694 51.136 1.00 16.79 10 LEU D CA 1
ATOM 5661 C C . LEU D 1 13 ? -33.282 -21.209 50.193 1.00 17.12 10 LEU D C 1
ATOM 5662 O O . LEU D 1 13 ? -32.115 -21.472 50.435 1.00 20.92 10 LEU D O 1
ATOM 5667 N N . ARG D 1 14 ? -33.669 -20.620 49.072 1.00 16.67 11 ARG D N 1
ATOM 5668 C CA . ARG D 1 14 ? -32.685 -20.278 48.029 1.00 16.21 11 ARG D CA 1
ATOM 5669 C C . ARG D 1 14 ? -31.797 -19.141 48.560 1.00 16.33 11 ARG D C 1
ATOM 5670 O O . ARG D 1 14 ? -32.323 -18.176 49.153 1.00 18.35 11 ARG D O 1
ATOM 5678 N N . VAL D 1 15 ? -30.533 -19.166 48.190 1.00 17.62 12 VAL D N 1
ATOM 5679 C CA . VAL D 1 15 ? -29.538 -18.098 48.530 1.00 17.67 12 VAL D CA 1
ATOM 5680 C C . VAL D 1 15 ? -29.179 -17.322 47.265 1.00 19.41 12 VAL D C 1
ATOM 5681 O O . VAL D 1 15 ? -28.470 -16.267 47.365 1.00 19.34 12 VAL D O 1
ATOM 5685 N N . SER D 1 16 ? -29.695 -17.738 46.116 1.00 16.93 13 SER D N 1
ATOM 5686 C CA . SER D 1 16 ? -29.382 -17.132 44.804 1.00 16.48 13 SER D CA 1
ATOM 5687 C C . SER D 1 16 ? -30.580 -17.302 43.889 1.00 15.76 13 SER D C 1
ATOM 5688 O O . SER D 1 16 ? -31.438 -18.199 44.147 1.00 15.74 13 SER D O 1
ATOM 5691 N N . TYR D 1 17 ? -30.675 -16.502 42.841 1.00 14.09 14 TYR D N 1
ATOM 5692 C CA . TYR D 1 17 ? -31.844 -16.530 41.924 1.00 14.59 14 TYR D CA 1
ATOM 5693 C C . TYR D 1 17 ? -33.133 -16.530 42.758 1.00 15.60 14 TYR D C 1
ATOM 5694 O O . TYR D 1 17 ? -34.055 -17.282 42.494 1.00 15.87 14 TYR D O 1
ATOM 5703 N N . LYS D 1 18 ? -33.207 -15.577 43.699 1.00 14.39 15 LYS D N 1
ATOM 5704 C CA . LYS D 1 18 ? -34.345 -15.457 44.631 1.00 16.13 15 LYS D CA 1
ATOM 5705 C C . LYS D 1 18 ? -35.616 -15.026 43.932 1.00 16.16 15 LYS D C 1
ATOM 5706 O O . LYS D 1 18 ? -36.668 -15.165 44.563 1.00 14.83 15 LYS D O 1
ATOM 5712 N N . GLU D 1 19 ? -35.587 -14.511 42.693 1.00 14.02 16 GLU D N 1
ATOM 5713 C CA . GLU D 1 19 ? -36.786 -14.138 41.953 1.00 14.51 16 GLU D CA 1
ATOM 5714 C C . GLU D 1 19 ? -37.705 -15.365 41.892 1.00 13.52 16 GLU D C 1
ATOM 5715 O O . GLU D 1 19 ? -38.899 -15.174 41.708 1.00 14.92 16 GLU D O 1
ATOM 5721 N N . PHE D 1 20 ? -37.137 -16.566 41.779 1.00 13.44 17 PHE D N 1
ATOM 5722 C CA . PHE D 1 20 ? -37.962 -17.790 41.698 1.00 13.10 17 PHE D CA 1
ATOM 5723 C C . PHE D 1 20 ? -38.710 -18.028 43.007 1.00 13.90 17 PHE D C 1
ATOM 5724 O O . PHE D 1 20 ? -39.934 -18.279 42.987 1.00 14.88 17 PHE D O 1
ATOM 5732 N N . VAL D 1 21 ? -37.976 -18.023 44.103 1.00 14.08 18 VAL D N 1
ATOM 5733 C CA . VAL D 1 21 ? -38.561 -18.250 45.443 1.00 14.98 18 VAL D CA 1
ATOM 5734 C C . VAL D 1 21 ? -37.515 -17.876 46.469 1.00 16.31 18 VAL D C 1
ATOM 5735 O O . VAL D 1 21 ? -36.331 -18.221 46.345 1.00 16.12 18 VAL D O 1
ATOM 5739 N N . SER D 1 22 ? -37.983 -17.128 47.475 1.00 15.65 19 SER D N 1
ATOM 5740 C CA . SER D 1 22 ? -37.136 -16.734 48.611 1.00 17.59 19 SER D CA 1
ATOM 5741 C C . SER D 1 22 ? -37.994 -16.522 49.849 1.00 14.54 19 SER D C 1
ATOM 5742 O O . SER D 1 22 ? -39.176 -16.263 49.751 1.00 15.39 19 SER D O 1
ATOM 5745 N N . GLN D 1 23 ? -37.382 -16.752 50.972 1.00 15.31 20 GLN D N 1
ATOM 5746 C CA . GLN D 1 23 ? -38.027 -16.483 52.267 1.00 17.02 20 GLN D CA 1
ATOM 5747 C C . GLN D 1 23 ? -38.134 -14.961 52.431 1.00 19.09 20 GLN D C 1
ATOM 5748 O O . GLN D 1 23 ? -37.156 -14.248 52.125 1.00 18.16 20 GLN D O 1
ATOM 5754 N N . ILE D 1 24 ? -39.275 -14.504 52.913 1.00 15.09 21 ILE D N 1
ATOM 5755 C CA . ILE D 1 24 ? -39.517 -13.050 53.125 1.00 17.63 21 ILE D CA 1
ATOM 5756 C C . ILE D 1 24 ? -38.736 -12.645 54.378 1.00 19.55 21 ILE D C 1
ATOM 5757 O O . ILE D 1 24 ? -38.934 -13.225 55.421 1.00 19.46 21 ILE D O 1
ATOM 5762 N N . ARG D 1 25 ? -37.858 -11.670 54.221 1.00 20.65 22 ARG D N 1
ATOM 5763 C CA . ARG D 1 25 ? -37.046 -11.133 55.328 1.00 23.05 22 ARG D CA 1
ATOM 5764 C C . ARG D 1 25 ? -37.978 -10.776 56.482 1.00 21.13 22 ARG D C 1
ATOM 5765 O O . ARG D 1 25 ? -39.035 -10.182 56.240 1.00 17.94 22 ARG D O 1
ATOM 5773 N N . GLY D 1 26 ? -37.554 -11.067 57.705 1.00 20.17 23 GLY D N 1
ATOM 5774 C CA . GLY D 1 26 ? -38.336 -10.672 58.889 1.00 20.27 23 GLY D CA 1
ATOM 5775 C C . GLY D 1 26 ? -39.507 -11.569 59.150 1.00 19.32 23 GLY D C 1
ATOM 5776 O O . GLY D 1 26 ? -40.396 -11.225 59.989 1.00 19.00 23 GLY D O 1
ATOM 5777 N N . THR D 1 27 ? -39.562 -12.735 58.479 1.00 19.33 24 THR D N 1
ATOM 5778 C CA . THR D 1 27 ? -40.656 -13.689 58.725 1.00 19.76 24 THR D CA 1
ATOM 5779 C C . THR D 1 27 ? -40.056 -15.073 58.921 1.00 22.85 24 THR D C 1
ATOM 5780 O O . THR D 1 27 ? -38.962 -15.288 58.349 1.00 21.53 24 THR D O 1
ATOM 5784 N N . GLU D 1 28 ? -40.812 -15.907 59.629 1.00 28.42 25 GLU D N 1
ATOM 5785 C CA . GLU D 1 28 ? -40.408 -17.301 59.944 1.00 35.61 25 GLU D CA 1
ATOM 5786 C C . GLU D 1 28 ? -40.717 -18.190 58.737 1.00 33.25 25 GLU D C 1
ATOM 5787 O O . GLU D 1 28 ? -39.912 -19.056 58.413 1.00 40.61 25 GLU D O 1
ATOM 5793 N N . ASN D 1 29 ? -41.894 -18.006 58.154 1.00 23.60 26 ASN D N 1
ATOM 5794 C CA . ASN D 1 29 ? -42.562 -19.024 57.304 1.00 23.15 26 ASN D CA 1
ATOM 5795 C C . ASN D 1 29 ? -43.229 -18.389 56.088 1.00 20.07 26 ASN D C 1
ATOM 5796 O O . ASN D 1 29 ? -44.164 -18.980 55.553 1.00 21.29 26 ASN D O 1
ATOM 5801 N N . MET D 1 30 ? -42.900 -17.158 55.704 1.00 17.90 27 MET D N 1
ATOM 5802 C CA A MET D 1 30 ? -43.511 -16.563 54.499 0.50 17.56 27 MET D CA 1
ATOM 5803 C CA B MET D 1 30 ? -43.507 -16.543 54.508 0.50 17.67 27 MET D CA 1
ATOM 5804 C C . MET D 1 30 ? -42.465 -16.528 53.386 1.00 16.41 27 MET D C 1
ATOM 5805 O O . MET D 1 30 ? -41.274 -16.321 53.657 1.00 15.55 27 MET D O 1
ATOM 5814 N N . PHE D 1 31 ? -42.946 -16.733 52.191 1.00 15.75 28 PHE D N 1
ATOM 5815 C CA . PHE D 1 31 ? -42.119 -16.811 50.969 1.00 15.53 28 PHE D CA 1
ATOM 5816 C C . PHE D 1 31 ? -42.754 -16.009 49.850 1.00 14.58 28 PHE D C 1
ATOM 5817 O O . PHE D 1 31 ? -43.951 -15.700 49.885 1.00 15.84 28 PHE D O 1
ATOM 5825 N N . LYS D 1 32 ? -41.915 -15.614 48.899 1.00 13.68 29 LYS D N 1
ATOM 5826 C CA . LYS D 1 32 ? -42.358 -14.868 47.723 1.00 15.06 29 LYS D CA 1
ATOM 5827 C C . LYS D 1 32 ? -41.515 -15.280 46.521 1.00 15.05 29 LYS D C 1
ATOM 5828 O O . LYS D 1 32 ? -40.457 -15.898 46.650 1.00 16.22 29 LYS D O 1
ATOM 5834 N N . GLY D 1 33 ? -42.000 -14.920 45.366 1.00 15.02 30 GLY D N 1
ATOM 5835 C CA . GLY D 1 33 ? -41.335 -15.183 44.088 1.00 14.49 30 GLY D CA 1
ATOM 5836 C C . GLY D 1 33 ? -42.274 -15.707 43.016 1.00 13.93 30 GLY D C 1
ATOM 5837 O O . GLY D 1 33 ? -43.446 -15.968 43.251 1.00 13.66 30 GLY D O 1
ATOM 5838 N N . PHE D 1 34 ? -41.744 -15.862 41.815 1.00 12.86 31 PHE D N 1
ATOM 5839 C CA . PHE D 1 34 ? -42.448 -16.455 40.655 1.00 12.69 31 PHE D CA 1
ATOM 5840 C C . PHE D 1 34 ? -43.175 -17.744 41.088 1.00 12.46 31 PHE D C 1
ATOM 5841 O O . PHE D 1 34 ? -44.383 -17.918 40.830 1.00 13.47 31 PHE D O 1
ATOM 5849 N N . CYS D 1 35 ? -42.456 -18.664 41.711 1.00 13.14 32 CYS D N 1
ATOM 5850 C CA . CYS D 1 35 ? -43.016 -19.995 42.006 1.00 12.34 32 CYS D CA 1
ATOM 5851 C C . CYS D 1 35 ? -44.124 -19.865 43.046 1.00 13.59 32 CYS D C 1
ATOM 5852 O O . CYS D 1 35 ? -45.121 -20.601 42.955 1.00 13.45 32 CYS D O 1
ATOM 5855 N N . ILE D 1 36 ? -43.976 -18.949 44.011 1.00 14.00 33 ILE D N 1
ATOM 5856 C CA . ILE D 1 36 ? -45.016 -18.748 45.042 1.00 15.58 33 ILE D CA 1
ATOM 5857 C C . ILE D 1 36 ? -46.260 -18.162 44.405 1.00 14.34 33 ILE D C 1
ATOM 5858 O O . ILE D 1 36 ? -47.351 -18.592 44.704 1.00 15.66 33 ILE D O 1
ATOM 5863 N N . ASP D 1 37 ? -46.104 -17.165 43.529 1.00 13.55 34 ASP D N 1
ATOM 5864 C CA . ASP D 1 37 ? -47.242 -16.531 42.846 1.00 14.29 34 ASP D CA 1
ATOM 5865 C C . ASP D 1 37 ? -47.958 -17.546 41.957 1.00 13.87 34 ASP D C 1
ATOM 5866 O O . ASP D 1 37 ? -49.226 -17.527 41.910 1.00 15.91 34 ASP D O 1
ATOM 5871 N N . VAL D 1 38 ? -47.239 -18.457 41.315 1.00 13.29 35 VAL D N 1
ATOM 5872 C CA . VAL D 1 38 ? -47.923 -19.509 40.541 1.00 13.47 35 VAL D CA 1
ATOM 5873 C C . VAL D 1 38 ? -48.762 -20.368 41.479 1.00 13.44 35 VAL D C 1
ATOM 5874 O O . VAL D 1 38 ? -49.926 -20.680 41.159 1.00 14.09 35 VAL D O 1
ATOM 5878 N N . PHE D 1 39 ? -48.152 -20.820 42.558 1.00 13.51 36 PHE D N 1
ATOM 5879 C CA . PHE D 1 39 ? -48.844 -21.651 43.566 1.00 14.74 36 PHE D CA 1
ATOM 5880 C C . PHE D 1 39 ? -50.101 -20.947 44.083 1.00 15.89 36 PHE D C 1
ATOM 5881 O O . PHE D 1 39 ? -51.183 -21.549 44.039 1.00 15.61 36 PHE D O 1
ATOM 5889 N N . THR D 1 40 ? -49.978 -19.689 44.501 1.00 16.08 37 THR D N 1
ATOM 5890 C CA . THR D 1 40 ? -51.133 -18.903 45.023 1.00 16.65 37 THR D CA 1
ATOM 5891 C C . THR D 1 40 ? -52.220 -18.753 43.953 1.00 16.77 37 THR D C 1
ATOM 5892 O O . THR D 1 40 ? -53.421 -18.919 44.229 1.00 18.33 37 THR D O 1
ATOM 5896 N N . ALA D 1 41 ? -51.852 -18.416 42.715 1.00 15.57 38 ALA D N 1
ATOM 5897 C CA . ALA D 1 41 ? -52.806 -18.255 41.605 1.00 16.91 38 ALA D CA 1
ATOM 5898 C C . ALA D 1 41 ? -53.536 -19.566 41.380 1.00 16.49 38 ALA D C 1
ATOM 5899 O O . ALA D 1 41 ? -54.743 -19.558 41.001 1.00 17.39 38 ALA D O 1
ATOM 5901 N N . ALA D 1 42 ? -52.814 -20.687 41.480 1.00 16.20 39 ALA D N 1
ATOM 5902 C CA . ALA D 1 42 ? -53.408 -22.013 41.228 1.00 15.74 39 ALA D CA 1
ATOM 5903 C C . ALA D 1 42 ? -54.387 -22.367 42.344 1.00 16.76 39 ALA D C 1
ATOM 5904 O O . ALA D 1 42 ? -55.508 -22.760 42.049 1.00 19.44 39 ALA D O 1
ATOM 5906 N N . VAL D 1 43 ? -53.975 -22.198 43.594 1.00 17.79 40 VAL D N 1
ATOM 5907 C CA . VAL D 1 43 ? -54.842 -22.441 44.761 1.00 18.03 40 VAL D CA 1
ATOM 5908 C C . VAL D 1 43 ? -56.111 -21.598 44.621 1.00 19.63 40 VAL D C 1
ATOM 5909 O O . VAL D 1 43 ? -57.220 -22.117 44.949 1.00 20.02 40 VAL D O 1
ATOM 5913 N N . ASN D 1 44 ? -55.989 -20.365 44.159 1.00 21.52 41 ASN D N 1
ATOM 5914 C CA . ASN D 1 44 ? -57.134 -19.419 44.098 1.00 24.08 41 ASN D CA 1
ATOM 5915 C C . ASN D 1 44 ? -58.175 -19.949 43.111 1.00 25.37 41 ASN D C 1
ATOM 5916 O O . ASN D 1 44 ? -59.327 -19.558 43.234 1.00 26.77 41 ASN D O 1
ATOM 5921 N N . LEU D 1 45 ? -57.801 -20.804 42.142 1.00 20.64 42 LEU D N 1
ATOM 5922 C CA . LEU D 1 45 ? -58.776 -21.385 41.180 1.00 21.94 42 LEU D CA 1
ATOM 5923 C C . LEU D 1 45 ? -59.448 -22.651 41.733 1.00 22.57 42 LEU D C 1
ATOM 5924 O O . LEU D 1 45 ? -60.328 -23.211 41.008 1.00 28.94 42 LEU D O 1
ATOM 5929 N N . LEU D 1 46 ? -59.019 -23.198 42.853 1.00 21.72 43 LEU D N 1
ATOM 5930 C CA . LEU D 1 46 ? -59.630 -24.455 43.375 1.00 22.55 43 LEU D CA 1
ATOM 5931 C C . LEU D 1 46 ? -60.934 -24.099 44.081 1.00 27.20 43 LEU D C 1
ATOM 5932 O O . LEU D 1 46 ? -61.035 -23.056 44.699 1.00 26.97 43 LEU D O 1
ATOM 5937 N N . PRO D 1 47 ? -61.932 -24.990 44.060 1.00 31.71 44 PRO D N 1
ATOM 5938 C CA . PRO D 1 47 ? -63.204 -24.686 44.726 1.00 36.27 44 PRO D CA 1
ATOM 5939 C C . PRO D 1 47 ? -63.160 -24.819 46.260 1.00 39.21 44 PRO D C 1
ATOM 5940 O O . PRO D 1 47 ? -64.179 -24.532 46.885 1.00 39.59 44 PRO D O 1
ATOM 5944 N N . TYR D 1 48 ? -62.023 -25.256 46.831 1.00 30.31 45 TYR D N 1
ATOM 5945 C CA . TYR D 1 48 ? -61.839 -25.517 48.280 1.00 27.84 45 TYR D CA 1
ATOM 5946 C C . TYR D 1 48 ? -60.588 -24.763 48.759 1.00 30.68 45 TYR D C 1
ATOM 5947 O O . TYR D 1 48 ? -59.695 -24.451 47.936 1.00 25.31 45 TYR D O 1
ATOM 5956 N N . ALA D 1 49 ? -60.536 -24.483 50.057 1.00 28.86 46 ALA D N 1
ATOM 5957 C CA . ALA D 1 49 ? -59.404 -23.830 50.739 1.00 28.40 46 ALA D CA 1
ATOM 5958 C C . ALA D 1 49 ? -58.232 -24.791 50.860 1.00 24.87 46 ALA D C 1
ATOM 5959 O O . ALA D 1 49 ? -58.446 -25.979 51.136 1.00 25.63 46 ALA D O 1
ATOM 5961 N N . VAL D 1 50 ? -57.008 -24.254 50.767 1.00 23.84 47 VAL D N 1
ATOM 5962 C CA . VAL D 1 50 ? -55.777 -25.056 51.004 1.00 24.53 47 VAL D CA 1
ATOM 5963 C C . VAL D 1 50 ? -54.906 -24.312 51.993 1.00 24.24 47 VAL D C 1
ATOM 5964 O O . VAL D 1 50 ? -53.988 -23.585 51.622 1.00 22.66 47 VAL D O 1
ATOM 5968 N N . PRO D 1 51 ? -55.182 -24.493 53.293 1.00 25.68 48 PRO D N 1
ATOM 5969 C CA . PRO D 1 51 ? -54.379 -23.857 54.327 1.00 26.29 48 PRO D CA 1
ATOM 5970 C C . PRO D 1 51 ? -52.986 -24.491 54.318 1.00 22.07 48 PRO D C 1
ATOM 5971 O O . PRO D 1 51 ? -52.846 -25.696 54.303 1.00 22.12 48 PRO D O 1
ATOM 5975 N N . VAL D 1 52 ? -51.962 -23.642 54.311 1.00 21.54 49 VAL D N 1
ATOM 5976 C CA A VAL D 1 52 ? -50.554 -24.130 54.248 0.50 19.46 49 VAL D CA 1
ATOM 5977 C CA B VAL D 1 52 ? -50.547 -24.041 54.166 0.50 20.23 49 VAL D CA 1
ATOM 5978 C C . VAL D 1 52 ? -49.708 -23.384 55.264 1.00 19.02 49 VAL D C 1
ATOM 5979 O O . VAL D 1 52 ? -49.951 -22.190 55.529 1.00 21.64 49 VAL D O 1
ATOM 5986 N N . LYS D 1 53 ? -48.727 -24.106 55.743 1.00 18.87 50 LYS D N 1
ATOM 5987 C CA . LYS D 1 53 ? -47.564 -23.557 56.449 1.00 20.48 50 LYS D CA 1
ATOM 5988 C C . LYS D 1 53 ? -46.340 -23.905 55.642 1.00 20.11 50 LYS D C 1
ATOM 5989 O O . LYS D 1 53 ? -45.990 -25.109 55.530 1.00 19.47 50 LYS D O 1
ATOM 5995 N N . PHE D 1 54 ? -45.675 -22.876 55.118 1.00 19.75 51 PHE D N 1
ATOM 5996 C CA . PHE D 1 54 ? -44.442 -23.079 54.336 1.00 18.40 51 PHE D CA 1
ATOM 5997 C C . PHE D 1 54 ? -43.284 -23.246 55.299 1.00 19.86 51 PHE D C 1
ATOM 5998 O O . PHE D 1 54 ? -43.127 -22.397 56.202 1.00 23.50 51 PHE D O 1
ATOM 6006 N N . ILE D 1 55 ? -42.492 -24.288 55.109 1.00 17.38 52 ILE D N 1
ATOM 6007 C CA . ILE D 1 55 ? -41.368 -24.634 55.986 1.00 19.50 52 ILE D CA 1
ATOM 6008 C C . ILE D 1 55 ? -40.081 -24.553 55.180 1.00 18.08 52 ILE D C 1
ATOM 6009 O O . ILE D 1 55 ? -39.906 -25.282 54.209 1.00 18.98 52 ILE D O 1
ATOM 6014 N N . PRO D 1 56 ? -39.151 -23.670 55.548 1.00 16.47 53 PRO D N 1
ATOM 6015 C CA . PRO D 1 56 ? -37.895 -23.548 54.809 1.00 15.94 53 PRO D CA 1
ATOM 6016 C C . PRO D 1 56 ? -37.100 -24.847 54.859 1.00 17.52 53 PRO D C 1
ATOM 6017 O O . PRO D 1 56 ? -36.974 -25.435 55.948 1.00 20.38 53 PRO D O 1
ATOM 6021 N N . TYR D 1 57 ? -36.550 -25.248 53.715 1.00 18.09 54 TYR D N 1
ATOM 6022 C CA . TYR D 1 57 ? -35.610 -26.374 53.588 1.00 17.58 54 TYR D CA 1
ATOM 6023 C C . TYR D 1 57 ? -34.254 -25.899 53.085 1.00 18.95 54 TYR D C 1
ATOM 6024 O O . TYR D 1 57 ? -34.189 -25.388 51.964 1.00 18.79 54 TYR D O 1
ATOM 6033 N N . GLY D 1 58 ? -33.196 -26.077 53.878 1.00 19.03 55 GLY D N 1
ATOM 6034 C CA . GLY D 1 58 ? -31.844 -25.626 53.552 1.00 20.08 55 GLY D CA 1
ATOM 6035 C C . GLY D 1 58 ? -31.159 -24.963 54.728 1.00 20.72 55 GLY D C 1
ATOM 6036 O O . GLY D 1 58 ? -31.841 -24.492 55.637 1.00 21.44 55 GLY D O 1
ATOM 6037 N N . ASN D 1 59 ? -29.851 -24.799 54.608 1.00 21.76 56 ASN D N 1
ATOM 6038 C CA . ASN D 1 59 ? -28.992 -24.303 55.719 1.00 22.37 56 ASN D CA 1
ATOM 6039 C C . ASN D 1 59 ? -28.817 -22.800 55.642 1.00 24.05 56 ASN D C 1
ATOM 6040 O O . ASN D 1 59 ? -28.180 -22.230 56.568 1.00 27.14 56 ASN D O 1
ATOM 6045 N N . GLY D 1 60 ? -29.349 -22.145 54.599 1.00 21.31 57 GLY D N 1
ATOM 6046 C CA . GLY D 1 60 ? -29.287 -20.699 54.427 1.00 21.75 57 GLY D CA 1
ATOM 6047 C C . GLY D 1 60 ? -27.924 -20.217 53.983 1.00 23.58 57 GLY D C 1
ATOM 6048 O O . GLY D 1 60 ? -27.756 -18.980 53.864 1.00 22.99 57 GLY D O 1
ATOM 6049 N N . LYS D 1 61 ? -26.996 -21.125 53.702 1.00 22.78 58 LYS D N 1
ATOM 6050 C CA . LYS D 1 61 ? -25.677 -20.732 53.177 1.00 24.71 58 LYS D CA 1
ATOM 6051 C C . LYS D 1 61 ? -25.507 -21.200 51.735 1.00 23.33 58 LYS D C 1
ATOM 6052 O O . LYS D 1 61 ? -24.846 -20.481 50.971 1.00 23.84 58 LYS D O 1
ATOM 6058 N N . GLU D 1 62 ? -26.023 -22.363 51.379 1.00 21.29 59 GLU D N 1
ATOM 6059 C CA . GLU D 1 62 ? -25.974 -22.864 49.982 1.00 22.53 59 GLU D CA 1
ATOM 6060 C C . GLU D 1 62 ? -27.381 -23.340 49.612 1.00 22.07 59 GLU D C 1
ATOM 6061 O O . GLU D 1 62 ? -28.183 -23.675 50.501 1.00 18.37 59 GLU D O 1
ATOM 6067 N N . ASN D 1 63 ? -27.682 -23.399 48.314 1.00 18.37 60 ASN D N 1
ATOM 6068 C CA . ASN D 1 63 ? -28.991 -23.954 47.913 1.00 16.98 60 ASN D CA 1
ATOM 6069 C C . ASN D 1 63 ? -29.021 -25.411 48.346 1.00 16.57 60 ASN D C 1
ATOM 6070 O O . ASN D 1 63 ? -28.019 -26.115 48.271 1.00 18.07 60 ASN D O 1
ATOM 6075 N N . PRO D 1 64 ? -30.204 -25.904 48.752 1.00 16.63 61 PRO D N 1
ATOM 6076 C CA . PRO D 1 64 ? -30.324 -27.269 49.246 1.00 17.90 61 PRO D CA 1
ATOM 6077 C C . PRO D 1 64 ? -30.310 -28.269 48.090 1.00 16.89 61 PRO D C 1
ATOM 6078 O O . PRO D 1 64 ? -30.512 -27.906 46.938 1.00 17.59 61 PRO D O 1
ATOM 6082 N N . SER D 1 65 ? -30.089 -29.530 48.428 1.00 17.02 62 SER D N 1
ATOM 6083 C CA . SER D 1 65 ? -30.359 -30.688 47.544 1.00 16.52 62 SER D CA 1
ATOM 6084 C C . SER D 1 65 ? -31.861 -30.760 47.252 1.00 16.41 62 SER D C 1
ATOM 6085 O O . SER D 1 65 ? -32.657 -30.998 48.175 1.00 16.28 62 SER D O 1
ATOM 6088 N N . TYR D 1 66 ? -32.282 -30.507 46.021 1.00 15.27 63 TYR D N 1
ATOM 6089 C CA . TYR D 1 66 ? -33.716 -30.550 45.676 1.00 16.24 63 TYR D CA 1
ATOM 6090 C C . TYR D 1 66 ? -34.243 -31.990 45.763 1.00 17.76 63 TYR D C 1
ATOM 6091 O O . TYR D 1 66 ? -35.392 -32.204 46.136 1.00 18.09 63 TYR D O 1
ATOM 6100 N N . THR D 1 67 ? -33.414 -32.970 45.456 1.00 16.16 64 THR D N 1
ATOM 6101 C CA . THR D 1 67 ? -33.833 -34.379 45.590 1.00 17.63 64 THR D CA 1
ATOM 6102 C C . THR D 1 67 ? -34.038 -34.694 47.069 1.00 15.73 64 THR D C 1
ATOM 6103 O O . THR D 1 67 ? -35.047 -35.294 47.417 1.00 18.21 64 THR D O 1
ATOM 6107 N N . HIS D 1 68 ? -33.106 -34.328 47.941 1.00 16.18 65 HIS D N 1
ATOM 6108 C CA . HIS D 1 68 ? -33.296 -34.609 49.377 1.00 17.14 65 HIS D CA 1
ATOM 6109 C C . HIS D 1 68 ? -34.528 -33.854 49.883 1.00 20.07 65 HIS D C 1
ATOM 6110 O O . HIS D 1 68 ? -35.263 -34.382 50.712 1.00 18.03 65 HIS D O 1
ATOM 6117 N N . MET D 1 69 ? -34.821 -32.665 49.347 1.00 16.92 66 MET D N 1
ATOM 6118 C CA . MET D 1 69 ? -36.028 -31.896 49.757 1.00 16.61 66 MET D CA 1
ATOM 6119 C C . MET D 1 69 ? -37.307 -32.690 49.455 1.00 17.03 66 MET D C 1
ATOM 6120 O O . MET D 1 69 ? -38.213 -32.790 50.308 1.00 17.55 66 MET D O 1
ATOM 6125 N N . VAL D 1 70 ? -37.433 -33.242 48.252 1.00 16.35 67 VAL D N 1
ATOM 6126 C CA A VAL D 1 70 ? -38.697 -33.940 47.881 0.50 15.91 67 VAL D CA 1
ATOM 6127 C CA B VAL D 1 70 ? -38.663 -33.965 47.830 0.50 17.05 67 VAL D CA 1
ATOM 6128 C C . VAL D 1 70 ? -38.731 -35.305 48.589 1.00 16.58 67 VAL D C 1
ATOM 6129 O O . VAL D 1 70 ? -39.852 -35.759 48.874 1.00 16.71 67 VAL D O 1
ATOM 6136 N N . GLU D 1 71 ? -37.577 -35.876 48.956 1.00 17.67 68 GLU D N 1
ATOM 6137 C CA . GLU D 1 71 ? -37.596 -37.145 49.744 1.00 18.31 68 GLU D CA 1
ATOM 6138 C C . GLU D 1 71 ? -38.265 -36.914 51.106 1.00 19.48 68 GLU D C 1
ATOM 6139 O O . GLU D 1 71 ? -38.840 -37.899 51.688 1.00 20.24 68 GLU D O 1
ATOM 6145 N N . MET D 1 72 ? -38.289 -35.679 51.615 1.00 18.14 69 MET D N 1
ATOM 6146 C CA . MET D 1 72 ? -38.947 -35.350 52.895 1.00 19.82 69 MET D CA 1
ATOM 6147 C C . MET D 1 72 ? -40.455 -35.545 52.792 1.00 19.42 69 MET D C 1
ATOM 6148 O O . MET D 1 72 ? -41.084 -35.640 53.826 1.00 20.25 69 MET D O 1
ATOM 6153 N N . ILE D 1 73 ? -41.051 -35.624 51.595 1.00 16.38 70 ILE D N 1
ATOM 6154 C CA . ILE D 1 73 ? -42.476 -35.990 51.468 1.00 17.65 70 ILE D CA 1
ATOM 6155 C C . ILE D 1 73 ? -42.629 -37.470 51.871 1.00 19.26 70 ILE D C 1
ATOM 6156 O O . ILE D 1 73 ? -43.647 -37.785 52.531 1.00 20.32 70 ILE D O 1
ATOM 6161 N N . THR D 1 74 ? -41.724 -38.326 51.427 1.00 20.25 71 THR D N 1
ATOM 6162 C CA . THR D 1 74 ? -41.912 -39.793 51.607 1.00 22.48 71 THR D CA 1
ATOM 6163 C C . THR D 1 74 ? -41.656 -40.182 53.060 1.00 27.75 71 THR D C 1
ATOM 6164 O O . THR D 1 74 ? -42.125 -41.273 53.475 1.00 29.59 71 THR D O 1
ATOM 6168 N N . THR D 1 75 ? -40.977 -39.344 53.831 1.00 26.01 72 THR D N 1
ATOM 6169 C CA . THR D 1 75 ? -40.763 -39.617 55.276 1.00 29.28 72 THR D CA 1
ATOM 6170 C C . THR D 1 75 ? -41.872 -38.973 56.115 1.00 31.94 72 THR D C 1
ATOM 6171 O O . THR D 1 75 ? -41.823 -39.119 57.361 1.00 35.21 72 THR D O 1
ATOM 6175 N N . GLY D 1 76 ? -42.859 -38.326 55.489 1.00 29.39 73 GLY D N 1
ATOM 6176 C CA . GLY D 1 76 ? -43.984 -37.645 56.146 1.00 27.70 73 GLY D CA 1
ATOM 6177 C C . GLY D 1 76 ? -43.634 -36.283 56.738 1.00 29.77 73 GLY D C 1
ATOM 6178 O O . GLY D 1 76 ? -44.541 -35.677 57.331 1.00 32.04 73 GLY D O 1
ATOM 6179 N N . ASN D 1 77 ? -42.402 -35.771 56.591 1.00 25.23 74 ASN D N 1
ATOM 6180 C CA . ASN D 1 77 ? -41.995 -34.471 57.185 1.00 24.94 74 ASN D CA 1
ATOM 6181 C C . ASN D 1 77 ? -42.776 -33.363 56.480 1.00 23.78 74 ASN D C 1
ATOM 6182 O O . ASN D 1 77 ? -43.168 -32.396 57.130 1.00 24.29 74 ASN D O 1
ATOM 6187 N N . PHE D 1 78 ? -42.995 -33.490 55.157 1.00 20.27 75 PHE D N 1
ATOM 6188 C CA . PHE D 1 78 ? -43.756 -32.509 54.370 1.00 18.56 75 PHE D CA 1
ATOM 6189 C C . PHE D 1 78 ? -44.962 -33.203 53.770 1.00 16.79 75 PHE D C 1
ATOM 6190 O O . PHE D 1 78 ? -44.783 -34.349 53.318 1.00 19.16 75 PHE D O 1
ATOM 6198 N N . ASP D 1 79 ? -46.056 -32.466 53.639 1.00 16.46 76 ASP D N 1
ATOM 6199 C CA . ASP D 1 79 ? -47.246 -32.861 52.872 1.00 16.99 76 ASP D CA 1
ATOM 6200 C C . ASP D 1 79 ? -47.036 -32.563 51.380 1.00 16.95 76 ASP D C 1
ATOM 6201 O O . ASP D 1 79 ? -47.889 -32.967 50.557 1.00 16.72 76 ASP D O 1
ATOM 6206 N N . GLY D 1 80 ? -46.032 -31.735 51.064 1.00 16.63 77 GLY D N 1
ATOM 6207 C CA . GLY D 1 80 ? -45.793 -31.324 49.674 1.00 15.74 77 GLY D CA 1
ATOM 6208 C C . GLY D 1 80 ? -44.587 -30.414 49.636 1.00 15.51 77 GLY D C 1
ATOM 6209 O O . GLY D 1 80 ? -44.084 -30.002 50.707 1.00 15.29 77 GLY D O 1
ATOM 6210 N N . VAL D 1 81 ? -44.134 -30.072 48.425 1.00 15.02 78 VAL D N 1
ATOM 6211 C CA . VAL D 1 81 ? -43.004 -29.135 48.242 1.00 14.87 78 VAL D CA 1
ATOM 6212 C C . VAL D 1 81 ? -43.408 -28.165 47.148 1.00 14.52 78 VAL D C 1
ATOM 6213 O O . VAL D 1 81 ? -43.813 -28.602 46.072 1.00 15.05 78 VAL D O 1
ATOM 6217 N N . VAL D 1 82 ? -43.212 -26.884 47.416 1.00 12.91 79 VAL D N 1
ATOM 6218 C CA . VAL D 1 82 ? -43.546 -25.796 46.476 1.00 13.55 79 VAL D CA 1
ATOM 6219 C C . VAL D 1 82 ? -42.244 -25.069 46.178 1.00 15.64 79 VAL D C 1
ATOM 6220 O O . VAL D 1 82 ? -41.594 -24.540 47.110 1.00 13.70 79 VAL D O 1
ATOM 6224 N N . GLY D 1 83 ? -41.881 -25.057 44.895 1.00 13.98 80 GLY D N 1
ATOM 6225 C CA . GLY D 1 83 ? -40.638 -24.418 44.514 1.00 14.43 80 GLY D CA 1
ATOM 6226 C C . GLY D 1 83 ? -40.327 -24.722 43.070 1.00 12.80 80 GLY D C 1
ATOM 6227 O O . GLY D 1 83 ? -41.173 -25.313 42.369 1.00 13.78 80 GLY D O 1
ATOM 6228 N N . ASP D 1 84 ? -39.128 -24.367 42.681 1.00 12.96 81 ASP D N 1
ATOM 6229 C CA . ASP D 1 84 ? -38.566 -24.481 41.306 1.00 13.17 81 ASP D CA 1
ATOM 6230 C C . ASP D 1 84 ? -37.987 -25.897 41.130 1.00 13.30 81 ASP D C 1
ATOM 6231 O O . ASP D 1 84 ? -36.755 -26.054 40.942 1.00 14.00 81 ASP D O 1
ATOM 6236 N N . VAL D 1 85 ? -38.851 -26.920 41.255 1.00 13.47 82 VAL D N 1
ATOM 6237 C CA . VAL D 1 85 ? -38.358 -28.312 41.350 1.00 13.21 82 VAL D CA 1
ATOM 6238 C C . VAL D 1 85 ? -38.521 -29.031 39.998 1.00 12.31 82 VAL D C 1
ATOM 6239 O O . VAL D 1 85 ? -39.647 -29.162 39.512 1.00 12.71 82 VAL D O 1
ATOM 6243 N N . ALA D 1 86 ? -37.403 -29.477 39.433 1.00 13.38 83 ALA D N 1
ATOM 6244 C CA . ALA D 1 86 ? -37.386 -30.191 38.156 1.00 13.67 83 ALA D CA 1
ATOM 6245 C C . ALA D 1 86 ? -38.106 -31.539 38.329 1.00 13.29 83 ALA D C 1
ATOM 6246 O O . ALA D 1 86 ? -37.858 -32.291 39.290 1.00 14.14 83 ALA D O 1
ATOM 6248 N N . ILE D 1 87 ? -38.909 -31.849 37.344 1.00 13.57 84 ILE D N 1
ATOM 6249 C CA . ILE D 1 87 ? -39.651 -33.137 37.284 1.00 13.32 84 ILE D CA 1
ATOM 6250 C C . ILE D 1 87 ? -38.741 -34.162 36.613 1.00 14.39 84 ILE D C 1
ATOM 6251 O O . ILE D 1 87 ? -38.675 -34.172 35.406 1.00 15.36 84 ILE D O 1
ATOM 6256 N N . VAL D 1 88 ? -38.023 -34.954 37.386 1.00 15.68 85 VAL D N 1
ATOM 6257 C CA . VAL D 1 88 ? -37.026 -35.898 36.818 1.00 16.30 85 VAL D CA 1
ATOM 6258 C C . VAL D 1 88 ? -37.311 -37.303 37.364 1.00 18.60 85 VAL D C 1
ATOM 6259 O O . VAL D 1 88 ? -37.929 -37.463 38.426 1.00 17.30 85 VAL D O 1
ATOM 6263 N N . THR D 1 89 ? -36.909 -38.297 36.585 1.00 18.24 86 THR D N 1
ATOM 6264 C CA A THR D 1 89 ? -37.320 -39.698 36.795 0.50 18.36 86 THR D CA 1
ATOM 6265 C CA B THR D 1 89 ? -37.375 -39.689 36.802 0.50 19.44 86 THR D CA 1
ATOM 6266 C C . THR D 1 89 ? -37.083 -40.185 38.221 1.00 19.18 86 THR D C 1
ATOM 6267 O O . THR D 1 89 ? -37.991 -40.873 38.802 1.00 22.25 86 THR D O 1
ATOM 6274 N N . ASN D 1 90 ? -35.933 -39.878 38.816 1.00 19.88 87 ASN D N 1
ATOM 6275 C CA . ASN D 1 90 ? -35.661 -40.437 40.170 1.00 22.21 87 ASN D CA 1
ATOM 6276 C C . ASN D 1 90 ? -36.606 -39.819 41.213 1.00 21.91 87 ASN D C 1
ATOM 6277 O O . ASN D 1 90 ? -36.871 -40.473 42.235 1.00 22.20 87 ASN D O 1
ATOM 6282 N N . ARG D 1 91 ? -37.162 -38.640 40.942 1.00 17.62 88 ARG D N 1
ATOM 6283 C CA . ARG D 1 91 ? -38.171 -38.022 41.837 1.00 15.37 88 ARG D CA 1
ATOM 6284 C C . ARG D 1 91 ? -39.575 -38.538 41.517 1.00 14.72 88 ARG D C 1
ATOM 6285 O O . ARG D 1 91 ? -40.344 -38.803 42.456 1.00 15.19 88 ARG D O 1
ATOM 6293 N N . THR D 1 92 ? -39.961 -38.674 40.251 1.00 14.11 89 THR D N 1
ATOM 6294 C CA . THR D 1 92 ? -41.325 -39.082 39.864 1.00 15.62 89 THR D CA 1
ATOM 6295 C C . THR D 1 92 ? -41.566 -40.539 40.341 1.00 16.20 89 THR D C 1
ATOM 6296 O O . THR D 1 92 ? -42.731 -40.910 40.479 1.00 17.86 89 THR D O 1
ATOM 6300 N N . LYS D 1 93 ? -40.527 -41.317 40.564 1.00 18.54 90 LYS D N 1
ATOM 6301 C CA . LYS D 1 93 ? -40.713 -42.699 41.099 1.00 19.16 90 LYS D CA 1
ATOM 6302 C C . LYS D 1 93 ? -41.230 -42.668 42.533 1.00 20.74 90 LYS D C 1
ATOM 6303 O O . LYS D 1 93 ? -41.903 -43.644 42.954 1.00 21.28 90 LYS D O 1
ATOM 6309 N N . ILE D 1 94 ? -40.974 -41.582 43.283 1.00 18.23 91 ILE D N 1
ATOM 6310 C CA . ILE D 1 94 ? -41.246 -41.535 44.740 1.00 18.80 91 ILE D CA 1
ATOM 6311 C C . ILE D 1 94 ? -42.357 -40.555 45.098 1.00 18.03 91 ILE D C 1
ATOM 6312 O O . ILE D 1 94 ? -42.964 -40.774 46.148 1.00 18.47 91 ILE D O 1
ATOM 6317 N N . VAL D 1 95 ? -42.597 -39.522 44.297 1.00 16.64 92 VAL D N 1
ATOM 6318 C CA . VAL D 1 95 ? -43.635 -38.512 44.557 1.00 15.45 92 VAL D CA 1
ATOM 6319 C C . VAL D 1 95 ? -44.330 -38.171 43.258 1.00 15.05 92 VAL D C 1
ATOM 6320 O O . VAL D 1 95 ? -43.824 -38.464 42.169 1.00 17.25 92 VAL D O 1
ATOM 6324 N N . ASP D 1 96 ? -45.460 -37.502 43.388 1.00 14.70 93 ASP D N 1
ATOM 6325 C CA . ASP D 1 96 ? -46.167 -37.012 42.208 1.00 13.84 93 ASP D CA 1
ATOM 6326 C C . ASP D 1 96 ? -45.885 -35.523 42.033 1.00 14.47 93 ASP D C 1
ATOM 6327 O O . ASP D 1 96 ? -45.683 -34.810 43.026 1.00 18.61 93 ASP D O 1
ATOM 6332 N N . PHE D 1 97 ? -45.816 -35.098 40.787 1.00 13.66 94 PHE D N 1
ATOM 6333 C CA . PHE D 1 97 ? -45.695 -33.652 40.474 1.00 12.09 94 PHE D CA 1
ATOM 6334 C C . PHE D 1 97 ? -46.961 -33.186 39.788 1.00 14.38 94 PHE D C 1
ATOM 6335 O O . PHE D 1 97 ? -47.616 -33.923 39.039 1.00 15.15 94 PHE D O 1
ATOM 6343 N N . THR D 1 98 ? -47.261 -31.900 39.935 1.00 13.20 95 THR D N 1
ATOM 6344 C CA . THR D 1 98 ? -48.249 -31.210 39.100 1.00 12.72 95 THR D CA 1
ATOM 6345 C C . THR D 1 98 ? -47.772 -31.170 37.655 1.00 13.62 95 THR D C 1
ATOM 6346 O O . THR D 1 98 ? -46.568 -31.323 37.360 1.00 14.58 95 THR D O 1
ATOM 6350 N N . GLN D 1 99 ? -48.708 -30.878 36.788 1.00 13.80 96 GLN D N 1
ATOM 6351 C CA . GLN D 1 99 ? -48.450 -30.297 35.468 1.00 12.81 96 GLN D CA 1
ATOM 6352 C C . GLN D 1 99 ? -47.299 -29.319 35.648 1.00 12.29 96 GLN D C 1
ATOM 6353 O O . GLN D 1 99 ? -47.390 -28.442 36.522 1.00 13.34 96 GLN D O 1
ATOM 6359 N N . PRO D 1 100 ? -46.263 -29.343 34.810 1.00 12.08 97 PRO D N 1
ATOM 6360 C CA . PRO D 1 100 ? -45.241 -28.314 34.926 1.00 11.93 97 PRO D CA 1
ATOM 6361 C C . PRO D 1 100 ? -45.808 -26.934 34.595 1.00 13.57 97 PRO D C 1
ATOM 6362 O O . PRO D 1 100 ? -46.660 -26.778 33.710 1.00 12.88 97 PRO D O 1
ATOM 6366 N N . TYR D 1 101 ? -45.340 -25.953 35.363 1.00 13.19 98 TYR D N 1
ATOM 6367 C CA . TYR D 1 101 ? -45.800 -24.550 35.230 1.00 13.42 98 TYR D CA 1
ATOM 6368 C C . TYR D 1 101 ? -44.693 -23.715 34.603 1.00 14.61 98 TYR D C 1
ATOM 6369 O O . TYR D 1 101 ? -44.936 -22.518 34.317 1.00 14.14 98 TYR D O 1
ATOM 6378 N N . ALA D 1 102 ? -43.502 -24.267 34.447 1.00 12.57 99 ALA D N 1
ATOM 6379 C CA . ALA D 1 102 ? -42.408 -23.622 33.714 1.00 13.33 99 ALA D CA 1
ATOM 6380 C C . ALA D 1 102 ? -41.606 -24.656 32.950 1.00 14.35 99 ALA D C 1
ATOM 6381 O O . ALA D 1 102 ? -41.305 -25.702 33.486 1.00 14.75 99 ALA D O 1
ATOM 6383 N N . ALA D 1 103 ? -41.239 -24.333 31.711 1.00 14.98 100 ALA D N 1
ATOM 6384 C CA . ALA D 1 103 ? -40.235 -25.130 30.960 1.00 20.13 100 ALA D CA 1
ATOM 6385 C C . ALA D 1 103 ? -38.846 -24.879 31.570 1.00 19.44 100 ALA D C 1
ATOM 6386 O O . ALA D 1 103 ? -38.530 -23.671 31.867 1.00 21.32 100 ALA D O 1
ATOM 6388 N N . SER D 1 104 ? -37.959 -25.883 31.735 1.00 15.77 101 SER D N 1
ATOM 6389 C CA . SER D 1 104 ? -36.646 -25.738 32.396 1.00 17.63 101 SER D CA 1
ATOM 6390 C C . SER D 1 104 ? -35.531 -26.635 31.836 1.00 19.61 101 SER D C 1
ATOM 6391 O O . SER D 1 104 ? -34.582 -27.046 32.575 1.00 24.63 101 SER D O 1
ATOM 6394 N N . GLY D 1 105 ? -35.515 -26.798 30.563 1.00 15.78 102 GLY D N 1
ATOM 6395 C CA . GLY D 1 105 ? -34.569 -27.747 29.990 1.00 15.98 102 GLY D CA 1
ATOM 6396 C C . GLY D 1 105 ? -33.131 -27.288 30.174 1.00 15.02 102 GLY D C 1
ATOM 6397 O O . GLY D 1 105 ? -32.852 -26.084 30.298 1.00 15.61 102 GLY D O 1
ATOM 6398 N N . LEU D 1 106 ? -32.230 -28.238 30.123 1.00 13.62 103 LEU D N 1
ATOM 6399 C CA . LEU D 1 106 ? -30.783 -27.943 30.301 1.00 13.45 103 LEU D CA 1
ATOM 6400 C C . LEU D 1 106 ? -30.226 -27.268 29.056 1.00 13.34 103 LEU D C 1
ATOM 6401 O O . LEU D 1 106 ? -30.584 -27.638 27.878 1.00 14.47 103 LEU D O 1
ATOM 6406 N N . VAL D 1 107 ? -29.366 -26.279 29.305 1.00 12.17 104 VAL D N 1
ATOM 6407 C CA . VAL D 1 107 ? -28.593 -25.578 28.256 1.00 12.27 104 VAL D CA 1
ATOM 6408 C C . VAL D 1 107 ? -27.137 -25.482 28.703 1.00 12.13 104 VAL D C 1
ATOM 6409 O O . VAL D 1 107 ? -26.839 -25.592 29.871 1.00 13.10 104 VAL D O 1
ATOM 6413 N N . VAL D 1 108 ? -26.283 -25.184 27.721 1.00 12.14 105 VAL D N 1
ATOM 6414 C CA . VAL D 1 108 ? -24.845 -24.883 27.883 1.00 12.08 105 VAL D CA 1
ATOM 6415 C C . VAL D 1 108 ? -24.637 -23.383 27.746 1.00 11.93 105 VAL D C 1
ATOM 6416 O O . VAL D 1 108 ? -25.048 -22.818 26.740 1.00 12.38 105 VAL D O 1
ATOM 6420 N N . VAL D 1 109 ? -23.988 -22.817 28.753 1.00 12.39 106 VAL D N 1
ATOM 6421 C CA A VAL D 1 109 ? -23.592 -21.375 28.786 0.50 12.76 106 VAL D CA 1
ATOM 6422 C CA B VAL D 1 109 ? -23.632 -21.368 28.718 0.50 12.45 106 VAL D CA 1
ATOM 6423 C C . VAL D 1 109 ? -22.091 -21.279 28.656 1.00 13.60 106 VAL D C 1
ATOM 6424 O O . VAL D 1 109 ? -21.408 -21.998 29.418 1.00 14.28 106 VAL D O 1
ATOM 6431 N N . ALA D 1 110 ? -21.592 -20.437 27.757 1.00 13.96 107 ALA D N 1
ATOM 6432 C CA . ALA D 1 110 ? -20.142 -20.301 27.547 1.00 13.71 107 ALA D CA 1
ATOM 6433 C C . ALA D 1 110 ? -19.908 -18.886 27.045 1.00 16.42 107 ALA D C 1
ATOM 6434 O O . ALA D 1 110 ? -20.826 -18.226 26.577 1.00 16.51 107 ALA D O 1
ATOM 6436 N N . PRO D 1 111 ? -18.648 -18.425 27.033 1.00 16.50 108 PRO D N 1
ATOM 6437 C CA . PRO D 1 111 ? -18.326 -17.254 26.236 1.00 17.51 108 PRO D CA 1
ATOM 6438 C C . PRO D 1 111 ? -18.590 -17.560 24.757 1.00 19.05 108 PRO D C 1
ATOM 6439 O O . PRO D 1 111 ? -18.468 -18.696 24.351 1.00 19.47 108 PRO D O 1
ATOM 6443 N N . GLY D 1 112 ? -18.854 -16.559 23.925 1.00 22.83 109 GLY D N 1
ATOM 6444 C CA . GLY D 1 112 ? -19.011 -16.805 22.489 1.00 22.05 109 GLY D CA 1
ATOM 6445 C C . GLY D 1 112 ? -17.636 -17.029 21.844 1.00 19.57 109 GLY D C 1
ATOM 6446 O O . GLY D 1 112 ? -16.703 -16.419 22.272 1.00 20.44 109 GLY D O 1
ATOM 6447 N N . GLY D 1 113 ? -17.551 -17.896 20.861 1.00 18.81 110 GLY D N 1
ATOM 6448 C CA . GLY D 1 113 ? -16.362 -18.017 20.014 1.00 20.20 110 GLY D CA 1
ATOM 6449 C C . GLY D 1 113 ? -15.344 -19.013 20.530 1.00 19.59 110 GLY D C 1
ATOM 6450 O O . GLY D 1 113 ? -14.214 -18.991 20.012 1.00 19.63 110 GLY D O 1
ATOM 6451 N N . THR D 1 114 ? -15.697 -19.834 21.503 1.00 19.54 111 THR D N 1
ATOM 6452 C CA . THR D 1 114 ? -14.805 -20.901 22.033 1.00 18.73 111 THR D CA 1
ATOM 6453 C C . THR D 1 114 ? -15.138 -22.202 21.335 1.00 18.89 111 THR D C 1
ATOM 6454 O O . THR D 1 114 ? -16.116 -22.330 20.600 1.00 18.50 111 THR D O 1
ATOM 6458 N N . PRO D 1 115 ? -14.327 -23.255 21.570 1.00 18.84 112 PRO D N 1
ATOM 6459 C CA . PRO D 1 115 ? -14.666 -24.556 21.005 1.00 19.89 112 PRO D CA 1
ATOM 6460 C C . PRO D 1 115 ? -15.925 -25.209 21.584 1.00 19.76 112 PRO D C 1
ATOM 6461 O O . PRO D 1 115 ? -16.347 -26.230 21.086 1.00 20.10 112 PRO D O 1
ATOM 6465 N N . ILE D 1 116 ? -16.451 -24.670 22.698 1.00 17.73 113 ILE D N 1
ATOM 6466 C CA . ILE D 1 116 ? -17.730 -25.175 23.232 1.00 17.39 113 ILE D CA 1
ATOM 6467 C C . ILE D 1 116 ? -18.863 -24.538 22.447 1.00 16.11 113 ILE D C 1
ATOM 6468 O O . ILE D 1 116 ? -19.188 -23.316 22.647 1.00 16.02 113 ILE D O 1
ATOM 6473 N N . LYS D 1 117 ? -19.498 -25.336 21.614 1.00 15.98 114 LYS D N 1
ATOM 6474 C CA . LYS D 1 117 ? -20.597 -24.884 20.746 1.00 17.42 114 LYS D CA 1
ATOM 6475 C C . LYS D 1 117 ? -21.953 -25.476 21.123 1.00 16.73 114 LYS D C 1
ATOM 6476 O O . LYS D 1 117 ? -22.929 -25.197 20.414 1.00 15.46 114 LYS D O 1
ATOM 6482 N N . GLY D 1 118 ? -21.998 -26.285 22.183 1.00 16.24 115 GLY D N 1
ATOM 6483 C CA . GLY D 1 118 ? -23.195 -27.012 22.596 1.00 15.95 115 GLY D CA 1
ATOM 6484 C C . GLY D 1 118 ? -22.823 -28.228 23.377 1.00 18.29 115 GLY D C 1
ATOM 6485 O O . GLY D 1 118 ? -21.634 -28.397 23.731 1.00 17.77 115 GLY D O 1
ATOM 6486 N N . ILE D 1 119 ? -23.800 -29.051 23.687 1.00 17.31 116 ILE D N 1
ATOM 6487 C CA . ILE D 1 119 ? -23.528 -30.186 24.583 1.00 17.58 116 ILE D CA 1
ATOM 6488 C C . ILE D 1 119 ? -22.674 -31.238 23.867 1.00 17.90 116 ILE D C 1
ATOM 6489 O O . ILE D 1 119 ? -21.870 -31.830 24.599 1.00 19.19 116 ILE D O 1
ATOM 6494 N N . GLU D 1 120 ? -22.797 -31.411 22.540 1.00 19.23 117 GLU D N 1
ATOM 6495 C CA . GLU D 1 120 ? -21.957 -32.494 21.892 1.00 23.90 117 GLU D CA 1
ATOM 6496 C C . GLU D 1 120 ? -20.456 -32.141 21.974 1.00 22.81 117 GLU D C 1
ATOM 6497 O O . GLU D 1 120 ? -19.605 -32.969 22.439 1.00 25.04 117 GLU D O 1
ATOM 6503 N N . SER D 1 121 ? -20.094 -30.913 21.609 1.00 19.56 118 SER D N 1
ATOM 6504 C CA . SER D 1 121 ? -18.704 -30.456 21.683 1.00 17.67 118 SER D CA 1
ATOM 6505 C C . SER D 1 121 ? -18.218 -30.441 23.122 1.00 20.46 118 SER D C 1
ATOM 6506 O O . SER D 1 121 ? -17.051 -30.796 23.352 1.00 21.69 118 SER D O 1
ATOM 6509 N N . LEU D 1 122 ? -19.069 -30.087 24.101 1.00 19.63 119 LEU D N 1
ATOM 6510 C CA . LEU D 1 122 ? -18.661 -30.100 25.519 1.00 21.21 119 LEU D CA 1
ATOM 6511 C C . LEU D 1 122 ? -18.321 -31.539 25.950 1.00 20.49 119 LEU D C 1
ATOM 6512 O O . LEU D 1 122 ? -17.286 -31.713 26.617 1.00 21.28 119 LEU D O 1
ATOM 6517 N N . ARG D 1 123 ? -19.146 -32.498 25.558 1.00 23.44 120 ARG D N 1
ATOM 6518 C CA . ARG D 1 123 ? -18.951 -33.936 25.882 1.00 26.42 120 ARG D CA 1
ATOM 6519 C C . ARG D 1 123 ? -17.651 -34.450 25.246 1.00 27.36 120 ARG D C 1
ATOM 6520 O O . ARG D 1 123 ? -16.937 -35.218 25.940 1.00 32.40 120 ARG D O 1
ATOM 6528 N N . GLU D 1 124 ? -17.354 -34.074 24.012 1.00 25.49 121 GLU D N 1
ATOM 6529 C CA . GLU D 1 124 ? -16.157 -34.590 23.265 1.00 28.23 121 GLU D CA 1
ATOM 6530 C C . GLU D 1 124 ? -14.865 -34.095 23.926 1.00 32.39 121 GLU D C 1
ATOM 6531 O O . GLU D 1 124 ? -13.842 -34.792 23.844 1.00 32.18 121 GLU D O 1
ATOM 6537 N N . ARG D 1 125 ? -14.881 -32.882 24.485 1.00 25.96 122 ARG D N 1
ATOM 6538 C CA . ARG D 1 125 ? -13.682 -32.232 25.044 1.00 26.13 122 ARG D CA 1
ATOM 6539 C C . ARG D 1 125 ? -13.492 -32.652 26.506 1.00 24.18 122 ARG D C 1
ATOM 6540 O O . ARG D 1 125 ? -14.232 -33.500 26.958 1.00 28.65 122 ARG D O 1
ATOM 6548 N N . ASP D 1 126 ? -12.495 -32.110 27.179 1.00 27.43 123 ASP D N 1
ATOM 6549 C CA . ASP D 1 126 ? -12.048 -32.584 28.516 1.00 30.80 123 ASP D CA 1
ATOM 6550 C C . ASP D 1 126 ? -12.114 -31.464 29.543 1.00 28.20 123 ASP D C 1
ATOM 6551 O O . ASP D 1 126 ? -11.589 -31.654 30.615 1.00 28.28 123 ASP D O 1
ATOM 6556 N N . ASP D 1 127 ? -12.736 -30.344 29.191 1.00 27.10 124 ASP D N 1
ATOM 6557 C CA . ASP D 1 127 ? -12.687 -29.065 29.948 1.00 24.82 124 ASP D CA 1
ATOM 6558 C C . ASP D 1 127 ? -13.536 -29.253 31.201 1.00 22.50 124 ASP D C 1
ATOM 6559 O O . ASP D 1 127 ? -14.480 -30.037 31.201 1.00 21.90 124 ASP D O 1
ATOM 6564 N N . PRO D 1 128 ? -13.239 -28.526 32.295 1.00 21.06 125 PRO D N 1
ATOM 6565 C CA . PRO D 1 128 ? -14.128 -28.480 33.449 1.00 21.17 125 PRO D CA 1
ATOM 6566 C C . PRO D 1 128 ? -15.454 -27.809 33.063 1.00 19.77 125 PRO D C 1
ATOM 6567 O O . PRO D 1 128 ? -15.408 -26.782 32.319 1.00 17.26 125 PRO D O 1
ATOM 6571 N N . ILE D 1 129 ? -16.512 -28.321 33.695 1.00 16.79 126 ILE D N 1
ATOM 6572 C CA A ILE D 1 129 ? -17.939 -27.928 33.440 0.50 17.66 126 ILE D CA 1
ATOM 6573 C CA B ILE D 1 129 ? -17.923 -27.895 33.436 0.50 17.69 126 ILE D CA 1
ATOM 6574 C C . ILE D 1 129 ? -18.561 -27.487 34.766 1.00 17.54 126 ILE D C 1
ATOM 6575 O O . ILE D 1 129 ? -18.567 -28.302 35.739 1.00 17.66 126 ILE D O 1
ATOM 6584 N N . GLY D 1 130 ? -19.133 -26.292 34.824 1.00 15.15 127 GLY D N 1
ATOM 6585 C CA . GLY D 1 130 ? -19.876 -25.934 36.032 1.00 14.91 127 GLY D CA 1
ATOM 6586 C C . GLY D 1 130 ? -21.311 -26.444 36.047 1.00 15.00 127 GLY D C 1
ATOM 6587 O O . GLY D 1 130 ? -21.876 -26.724 34.992 1.00 14.67 127 GLY D O 1
ATOM 6588 N N . TYR D 1 131 ? -21.866 -26.598 37.252 1.00 15.31 128 TYR D N 1
ATOM 6589 C CA . TYR D 1 131 ? -23.295 -26.918 37.487 1.00 15.80 128 TYR D CA 1
ATOM 6590 C C . TYR D 1 131 ? -23.731 -26.248 38.771 1.00 15.11 128 TYR D C 1
ATOM 6591 O O . TYR D 1 131 ? -22.865 -25.855 39.577 1.00 15.05 128 TYR D O 1
ATOM 6600 N N . GLN D 1 132 ? -25.036 -26.126 38.963 1.00 15.15 129 GLN D N 1
ATOM 6601 C CA . GLN D 1 132 ? -25.573 -25.425 40.130 1.00 15.32 129 GLN D CA 1
ATOM 6602 C C . GLN D 1 132 ? -25.572 -26.369 41.358 1.00 16.39 129 GLN D C 1
ATOM 6603 O O . GLN D 1 132 ? -26.133 -27.458 41.299 1.00 17.81 129 GLN D O 1
ATOM 6609 N N . VAL D 1 133 ? -25.048 -25.881 42.483 1.00 17.34 130 VAL D N 1
ATOM 6610 C CA . VAL D 1 133 ? -25.113 -26.563 43.797 1.00 19.14 130 VAL D CA 1
ATOM 6611 C C . VAL D 1 133 ? -26.558 -27.007 44.034 1.00 17.35 130 VAL D C 1
ATOM 6612 O O . VAL D 1 133 ? -27.465 -26.154 43.992 1.00 17.97 130 VAL D O 1
ATOM 6616 N N . GLY D 1 134 ? -26.738 -28.307 44.339 1.00 19.41 131 GLY D N 1
ATOM 6617 C CA . GLY D 1 134 ? -28.034 -28.854 44.788 1.00 20.08 131 GLY D CA 1
ATOM 6618 C C . GLY D 1 134 ? -28.912 -29.385 43.664 1.00 20.95 131 GLY D C 1
ATOM 6619 O O . GLY D 1 134 ? -29.992 -30.002 43.912 1.00 19.22 131 GLY D O 1
ATOM 6620 N N . SER D 1 135 ? -28.490 -29.160 42.419 1.00 18.93 132 SER D N 1
ATOM 6621 C CA . SER D 1 135 ? -29.319 -29.479 41.241 1.00 17.46 132 SER D CA 1
ATOM 6622 C C . 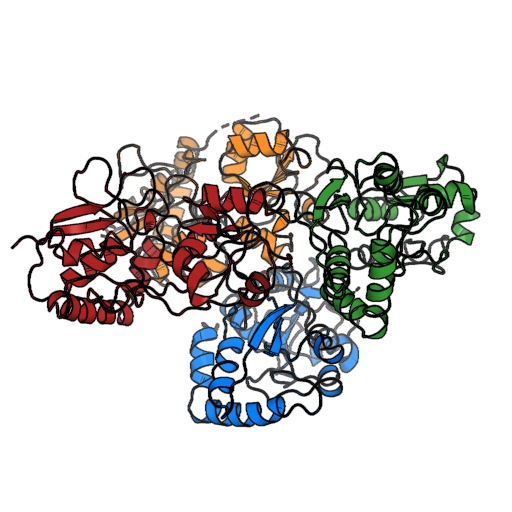SER D 1 135 ? -29.250 -30.970 40.920 1.00 17.08 132 SER D C 1
ATOM 6623 O O . SER D 1 135 ? -28.158 -31.566 41.039 1.00 19.88 132 SER D O 1
ATOM 6626 N N . PHE D 1 136 ? -30.299 -31.479 40.300 1.00 16.52 133 PHE D N 1
ATOM 6627 C CA . PHE D 1 136 ? -30.238 -32.784 39.582 1.00 16.37 133 PHE D CA 1
ATOM 6628 C C . PHE D 1 136 ? -29.190 -32.787 38.482 1.00 18.88 133 PHE D C 1
ATOM 6629 O O . PHE D 1 136 ? -28.779 -33.871 38.030 1.00 19.25 133 PHE D O 1
ATOM 6637 N N . ALA D 1 137 ? -28.832 -31.622 37.938 1.00 16.53 134 ALA D N 1
ATOM 6638 C CA . ALA D 1 137 ? -27.909 -31.600 36.773 1.00 19.61 134 ALA D CA 1
ATOM 6639 C C . ALA D 1 137 ? -26.584 -32.361 37.010 1.00 18.96 134 ALA D C 1
ATOM 6640 O O . ALA D 1 137 ? -26.077 -32.892 36.007 1.00 22.62 134 ALA D O 1
ATOM 6642 N N . GLU D 1 138 ? -26.038 -32.342 38.211 1.00 20.84 135 GLU D N 1
ATOM 6643 C CA . GLU D 1 138 ? -24.763 -33.033 38.551 1.00 23.19 135 GLU D CA 1
ATOM 6644 C C . GLU D 1 138 ? -24.922 -34.510 38.209 1.00 27.49 135 GLU D C 1
ATOM 6645 O O . GLU D 1 138 ? -24.131 -35.062 37.386 1.00 25.12 135 GLU D O 1
ATOM 6651 N N . SER D 1 139 ? -25.983 -35.114 38.720 1.00 26.51 136 SER D N 1
ATOM 6652 C CA . SER D 1 139 ? -26.233 -36.554 38.409 1.00 27.96 136 SER D CA 1
ATOM 6653 C C . SER D 1 139 ? -26.502 -36.749 36.907 1.00 26.68 136 SER D C 1
ATOM 6654 O O . SER D 1 139 ? -25.970 -37.739 36.332 1.00 28.99 136 SER D O 1
ATOM 6657 N N . TYR D 1 140 ? -27.258 -35.870 36.250 1.00 24.03 137 TYR D N 1
ATOM 6658 C CA . TYR D 1 140 ? -27.572 -35.998 34.808 1.00 23.49 137 TYR D CA 1
ATOM 6659 C C . TYR D 1 140 ? -26.237 -36.049 34.033 1.00 25.12 137 TYR D C 1
ATOM 6660 O O . TYR D 1 140 ? -26.040 -36.877 33.105 1.00 28.03 137 TYR D O 1
ATOM 6669 N N . LEU D 1 141 ? -25.335 -35.123 34.365 1.00 22.66 138 LEU D N 1
ATOM 6670 C CA . LEU D 1 141 ? -24.036 -34.988 33.670 1.00 23.13 138 LEU D CA 1
ATOM 6671 C C . LEU D 1 141 ? -23.181 -36.250 33.913 1.00 29.49 138 LEU D C 1
ATOM 6672 O O . LEU D 1 141 ? -22.653 -36.762 32.910 1.00 27.23 138 LEU D O 1
ATOM 6677 N N . ARG D 1 142 ? -23.044 -36.658 35.180 1.00 31.02 139 ARG D N 1
ATOM 6678 C CA . ARG D 1 142 ? -22.167 -37.783 35.642 1.00 35.83 139 ARG D CA 1
ATOM 6679 C C . ARG D 1 142 ? -22.699 -39.097 35.059 1.00 37.55 139 ARG D C 1
ATOM 6680 O O . ARG D 1 142 ? -21.873 -39.897 34.553 1.00 38.93 139 ARG D O 1
ATOM 6688 N N . ASN D 1 143 ? -24.019 -39.293 35.072 1.00 36.26 140 ASN D N 1
ATOM 6689 C CA . ASN D 1 143 ? -24.670 -40.605 34.814 1.00 38.26 140 ASN D CA 1
ATOM 6690 C C . ASN D 1 143 ? -25.205 -40.652 33.392 1.00 36.36 140 ASN D C 1
ATOM 6691 O O . ASN D 1 143 ? -24.657 -41.424 32.618 1.00 51.02 140 ASN D O 1
ATOM 6696 N N . GLU D 1 144 ? -26.226 -39.882 33.046 1.00 33.95 141 GLU D N 1
ATOM 6697 C CA . GLU D 1 144 ? -26.856 -39.974 31.713 1.00 32.91 141 GLU D CA 1
ATOM 6698 C C . GLU D 1 144 ? -25.861 -39.605 30.608 1.00 35.37 141 GLU D C 1
ATOM 6699 O O . GLU D 1 144 ? -25.974 -40.208 29.562 1.00 39.40 141 GLU D O 1
ATOM 6705 N N . LEU D 1 145 ? -25.021 -38.575 30.778 1.00 32.34 142 LEU D N 1
ATOM 6706 C CA . LEU D 1 145 ? -24.107 -38.122 29.697 1.00 34.43 142 LEU D CA 1
ATOM 6707 C C . LEU D 1 145 ? -22.705 -38.715 29.911 1.00 33.69 142 LEU D C 1
ATOM 6708 O O . LEU D 1 145 ? -21.841 -38.454 29.070 1.00 32.86 142 LEU D O 1
ATOM 6713 N N . ASN D 1 146 ? -22.479 -39.400 31.036 1.00 36.59 143 ASN D N 1
ATOM 6714 C CA . ASN D 1 146 ? -21.249 -40.180 31.330 1.00 39.14 143 ASN D CA 1
ATOM 6715 C C . ASN D 1 146 ? -20.030 -39.256 31.352 1.00 42.55 143 ASN D C 1
ATOM 6716 O O . ASN D 1 146 ? -18.930 -39.670 30.937 1.00 37.70 143 ASN D O 1
ATOM 6721 N N . ILE D 1 147 ? -20.194 -38.032 31.833 1.00 33.49 144 ILE D N 1
ATOM 6722 C CA . ILE D 1 147 ? -19.056 -37.104 32.021 1.00 33.70 144 ILE D CA 1
ATOM 6723 C C . ILE D 1 147 ? -18.378 -37.462 33.330 1.00 34.55 144 ILE D C 1
ATOM 6724 O O . ILE D 1 147 ? -19.096 -37.702 34.285 1.00 35.42 144 ILE D O 1
ATOM 6729 N N . SER D 1 148 ? -17.044 -37.420 33.387 1.00 34.59 145 SER D N 1
ATOM 6730 C CA . SER D 1 148 ? -16.270 -37.804 34.594 1.00 42.36 145 SER D CA 1
ATOM 6731 C C . SER D 1 148 ? -16.524 -36.766 35.683 1.00 41.45 145 SER D C 1
ATOM 6732 O O . SER D 1 148 ? -16.407 -35.564 35.369 1.00 37.02 145 SER D O 1
ATOM 6735 N N . GLU D 1 149 ? -16.787 -37.217 36.913 1.00 38.98 146 GLU D N 1
ATOM 6736 C CA . GLU D 1 149 ? -17.047 -36.345 38.092 1.00 39.23 146 GLU D CA 1
ATOM 6737 C C . GLU D 1 149 ? -15.886 -35.354 38.271 1.00 37.26 146 GLU D C 1
ATOM 6738 O O . GLU D 1 149 ? -16.120 -34.227 38.749 1.00 35.84 146 GLU D O 1
ATOM 6744 N N . SER D 1 150 ? -14.664 -35.728 37.910 1.00 33.83 147 SER D N 1
ATOM 6745 C CA . SER D 1 150 ? -13.450 -34.887 38.059 1.00 35.46 147 SER D CA 1
ATOM 6746 C C . SER D 1 150 ? -13.594 -33.581 37.252 1.00 31.14 147 SER D C 1
ATOM 6747 O O . SER D 1 150 ? -12.858 -32.615 37.552 1.00 35.71 147 SER D O 1
ATOM 6750 N N . ARG D 1 151 ? -14.418 -33.579 36.207 1.00 30.67 148 ARG D N 1
ATOM 6751 C CA . ARG D 1 151 ? -14.643 -32.381 35.344 1.00 26.79 148 ARG D CA 1
ATOM 6752 C C . ARG D 1 151 ? -15.745 -31.488 35.950 1.00 25.66 148 ARG D C 1
ATOM 6753 O O . ARG D 1 151 ? -15.895 -30.333 35.488 1.00 24.03 148 ARG D O 1
ATOM 6761 N N . LEU D 1 152 ? -16.486 -31.952 36.943 1.00 24.94 149 LEU D N 1
ATOM 6762 C CA . LEU D 1 152 ? -17.719 -31.226 37.361 1.00 24.66 149 LEU D CA 1
ATOM 6763 C C . LEU D 1 152 ? -17.393 -30.281 38.516 1.00 25.58 149 LEU D C 1
ATOM 6764 O O . LEU D 1 152 ? -16.907 -30.710 39.561 1.00 24.14 149 LEU D O 1
ATOM 6769 N N . VAL D 1 153 ? -17.711 -29.002 38.350 1.00 18.96 150 VAL D N 1
ATOM 6770 C CA . VAL D 1 153 ? -17.378 -27.947 39.321 1.00 20.21 150 VAL D CA 1
ATOM 6771 C C . VAL D 1 153 ? -18.695 -27.382 39.853 1.00 21.35 150 VAL D C 1
ATOM 6772 O O . VAL D 1 153 ? -19.434 -26.690 39.114 1.00 18.28 150 VAL D O 1
ATOM 6776 N N . PRO D 1 154 ? -18.969 -27.524 41.163 1.00 18.63 151 PRO D N 1
ATOM 6777 C CA . PRO D 1 154 ? -20.156 -26.921 41.756 1.00 20.09 151 PRO D CA 1
ATOM 6778 C C . PRO D 1 154 ? -20.039 -25.405 41.921 1.00 18.38 151 PRO D C 1
ATOM 6779 O O . PRO D 1 154 ? -19.033 -24.899 42.420 1.00 21.20 151 PRO D O 1
ATOM 6783 N N . LEU D 1 155 ? -21.088 -24.702 41.504 1.00 18.22 152 LEU D N 1
ATOM 6784 C CA . LEU D 1 155 ? -21.206 -23.233 41.586 1.00 16.73 152 LEU D CA 1
ATOM 6785 C C . LEU D 1 155 ? -22.521 -22.843 42.226 1.00 17.01 152 LEU D C 1
ATOM 6786 O O . LEU D 1 155 ? -23.556 -23.372 41.841 1.00 16.81 152 LEU D O 1
ATOM 6791 N N . GLY D 1 156 ? -22.477 -21.923 43.195 1.00 18.98 153 GLY D N 1
ATOM 6792 C CA . GLY D 1 156 ? -23.604 -21.626 44.088 1.00 18.18 153 GLY D CA 1
ATOM 6793 C C . GLY D 1 156 ? -24.445 -20.405 43.775 1.00 19.48 153 GLY D C 1
ATOM 6794 O O . GLY D 1 156 ? -25.559 -20.293 44.289 1.00 21.61 153 GLY D O 1
ATOM 6795 N N . THR D 1 157 ? -23.956 -19.467 42.944 1.00 16.99 154 THR D N 1
ATOM 6796 C CA . THR D 1 157 ? -24.527 -18.125 42.772 1.00 16.87 154 THR D CA 1
ATOM 6797 C C . THR D 1 157 ? -24.208 -17.655 41.361 1.00 15.95 154 THR D C 1
ATOM 6798 O O . THR D 1 157 ? -23.213 -18.123 40.811 1.00 16.08 154 THR D O 1
ATOM 6802 N N . PRO D 1 158 ? -24.958 -16.689 40.803 1.00 15.73 155 PRO D N 1
ATOM 6803 C CA . PRO D 1 158 ? -24.592 -16.095 39.503 1.00 15.56 155 PRO D CA 1
ATOM 6804 C C . PRO D 1 158 ? -23.205 -15.440 39.571 1.00 15.52 155 PRO D C 1
ATOM 6805 O O . PRO D 1 158 ? -22.473 -15.454 38.596 1.00 15.77 155 PRO D O 1
ATOM 6809 N N . GLU D 1 159 ? -22.814 -14.914 40.744 1.00 16.71 156 GLU D N 1
ATOM 6810 C CA . GLU D 1 159 ? -21.465 -14.311 40.894 1.00 16.68 156 GLU D CA 1
ATOM 6811 C C . GLU D 1 159 ? -20.398 -15.392 40.699 1.00 16.13 156 GLU D C 1
ATOM 6812 O O . GLU D 1 159 ? -19.371 -15.110 39.998 1.00 16.52 156 GLU D O 1
ATOM 6818 N N . ALA D 1 160 ? -20.595 -16.605 41.243 1.00 14.75 157 ALA D N 1
ATOM 6819 C CA . ALA D 1 160 ? -19.643 -17.720 41.085 1.00 15.20 157 ALA D CA 1
ATOM 6820 C C . ALA D 1 160 ? -19.688 -18.213 39.629 1.00 14.23 157 ALA D C 1
ATOM 6821 O O . ALA D 1 160 ? -18.627 -18.546 39.129 1.00 14.78 157 ALA D O 1
ATOM 6823 N N . TYR D 1 161 ? -20.845 -18.179 38.997 1.00 13.14 158 TYR D N 1
ATOM 6824 C CA . TYR D 1 161 ? -20.924 -18.527 37.542 1.00 13.87 158 TYR D CA 1
ATOM 6825 C C . TYR D 1 161 ? -20.016 -17.603 36.725 1.00 14.22 158 TYR D C 1
ATOM 6826 O O . TYR D 1 161 ? -19.173 -18.084 35.908 1.00 13.91 158 TYR D O 1
ATOM 6835 N N . ALA D 1 162 ? -20.172 -16.287 36.924 1.00 14.11 159 ALA D N 1
ATOM 6836 C CA . ALA D 1 162 ? -19.425 -15.282 36.147 1.00 14.08 159 ALA D CA 1
ATOM 6837 C C . ALA D 1 162 ? -17.940 -15.454 36.448 1.00 14.35 159 ALA D C 1
ATOM 6838 O O . ALA D 1 162 ? -17.095 -15.469 35.543 1.00 15.06 159 ALA D O 1
ATOM 6840 N N . LYS D 1 163 ? -17.576 -15.605 37.722 1.00 15.36 160 LYS D N 1
ATOM 6841 C CA . LYS D 1 163 ? -16.144 -15.710 38.075 1.00 16.67 160 LYS D CA 1
ATOM 6842 C C . LYS D 1 163 ? -15.541 -16.982 37.497 1.00 15.14 160 LYS D C 1
ATOM 6843 O O . LYS D 1 163 ? -14.372 -16.933 37.044 1.00 15.79 160 LYS D O 1
ATOM 6849 N N . ALA D 1 164 ? -16.283 -18.086 37.478 1.00 14.39 161 ALA D N 1
ATOM 6850 C CA . ALA D 1 164 ? -15.756 -19.358 36.966 1.00 14.65 161 ALA D CA 1
ATOM 6851 C C . ALA D 1 164 ? -15.573 -19.241 35.441 1.00 14.91 161 ALA D C 1
ATOM 6852 O O . ALA D 1 164 ? -14.520 -19.719 34.930 1.00 16.15 161 ALA D O 1
ATOM 6854 N N . LEU D 1 165 ? -16.506 -18.603 34.752 1.00 15.57 162 LEU D N 1
ATOM 6855 C CA . LEU D 1 165 ? -16.340 -18.402 33.288 1.00 16.20 162 LEU D CA 1
ATOM 6856 C C . LEU D 1 165 ? -15.210 -17.431 33.005 1.00 18.28 162 LEU D C 1
ATOM 6857 O O . LEU D 1 165 ? -14.486 -17.626 32.001 1.00 18.88 162 LEU D O 1
ATOM 6862 N N . LYS D 1 166 ? -15.038 -16.393 33.814 1.00 15.36 163 LYS D N 1
ATOM 6863 C CA . LYS D 1 166 ? -13.997 -15.380 33.595 1.00 16.99 163 LYS D CA 1
ATOM 6864 C C . LYS D 1 166 ? -12.619 -15.971 33.853 1.00 17.41 163 LYS D C 1
ATOM 6865 O O . LYS D 1 166 ? -11.689 -15.742 33.034 1.00 19.03 163 LYS D O 1
ATOM 6871 N N . ASP D 1 167 ? -12.464 -16.687 34.969 1.00 17.72 164 ASP D N 1
ATOM 6872 C CA . ASP D 1 167 ? -11.188 -17.347 35.308 1.00 20.46 164 ASP D CA 1
ATOM 6873 C C . ASP D 1 167 ? -10.897 -18.395 34.235 1.00 19.43 164 ASP D C 1
ATOM 6874 O O . ASP D 1 167 ? -9.750 -18.461 33.769 1.00 21.98 164 ASP D O 1
ATOM 6879 N N . GLY D 1 168 ? -11.881 -19.202 33.868 1.00 17.26 165 GLY D N 1
ATOM 6880 C CA . GLY D 1 168 ? -11.781 -20.212 32.814 1.00 19.14 165 GLY D CA 1
ATOM 6881 C C . GLY D 1 168 ? -11.039 -21.460 33.257 1.00 20.77 165 GLY D C 1
ATOM 6882 O O . GLY D 1 168 ? -10.561 -21.570 34.392 1.00 22.85 165 GLY D O 1
ATOM 6883 N N . PRO D 1 169 ? -10.970 -22.401 32.289 1.00 23.42 166 PRO D N 1
ATOM 6884 C CA . PRO D 1 169 ? -10.648 -23.784 32.547 1.00 28.60 166 PRO D CA 1
ATOM 6885 C C . PRO D 1 169 ? -9.168 -23.957 32.820 1.00 31.81 166 PRO D C 1
ATOM 6886 O O . PRO D 1 169 ? -8.869 -24.950 33.411 1.00 34.70 166 PRO D O 1
ATOM 6890 N N . SER D 1 170 ? -8.319 -22.954 32.490 1.00 31.39 167 SER D N 1
ATOM 6891 C CA . SER D 1 170 ? -6.867 -23.064 32.775 1.00 35.01 167 SER D CA 1
ATOM 6892 C C . SER D 1 170 ? -6.481 -22.229 33.992 1.00 35.23 167 SER D C 1
ATOM 6893 O O . SER D 1 170 ? -5.284 -22.079 34.165 1.00 35.72 167 SER D O 1
ATOM 6896 N N . LYS D 1 171 ? -7.436 -21.699 34.784 1.00 33.98 168 LYS D N 1
ATOM 6897 C CA . LYS D 1 171 ? -7.150 -20.828 35.964 1.00 31.69 168 LYS D CA 1
ATOM 6898 C C . LYS D 1 171 ? -8.100 -21.109 37.139 1.00 29.27 168 LYS D C 1
ATOM 6899 O O . LYS D 1 171 ? -8.434 -20.136 37.831 1.00 33.43 168 LYS D O 1
ATOM 6905 N N . GLY D 1 172 ? -8.595 -22.352 37.314 1.00 29.08 169 GLY D N 1
ATOM 6906 C CA . GLY D 1 172 ? -9.466 -22.818 38.419 1.00 25.59 169 GLY D CA 1
ATOM 6907 C C . GLY D 1 172 ? -10.988 -22.662 38.147 1.00 25.46 169 GLY D C 1
ATOM 6908 O O . GLY D 1 172 ? -11.787 -22.874 39.014 1.00 28.76 169 GLY D O 1
ATOM 6909 N N . GLY D 1 173 ? -11.372 -22.278 36.944 1.00 21.71 170 GLY D N 1
ATOM 6910 C CA . GLY D 1 173 ? -12.781 -22.044 36.604 1.00 17.91 170 GLY D CA 1
ATOM 6911 C C . GLY D 1 173 ? -13.248 -23.105 35.619 1.00 16.58 170 GLY D C 1
ATOM 6912 O O . GLY D 1 173 ? -12.790 -24.303 35.722 1.00 18.28 170 GLY D O 1
ATOM 6913 N N . VAL D 1 174 ? -14.142 -22.717 34.697 1.00 15.18 171 VAL D N 1
ATOM 6914 C CA . VAL D 1 174 ? -14.824 -23.679 33.811 1.00 15.60 171 VAL D CA 1
ATOM 6915 C C . VAL D 1 174 ? -14.806 -23.136 32.377 1.00 15.60 171 VAL D C 1
ATOM 6916 O O . VAL D 1 174 ? -14.695 -21.959 32.178 1.00 16.61 171 VAL D O 1
ATOM 6920 N N . ALA D 1 175 ? -14.993 -24.040 31.433 1.00 16.14 172 ALA D N 1
ATOM 6921 C CA . ALA D 1 175 ? -15.108 -23.683 30.009 1.00 16.04 172 ALA D CA 1
ATOM 6922 C C . ALA D 1 175 ? -16.572 -23.415 29.668 1.00 15.28 172 ALA D C 1
ATOM 6923 O O . ALA D 1 175 ? -16.851 -22.688 28.717 1.00 16.13 172 ALA D O 1
ATOM 6925 N N . ALA D 1 176 ? -17.481 -23.907 30.487 1.00 14.47 173 ALA D N 1
ATOM 6926 C CA . ALA D 1 176 ? -18.931 -23.778 30.261 1.00 14.03 173 ALA D CA 1
ATOM 6927 C C . ALA D 1 176 ? -19.628 -24.182 31.540 1.00 14.73 173 ALA D C 1
ATOM 6928 O O . ALA D 1 176 ? -19.057 -24.869 32.388 1.00 14.49 173 ALA D O 1
ATOM 6930 N N . ILE D 1 177 ? -20.904 -23.810 31.610 1.00 13.53 174 ILE D N 1
ATOM 6931 C CA . ILE D 1 177 ? -21.836 -24.184 32.689 1.00 13.59 174 ILE D CA 1
ATOM 6932 C C . ILE D 1 177 ? -23.036 -24.859 32.052 1.00 13.59 174 ILE D C 1
ATOM 6933 O O . ILE D 1 177 ? -23.562 -24.344 31.053 1.00 14.16 174 ILE D O 1
ATOM 6938 N N . VAL D 1 178 ? -23.490 -25.966 32.658 1.00 12.86 175 VAL D N 1
ATOM 6939 C CA . VAL D 1 178 ? -24.739 -26.654 32.291 1.00 12.32 175 VAL D CA 1
ATOM 6940 C C . VAL D 1 178 ? -25.744 -26.365 33.404 1.00 13.11 175 VAL D C 1
ATOM 6941 O O . VAL D 1 178 ? -25.508 -26.729 34.565 1.00 15.44 175 VAL D O 1
ATOM 6945 N N . ASP D 1 179 ? -26.865 -25.775 33.056 1.00 13.09 176 ASP D N 1
ATOM 6946 C CA . ASP D 1 179 ? -27.928 -25.518 34.044 1.00 12.87 176 ASP D CA 1
ATOM 6947 C C . ASP D 1 179 ? -29.262 -25.404 33.336 1.00 12.71 176 ASP D C 1
ATOM 6948 O O . ASP D 1 179 ? -29.343 -25.256 32.111 1.00 11.80 176 ASP D O 1
ATOM 6953 N N . GLU D 1 180 ? -30.311 -25.413 34.138 1.00 12.50 177 GLU D N 1
ATOM 6954 C CA . GLU D 1 180 ? -31.677 -25.274 33.619 1.00 12.83 177 GLU D CA 1
ATOM 6955 C C . GLU D 1 180 ? -31.850 -23.860 33.075 1.00 13.10 177 GLU D C 1
ATOM 6956 O O . GLU D 1 180 ? -31.388 -22.871 33.710 1.00 13.05 177 GLU D O 1
ATOM 6962 N N . ARG D 1 181 ? -32.550 -23.749 31.980 1.00 12.69 178 ARG D N 1
ATOM 6963 C CA . ARG D 1 181 ? -32.685 -22.494 31.228 1.00 14.76 178 ARG D CA 1
ATOM 6964 C C . ARG D 1 181 ? -33.209 -21.321 32.049 1.00 13.83 178 ARG D C 1
ATOM 6965 O O . ARG D 1 181 ? -32.640 -20.244 31.885 1.00 15.06 178 ARG D O 1
ATOM 6973 N N . PRO D 1 182 ? -34.153 -21.431 33.011 1.00 13.03 179 PRO D N 1
ATOM 6974 C CA . PRO D 1 182 ? -34.623 -20.218 33.705 1.00 13.59 179 PRO D CA 1
ATOM 6975 C C . PRO D 1 182 ? -33.493 -19.546 34.485 1.00 13.80 179 PRO D C 1
ATOM 6976 O O . PRO D 1 182 ? -33.438 -18.297 34.505 1.00 13.48 179 PRO D O 1
ATOM 6980 N N . TYR D 1 183 ? -32.618 -20.327 35.144 1.00 12.83 180 TYR D N 1
ATOM 6981 C CA . TYR D 1 183 ? -31.514 -19.718 35.918 1.00 12.77 180 TYR D CA 1
ATOM 6982 C C . TYR D 1 183 ? -30.558 -19.032 34.939 1.00 13.24 180 TYR D C 1
ATOM 6983 O O . TYR D 1 183 ? -30.061 -17.930 35.171 1.00 12.98 180 TYR D O 1
ATOM 6992 N N . VAL D 1 184 ? -30.285 -19.695 33.810 1.00 12.78 181 VAL D N 1
ATOM 6993 C CA . VAL D 1 184 ? -29.332 -19.167 32.822 1.00 13.45 181 VAL D CA 1
ATOM 6994 C C . VAL D 1 184 ? -29.893 -17.872 32.229 1.00 12.95 181 VAL D C 1
ATOM 6995 O O . VAL D 1 184 ? -29.078 -16.934 32.039 1.00 14.25 181 VAL D O 1
ATOM 6999 N N . GLU D 1 185 ? -31.186 -17.796 31.910 1.00 14.35 182 GLU D N 1
ATOM 7000 C CA . GLU D 1 185 ? -31.777 -16.551 31.353 1.00 14.24 182 GLU D CA 1
ATOM 7001 C C . GLU D 1 185 ? -31.569 -15.420 32.372 1.00 13.86 182 GLU D C 1
ATOM 7002 O O . GLU D 1 185 ? -31.182 -14.312 31.977 1.00 14.41 182 GLU D O 1
ATOM 7008 N N . LEU D 1 186 ? -31.824 -15.659 33.653 1.00 14.07 183 LEU D N 1
ATOM 7009 C CA . LEU D 1 186 ? -31.650 -14.578 34.654 1.00 15.34 183 LEU D CA 1
ATOM 7010 C C . LEU D 1 186 ? -30.173 -14.199 34.755 1.00 15.33 183 LEU D C 1
ATOM 7011 O O . LEU D 1 186 ? -29.835 -12.996 34.728 1.00 14.95 183 LEU D O 1
ATOM 7016 N N . PHE D 1 187 ? -29.275 -15.199 34.789 1.00 12.72 184 PHE D N 1
ATOM 7017 C CA . PHE D 1 187 ? -27.816 -14.954 34.825 1.00 13.68 184 PHE D CA 1
ATOM 7018 C C . PHE D 1 187 ? -27.380 -14.089 33.637 1.00 13.43 184 PHE D C 1
ATOM 7019 O O . PHE D 1 187 ? -26.672 -13.057 33.794 1.00 14.58 184 PHE D O 1
ATOM 7027 N N . LEU D 1 188 ? -27.806 -14.441 32.432 1.00 13.57 185 LEU D N 1
ATOM 7028 C CA . LEU D 1 188 ? -27.392 -13.739 31.197 1.00 14.00 185 LEU D CA 1
ATOM 7029 C C . LEU D 1 188 ? -28.051 -12.355 31.064 1.00 14.72 185 LEU D C 1
ATOM 7030 O O . LEU D 1 188 ? -27.428 -11.537 30.383 1.00 15.13 185 LEU D O 1
ATOM 7035 N N . SER D 1 189 ? -29.190 -12.132 31.704 1.00 15.20 186 SER D N 1
ATOM 7036 C CA . SER D 1 189 ? -29.852 -10.796 31.618 1.00 15.93 186 SER D CA 1
ATOM 7037 C C . SER D 1 189 ? -28.945 -9.752 32.307 1.00 16.36 186 SER D C 1
ATOM 7038 O O . SER D 1 189 ? -28.991 -8.556 31.933 1.00 16.99 186 SER D O 1
ATOM 7041 N N . SER D 1 190 ? -28.182 -10.163 33.291 1.00 15.28 187 SER D N 1
ATOM 7042 C CA . SER D 1 190 ? -27.232 -9.295 34.045 1.00 14.94 187 SER D CA 1
ATOM 7043 C C . SER D 1 190 ? -25.815 -9.441 33.512 1.00 15.00 187 SER D C 1
ATOM 7044 O O . SER D 1 190 ? -25.069 -8.486 33.540 1.00 15.41 187 SER D O 1
ATOM 7047 N N . ASN D 1 191 ? -25.421 -10.664 33.126 1.00 12.94 188 ASN D N 1
ATOM 7048 C CA . ASN D 1 191 ? -24.023 -10.974 32.730 1.00 13.50 188 ASN D CA 1
ATOM 7049 C C . ASN D 1 191 ? -23.986 -11.210 31.222 1.00 14.31 188 ASN D C 1
ATOM 7050 O O . ASN D 1 191 ? -24.012 -12.398 30.755 1.00 14.64 188 ASN D O 1
ATOM 7055 N N . CYS D 1 192 ? -24.011 -10.116 30.473 1.00 14.52 189 CYS D N 1
ATOM 7056 C CA . CYS D 1 192 ? -24.368 -10.164 29.040 1.00 14.91 189 CYS D CA 1
ATOM 7057 C C . CYS D 1 192 ? -23.179 -10.609 28.167 1.00 14.65 189 CYS D C 1
ATOM 7058 O O . CYS D 1 192 ? -23.388 -10.813 26.941 1.00 16.19 189 CYS D O 1
ATOM 7061 N N . ALA D 1 193 ? -21.998 -10.842 28.729 1.00 14.32 190 ALA D N 1
ATOM 7062 C CA . ALA D 1 193 ? -20.826 -11.272 27.940 1.00 16.50 190 ALA D CA 1
ATOM 7063 C C . ALA D 1 193 ? -21.002 -12.721 27.479 1.00 16.92 190 ALA D C 1
ATOM 7064 O O . ALA D 1 193 ? -20.287 -13.128 26.566 1.00 17.21 190 ALA D O 1
ATOM 7066 N N . TYR D 1 194 ? -21.838 -13.500 28.150 1.00 13.59 191 TYR D N 1
ATOM 7067 C CA . TYR D 1 194 ? -21.908 -14.969 27.912 1.00 12.91 191 TYR D CA 1
ATOM 7068 C C . TYR D 1 194 ? -23.135 -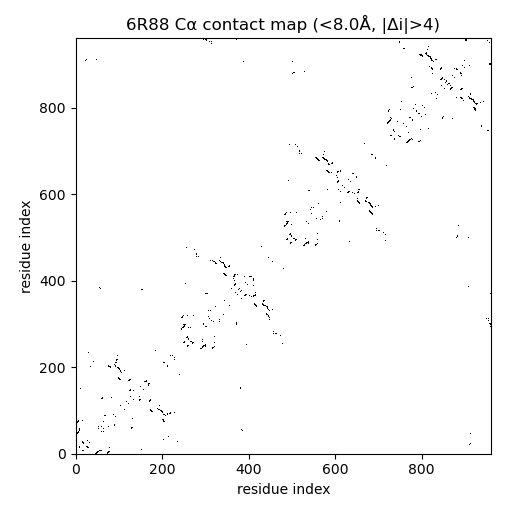15.271 27.085 1.00 14.73 191 TYR D C 1
ATOM 7069 O O . TYR D 1 194 ? -24.014 -14.420 26.920 1.00 15.10 191 TYR D O 1
ATOM 7078 N N . ARG D 1 195 ? -23.213 -16.525 26.612 1.00 14.82 192 ARG D N 1
ATOM 7079 C CA . ARG D 1 195 ? -24.278 -16.923 25.690 1.00 14.98 192 ARG D CA 1
ATOM 7080 C C . ARG D 1 195 ? -24.687 -18.361 25.956 1.00 12.47 192 ARG D C 1
ATOM 7081 O O . ARG D 1 195 ? -23.836 -19.204 26.293 1.00 13.96 192 ARG D O 1
ATOM 7089 N N . ILE D 1 196 ? -25.943 -18.652 25.663 1.00 11.55 193 ILE D N 1
ATOM 7090 C CA . ILE D 1 196 ? -26.386 -20.057 25.454 1.00 12.09 193 ILE D CA 1
ATOM 7091 C C . ILE D 1 196 ? -25.859 -20.493 24.083 1.00 12.40 193 ILE D C 1
ATOM 7092 O O . ILE D 1 196 ? -26.128 -19.820 23.067 1.00 12.80 193 ILE D O 1
ATOM 7097 N N . VAL D 1 197 ? -25.114 -21.591 24.101 1.00 12.43 194 VAL D N 1
ATOM 7098 C CA . VAL D 1 197 ? -24.543 -22.168 22.854 1.00 12.69 194 VAL D CA 1
ATOM 7099 C C . VAL D 1 197 ? -25.221 -23.503 22.599 1.00 14.05 194 VAL D C 1
ATOM 7100 O O . VAL D 1 197 ? -25.355 -24.350 23.497 1.00 14.27 194 VAL D O 1
ATOM 7104 N N . GLY D 1 198 ? -25.653 -23.720 21.372 1.00 14.61 195 GLY D N 1
ATOM 7105 C CA . GLY D 1 198 ? -26.362 -24.967 21.079 1.00 14.72 195 GLY D CA 1
ATOM 7106 C C . GLY D 1 198 ? -27.837 -24.934 21.476 1.00 16.84 195 GLY D C 1
ATOM 7107 O O . GLY D 1 198 ? -28.450 -23.858 21.605 1.00 16.60 195 GLY D O 1
ATOM 7108 N N . GLN D 1 199 ? -28.405 -26.131 21.643 1.00 19.52 196 GLN D N 1
ATOM 7109 C CA . GLN D 1 199 ? -29.858 -26.297 21.833 1.00 23.17 196 GLN D CA 1
ATOM 7110 C C . GLN D 1 199 ? -30.139 -26.675 23.287 1.00 17.92 196 GLN D C 1
ATOM 7111 O O . GLN D 1 199 ? -29.205 -27.057 24.009 1.00 21.31 196 GLN D O 1
ATOM 7117 N N . GLU D 1 200 ? -31.379 -26.485 23.684 1.00 19.08 197 GLU D N 1
ATOM 7118 C CA . GLU D 1 200 ? -31.932 -26.958 24.954 1.00 19.50 197 GLU D CA 1
ATOM 7119 C C . GLU D 1 200 ? -32.026 -28.465 24.757 1.00 21.56 197 GLU D C 1
ATOM 7120 O O . GLU D 1 200 ? -32.622 -28.841 23.761 1.00 28.11 197 GLU D O 1
ATOM 7126 N N . PHE D 1 201 ? -31.303 -29.261 25.524 1.00 15.94 198 PHE D N 1
ATOM 7127 C CA . PHE D 1 201 ? -31.112 -30.696 25.201 1.00 17.19 198 PHE D CA 1
ATOM 7128 C C . PHE D 1 201 ? -31.900 -31.593 26.150 1.00 18.28 198 PHE D C 1
ATOM 7129 O O . PHE D 1 201 ? -31.831 -32.817 25.969 1.00 21.29 198 PHE D O 1
ATOM 7137 N N . THR D 1 202 ? -32.624 -31.065 27.118 1.00 17.76 199 THR D N 1
ATOM 7138 C CA . THR D 1 202 ? -33.691 -31.820 27.835 1.00 17.27 199 THR D CA 1
ATOM 7139 C C . THR D 1 202 ? -34.988 -31.008 27.748 1.00 18.33 199 THR D C 1
ATOM 7140 O O . THR D 1 202 ? -34.952 -29.857 27.331 1.00 19.57 199 THR D O 1
ATOM 7144 N N . LYS D 1 203 ? -36.106 -31.636 28.124 1.00 19.84 200 LYS D N 1
ATOM 7145 C CA . LYS D 1 203 ? -37.470 -31.020 28.089 1.00 21.17 200 LYS D CA 1
ATOM 7146 C C . LYS D 1 203 ? -38.087 -31.128 29.478 1.00 20.55 200 LYS D C 1
ATOM 7147 O O . LYS D 1 203 ? -39.315 -31.313 29.671 1.00 23.44 200 LYS D O 1
ATOM 7153 N N . SER D 1 204 ? -37.217 -30.916 30.428 1.00 24.19 201 SER D N 1
ATOM 7154 C CA . SER D 1 204 ? -37.447 -30.760 31.853 1.00 26.28 201 SER D CA 1
ATOM 7155 C C . SER D 1 204 ? -38.466 -29.620 32.011 1.00 20.27 201 SER D C 1
ATOM 7156 O O . SER D 1 204 ? -38.453 -28.590 31.227 1.00 21.23 201 SER D O 1
ATOM 7159 N N . GLY D 1 205 ? -39.283 -29.756 33.025 1.00 16.00 202 GLY D N 1
ATOM 7160 C CA . GLY D 1 205 ? -40.117 -28.684 33.536 1.00 13.26 202 GLY D CA 1
ATOM 7161 C C . GLY D 1 205 ? -40.089 -28.650 35.043 1.00 13.71 202 GLY D C 1
ATOM 7162 O O . GLY D 1 205 ? -39.614 -29.596 35.659 1.00 15.78 202 GLY D O 1
ATOM 7163 N N . TRP D 1 206 ? -40.592 -27.563 35.622 1.00 12.27 203 TRP D N 1
ATOM 7164 C CA . TRP D 1 206 ? -40.783 -27.429 37.078 1.00 12.26 203 TRP D CA 1
ATOM 7165 C C . TRP D 1 206 ? -42.213 -27.744 37.472 1.00 12.97 203 TRP D C 1
ATOM 7166 O O . TRP D 1 206 ? -43.146 -27.241 36.805 1.00 13.40 203 TRP D O 1
ATOM 7177 N N . GLY D 1 207 ? -42.390 -28.477 38.600 1.00 12.85 204 GLY D N 1
ATOM 7178 C CA . GLY D 1 207 ? -43.714 -28.666 39.179 1.00 13.10 204 GLY D CA 1
ATOM 7179 C C . GLY D 1 207 ? -43.680 -28.653 40.677 1.00 12.89 204 GLY D C 1
ATOM 7180 O O . GLY D 1 207 ? -42.609 -28.581 41.262 1.00 14.56 204 GLY D O 1
ATOM 7181 N N . PHE D 1 208 ? -44.854 -28.670 41.273 1.00 13.97 205 PHE D N 1
ATOM 7182 C CA . PHE D 1 208 ? -45.013 -28.753 42.731 1.00 13.74 205 PHE D CA 1
ATOM 7183 C C . PHE D 1 208 ? -45.163 -30.234 43.064 1.00 14.18 205 PHE D C 1
ATOM 7184 O O . PHE D 1 208 ? -45.824 -30.959 42.305 1.00 15.89 205 PHE D O 1
ATOM 7192 N N . ALA D 1 209 ? -44.582 -30.651 44.166 1.00 14.21 206 ALA D N 1
ATOM 7193 C CA . ALA D 1 209 ? -44.483 -32.101 44.477 1.00 13.64 206 ALA D CA 1
ATOM 7194 C C . ALA D 1 209 ? -45.381 -32.446 45.664 1.00 14.41 206 ALA D C 1
ATOM 7195 O O . ALA D 1 209 ? -45.462 -31.683 46.650 1.00 14.78 206 ALA D O 1
ATOM 7197 N N . PHE D 1 210 ? -46.046 -33.599 45.550 1.00 14.06 207 PHE D N 1
ATOM 7198 C CA . PHE D 1 210 ? -47.016 -34.083 46.569 1.00 13.03 207 PHE D CA 1
ATOM 7199 C C . PHE D 1 210 ? -46.888 -35.602 46.626 1.00 14.11 207 PHE D C 1
ATOM 7200 O O . PHE D 1 210 ? -46.256 -36.231 45.787 1.00 14.52 207 PHE D O 1
ATOM 7208 N N . PRO D 1 211 ? -47.481 -36.249 47.632 1.00 14.19 208 PRO D N 1
ATOM 7209 C CA . PRO D 1 211 ? -47.384 -37.706 47.665 1.00 15.00 208 PRO D CA 1
ATOM 7210 C C . PRO D 1 211 ? -48.023 -38.336 46.428 1.00 15.16 208 PRO D C 1
ATOM 7211 O O . PRO D 1 211 ? -48.961 -37.774 45.775 1.00 14.68 208 PRO D O 1
ATOM 7215 N N . ARG D 1 212 ? -47.603 -39.576 46.152 1.00 15.67 209 ARG D N 1
ATOM 7216 C CA . ARG D 1 212 ? -48.213 -40.325 45.017 1.00 16.82 209 ARG D CA 1
ATOM 7217 C C . ARG D 1 212 ? -49.726 -40.350 45.109 1.00 16.57 209 ARG D C 1
ATOM 7218 O O . ARG D 1 212 ? -50.275 -40.604 46.192 1.00 18.81 209 ARG D O 1
ATOM 7226 N N . ASP D 1 213 ? -50.389 -40.135 43.979 1.00 16.30 210 ASP D N 1
ATOM 7227 C CA . ASP D 1 213 ? -51.852 -40.140 43.795 1.00 17.01 210 ASP D CA 1
ATOM 7228 C C . ASP D 1 213 ? -52.503 -38.992 44.542 1.00 19.24 210 ASP D C 1
ATOM 7229 O O . ASP D 1 213 ? -53.659 -39.003 44.654 1.00 17.49 210 ASP D O 1
ATOM 7234 N N . SER D 1 214 ? -51.749 -37.960 44.948 1.00 16.64 211 SER D N 1
ATOM 7235 C CA . SER D 1 214 ? -52.311 -36.792 45.638 1.00 16.48 211 SER D CA 1
ATOM 7236 C C . SER D 1 214 ? -53.451 -36.192 44.843 1.00 16.15 211 SER D C 1
ATOM 7237 O O . SER D 1 214 ? -53.294 -35.865 43.659 1.00 17.06 211 SER D O 1
ATOM 7240 N N . PRO D 1 215 ? -54.648 -35.951 45.426 1.00 16.18 212 PRO D N 1
ATOM 7241 C CA . PRO D 1 215 ? -55.719 -35.286 44.703 1.00 16.65 212 PRO D CA 1
ATOM 7242 C C . PRO D 1 215 ? -55.432 -33.779 44.517 1.00 15.81 212 PRO D C 1
ATOM 7243 O O . PRO D 1 215 ? -55.907 -33.213 43.580 1.00 17.15 212 PRO D O 1
ATOM 7247 N N . LEU D 1 216 ? -54.672 -33.226 45.463 1.00 17.72 213 LEU D N 1
ATOM 7248 C CA . LEU D 1 216 ? -54.314 -31.782 45.403 1.00 16.42 213 LEU D CA 1
ATOM 7249 C C . LEU D 1 216 ? -53.407 -31.586 44.180 1.00 15.78 213 LEU D C 1
ATOM 7250 O O . LEU D 1 216 ? -53.630 -30.566 43.445 1.00 17.38 213 LEU D O 1
ATOM 7255 N N . ALA D 1 217 ? -52.437 -32.487 43.943 1.00 16.16 214 ALA D N 1
ATOM 7256 C CA . ALA D 1 217 ? -51.590 -32.384 42.724 1.00 16.12 214 ALA D CA 1
ATOM 7257 C C . ALA D 1 217 ? -52.487 -32.335 41.498 1.00 17.41 214 ALA D C 1
ATOM 7258 O O . ALA D 1 217 ? -52.245 -31.506 40.593 1.00 15.97 214 ALA D O 1
ATOM 7260 N N . ILE D 1 218 ? -53.469 -33.250 41.381 1.00 16.08 215 ILE D N 1
ATOM 7261 C CA . ILE D 1 218 ? -54.378 -33.286 40.200 1.00 17.13 215 ILE D CA 1
ATOM 7262 C C . ILE D 1 218 ? -55.121 -31.950 40.060 1.00 16.16 215 ILE D C 1
ATOM 7263 O O . ILE D 1 218 ? -55.214 -31.396 38.944 1.00 16.60 215 ILE D O 1
ATOM 7268 N N . ASP D 1 219 ? -55.725 -31.452 41.151 1.00 16.38 216 ASP D N 1
ATOM 7269 C CA . ASP D 1 219 ? -56.556 -30.231 41.079 1.00 16.98 216 ASP D CA 1
ATOM 7270 C C . ASP D 1 219 ? -55.656 -29.022 40.745 1.00 16.18 216 ASP D C 1
ATOM 7271 O O . ASP D 1 219 ? -56.060 -28.186 39.954 1.00 16.25 216 ASP D O 1
ATOM 7276 N N . LEU D 1 220 ? -54.467 -28.934 41.352 1.00 15.14 217 LEU D N 1
ATOM 7277 C CA . LEU D 1 220 ? -53.522 -27.836 41.011 1.00 14.62 217 LEU D CA 1
ATOM 7278 C C . LEU D 1 220 ? -53.142 -27.917 39.533 1.00 14.64 217 LEU D C 1
ATOM 7279 O O . LEU D 1 220 ? -52.941 -26.881 38.896 1.00 14.93 217 LEU D O 1
ATOM 7284 N N . SER D 1 221 ? -52.948 -29.118 39.010 1.00 14.25 218 SER D N 1
ATOM 7285 C CA . SER D 1 221 ? -52.591 -29.290 37.578 1.00 13.82 218 SER D CA 1
ATOM 7286 C C . SER D 1 221 ? -53.679 -28.704 36.684 1.00 15.57 218 SER D C 1
ATOM 7287 O O . SER D 1 221 ? -53.367 -28.006 35.701 1.00 15.16 218 SER D O 1
ATOM 7290 N N . THR D 1 222 ? -54.962 -28.954 37.001 1.00 15.22 219 THR D N 1
ATOM 7291 C CA . THR D 1 222 ? -56.089 -28.358 36.243 1.00 16.59 219 THR D CA 1
ATOM 7292 C C . THR D 1 222 ? -55.935 -26.839 36.243 1.00 17.48 219 THR D C 1
ATOM 7293 O O . THR D 1 222 ? -56.067 -26.208 35.221 1.00 17.45 219 THR D O 1
ATOM 7297 N N . ALA D 1 223 ? -55.743 -26.248 37.398 1.00 15.53 220 ALA D N 1
ATOM 7298 C CA . ALA D 1 223 ? -55.535 -24.791 37.564 1.00 14.95 220 ALA D CA 1
ATOM 7299 C C . ALA D 1 223 ? -54.332 -24.285 36.787 1.00 16.72 220 ALA D C 1
ATOM 7300 O O . ALA D 1 223 ? -54.443 -23.229 36.148 1.00 17.65 220 ALA D O 1
ATOM 7302 N N . ILE D 1 224 ? -53.212 -24.988 36.850 1.00 14.90 221 ILE D N 1
ATOM 7303 C CA . ILE D 1 224 ? -51.970 -24.538 36.141 1.00 14.33 221 ILE D CA 1
ATOM 7304 C C . ILE D 1 224 ? -52.257 -24.480 34.647 1.00 16.00 221 ILE D C 1
ATOM 7305 O O . ILE D 1 224 ? -51.792 -23.526 33.992 1.00 17.71 221 ILE D O 1
ATOM 7310 N N . LEU D 1 225 ? -52.923 -25.490 34.096 1.00 16.38 222 LEU D N 1
ATOM 7311 C CA . LEU D 1 225 ? -53.174 -25.492 32.622 1.00 18.86 222 LEU D CA 1
ATOM 7312 C C . LEU D 1 225 ? -54.120 -24.337 32.286 1.00 19.95 222 LEU D C 1
ATOM 7313 O O . LEU D 1 225 ? -53.920 -23.679 31.234 1.00 19.30 222 LEU D O 1
ATOM 7318 N N . GLU D 1 226 ? -55.081 -24.024 33.159 1.00 20.36 223 GLU D N 1
ATOM 7319 C CA . GLU D 1 226 ? -55.947 -22.827 32.971 1.00 22.26 223 GLU D CA 1
ATOM 7320 C C . GLU D 1 226 ? -55.111 -21.541 32.961 1.00 21.50 223 GLU D C 1
ATOM 7321 O O . GLU D 1 226 ? -55.318 -20.660 32.076 1.00 20.46 223 GLU D O 1
ATOM 7327 N N . LEU D 1 227 ? -54.190 -21.391 33.905 1.00 17.85 224 LEU D N 1
ATOM 7328 C CA . LEU D 1 227 ? -53.317 -20.202 34.011 1.00 17.70 224 LEU D CA 1
ATOM 7329 C C . LEU D 1 227 ? -52.465 -20.111 32.732 1.00 20.28 224 LEU D C 1
ATOM 7330 O O . LEU D 1 227 ? -52.212 -18.980 32.247 1.00 18.68 224 LEU D O 1
ATOM 7335 N N . ALA D 1 228 ? -51.967 -21.250 32.240 1.00 17.37 225 ALA D N 1
ATOM 7336 C CA . ALA D 1 228 ? -51.162 -21.277 31.007 1.00 17.03 225 ALA D CA 1
ATOM 7337 C C . ALA D 1 228 ? -52.014 -20.768 29.850 1.00 18.35 225 ALA D C 1
ATOM 7338 O O . ALA D 1 228 ? -51.560 -19.887 29.154 1.00 19.20 225 ALA D O 1
ATOM 7340 N N . GLU D 1 229 ? -53.205 -21.310 29.673 1.00 20.47 226 GLU D N 1
ATOM 7341 C CA . GLU D 1 229 ? -54.027 -20.971 28.476 1.00 25.21 226 GLU D CA 1
ATOM 7342 C C . GLU D 1 229 ? -54.544 -19.536 28.585 1.00 24.34 226 GLU D C 1
ATOM 7343 O O . GLU D 1 229 ? -54.642 -18.896 27.538 1.00 26.35 226 GLU D O 1
ATOM 7349 N N . ASN D 1 230 ? -54.795 -18.994 29.769 1.00 25.25 227 ASN D N 1
ATOM 7350 C CA . ASN D 1 230 ? -55.352 -17.619 29.918 1.00 26.94 227 ASN D CA 1
ATOM 7351 C C . ASN D 1 230 ? -54.245 -16.549 29.946 1.00 25.96 227 ASN D C 1
ATOM 7352 O O . ASN D 1 230 ? -54.583 -15.372 29.990 1.00 28.23 227 ASN D O 1
ATOM 7357 N N . GLY D 1 231 ? -52.971 -16.900 29.832 1.00 22.41 228 GLY D N 1
ATOM 7358 C CA . GLY D 1 231 ? -51.864 -15.919 29.815 1.00 23.88 228 GLY D CA 1
ATOM 7359 C C . GLY D 1 231 ? -51.429 -15.465 31.199 1.00 22.93 228 GLY D C 1
ATOM 7360 O O . GLY D 1 231 ? -50.526 -14.635 31.301 1.00 23.73 228 GLY D O 1
ATOM 7361 N N . ASP D 1 232 ? -51.992 -16.019 32.272 1.00 22.12 229 ASP D N 1
ATOM 7362 C CA . ASP D 1 232 ? -51.650 -15.595 33.649 1.00 21.77 229 ASP D CA 1
ATOM 7363 C C . ASP D 1 232 ? -50.248 -16.093 33.968 1.00 19.47 229 ASP D C 1
ATOM 7364 O O . ASP D 1 232 ? -49.526 -15.398 34.667 1.00 19.49 229 ASP D O 1
ATOM 7369 N N . LEU D 1 233 ? -49.862 -17.311 33.550 1.00 19.87 230 LEU D N 1
ATOM 7370 C CA . LEU D 1 233 ? -48.509 -17.823 33.834 1.00 20.36 230 LEU D CA 1
ATOM 7371 C C . LEU D 1 233 ? -47.487 -16.891 33.186 1.00 18.62 230 LEU D C 1
ATOM 7372 O O . LEU D 1 233 ? -46.452 -16.569 33.779 1.00 19.99 230 LEU D O 1
ATOM 7377 N N . GLN D 1 234 ? -47.731 -16.458 31.936 1.00 19.46 231 GLN D N 1
ATOM 7378 C CA . GLN D 1 234 ? -46.778 -15.545 31.257 1.00 22.01 231 GLN D CA 1
ATOM 7379 C C . GLN D 1 234 ? -46.744 -14.195 32.003 1.00 20.62 231 GLN D C 1
ATOM 7380 O O . GLN D 1 234 ? -45.681 -13.638 32.211 1.00 20.42 231 GLN D O 1
ATOM 7386 N N . ARG D 1 235 ? -47.891 -13.686 32.454 1.00 20.03 232 ARG D N 1
ATOM 7387 C CA . ARG D 1 235 ? -47.906 -12.404 33.234 1.00 21.51 232 ARG D CA 1
ATOM 7388 C C . ARG D 1 235 ? -47.099 -12.526 34.530 1.00 20.01 232 ARG D C 1
ATOM 7389 O O . ARG D 1 235 ? -46.310 -11.639 34.909 1.00 18.36 232 ARG D O 1
ATOM 7397 N N . ILE D 1 236 ? -47.195 -13.675 35.221 1.00 19.13 233 ILE D N 1
ATOM 7398 C CA . ILE D 1 236 ? -46.421 -13.883 36.469 1.00 18.45 233 ILE D CA 1
ATOM 7399 C C . ILE D 1 236 ? -44.929 -13.990 36.142 1.00 18.28 233 ILE D C 1
ATOM 7400 O O . ILE D 1 236 ? -44.078 -13.461 36.883 1.00 16.95 233 ILE D O 1
ATOM 7405 N N . HIS D 1 237 ? -44.543 -14.724 35.084 1.00 17.44 234 HIS D N 1
ATOM 7406 C CA . HIS D 1 237 ? -43.160 -14.770 34.588 1.00 18.72 234 HIS D CA 1
ATOM 7407 C C . HIS D 1 237 ? -42.637 -13.334 34.410 1.00 19.81 234 HIS D C 1
ATOM 7408 O O . HIS D 1 237 ? -41.573 -13.042 34.909 1.00 19.15 234 HIS D O 1
ATOM 7415 N N . ASP D 1 238 ? -43.377 -12.521 33.685 1.00 19.88 235 ASP D N 1
ATOM 7416 C CA . ASP D 1 238 ? -42.913 -11.153 33.318 1.00 24.71 235 ASP D CA 1
ATOM 7417 C C . ASP D 1 238 ? -42.776 -10.258 34.532 1.00 25.25 235 ASP D C 1
ATOM 7418 O O . ASP D 1 238 ? -41.791 -9.503 34.576 1.00 29.93 235 ASP D O 1
ATOM 7423 N N . LYS D 1 239 ? -43.650 -10.391 35.514 1.00 20.27 236 LYS D N 1
ATOM 7424 C CA . LYS D 1 239 ? -43.583 -9.645 36.797 1.00 23.69 236 LYS D CA 1
ATOM 7425 C C . LYS D 1 239 ? -42.220 -9.846 37.456 1.00 21.71 236 LYS D C 1
ATOM 7426 O O . LYS D 1 239 ? -41.683 -8.906 38.025 1.00 23.45 236 LYS D O 1
ATOM 7432 N N . TRP D 1 240 ? -41.709 -11.093 37.515 1.00 16.94 237 TRP D N 1
ATOM 7433 C CA . TRP D 1 240 ? -40.545 -11.441 38.327 1.00 16.05 237 TRP D CA 1
ATOM 7434 C C . TRP D 1 240 ? -39.223 -11.485 37.545 1.00 14.60 237 TRP D C 1
ATOM 7435 O O . TRP D 1 240 ? -38.189 -11.388 38.219 1.00 17.41 237 TRP D O 1
ATOM 7446 N N . LEU D 1 241 ? -39.262 -11.863 36.261 1.00 16.30 238 LEU D N 1
ATOM 7447 C CA . LEU D 1 241 ? -38.064 -12.452 35.608 1.00 17.06 238 LEU D CA 1
ATOM 7448 C C . LEU D 1 241 ? -37.511 -11.612 34.454 1.00 22.55 238 LEU D C 1
ATOM 7449 O O . LEU D 1 241 ? -36.468 -12.023 33.902 1.00 24.96 238 LEU D O 1
ATOM 7454 N N . MET D 1 242 ? -38.057 -10.448 34.156 1.00 19.83 239 MET D N 1
ATOM 7455 C CA . MET D 1 242 ? -37.529 -9.700 32.980 1.00 19.99 239 MET D CA 1
ATOM 7456 C C . MET D 1 242 ? -37.090 -8.301 33.380 1.00 19.64 239 MET D C 1
ATOM 7457 O O . MET D 1 242 ? -36.992 -7.438 32.478 1.00 21.07 239 MET D O 1
ATOM 7462 N N . LYS D 1 243 ? -36.767 -8.073 34.640 1.00 17.66 240 LYS D N 1
ATOM 7463 C CA . LYS D 1 243 ? -36.445 -6.707 35.167 1.00 18.78 240 LYS D CA 1
ATOM 7464 C C . LYS D 1 243 ? -34.990 -6.360 34.863 1.00 21.33 240 LYS D C 1
ATOM 7465 O O . LYS D 1 243 ? -34.656 -5.158 34.735 1.00 19.26 240 LYS D O 1
ATOM 7471 N N . ASN D 1 244 ? -34.106 -7.349 34.786 1.00 19.59 241 ASN D N 1
ATOM 7472 C CA . ASN D 1 244 ? -32.658 -7.044 34.839 1.00 19.34 241 ASN D CA 1
ATOM 7473 C C . ASN D 1 244 ? -32.122 -6.440 33.528 1.00 15.75 241 ASN D C 1
ATOM 7474 O O . ASN D 1 244 ? -32.468 -6.843 32.421 1.00 16.97 241 ASN D O 1
ATOM 7479 N N . ALA D 1 245 ? -31.168 -5.527 33.694 1.00 15.93 242 ALA D N 1
ATOM 7480 C CA . ALA D 1 245 ? -30.372 -4.977 32.584 1.00 15.45 242 ALA D CA 1
ATOM 7481 C C . ALA D 1 245 ? -28.929 -5.485 32.711 1.00 13.59 242 ALA D C 1
ATOM 7482 O O . ALA D 1 245 ? -28.465 -5.795 33.849 1.00 14.99 242 ALA D O 1
ATOM 7484 N N . CYS D 1 246 ? -28.189 -5.423 31.609 1.00 14.51 243 CYS D N 1
ATOM 7485 C CA . CYS D 1 246 ? -26.754 -5.804 31.639 1.00 15.00 243 CYS D CA 1
ATOM 7486 C C . CYS D 1 246 ? -26.015 -4.937 32.663 1.00 15.15 243 CYS D C 1
ATOM 7487 O O . CYS D 1 246 ? -26.241 -3.723 32.697 1.00 13.50 243 CYS D O 1
ATOM 7490 N N . THR D 1 247 ? -25.112 -5.529 33.415 1.00 15.65 244 THR D N 1
ATOM 7491 C CA . THR D 1 247 ? -24.266 -4.794 34.398 1.00 18.00 244 THR D CA 1
ATOM 7492 C C . THR D 1 247 ? -22.790 -5.156 34.233 1.00 23.01 244 THR D C 1
ATOM 7493 O O . THR D 1 247 ? -21.999 -4.492 34.942 1.00 20.56 244 THR D O 1
#

GO terms:
  GO:0005886 plasma membrane (C, EXP)
  GO:0005262 calcium channel activity (F, IMP)
  GO:0008066 glutamate receptor activity (F, IMP)
  GO:0009611 response to wounding (P, IMP)
  GO:0009864 induced systemic resistance, jasmonic acid mediated signaling pathway (P, IMP)
  GO:0006816 calcium ion transport (P, IMP)
  GO:0007267 cell-cell signaling (P, IMP)
  GO:0045087 innate immune response (P, IMP)
  GO:0009630 gravitropism (P, IMP)
  GO:0050832 defense response to fungus (P, IMP)
  GO:0022849 glutamate-gated calcium ion channel activity (F, IMP)
  GO:0071230 cellular response to amino acid stimulus (P, IMP)

Radius of gyration: 30.26 Å; Cα contacts (8 Å, |Δi|>4): 2110; chains: 4; bounding box: 80×71×76 Å